Protein AF-0000000067868870 (afdb_homodimer)

Organism: Synechococcus elongatus (strain ATCC 33912 / PCC 7942 / FACHB-805) (NCBI:txid1140)

Radius of gyration: 33.12 Å; Cα contacts (8 Å, |Δi|>4): 2161; chains: 2; bounding box: 93×110×89 Å

Solvent-accessible surface area (backbone atoms only — not comparable to full-atom values): 56179 Å² total; per-residue (Å²): 133,83,80,76,72,74,77,71,80,72,77,75,55,72,83,73,46,56,86,57,35,31,38,26,23,36,38,41,42,14,42,34,39,39,34,42,29,30,37,39,35,59,93,65,56,45,68,43,69,77,43,74,48,76,41,83,36,35,38,56,59,37,35,86,87,74,46,25,61,31,68,69,23,51,50,45,41,49,53,46,50,40,50,51,51,51,45,36,51,56,71,54,34,78,44,71,49,34,36,30,30,56,34,45,69,70,14,82,46,23,66,58,50,50,50,46,36,36,72,75,58,69,42,73,63,44,78,52,52,53,47,55,49,29,50,29,24,50,45,7,34,36,67,41,38,53,52,83,76,36,48,33,34,38,40,37,51,41,25,38,29,26,28,47,33,25,32,42,56,57,75,68,66,32,64,27,58,38,88,49,15,14,50,49,45,28,73,74,49,53,87,49,76,35,52,42,74,66,42,48,53,50,46,52,52,49,48,43,61,63,49,43,61,56,47,50,51,41,59,68,59,46,63,84,96,55,76,71,41,38,36,32,19,50,66,54,50,50,38,53,48,46,46,49,33,35,72,74,64,71,45,75,68,93,53,56,36,50,37,74,47,41,46,68,59,49,51,52,48,47,56,53,50,40,68,36,33,55,76,58,41,39,66,39,88,67,32,52,65,73,48,31,69,24,46,56,46,33,46,48,48,53,51,44,50,30,61,73,67,66,35,64,44,35,28,30,37,84,34,25,51,53,51,5,50,51,48,51,50,34,44,75,63,62,46,45,83,50,66,55,54,52,21,77,35,24,45,63,40,29,50,52,50,45,28,58,72,38,65,37,61,57,69,46,12,49,49,26,22,53,46,22,52,48,50,50,60,71,35,42,81,76,77,43,78,76,52,69,70,56,50,50,39,50,40,52,16,34,47,39,29,59,32,7,52,64,50,33,59,91,55,12,32,61,38,13,24,51,45,48,55,52,42,63,63,30,38,43,31,57,67,53,37,50,51,25,15,49,24,16,33,33,41,52,87,60,70,90,44,77,85,39,61,83,58,51,67,48,90,43,71,64,57,47,52,48,40,45,41,52,9,20,42,41,22,42,20,46,20,44,35,60,56,57,73,55,54,50,62,47,74,47,77,46,73,40,71,93,73,36,33,38,39,37,41,33,28,46,61,45,79,88,54,76,54,57,64,21,52,51,39,27,65,71,47,42,60,44,43,20,66,54,64,69,37,46,71,51,75,47,80,42,77,64,77,77,76,86,123,133,84,79,76,69,73,77,72,79,72,78,75,54,74,84,72,47,55,88,56,36,31,39,27,23,36,39,42,39,14,42,34,38,40,36,41,28,28,38,40,35,57,92,66,56,46,68,44,71,77,42,74,48,78,40,82,37,33,39,54,59,38,36,86,88,75,46,24,60,30,70,69,24,50,50,46,40,50,53,48,48,40,51,50,52,50,44,37,49,57,73,53,34,79,46,72,49,32,36,30,31,56,33,44,70,70,14,80,47,24,66,59,50,50,52,45,36,35,73,76,58,68,42,72,63,44,78,52,52,53,45,56,49,29,51,29,24,50,45,8,34,36,68,40,37,52,52,84,77,36,49,34,34,36,40,35,50,39,25,36,28,26,29,47,32,26,32,43,57,57,75,68,65,33,62,28,56,38,86,49,15,13,51,49,44,28,72,73,48,52,88,49,77,35,52,40,73,66,41,48,53,50,45,51,51,49,48,45,61,63,48,43,60,56,47,51,51,40,59,68,58,45,61,84,96,54,75,71,40,40,35,31,21,51,65,54,50,50,36,52,50,45,46,48,34,34,73,74,65,72,45,75,69,94,53,56,35,52,38,74,48,42,46,69,59,49,51,52,49,46,56,54,50,39,67,36,33,57,78,58,40,39,65,40,87,66,32,51,64,73,48,32,69,25,44,56,45,32,46,50,50,55,52,45,50,32,60,74,66,67,35,64,47,35,28,29,37,83,34,25,51,50,50,4,49,52,48,52,50,35,45,76,66,60,46,44,82,48,66,55,54,53,20,78,35,25,44,62,40,26,50,52,49,44,28,57,72,38,66,36,62,58,70,45,12,49,50,26,23,51,46,23,51,50,50,50,58,70,35,42,81,76,79,43,78,74,54,69,68,57,50,50,39,51,41,53,18,34,46,40,28,60,32,7,50,64,50,31,60,93,55,13,32,60,40,14,24,52,46,49,57,53,42,63,62,31,39,46,31,57,67,55,37,51,49,25,15,50,24,16,32,33,41,53,88,62,70,90,45,76,85,39,62,82,58,52,66,47,90,44,71,65,56,46,50,48,40,45,42,52,9,22,42,41,23,42,20,45,20,44,35,62,56,57,72,55,52,51,62,47,73,48,78,47,75,41,71,94,74,36,31,37,38,36,41,34,28,47,61,44,83,86,54,77,54,59,64,22,52,50,39,27,64,72,46,42,60,44,42,21,66,54,64,70,37,47,72,49,74,47,79,41,79,64,76,74,75,84,122

Nearest PDB structures (foldseek):
  6pc0-assembly1_A  TM=8.817E-01  e=3.545E-29  Helicobacter pylori G27
  3hi0-assembly1_A  TM=8.687E-01  e=1.629E-24  Agrobacterium fabrum str. C58
  3hi0-assembly1_B  TM=8.710E-01  e=5.683E-24  Agrobacterium fabrum str. C58
  7epq-assembly1_A  TM=8.394E-01  e=1.084E-19  Porphyromonas gingivalis ATCC 33277
  7epq-assembly1_B  TM=8.545E-01  e=4.345E-19  Porphyromonas gingivalis ATCC 33277

Foldseek 3Di:
DPPPDDPDPPLPAPVPQPQWHKEKEWEAEQFKIKMWIWTAHLVLRDIHTPDMDMDGLRQVPADPVQLARDPSSLVSVLVRLLVSVVVCVVVPHPYYAAEYEDSLLRHPCSVVSQVCSCVVRVDHYHYDYQQVQQQLQVLFLLLFAFLVQAKEWEWEAAAQKIWIWIDRLADTLDTDIFRAHLNVLLVPQADDFLRDPVSVVVLLVVLLVRCLVVLVSNVVSDDPPGDYAYAYEDDLVVLLLQLLCCVPPVDDALDLQFPKDFLVSLVVVLVVLSPHGLVVLCPRVSAHSSCSSRNNSRSSNVNSSCVSNVHGMYRYDHTGNRSSSVSVSCVVNCSDPDSSVSSNCSQVSLLVVLCVVLVPPQLLLVQLLQALLQVVVQCDPPQHPDDPLLNVLLSSLSRQLQSLVSPPDPQSLLSSLVCLQNVRRGNDDNLSSLLSSLLSNLLDDDQDDCPDPSLVPNDDPVSSLSSLQSSLSSNLSCLLCVVSPQQWVYWDWDADVVQLEIEIETEGPDQPRPSVRSQVSNVVSVVSNCVSRVGHYHYDYDGDPDDDD/DPPPDPPPPPQPAPVPQPQWHKEKEWEAEQFKIKMWIWTAHLVLRDIHTPDMDMDGLRQVPADPVQLARDPSSLVSVLVRLLVSVVVCVVVPHPYYAAEYEDSLLPHPCSVVSQVCSCVVRVDHYHYDYQQVQQQLQVLFLLLFAFLVQAKEWEWEAAAQKIWIWIDRLADTLDTDIFRAHLNVLLVPQADDFLRDPVSLVVLLVVLLVRCLVVLVSNVVSDDPPGDYAYAYEDDLVVLLLQLLCCVVPVDDALDLQFPKDFLVSLVVVLVVLSNHGLVRLCPRVSAHSSCSSRNNSRSSNVNSSCVSNVHGMYRYDHTGNRSSSVSVSCVVNCSDPDSSVSSNCSQVSLLVVLCVVLVPPQLLLVQLLQALLQVVVQCDPPQHPDDPLLNVLLSSLSRQLQSLVSPPDPQSLLSSLVCLQNVRRGNDDNLSSLLSSLLSNLLDDDQDDCPDPSLVPNDDPVSSLSSLQSSLSSNLSCLLCVVSPSQWVYWDWDADVVQLEIEIETEGPDQPRPSVRSQVSNVVSVVSNCVSRVGHYHYDYDGDPPPDD

pLDDT: mean 92.25, std 12.05, range [24.58, 98.88]

InterPro domains:
  IPR003607 HD/PDEase domain [cd00077] (363-477)
  IPR003695 Ppx/GppA phosphatase, N-terminal [PF02541] (36-333)
  IPR030673 Pyrophosphatase, GppA/Ppx-type [PIRSF001267] (20-532)
  IPR043129 ATPase, nucleotide binding domain [SSF53067] (23-146)
  IPR043129 ATPase, nucleotide binding domain [SSF53067] (151-332)
  IPR048950 Ppx/GppA phosphatase, C-terminal [PF21447] (346-524)
  IPR050273 GppA/Ppx guanosine pentaphosphate hydrolase [PTHR30005] (20-521)

Structure (mmCIF, N/CA/C/O backbone):
data_AF-0000000067868870-model_v1
#
loop_
_entity.id
_entity.type
_entity.pdbx_description
1 polymer Exopolyphosphatase
#
loop_
_atom_site.group_PDB
_atom_site.id
_atom_site.type_symbol
_atom_site.label_atom_id
_atom_site.label_alt_id
_atom_site.label_comp_id
_atom_site.label_asym_id
_atom_site.label_entity_id
_atom_site.label_seq_id
_atom_site.pdbx_PDB_ins_code
_atom_site.Cartn_x
_atom_site.Cartn_y
_atom_site.Cartn_z
_atom_site.occupancy
_atom_site.B_iso_or_equiv
_atom_site.auth_seq_id
_atom_site.auth_comp_id
_atom_site.auth_asym_id
_atom_site.auth_atom_id
_atom_site.pdbx_PDB_model_num
ATOM 1 N N . MET A 1 1 ? 2.359 37.719 49.625 1 27.33 1 MET A N 1
ATOM 2 C CA . MET A 1 1 ? 1.795 36.375 49.562 1 27.33 1 MET A CA 1
ATOM 3 C C . MET A 1 1 ? 2.256 35.656 48.312 1 27.33 1 MET A C 1
ATOM 5 O O . MET A 1 1 ? 2.049 36.156 47.188 1 27.33 1 MET A O 1
ATOM 9 N N . SER A 1 2 ? 3.322 34.812 48.375 1 26.86 2 SER A N 1
ATOM 10 C CA . SER A 1 2 ? 4.215 34.219 47.375 1 26.86 2 SER A CA 1
ATOM 11 C C . SER A 1 2 ? 3.467 33.219 46.5 1 26.86 2 SER A C 1
ATOM 13 O O . SER A 1 2 ? 2.846 32.281 46.969 1 26.86 2 SER A O 1
ATOM 15 N N . THR A 1 3 ? 2.873 33.688 45.406 1 27.41 3 THR A N 1
ATOM 16 C CA . THR A 1 3 ? 2.012 33 44.438 1 27.41 3 THR A CA 1
ATOM 17 C C . THR A 1 3 ? 2.662 31.719 43.969 1 27.41 3 THR A C 1
ATOM 19 O O . THR A 1 3 ? 3.723 31.75 43.344 1 27.41 3 THR A O 1
ATOM 22 N N . GLU A 1 4 ? 2.525 30.656 44.719 1 28.34 4 GLU A N 1
ATOM 23 C CA . GLU A 1 4 ? 3.051 29.312 44.5 1 28.34 4 GLU A CA 1
ATOM 24 C C . GLU A 1 4 ? 2.732 28.828 43.094 1 28.34 4 GLU A C 1
ATOM 26 O O . GLU A 1 4 ? 1.565 28.766 42.719 1 28.34 4 GLU A O 1
ATOM 31 N N . ILE A 1 5 ? 3.646 28.953 42.125 1 31.39 5 ILE A N 1
ATOM 32 C CA . ILE A 1 5 ? 3.717 28.484 40.75 1 31.39 5 ILE A CA 1
ATOM 33 C C . ILE A 1 5 ? 3.363 27 40.688 1 31.39 5 ILE A C 1
ATOM 35 O O . ILE A 1 5 ? 3.943 26.188 41.406 1 31.39 5 ILE A O 1
ATOM 39 N N . ALA A 1 6 ? 2.191 26.734 40.344 1 36.28 6 ALA A N 1
ATOM 40 C CA . ALA A 1 6 ? 1.719 25.344 40.219 1 36.28 6 ALA A CA 1
ATOM 41 C C . ALA A 1 6 ? 2.797 24.438 39.625 1 36.28 6 ALA A C 1
ATOM 43 O O . ALA A 1 6 ? 3.469 24.812 38.688 1 36.28 6 ALA A O 1
ATOM 44 N N . PRO A 1 7 ? 3.299 23.438 40.375 1 31.89 7 PRO A N 1
ATOM 45 C CA . PRO A 1 7 ? 4.41 22.578 39.938 1 31.89 7 PRO A CA 1
ATOM 46 C C . PRO A 1 7 ? 4.238 22.062 38.531 1 31.89 7 PRO A C 1
ATOM 48 O O . PRO A 1 7 ? 3.113 21.828 38.062 1 31.89 7 PRO A O 1
ATOM 51 N N . HIS A 1 8 ? 5.039 22.484 37.594 1 32.28 8 HIS A N 1
ATOM 52 C CA . HIS A 1 8 ? 5.215 21.922 36.25 1 32.28 8 HIS A CA 1
ATOM 53 C C . HIS A 1 8 ? 5.117 20.406 36.281 1 32.28 8 HIS A C 1
ATOM 55 O O . HIS A 1 8 ? 5.691 19.75 37.156 1 32.28 8 HIS A O 1
ATOM 61 N N . ALA A 1 9 ? 4.074 19.812 35.938 1 37.31 9 ALA A N 1
ATOM 62 C CA . ALA A 1 9 ? 3.984 18.359 35.906 1 37.31 9 ALA A CA 1
ATOM 63 C C . ALA A 1 9 ? 5.332 17.734 35.594 1 37.31 9 ALA A C 1
ATOM 65 O O . ALA A 1 9 ? 5.988 18.125 34.625 1 37.31 9 ALA A O 1
ATOM 66 N N . ARG A 1 10 ? 5.941 17 36.406 1 42.38 10 ARG A N 1
ATOM 67 C CA . ARG A 1 10 ? 7.23 16.328 36.25 1 42.38 10 ARG A CA 1
ATOM 68 C C . ARG A 1 10 ? 7.277 15.477 35 1 42.38 10 ARG A C 1
ATOM 70 O O . ARG A 1 10 ? 6.344 14.719 34.719 1 42.38 10 ARG A O 1
ATOM 77 N N . PRO A 1 11 ? 8.203 15.844 34 1 43.81 11 PRO A N 1
ATOM 78 C CA . PRO A 1 11 ? 8.359 14.953 32.844 1 43.81 11 PRO A CA 1
ATOM 79 C C . PRO A 1 11 ? 8.375 13.477 33.25 1 43.81 11 PRO A C 1
ATOM 81 O O . PRO A 1 11 ? 8.984 13.109 34.25 1 43.81 11 PRO A O 1
ATOM 84 N N . ALA A 1 12 ? 7.379 12.781 32.875 1 47.84 12 ALA A N 1
ATOM 85 C CA . ALA A 1 12 ? 7.453 11.359 33.219 1 47.84 12 ALA A CA 1
ATOM 86 C C . ALA A 1 12 ? 8.836 10.797 32.938 1 47.84 12 ALA A C 1
ATOM 88 O O . ALA A 1 12 ? 9.453 11.133 31.906 1 47.84 12 ALA A O 1
ATOM 89 N N . LEU A 1 13 ? 9.445 10.055 33.844 1 48.72 13 LEU A N 1
ATOM 90 C CA . LEU A 1 13 ? 10.711 9.352 33.656 1 48.72 13 LEU A CA 1
ATOM 91 C C . LEU A 1 13 ? 10.594 8.297 32.531 1 48.72 13 LEU A C 1
ATOM 93 O O . LEU A 1 13 ? 9.523 7.734 32.344 1 48.72 13 LEU A O 1
ATOM 97 N N . PRO A 1 14 ? 11.633 8.195 31.625 1 52.56 14 PRO A N 1
ATOM 98 C CA . PRO A 1 14 ? 11.688 7.207 30.547 1 52.56 14 PRO A CA 1
ATOM 99 C C . PRO A 1 14 ? 11.117 5.852 30.953 1 52.56 14 PRO A C 1
ATOM 101 O O . PRO A 1 14 ? 10.484 5.176 30.125 1 52.56 14 PRO A O 1
ATOM 104 N N . SER A 1 15 ? 11.297 5.508 32.219 1 53.25 15 SER A N 1
ATOM 105 C CA . SER A 1 15 ? 10.883 4.188 32.656 1 53.25 15 SER A CA 1
ATOM 106 C C . SER A 1 15 ? 9.367 4.055 32.656 1 53.25 15 SER A C 1
ATOM 108 O O . SER A 1 15 ? 8.836 2.951 32.5 1 53.25 15 SER A O 1
ATOM 110 N N . GLU A 1 16 ? 8.68 5.145 32.75 1 59.19 16 GLU A N 1
ATOM 111 C CA . GLU A 1 16 ? 7.23 5.113 32.906 1 59.19 16 GLU A CA 1
ATOM 112 C C . GLU A 1 16 ? 6.527 5.176 31.562 1 59.19 16 GLU A C 1
ATOM 114 O O . GLU A 1 16 ? 5.328 4.91 31.469 1 59.19 16 GLU A O 1
ATOM 119 N N . LEU A 1 17 ? 7.207 5.5 30.516 1 65.31 17 LEU A N 1
ATOM 120 C CA . LEU A 1 17 ? 6.562 5.789 29.25 1 65.31 17 LEU A CA 1
ATOM 121 C C . LEU A 1 17 ? 6.414 4.516 28.422 1 65.31 17 LEU A C 1
ATOM 123 O O . LEU A 1 17 ? 5.578 4.453 27.516 1 65.31 17 LEU A O 1
ATOM 127 N N . GLY A 1 18 ? 6.656 3.404 28.953 1 69.81 18 GLY A N 1
ATOM 128 C CA . GLY A 1 18 ? 6.641 2.195 28.141 1 69.81 18 GLY A CA 1
ATOM 129 C C . GLY A 1 18 ? 7.629 2.238 26.984 1 69.81 18 GLY A C 1
ATOM 130 O O . GLY A 1 18 ? 8.273 3.26 26.75 1 69.81 18 GLY A O 1
ATOM 131 N N . PRO A 1 19 ? 7.719 1.25 26.219 1 77.5 19 PRO A N 1
ATOM 132 C CA . PRO A 1 19 ? 8.742 1.136 25.172 1 77.5 19 PRO A CA 1
ATOM 133 C C . PRO A 1 19 ? 8.477 2.043 23.969 1 77.5 19 PRO A C 1
ATOM 135 O O . PRO A 1 19 ? 9.414 2.559 23.359 1 77.5 19 PRO A O 1
ATOM 138 N N . GLU A 1 20 ? 7.188 2.338 23.672 1 88.75 20 GLU A N 1
ATOM 139 C CA . GLU A 1 20 ? 6.789 3.232 22.594 1 88.75 20 GLU A CA 1
ATOM 140 C C . GLU A 1 20 ? 5.617 4.117 23.016 1 88.75 20 GLU A C 1
ATOM 142 O O . GLU A 1 20 ? 4.473 3.867 22.625 1 88.75 20 GLU A O 1
ATOM 147 N N . PRO A 1 21 ? 5.918 5.137 23.719 1 92.88 21 PRO A N 1
ATOM 148 C CA . PRO A 1 21 ? 4.84 5.949 24.297 1 92.88 21 PRO A CA 1
ATOM 149 C C . PRO A 1 21 ? 4.051 6.707 23.234 1 92.88 21 PRO A C 1
ATOM 151 O O . PRO A 1 21 ? 4.594 7.039 22.172 1 92.88 21 PRO A O 1
ATOM 154 N N . ILE A 1 22 ? 2.809 6.965 23.531 1 96.06 22 ILE A N 1
ATOM 155 C CA . ILE A 1 22 ? 1.931 7.773 22.688 1 96.06 22 ILE A CA 1
ATOM 156 C C . ILE A 1 22 ? 1.797 9.172 23.281 1 96.06 22 ILE A C 1
ATOM 158 O O . ILE A 1 22 ? 1.553 9.328 24.469 1 96.06 22 ILE A O 1
ATOM 162 N N . LEU A 1 23 ? 2.027 10.203 22.438 1 96.88 23 LEU A N 1
ATOM 163 C CA . LEU A 1 23 ? 1.996 11.609 22.828 1 96.88 23 LEU A CA 1
ATOM 164 C C . LEU A 1 23 ? 1.035 12.398 21.938 1 96.88 23 LEU A C 1
ATOM 166 O O . LEU A 1 23 ? 0.916 12.117 20.75 1 96.88 23 LEU A O 1
ATOM 170 N N . ALA A 1 24 ? 0.303 13.336 22.516 1 98.12 24 ALA A N 1
ATOM 171 C CA . ALA A 1 24 ? -0.515 14.258 21.734 1 98.12 24 ALA A CA 1
ATOM 172 C C . ALA A 1 24 ? 0.014 15.688 21.859 1 98.12 24 ALA A C 1
ATOM 174 O O . ALA A 1 24 ? 0.455 16.109 22.922 1 98.12 24 ALA A O 1
ATOM 175 N N . ALA A 1 25 ? 0.064 16.359 20.766 1 98.56 25 ALA A N 1
ATOM 176 C CA . ALA A 1 25 ? 0.407 17.781 20.719 1 98.56 25 ALA A CA 1
ATOM 177 C C . ALA A 1 25 ? -0.751 18.609 20.172 1 98.56 25 ALA A C 1
ATOM 179 O O . ALA A 1 25 ? -1.334 18.266 19.141 1 98.56 25 ALA A O 1
ATOM 180 N N . ILE A 1 26 ? -1.132 19.703 20.891 1 98.56 26 ILE A N 1
ATOM 181 C CA . ILE A 1 26 ? -2.248 20.547 20.5 1 98.56 26 ILE A CA 1
ATOM 182 C C . ILE A 1 26 ? -1.755 21.984 20.281 1 98.56 26 ILE A C 1
ATOM 184 O O . ILE A 1 26 ? -1.102 22.562 21.156 1 98.56 26 ILE A O 1
ATOM 188 N N . ASP A 1 27 ? -2.021 22.5 19.141 1 98 27 ASP A N 1
ATOM 189 C CA . ASP A 1 27 ? -1.764 23.891 18.781 1 98 27 ASP A CA 1
ATOM 190 C C . ASP A 1 27 ? -3.051 24.719 18.797 1 98 27 ASP A C 1
ATOM 192 O O . ASP A 1 27 ? -3.922 24.547 17.953 1 98 27 ASP A O 1
ATOM 196 N N . VAL A 1 28 ? -3.186 25.562 19.812 1 98.12 28 VAL A N 1
ATOM 197 C CA . VAL A 1 28 ? -4.332 26.469 19.922 1 98.12 28 VAL A CA 1
ATOM 198 C C . VAL A 1 28 ? -4.016 27.797 19.25 1 98.12 28 VAL A C 1
ATOM 200 O O . VAL A 1 28 ? -3.512 28.719 19.891 1 98.12 28 VAL A O 1
ATOM 203 N N . GLY A 1 29 ? -4.422 27.891 18.031 1 95.44 29 GLY A N 1
ATOM 204 C CA . GLY A 1 29 ? -4.062 29.047 17.219 1 95.44 29 GLY A CA 1
ATOM 205 C C . GLY A 1 29 ? -5.203 30.031 17.047 1 95.44 29 GLY A C 1
ATOM 206 O O . GLY A 1 29 ? -6.312 29.797 17.547 1 95.44 29 GLY A O 1
ATOM 207 N N . THR A 1 30 ? -4.883 31.125 16.344 1 94.81 30 THR A N 1
ATOM 208 C CA . THR A 1 30 ? -5.805 32.219 16.078 1 94.81 30 THR A CA 1
ATOM 209 C C . THR A 1 30 ? -6.957 31.766 15.188 1 94.81 30 THR A C 1
ATOM 211 O O . THR A 1 30 ? -8.102 32.156 15.391 1 94.81 30 THR A O 1
ATOM 214 N N . ASN A 1 31 ? -6.66 30.938 14.281 1 91.69 31 ASN A N 1
ATOM 215 C CA . ASN A 1 31 ? -7.648 30.5 13.305 1 91.69 31 ASN A CA 1
ATOM 216 C C . ASN A 1 31 ? -8.219 29.125 13.664 1 91.69 31 ASN A C 1
ATOM 218 O O . ASN A 1 31 ? -9.43 28.906 13.539 1 91.69 31 ASN A O 1
ATOM 222 N N . SER A 1 32 ? -7.316 28.219 14.047 1 94.75 32 SER A N 1
ATOM 223 C CA . SER A 1 32 ? -7.719 26.828 14.227 1 94.75 32 SER A CA 1
ATOM 224 C C . SER A 1 32 ? -7 26.188 15.414 1 94.75 32 SER A C 1
ATOM 226 O O . SER A 1 32 ? -5.98 26.719 15.875 1 94.75 32 SER A O 1
ATOM 228 N N . ILE A 1 33 ? -7.648 25.172 15.953 1 96.94 33 ILE A N 1
ATOM 229 C CA . ILE A 1 33 ? -7.023 24.234 16.891 1 96.94 33 ILE A CA 1
ATOM 230 C C . ILE A 1 33 ? -6.684 22.938 16.172 1 96.94 33 ILE A C 1
ATOM 232 O O . ILE A 1 33 ? -7.543 22.344 15.516 1 96.94 33 ILE A O 1
ATOM 236 N N . HIS A 1 34 ? -5.379 22.562 16.25 1 96.88 34 HIS A N 1
ATOM 237 C CA . HIS A 1 34 ? -4.906 21.344 15.578 1 96.88 34 HIS A CA 1
ATOM 238 C C . HIS A 1 34 ? -4.215 20.406 16.562 1 96.88 34 HIS A C 1
ATOM 240 O O . HIS A 1 34 ? -3.402 20.844 17.375 1 96.88 34 HIS A O 1
ATOM 246 N N . MET A 1 35 ? -4.543 19.141 16.484 1 97.62 35 MET A N 1
ATOM 247 C CA . MET A 1 35 ? -3.891 18.141 17.328 1 97.62 35 MET A CA 1
ATOM 248 C C . MET A 1 35 ? -3.268 17.047 16.469 1 97.62 35 MET A C 1
ATOM 250 O O . MET A 1 35 ? -3.848 16.625 15.461 1 97.62 35 MET A O 1
ATOM 254 N N . VAL A 1 36 ? -2.096 16.594 16.844 1 97.19 36 VAL A N 1
ATOM 255 C CA . VAL A 1 36 ? -1.518 15.352 16.328 1 97.19 36 VAL A CA 1
ATOM 256 C C . VAL A 1 36 ? -1.257 14.383 17.469 1 97.19 36 VAL A C 1
ATOM 258 O O . VAL A 1 36 ? -0.869 14.789 18.562 1 97.19 36 VAL A O 1
ATOM 261 N N . VAL A 1 37 ? -1.613 13.18 17.328 1 96.69 37 VAL A N 1
ATOM 262 C CA . VAL A 1 37 ? -1.252 12.078 18.219 1 96.69 37 VAL A CA 1
ATOM 263 C C . VAL A 1 37 ? -0.167 11.227 17.562 1 96.69 37 VAL A C 1
ATOM 265 O O . VAL A 1 37 ? -0.31 10.797 16.422 1 96.69 37 VAL A O 1
ATOM 268 N N . VAL A 1 38 ? 0.932 10.992 18.312 1 96.69 38 VAL A N 1
ATOM 269 C CA . VAL A 1 38 ? 2.057 10.312 17.688 1 96.69 38 VAL A CA 1
ATOM 270 C C . VAL A 1 38 ? 2.502 9.141 18.562 1 96.69 38 VAL A C 1
ATOM 272 O O . VAL A 1 38 ? 2.295 9.148 19.781 1 96.69 38 VAL A O 1
ATOM 275 N N . GLN A 1 39 ? 3.016 8.133 17.938 1 95.12 39 GLN A N 1
ATOM 276 C CA . GLN A 1 39 ? 3.75 7.055 18.578 1 95.12 39 GLN A CA 1
ATOM 277 C C . GLN A 1 39 ? 5.258 7.285 18.5 1 95.12 39 GLN A C 1
ATOM 279 O O . GLN A 1 39 ? 5.816 7.379 17.406 1 95.12 39 GLN A O 1
ATOM 284 N N . ILE A 1 40 ? 5.863 7.398 19.625 1 94.31 40 ILE A N 1
ATOM 285 C CA . ILE A 1 40 ? 7.293 7.672 19.688 1 94.31 40 ILE A CA 1
ATOM 286 C C . ILE A 1 40 ? 8.078 6.387 19.453 1 94.31 40 ILE A C 1
ATOM 288 O O . ILE A 1 40 ? 7.711 5.32 19.953 1 94.31 40 ILE A O 1
ATOM 292 N N . ARG A 1 41 ? 9.117 6.5 18.609 1 91.31 41 ARG A N 1
ATOM 293 C CA . ARG A 1 41 ? 10.07 5.422 18.359 1 91.31 41 ARG A CA 1
ATOM 294 C C . ARG A 1 41 ? 11.438 5.766 18.938 1 91.31 41 ARG A C 1
ATOM 296 O O . ARG A 1 41 ? 12.281 6.332 18.234 1 91.31 41 ARG A O 1
ATOM 303 N N . PRO A 1 42 ? 11.695 5.285 20.078 1 87.06 42 PRO A N 1
ATOM 304 C CA . PRO A 1 42 ? 12.914 5.719 20.75 1 87.06 42 PRO A CA 1
ATOM 305 C C . PRO A 1 42 ? 14.18 5.203 20.078 1 87.06 42 PRO A C 1
ATOM 307 O O . PRO A 1 42 ? 15.203 5.891 20.078 1 87.06 42 PRO A O 1
ATOM 310 N N . ASP A 1 43 ? 14.164 4.02 19.438 1 85.38 43 ASP A N 1
ATOM 311 C CA . ASP A 1 43 ? 15.352 3.396 18.844 1 85.38 43 ASP A CA 1
ATOM 312 C C . ASP A 1 43 ? 15.781 4.125 17.578 1 85.38 43 ASP A C 1
ATOM 314 O O . ASP A 1 43 ? 16.953 4.051 17.188 1 85.38 43 ASP A O 1
ATOM 318 N N . LEU A 1 44 ? 15.117 4.867 16.906 1 83.31 44 LEU A N 1
ATOM 319 C CA . LEU A 1 44 ? 15.383 5.59 15.664 1 83.31 44 LEU A CA 1
ATOM 320 C C . LEU A 1 44 ? 15.203 7.094 15.859 1 83.31 44 LEU A C 1
ATOM 322 O O . LEU A 1 44 ? 15.469 7.879 14.945 1 83.31 44 LEU A O 1
ATOM 326 N N . PRO A 1 45 ? 14.969 7.473 17.203 1 85.88 45 PRO A N 1
ATOM 327 C CA . PRO A 1 45 ? 14.336 8.719 17.656 1 85.88 45 PRO A CA 1
ATOM 328 C C . PRO A 1 45 ? 13.406 9.32 16.609 1 85.88 45 PRO A C 1
ATOM 330 O O . PRO A 1 45 ? 13.742 10.336 15.992 1 85.88 45 PRO A O 1
ATOM 333 N N . ALA A 1 46 ? 12.422 8.789 16.219 1 89.56 46 ALA A N 1
ATOM 334 C CA . ALA A 1 46 ? 11.375 9.18 15.273 1 89.56 46 ALA A CA 1
ATOM 335 C C . ALA A 1 46 ? 9.992 9.031 15.898 1 89.56 46 ALA A C 1
ATOM 337 O O . ALA A 1 46 ? 9.867 8.602 17.047 1 89.56 46 ALA A O 1
ATOM 338 N N . PHE A 1 47 ? 9.086 9.57 15.25 1 92.88 47 PHE A N 1
ATOM 339 C CA . PHE A 1 47 ? 7.711 9.375 15.688 1 92.88 47 PHE A CA 1
ATOM 340 C C . PHE A 1 47 ? 6.785 9.195 14.492 1 92.88 47 PHE A C 1
ATOM 342 O O . PHE A 1 47 ? 7.051 9.727 13.406 1 92.88 47 PHE A O 1
ATOM 349 N N . ASP A 1 48 ? 5.738 8.43 14.688 1 92.81 48 ASP A N 1
ATOM 350 C CA . ASP A 1 48 ? 4.711 8.195 13.672 1 92.81 48 ASP A CA 1
ATOM 351 C C . ASP A 1 48 ? 3.391 8.852 14.07 1 92.81 48 ASP A C 1
ATOM 353 O O . ASP A 1 48 ? 2.957 8.742 15.219 1 92.81 48 ASP A O 1
ATOM 357 N N . ILE A 1 49 ? 2.805 9.57 13.188 1 93.44 49 ILE A N 1
ATOM 358 C CA . ILE A 1 49 ? 1.493 10.156 13.445 1 93.44 49 ILE A CA 1
ATOM 359 C C . ILE A 1 49 ? 0.422 9.07 13.398 1 93.44 49 ILE A C 1
ATOM 361 O O . ILE A 1 49 ? 0.286 8.367 12.391 1 93.44 49 ILE A O 1
ATOM 365 N N . VAL A 1 50 ? -0.362 8.953 14.461 1 92.25 50 VAL A N 1
ATOM 366 C CA . VAL A 1 50 ? -1.362 7.891 14.523 1 92.25 50 VAL A CA 1
ATOM 367 C C . VAL A 1 50 ? -2.758 8.5 14.625 1 92.25 50 VAL A C 1
ATOM 369 O O . VAL A 1 50 ? -3.76 7.781 14.602 1 92.25 50 VAL A O 1
ATOM 372 N N . GLY A 1 51 ? -2.803 9.812 14.695 1 92 51 GLY A N 1
ATOM 373 C CA . GLY A 1 51 ? -4.074 10.516 14.742 1 92 51 GLY A CA 1
ATOM 374 C C . GLY A 1 51 ? -3.939 12.016 14.562 1 92 51 GLY A C 1
ATOM 375 O O . GLY A 1 51 ? -2.906 12.594 14.898 1 92 51 GLY A O 1
ATOM 376 N N . THR A 1 52 ? -4.961 12.617 14.016 1 93.31 52 THR A N 1
ATOM 377 C CA . THR A 1 52 ? -5.012 14.07 13.875 1 93.31 52 THR A CA 1
ATOM 378 C C . THR A 1 52 ? -6.426 14.586 14.133 1 93.31 52 THR A C 1
ATOM 380 O O . THR A 1 52 ? -7.398 13.844 14 1 93.31 52 THR A O 1
ATOM 383 N N . GLU A 1 53 ? -6.516 15.75 14.578 1 93.62 53 GLU A N 1
ATOM 384 C CA . GLU A 1 53 ? -7.77 16.469 14.766 1 93.62 53 GLU A CA 1
ATOM 385 C C . GLU A 1 53 ? -7.605 17.953 14.461 1 93.62 53 GLU A C 1
ATOM 387 O O . GLU A 1 53 ? -6.586 18.562 14.805 1 93.62 53 GLU A O 1
ATOM 392 N N . LYS A 1 54 ? -8.586 18.484 13.758 1 92.5 54 LYS A N 1
ATOM 393 C CA . LYS A 1 54 ? -8.562 19.906 13.422 1 92.5 54 LYS A CA 1
ATOM 394 C C . LYS A 1 54 ? -9.938 20.531 13.609 1 92.5 54 LYS A C 1
ATOM 396 O O . LYS A 1 54 ? -10.953 19.906 13.312 1 92.5 54 LYS A O 1
ATOM 401 N N . ALA A 1 55 ? -9.984 21.703 14.156 1 93.5 55 ALA A N 1
ATOM 402 C CA . ALA A 1 55 ? -11.211 22.5 14.305 1 93.5 55 ALA A CA 1
ATOM 403 C C . ALA A 1 55 ? -10.953 23.969 14.008 1 93.5 55 ALA A C 1
ATOM 405 O O . ALA A 1 55 ? -10.055 24.578 14.602 1 93.5 55 ALA A O 1
ATOM 406 N N . THR A 1 56 ? -11.742 24.5 13.062 1 90.94 56 THR A N 1
ATOM 407 C CA . THR A 1 56 ? -11.672 25.938 12.828 1 90.94 56 THR A CA 1
ATOM 408 C C . THR A 1 56 ? -12.531 26.688 13.828 1 90.94 56 THR A C 1
ATOM 410 O O . THR A 1 56 ? -13.75 26.734 13.695 1 90.94 56 THR A O 1
ATOM 413 N N . VAL A 1 57 ? -11.875 27.359 14.836 1 93.56 57 VAL A N 1
ATOM 414 C CA . VAL A 1 57 ? -12.609 27.953 15.953 1 93.56 57 VAL A CA 1
ATOM 415 C C . VAL A 1 57 ? -12.562 29.484 15.852 1 93.56 57 VAL A C 1
ATOM 417 O O . VAL A 1 57 ? -13.398 30.172 16.438 1 93.56 57 VAL A O 1
ATOM 420 N N . ARG A 1 58 ? -11.547 30.094 15.219 1 92.12 58 ARG A N 1
ATOM 421 C CA . ARG A 1 58 ? -11.383 31.516 14.977 1 92.12 58 ARG A CA 1
ATOM 422 C C . ARG A 1 58 ? -11.328 32.312 16.281 1 92.12 58 ARG A C 1
ATOM 424 O O . ARG A 1 58 ? -12.078 33.25 16.469 1 92.12 58 ARG A O 1
ATOM 431 N N . LEU A 1 59 ? -10.469 31.969 17.078 1 94.5 59 LEU A N 1
ATOM 432 C CA . LEU A 1 59 ? -10.219 32.719 18.328 1 94.5 59 LEU A CA 1
ATOM 433 C C . LEU A 1 59 ? -9.797 34.156 18.031 1 94.5 59 LEU A C 1
ATOM 435 O O . LEU A 1 59 ? -9.906 35 18.891 1 94.5 59 LEU A O 1
ATOM 439 N N . GLY A 1 60 ? -9.406 34.375 16.828 1 91.38 60 GLY A N 1
ATOM 440 C CA . GLY A 1 60 ? -9 35.719 16.406 1 91.38 60 GLY A CA 1
ATOM 441 C C . GLY A 1 60 ? -10.164 36.656 16.234 1 91.38 60 GLY A C 1
ATOM 442 O O . GLY A 1 60 ? -9.969 37.875 16.156 1 91.38 60 GLY A O 1
ATOM 443 N N . ASP A 1 61 ? -11.359 36.062 16.188 1 89.5 61 ASP A N 1
ATOM 444 C CA . ASP A 1 61 ? -12.547 36.906 16.156 1 89.5 61 ASP A CA 1
ATOM 445 C C . ASP A 1 61 ? -12.766 37.594 17.516 1 89.5 61 ASP A C 1
ATOM 447 O O . ASP A 1 61 ? -13.688 37.25 18.25 1 89.5 61 ASP A O 1
ATOM 451 N N . ARG A 1 62 ? -11.984 38.625 17.75 1 91.44 62 ARG A N 1
ATOM 452 C CA . ARG A 1 62 ? -11.992 39.312 19.031 1 91.44 62 ARG A CA 1
ATOM 453 C C . ARG A 1 62 ? -12.969 40.5 19 1 91.44 62 ARG A C 1
ATOM 455 O O . ARG A 1 62 ? -13.352 40.969 17.938 1 91.44 62 ARG A O 1
ATOM 462 N N . ASP A 1 63 ? -13.297 40.875 20.172 1 92.44 63 ASP A N 1
ATOM 463 C CA . ASP A 1 63 ? -14.133 42.062 20.297 1 92.44 63 ASP A CA 1
ATOM 464 C C . ASP A 1 63 ? -13.391 43.312 19.828 1 92.44 63 ASP A C 1
ATOM 466 O O . ASP A 1 63 ? -12.32 43.625 20.344 1 92.44 63 ASP A O 1
ATOM 470 N N . PRO A 1 64 ? -13.977 44 18.906 1 87.25 64 PRO A N 1
ATOM 471 C CA . PRO A 1 64 ? -13.266 45.156 18.344 1 87.25 64 PRO A CA 1
ATOM 472 C C . PRO A 1 64 ? -13.031 46.281 19.359 1 87.25 64 PRO A C 1
ATOM 474 O O . PRO A 1 64 ? -12.062 47.031 19.25 1 87.25 64 PRO A O 1
ATOM 477 N N . ALA A 1 65 ? -13.891 46.344 20.328 1 91.69 65 ALA A N 1
ATOM 478 C CA . ALA A 1 65 ? -13.805 47.438 21.297 1 91.69 65 ALA A CA 1
ATOM 479 C C . ALA A 1 65 ? -12.805 47.125 22.406 1 91.69 65 ALA A C 1
ATOM 481 O O . ALA A 1 65 ? -12 47.969 22.797 1 91.69 65 ALA A O 1
ATOM 482 N N . THR A 1 66 ? -12.781 45.906 22.812 1 93.81 66 THR A N 1
ATOM 483 C CA . THR A 1 66 ? -12.016 45.562 24 1 93.81 66 THR A CA 1
ATOM 484 C C . THR A 1 66 ? -10.773 44.75 23.641 1 93.81 66 THR A C 1
ATOM 486 O O . THR A 1 66 ? -9.844 44.656 24.453 1 93.81 66 THR A O 1
ATOM 489 N N . GLY A 1 67 ? -10.812 44.156 22.453 1 93.25 67 GLY A N 1
ATOM 490 C CA . GLY A 1 67 ? -9.727 43.281 22.078 1 93.25 67 GLY A CA 1
ATOM 491 C C . GLY A 1 67 ? -9.812 41.906 22.734 1 93.25 67 GLY A C 1
ATOM 492 O O . GLY A 1 67 ? -8.938 41.062 22.531 1 93.25 67 GLY A O 1
ATOM 493 N N . GLU A 1 68 ? -10.875 41.656 23.438 1 96.62 68 GLU A N 1
ATOM 494 C CA . GLU A 1 68 ? -11.055 40.406 24.172 1 96.62 68 GLU A CA 1
ATOM 495 C C . GLU A 1 68 ? -11.523 39.281 23.234 1 96.62 68 GLU A C 1
ATOM 497 O O . GLU A 1 68 ? -12.172 39.531 22.219 1 96.62 68 GLU A O 1
ATOM 502 N N . LEU A 1 69 ? -11.148 38.062 23.625 1 97.25 69 LEU A N 1
ATOM 503 C CA . LEU A 1 69 ? -11.781 36.906 22.984 1 97.25 69 LEU A CA 1
ATOM 504 C C . LEU A 1 69 ? -13.289 36.938 23.203 1 97.25 69 LEU A C 1
ATOM 506 O O . LEU A 1 69 ? -13.758 37.219 24.312 1 97.25 69 LEU A O 1
ATOM 510 N N . THR A 1 70 ? -14.055 36.656 22.172 1 96.75 70 THR A N 1
ATOM 511 C CA . THR A 1 70 ? -15.508 36.625 22.312 1 96.75 70 THR A CA 1
ATOM 512 C C . THR A 1 70 ? -15.961 35.344 23 1 96.75 70 THR A C 1
ATOM 514 O O . THR A 1 70 ? -15.289 34.312 22.906 1 96.75 70 THR A O 1
ATOM 517 N N . GLU A 1 71 ? -17.094 35.406 23.609 1 96.69 71 GLU A N 1
ATOM 518 C CA . GLU A 1 71 ? -17.656 34.25 24.266 1 96.69 71 GLU A CA 1
ATOM 519 C C . GLU A 1 71 ? -17.922 33.125 23.266 1 96.69 71 GLU A C 1
ATOM 521 O O . GLU A 1 71 ? -17.688 31.953 23.562 1 96.69 71 GLU A O 1
ATOM 526 N N . ALA A 1 72 ? -18.422 33.5 22.172 1 96.31 72 ALA A N 1
ATOM 527 C CA . ALA A 1 72 ? -18.734 32.531 21.125 1 96.31 72 ALA A CA 1
ATOM 528 C C . ALA A 1 72 ? -17.469 31.812 20.672 1 96.31 72 ALA A C 1
ATOM 530 O O . ALA A 1 72 ? -17.484 30.594 20.484 1 96.31 72 ALA A O 1
ATOM 531 N N . ALA A 1 73 ? -16.406 32.531 20.438 1 95.69 73 ALA A N 1
ATOM 532 C CA . ALA A 1 73 ? -15.141 31.938 20.016 1 95.69 73 ALA A CA 1
ATOM 533 C C . ALA A 1 73 ? -14.562 31.031 21.094 1 95.69 73 ALA A C 1
ATOM 535 O O . ALA A 1 73 ? -14.047 29.953 20.812 1 95.69 73 ALA A O 1
ATOM 536 N N . MET A 1 74 ? -14.633 31.453 22.344 1 97.75 74 MET A N 1
ATOM 537 C CA . MET A 1 74 ? -14.125 30.672 23.469 1 97.75 74 MET A CA 1
ATOM 538 C C . MET A 1 74 ? -14.906 29.359 23.609 1 97.75 74 MET A C 1
ATOM 540 O O . MET A 1 74 ? -14.32 28.312 23.875 1 97.75 74 MET A O 1
ATOM 544 N N . GLU A 1 75 ? -16.172 29.438 23.391 1 97.06 75 GLU A N 1
ATOM 545 C CA . GLU A 1 75 ? -17.016 28.25 23.5 1 97.06 75 GLU A CA 1
ATOM 546 C C . GLU A 1 75 ? -16.656 27.219 22.422 1 97.06 75 GLU A C 1
ATOM 548 O O . GLU A 1 75 ? -16.609 26.016 22.688 1 97.06 75 GLU A O 1
ATOM 553 N N . ARG A 1 76 ? -16.5 27.688 21.219 1 96.12 76 ARG A N 1
ATOM 554 C CA . ARG A 1 76 ? -16.078 26.797 20.125 1 96.12 76 ARG A CA 1
ATOM 555 C C . ARG A 1 76 ? -14.734 26.156 20.453 1 96.12 76 ARG A C 1
ATOM 557 O O . ARG A 1 76 ? -14.539 24.969 20.188 1 96.12 76 ARG A O 1
ATOM 564 N N . ALA A 1 77 ? -13.867 26.906 21 1 97.88 77 ALA A N 1
ATOM 565 C CA . ALA A 1 77 ? -12.531 26.422 21.344 1 97.88 77 ALA A CA 1
ATOM 566 C C . ALA A 1 77 ? -12.602 25.359 22.438 1 97.88 77 ALA A C 1
ATOM 568 O O . ALA A 1 77 ? -11.914 24.344 22.391 1 97.88 77 ALA A O 1
ATOM 569 N N . LEU A 1 78 ? -13.422 25.672 23.453 1 97.88 78 LEU A N 1
ATOM 570 C CA . LEU A 1 78 ? -13.578 24.734 24.562 1 97.88 78 LEU A CA 1
ATOM 571 C C . LEU A 1 78 ? -14.117 23.391 24.062 1 97.88 78 LEU A C 1
ATOM 573 O O . LEU A 1 78 ? -13.625 22.328 24.453 1 97.88 78 LEU A O 1
ATOM 577 N N . GLN A 1 79 ? -15.039 23.422 23.188 1 96 79 GLN A N 1
ATOM 578 C CA . GLN A 1 79 ? -15.602 22.203 22.609 1 96 79 GLN A CA 1
ATOM 579 C C . GLN A 1 79 ? -14.555 21.438 21.812 1 96 79 GLN A C 1
ATOM 581 O O . GLN A 1 79 ? -14.477 20.219 21.891 1 96 79 GLN A O 1
ATOM 586 N N . ALA A 1 80 ? -13.82 22.156 21.031 1 96.62 80 ALA A N 1
ATOM 587 C CA . ALA A 1 80 ? -12.773 21.531 20.234 1 96.62 80 ALA A CA 1
ATOM 588 C C . ALA A 1 80 ? -11.719 20.875 21.109 1 96.62 80 ALA A C 1
ATOM 590 O O . ALA A 1 80 ? -11.25 19.781 20.812 1 96.62 80 ALA A O 1
ATOM 591 N N . LEU A 1 81 ? -11.367 21.547 22.156 1 98.06 81 LEU A N 1
ATOM 592 C CA . LEU A 1 81 ? -10.344 21.031 23.062 1 98.06 81 LEU A CA 1
ATOM 593 C C . LEU A 1 81 ? -10.859 19.812 23.812 1 98.06 81 LEU A C 1
ATOM 595 O O . LEU A 1 81 ? -10.086 18.891 24.109 1 98.06 81 LEU A O 1
ATOM 599 N N . GLN A 1 82 ? -12.102 19.828 24.125 1 96.12 82 GLN A N 1
ATOM 600 C CA . GLN A 1 82 ? -12.703 18.656 24.734 1 96.12 82 GLN A CA 1
ATOM 601 C C . GLN A 1 82 ? -12.633 17.453 23.812 1 96.12 82 GLN A C 1
ATOM 603 O O . GLN A 1 82 ? -12.328 16.344 24.25 1 96.12 82 GLN A O 1
ATOM 608 N N . ARG A 1 83 ? -12.922 17.703 22.578 1 94.56 83 ARG A N 1
ATOM 609 C CA . ARG A 1 83 ? -12.828 16.625 21.578 1 94.56 83 ARG A CA 1
ATOM 610 C C . ARG A 1 83 ? -11.391 16.125 21.453 1 94.56 83 ARG A C 1
ATOM 612 O O . ARG A 1 83 ? -11.156 14.914 21.406 1 94.56 83 ARG A O 1
ATOM 619 N N . CYS A 1 84 ? -10.453 17.016 21.406 1 96.69 84 CYS A N 1
ATOM 620 C CA . CYS A 1 84 ? -9.039 16.656 21.312 1 96.69 84 CYS A CA 1
ATOM 621 C C . CYS A 1 84 ? -8.633 15.773 22.484 1 96.69 84 CYS A C 1
ATOM 623 O O . CYS A 1 84 ? -7.992 14.734 22.297 1 96.69 84 CYS A O 1
ATOM 625 N N . ARG A 1 85 ? -9 16.203 23.672 1 96.06 85 ARG A N 1
ATOM 626 C CA . ARG A 1 85 ? -8.633 15.453 24.859 1 96.06 85 ARG A CA 1
ATOM 627 C C . ARG A 1 85 ? -9.227 14.047 24.844 1 96.06 85 ARG A C 1
ATOM 629 O O . ARG A 1 85 ? -8.555 13.078 25.172 1 96.06 85 ARG A O 1
ATOM 636 N N . ALA A 1 86 ? -10.492 13.938 24.453 1 93.5 86 ALA A N 1
ATOM 637 C CA . ALA A 1 86 ? -11.18 12.648 24.391 1 93.5 86 ALA A CA 1
ATOM 638 C C . ALA A 1 86 ? -10.516 11.727 23.375 1 93.5 86 ALA A C 1
ATOM 640 O O . ALA A 1 86 ? -10.32 10.531 23.641 1 93.5 86 ALA A O 1
ATOM 641 N N . ILE A 1 87 ? -10.148 12.234 22.266 1 94.12 87 ILE A N 1
ATOM 642 C CA . ILE A 1 87 ? -9.516 11.461 21.203 1 94.12 87 ILE A CA 1
ATOM 643 C C . ILE A 1 87 ? -8.125 11.008 21.641 1 94.12 87 ILE A C 1
ATOM 645 O O . ILE A 1 87 ? -7.746 9.852 21.438 1 94.12 87 ILE A O 1
ATOM 649 N N . ALA A 1 88 ? -7.383 11.93 22.25 1 96.12 88 ALA A N 1
ATOM 650 C CA . ALA A 1 88 ? -6.047 11.609 22.75 1 96.12 88 ALA A CA 1
ATOM 651 C C . ALA A 1 88 ? -6.105 10.484 23.781 1 96.12 88 ALA A C 1
ATOM 653 O O . ALA A 1 88 ? -5.305 9.539 23.719 1 96.12 88 ALA A O 1
ATOM 654 N N . ALA A 1 89 ? -7.055 10.586 24.656 1 93.88 89 ALA A N 1
ATOM 655 C CA . ALA A 1 89 ? -7.219 9.578 25.703 1 93.88 89 ALA A CA 1
ATOM 656 C C . ALA A 1 89 ? -7.582 8.219 25.094 1 93.88 89 ALA A C 1
ATOM 658 O O . ALA A 1 89 ? -7.043 7.188 25.5 1 93.88 89 ALA A O 1
ATOM 659 N N . ALA A 1 90 ? -8.461 8.281 24.188 1 90.94 90 ALA A N 1
ATOM 660 C CA . ALA A 1 90 ? -8.922 7.051 23.547 1 90.94 90 ALA A CA 1
ATOM 661 C C . ALA A 1 90 ? -7.785 6.355 22.797 1 90.94 90 ALA A C 1
ATOM 663 O O . ALA A 1 90 ? -7.758 5.129 22.703 1 90.94 90 ALA A O 1
ATOM 664 N N . ARG A 1 91 ? -6.824 7.121 22.328 1 92.31 91 ARG A N 1
ATOM 665 C CA . ARG A 1 91 ? -5.695 6.57 21.578 1 92.31 91 ARG A CA 1
ATOM 666 C C . ARG A 1 91 ? -4.578 6.125 22.516 1 92.31 91 ARG A C 1
ATOM 668 O O . ARG A 1 91 ? -3.547 5.625 22.062 1 92.31 91 ARG A O 1
ATOM 675 N N . GLY A 1 92 ? -4.742 6.398 23.781 1 92.44 92 GLY A N 1
ATOM 676 C CA . GLY A 1 92 ? -3.783 5.938 24.781 1 92.44 92 GLY A CA 1
ATOM 677 C C . GLY A 1 92 ? -2.658 6.926 25.016 1 92.44 92 GLY A C 1
ATOM 678 O O . GLY A 1 92 ? -1.587 6.547 25.5 1 92.44 92 GLY A O 1
ATOM 679 N N . ALA A 1 93 ? -2.896 8.164 24.672 1 94.94 93 ALA A N 1
ATOM 680 C CA . ALA A 1 93 ? -1.863 9.164 24.938 1 94.94 93 ALA A CA 1
ATOM 681 C C . ALA A 1 93 ? -1.592 9.297 26.438 1 94.94 93 ALA A C 1
ATOM 683 O O . ALA A 1 93 ? -2.52 9.492 27.219 1 94.94 93 ALA A O 1
ATOM 684 N N . THR A 1 94 ? -0.353 9.141 26.75 1 91.75 94 THR A N 1
ATOM 685 C CA . THR A 1 94 ? 0.022 9.234 28.156 1 91.75 94 THR A CA 1
ATOM 686 C C . THR A 1 94 ? 0.314 10.68 28.547 1 91.75 94 THR A C 1
ATOM 688 O O . THR A 1 94 ? 0.303 11.031 29.734 1 91.75 94 THR A O 1
ATOM 691 N N . GLN A 1 95 ? 0.584 11.469 27.578 1 94.19 95 GLN A N 1
ATOM 692 C CA . GLN A 1 95 ? 0.857 12.883 27.797 1 94.19 95 GLN A CA 1
ATOM 693 C C . GLN A 1 95 ? 0.281 13.734 26.672 1 94.19 95 GLN A C 1
ATOM 695 O O . GLN A 1 95 ? 0.208 13.289 25.516 1 94.19 95 GLN A O 1
ATOM 700 N N . ILE A 1 96 ? -0.147 14.93 27.078 1 97.12 96 ILE A N 1
ATOM 701 C CA . ILE A 1 96 ? -0.635 15.922 26.125 1 97.12 96 ILE A CA 1
ATOM 702 C C . ILE A 1 96 ? 0.133 17.219 26.297 1 97.12 96 ILE A C 1
ATOM 704 O O . ILE A 1 96 ? 0.179 17.781 27.406 1 97.12 96 ILE A O 1
ATOM 708 N N . VAL A 1 97 ? 0.791 17.625 25.281 1 97.88 97 VAL A N 1
ATOM 709 C CA . VAL A 1 97 ? 1.434 18.938 25.25 1 97.88 97 VAL A CA 1
ATOM 710 C C . VAL A 1 97 ? 0.583 19.922 24.438 1 97.88 97 VAL A C 1
ATOM 712 O O . VAL A 1 97 ? 0.305 19.688 23.266 1 97.88 97 VAL A O 1
ATOM 715 N N . ALA A 1 98 ? 0.139 20.984 25.062 1 98.19 98 ALA A N 1
ATOM 716 C CA . ALA A 1 98 ? -0.714 21.969 24.391 1 98.19 98 ALA A CA 1
ATOM 717 C C . ALA A 1 98 ? -0.146 23.375 24.547 1 98.19 98 ALA A C 1
ATOM 719 O O . ALA A 1 98 ? 0.363 23.734 25.609 1 98.19 98 ALA A O 1
ATOM 720 N N . VAL A 1 99 ? -0.205 24.141 23.453 1 98.19 99 VAL A N 1
ATOM 721 C CA . VAL A 1 99 ? 0.286 25.516 23.5 1 98.19 99 VAL A CA 1
ATOM 722 C C . VAL A 1 99 ? -0.741 26.453 22.875 1 98.19 99 VAL A C 1
ATOM 724 O O . VAL A 1 99 ? -1.513 26.047 22 1 98.19 99 VAL A O 1
ATOM 727 N N . ALA A 1 100 ? -0.805 27.625 23.328 1 98.06 100 ALA A N 1
ATOM 728 C CA . ALA A 1 100 ? -1.595 28.719 22.75 1 98.06 100 ALA A CA 1
ATOM 729 C C . ALA A 1 100 ? -0.695 29.828 22.219 1 98.06 100 ALA A C 1
ATOM 731 O O . ALA A 1 100 ? 0.337 30.141 22.828 1 98.06 100 ALA A O 1
ATOM 732 N N . THR A 1 101 ? -1.142 30.438 21.156 1 96.12 101 THR A N 1
ATOM 733 C CA . THR A 1 101 ? -0.274 31.391 20.469 1 96.12 101 THR A CA 1
ATOM 734 C C . THR A 1 101 ? -0.922 32.781 20.391 1 96.12 101 THR A C 1
ATOM 736 O O . THR A 1 101 ? -1.52 33.219 21.359 1 96.12 101 THR A O 1
ATOM 739 N N . SER A 1 102 ? -0.848 33.5 19.375 1 93.56 102 SER A N 1
ATOM 740 C CA . SER A 1 102 ? -1.024 34.969 19.219 1 93.56 102 SER A CA 1
ATOM 741 C C . SER A 1 102 ? -2.389 35.406 19.734 1 93.56 102 SER A C 1
ATOM 743 O O . SER A 1 102 ? -2.482 36.344 20.531 1 93.56 102 SER A O 1
ATOM 745 N N . ALA A 1 103 ? -3.494 34.75 19.312 1 93.5 103 ALA A N 1
ATOM 746 C CA . ALA A 1 103 ? -4.832 35.219 19.672 1 93.5 103 ALA A CA 1
ATOM 747 C C . ALA A 1 103 ? -5.039 35.219 21.188 1 93.5 103 ALA A C 1
ATOM 749 O O . ALA A 1 103 ? -5.586 36.156 21.734 1 93.5 103 ALA A O 1
ATOM 750 N N . VAL A 1 104 ? -4.598 34.188 21.797 1 96.56 104 VAL A N 1
ATOM 751 C CA . VAL A 1 104 ? -4.75 34.062 23.234 1 96.56 104 VAL A CA 1
ATOM 752 C C . VAL A 1 104 ? -3.746 34.969 23.953 1 96.56 104 VAL A C 1
ATOM 754 O O . VAL A 1 104 ? -4.094 35.656 24.906 1 96.56 104 VAL A O 1
ATOM 757 N N . ARG A 1 105 ? -2.594 35.031 23.438 1 94.44 105 ARG A N 1
ATOM 758 C CA . ARG A 1 105 ? -1.5 35.781 24.031 1 94.44 105 ARG A CA 1
ATOM 759 C C . ARG A 1 105 ? -1.822 37.281 24.047 1 94.44 105 ARG A C 1
ATOM 761 O O . ARG A 1 105 ? -1.473 37.969 25 1 94.44 105 ARG A O 1
ATOM 768 N N . GLU A 1 106 ? -2.498 37.812 23.141 1 94.31 106 GLU A N 1
ATOM 769 C CA . GLU A 1 106 ? -2.693 39.25 22.953 1 94.31 106 GLU A CA 1
ATOM 770 C C . GLU A 1 106 ? -4.02 39.688 23.547 1 94.31 106 GLU A C 1
ATOM 772 O O . GLU A 1 106 ? -4.227 40.875 23.781 1 94.31 106 GLU A O 1
ATOM 777 N N . ALA A 1 107 ? -4.887 38.781 23.828 1 96.5 107 ALA A N 1
ATOM 778 C CA . ALA A 1 107 ? -6.207 39.156 24.344 1 96.5 107 ALA A CA 1
ATOM 779 C C . ALA A 1 107 ? -6.145 39.438 25.828 1 96.5 107 ALA A C 1
ATOM 781 O O . ALA A 1 107 ? -5.566 38.688 26.609 1 96.5 107 ALA A O 1
ATOM 782 N N . PRO A 1 108 ? -6.77 40.469 26.25 1 96.62 108 PRO A N 1
ATOM 783 C CA . PRO A 1 108 ? -6.793 40.812 27.688 1 96.62 108 PRO A CA 1
ATOM 784 C C . PRO A 1 108 ? -7.355 39.688 28.547 1 96.62 108 PRO A C 1
ATOM 786 O O . PRO A 1 108 ? -6.953 39.531 29.703 1 96.62 108 PRO A O 1
ATOM 789 N N . ASN A 1 109 ? -8.281 38.938 27.953 1 97.06 109 ASN A N 1
ATOM 790 C CA . ASN A 1 109 ? -8.891 37.875 28.719 1 97.06 109 ASN A CA 1
ATOM 791 C C . ASN A 1 109 ? -8.328 36.5 28.328 1 97.06 109 ASN A C 1
ATOM 793 O O . ASN A 1 109 ? -8.984 35.469 28.516 1 97.06 109 ASN A O 1
ATOM 797 N N . GLY A 1 110 ? -7.203 36.531 27.719 1 97.12 110 GLY A N 1
ATOM 798 C CA . GLY A 1 110 ? -6.574 35.312 27.281 1 97.12 110 GLY A CA 1
ATOM 799 C C . GLY A 1 110 ? -6.297 34.344 28.422 1 97.12 110 GLY A C 1
ATOM 800 O O . GLY A 1 110 ? -6.539 33.156 28.312 1 97.12 110 GLY A O 1
ATOM 801 N N . ARG A 1 111 ? -5.781 34.812 29.531 1 96.12 111 ARG A N 1
ATOM 802 C CA . ARG A 1 111 ? -5.469 34 30.703 1 96.12 111 ARG A CA 1
ATOM 803 C C . ARG A 1 111 ? -6.738 33.406 31.328 1 96.12 111 ARG A C 1
ATOM 805 O O . ARG A 1 111 ? -6.742 32.281 31.812 1 96.12 111 ARG A O 1
ATOM 812 N N . GLN A 1 112 ? -7.727 34.25 31.297 1 96.69 112 GLN A N 1
ATOM 813 C CA . GLN A 1 112 ? -9.016 33.75 31.781 1 96.69 112 GLN A CA 1
ATOM 814 C C . GLN A 1 112 ? -9.516 32.594 30.938 1 96.69 112 GLN A C 1
ATOM 816 O O . GLN A 1 112 ? -10.055 31.609 31.484 1 96.69 112 GLN A O 1
ATOM 821 N N . PHE A 1 113 ? -9.414 32.781 29.766 1 97.69 113 PHE A N 1
ATOM 822 C CA . PHE A 1 113 ? -9.781 31.688 28.859 1 97.69 113 PHE A CA 1
ATOM 823 C C . PHE A 1 113 ? -8.992 30.422 29.188 1 97.69 113 PHE A C 1
ATOM 825 O O . PHE A 1 113 ? -9.562 29.328 29.25 1 97.69 113 PHE A O 1
ATOM 832 N N . LEU A 1 114 ? -7.668 30.469 29.391 1 98.12 114 LEU A N 1
ATOM 833 C CA . LEU A 1 114 ? -6.836 29.312 29.703 1 98.12 114 LEU A CA 1
ATOM 834 C C . LEU A 1 114 ? -7.246 28.688 31.031 1 98.12 114 LEU A C 1
ATOM 836 O O . LEU A 1 114 ? -7.168 27.469 31.188 1 98.12 114 LEU A O 1
ATOM 840 N N . GLU A 1 115 ? -7.652 29.484 31.969 1 97.62 115 GLU A N 1
ATOM 841 C CA . GLU A 1 115 ? -8.18 28.969 33.219 1 97.62 115 GLU A CA 1
ATOM 842 C C . GLU A 1 115 ? -9.453 28.156 33 1 97.62 115 GLU A C 1
ATOM 844 O O . GLU A 1 115 ? -9.648 27.125 33.625 1 97.62 115 GLU A O 1
ATOM 849 N N . ARG A 1 116 ? -10.258 28.656 32.125 1 97.62 116 ARG A N 1
ATOM 850 C CA . ARG A 1 116 ? -11.461 27.922 31.766 1 97.62 116 ARG A CA 1
ATOM 851 C C . ARG A 1 116 ? -11.117 26.578 31.141 1 97.62 116 ARG A C 1
ATOM 853 O O . ARG A 1 116 ? -11.781 25.562 31.406 1 97.62 116 ARG A O 1
ATOM 860 N N . VAL A 1 117 ? -10.141 26.609 30.312 1 98.19 117 VAL A N 1
ATOM 861 C CA . VAL A 1 117 ? -9.727 25.359 29.672 1 98.19 117 VAL A CA 1
ATOM 862 C C . VAL A 1 117 ? -9.312 24.344 30.734 1 98.19 117 VAL A C 1
ATOM 864 O O . VAL A 1 117 ? -9.664 23.172 30.641 1 98.19 117 VAL A O 1
ATOM 867 N N . ILE A 1 118 ? -8.555 24.734 31.75 1 97.19 118 ILE A N 1
ATOM 868 C CA . ILE A 1 118 ? -8.102 23.859 32.844 1 97.19 118 ILE A CA 1
ATOM 869 C C . ILE A 1 118 ? -9.312 23.312 33.594 1 97.19 118 ILE A C 1
ATOM 871 O O . ILE A 1 118 ? -9.406 22.109 33.844 1 97.19 118 ILE A O 1
ATOM 875 N N . HIS A 1 119 ? -10.242 24.109 33.875 1 97.38 119 HIS A N 1
ATOM 876 C CA . HIS A 1 119 ? -11.352 23.766 34.75 1 97.38 119 HIS A CA 1
ATOM 877 C C . HIS A 1 119 ? -12.414 22.969 34 1 97.38 119 HIS A C 1
ATOM 879 O O . HIS A 1 119 ? -12.977 22.016 34.531 1 97.38 119 HIS A O 1
ATOM 885 N N . GLU A 1 120 ? -12.688 23.391 32.812 1 96.81 120 GLU A N 1
ATOM 886 C CA . GLU A 1 120 ? -13.812 22.797 32.062 1 96.81 120 GLU A CA 1
ATOM 887 C C . GLU A 1 120 ? -13.367 21.609 31.234 1 96.81 120 GLU A C 1
ATOM 889 O O . GLU A 1 120 ? -14.148 20.672 31 1 96.81 120 GLU A O 1
ATOM 894 N N . VAL A 1 121 ? -12.188 21.609 30.766 1 96.62 121 VAL A N 1
ATOM 895 C CA . VAL A 1 121 ? -11.711 20.578 29.859 1 96.62 121 VAL A CA 1
ATOM 896 C C . VAL A 1 121 ? -10.703 19.688 30.578 1 96.62 121 VAL A C 1
ATOM 898 O O . VAL A 1 121 ? -10.539 18.516 30.234 1 96.62 121 VAL A O 1
ATOM 901 N N . GLY A 1 122 ? -10.047 20.172 31.594 1 95.94 122 GLY A N 1
ATOM 902 C CA . GLY A 1 122 ? -8.992 19.438 32.281 1 95.94 122 GLY A CA 1
ATOM 903 C C . GLY A 1 122 ? -7.699 19.375 31.484 1 95.94 122 GLY A C 1
ATOM 904 O O . GLY A 1 122 ? -7 18.359 31.516 1 95.94 122 GLY A O 1
ATOM 905 N N . LEU A 1 123 ? -7.414 20.391 30.734 1 96.81 123 LEU A N 1
ATOM 906 C CA . LEU A 1 123 ? -6.223 20.469 29.891 1 96.81 123 LEU A CA 1
ATOM 907 C C . LEU A 1 123 ? -5.383 21.688 30.25 1 96.81 123 LEU A C 1
ATOM 909 O O . LEU A 1 123 ? -5.91 22.797 30.375 1 96.81 123 LEU A O 1
ATOM 913 N N . GLU A 1 124 ? -4.152 21.469 30.453 1 96.62 124 GLU A N 1
ATOM 914 C CA . GLU A 1 124 ? -3.221 22.578 30.656 1 96.62 124 GLU A CA 1
ATOM 915 C C . GLU A 1 124 ? -2.623 23.047 29.328 1 96.62 124 GLU A C 1
ATOM 917 O O . GLU A 1 124 ? -2.049 22.25 28.594 1 96.62 124 GLU A O 1
ATOM 922 N N . VAL A 1 125 ? -2.727 24.312 29.047 1 97.75 125 VAL A N 1
ATOM 923 C CA . VAL A 1 125 ? -2.215 24.891 27.812 1 97.75 125 VAL A CA 1
ATOM 924 C C . VAL A 1 125 ? -1.153 25.938 28.125 1 97.75 125 VAL A C 1
ATOM 926 O O . VAL A 1 125 ? -1.408 26.875 28.891 1 97.75 125 VAL A O 1
ATOM 929 N N . ASP A 1 126 ? 0.009 25.812 27.562 1 96.69 126 ASP A N 1
ATOM 930 C CA . ASP A 1 126 ? 1.091 26.766 27.766 1 96.69 126 ASP A CA 1
ATOM 931 C C . ASP A 1 126 ? 0.961 27.953 26.828 1 96.69 126 ASP A C 1
ATOM 933 O O . ASP A 1 126 ? 0.86 27.781 25.609 1 96.69 126 ASP A O 1
ATOM 937 N N . LEU A 1 127 ? 0.939 29.062 27.406 1 97.06 127 LEU A N 1
ATOM 938 C CA . LEU A 1 127 ? 0.994 30.281 26.594 1 97.06 127 LEU A CA 1
ATOM 939 C C . LEU A 1 127 ? 2.43 30.594 26.203 1 97.06 127 LEU A C 1
ATOM 941 O O . LEU A 1 127 ? 3.252 30.953 27.047 1 97.06 127 LEU A O 1
ATOM 945 N N . ILE A 1 128 ? 2.734 30.578 24.922 1 96.31 128 ILE A N 1
ATOM 946 C CA . ILE A 1 128 ? 4.133 30.703 24.531 1 96.31 128 ILE A CA 1
ATOM 947 C C . ILE A 1 128 ? 4.348 32.031 23.828 1 96.31 128 ILE A C 1
ATOM 949 O O . ILE A 1 128 ? 3.438 32.562 23.172 1 96.31 128 ILE A O 1
ATOM 953 N N . SER A 1 129 ? 5.586 32.562 23.938 1 96.31 129 SER A N 1
ATOM 954 C CA . SER A 1 129 ? 5.957 33.812 23.312 1 96.31 129 SER A CA 1
ATOM 955 C C . SER A 1 129 ? 6.199 33.625 21.812 1 96.31 129 SER A C 1
ATOM 957 O O . SER A 1 129 ? 6.293 32.5 21.328 1 96.31 129 SER A O 1
ATOM 959 N N . GLY A 1 130 ? 6.223 34.719 21.109 1 95.31 130 GLY A N 1
ATOM 960 C CA . GLY A 1 130 ? 6.508 34.688 19.672 1 95.31 130 GLY A CA 1
ATOM 961 C C . GLY A 1 130 ? 7.801 33.969 19.344 1 95.31 130 GLY A C 1
ATOM 962 O O . GLY A 1 130 ? 7.805 33.031 18.547 1 95.31 130 GLY A O 1
ATOM 963 N N . PRO A 1 131 ? 8.891 34.375 20.016 1 94.88 131 PRO A N 1
ATOM 964 C CA . PRO A 1 131 ? 10.164 33.688 19.766 1 94.88 131 PRO A CA 1
ATOM 965 C C . PRO A 1 131 ? 10.133 32.219 20.125 1 94.88 131 PRO A C 1
ATOM 967 O O . PRO A 1 131 ? 10.734 31.391 19.438 1 94.88 131 PRO A O 1
ATOM 970 N N . GLU A 1 132 ? 9.484 31.859 21.141 1 96.56 132 GLU A N 1
ATOM 971 C CA . GLU A 1 132 ? 9.359 30.453 21.5 1 96.56 132 GLU A CA 1
ATOM 972 C C . GLU A 1 132 ? 8.547 29.688 20.469 1 96.56 132 GLU A C 1
ATOM 974 O O . GLU A 1 132 ? 8.859 28.531 20.156 1 96.56 132 GLU A O 1
ATOM 979 N N . GLU A 1 133 ? 7.484 30.328 19.984 1 97.62 133 GLU A N 1
ATOM 980 C CA . GLU A 1 133 ? 6.734 29.734 18.891 1 97.62 133 GLU A CA 1
ATOM 981 C C . GLU A 1 133 ? 7.629 29.5 17.672 1 97.62 133 GLU A C 1
ATOM 983 O O . GLU A 1 133 ? 7.602 28.438 17.062 1 97.62 133 GLU A O 1
ATOM 988 N N . ALA A 1 134 ? 8.438 30.484 17.359 1 98.12 134 ALA A N 1
ATOM 989 C CA . ALA A 1 134 ? 9.383 30.375 16.25 1 98.12 134 ALA A CA 1
ATOM 990 C C . ALA A 1 134 ? 10.375 29.234 16.484 1 98.12 134 ALA A C 1
ATOM 992 O O . ALA A 1 134 ? 10.695 28.484 15.547 1 98.12 134 ALA A O 1
ATOM 993 N N . ARG A 1 135 ? 10.867 29.109 17.703 1 97.19 135 ARG A N 1
ATOM 994 C CA . ARG A 1 135 ? 11.828 28.062 18.031 1 97.19 135 ARG A CA 1
ATOM 995 C C . ARG A 1 135 ? 11.211 26.688 17.844 1 97.19 135 ARG A C 1
ATOM 997 O O . ARG A 1 135 ? 11.852 25.781 17.281 1 97.19 135 ARG A O 1
ATOM 1004 N N . ARG A 1 136 ? 10.023 26.484 18.281 1 96.88 136 ARG A N 1
ATOM 1005 C CA . ARG A 1 136 ? 9.344 25.203 18.141 1 96.88 136 ARG A CA 1
ATOM 1006 C C . ARG A 1 136 ? 9.055 24.891 16.688 1 96.88 136 ARG A C 1
ATOM 1008 O O . ARG A 1 136 ? 9.148 23.75 16.25 1 96.88 136 ARG A O 1
ATOM 1015 N N . ILE A 1 137 ? 8.648 25.891 15.914 1 98.12 137 ILE A N 1
ATOM 1016 C CA . ILE A 1 137 ? 8.438 25.703 14.484 1 98.12 137 ILE A CA 1
ATOM 1017 C C . ILE A 1 137 ? 9.742 25.234 13.828 1 98.12 137 ILE A C 1
ATOM 1019 O O . ILE A 1 137 ? 9.727 24.328 12.992 1 98.12 137 ILE A O 1
ATOM 1023 N N . TYR A 1 138 ? 10.852 25.844 14.219 1 96.94 138 TYR A N 1
ATOM 1024 C CA . TYR A 1 138 ? 12.156 25.453 13.703 1 96.94 138 TYR A CA 1
ATOM 1025 C C . TYR A 1 138 ? 12.414 23.969 13.945 1 96.94 138 TYR A C 1
ATOM 1027 O O . TYR A 1 138 ? 12.844 23.25 13.039 1 96.94 138 TYR A O 1
ATOM 1035 N N . LEU A 1 139 ? 12.117 23.531 15.133 1 94.62 139 LEU A N 1
ATOM 1036 C CA . LEU A 1 139 ? 12.297 22.125 15.477 1 94.62 139 LEU A CA 1
ATOM 1037 C C . LEU A 1 139 ? 11.414 21.234 14.609 1 94.62 139 LEU A C 1
ATOM 1039 O O . LEU A 1 139 ? 11.852 20.156 14.172 1 94.62 139 LEU A O 1
ATOM 1043 N N . GLY A 1 140 ? 10.18 21.641 14.383 1 96 140 GLY A N 1
ATOM 1044 C CA . GLY A 1 140 ? 9.289 20.906 13.508 1 96 140 GLY A CA 1
ATOM 1045 C C . GLY A 1 140 ? 9.828 20.766 12.094 1 96 140 GLY A C 1
ATOM 1046 O O . GLY A 1 140 ? 9.805 19.672 11.523 1 96 140 GLY A O 1
ATOM 1047 N N . VAL A 1 141 ? 10.328 21.828 11.539 1 96 141 VAL A N 1
ATOM 1048 C CA . VAL A 1 141 ? 10.859 21.844 10.18 1 96 141 VAL A CA 1
ATOM 1049 C C . VAL A 1 141 ? 12.102 20.953 10.109 1 96 141 VAL A C 1
ATOM 1051 O O . VAL A 1 141 ? 12.273 20.188 9.148 1 96 141 VAL A O 1
ATOM 1054 N N . LEU A 1 142 ? 12.938 20.984 11.148 1 92.56 142 LEU A N 1
ATOM 1055 C CA . LEU A 1 142 ? 14.148 20.172 11.188 1 92.56 142 LEU A CA 1
ATOM 1056 C C . LEU A 1 142 ? 13.805 18.688 11.203 1 92.56 142 LEU A C 1
ATOM 1058 O O . LEU A 1 142 ? 14.594 17.859 10.75 1 92.56 142 LEU A O 1
ATOM 1062 N N . SER A 1 143 ? 12.672 18.375 11.664 1 92.25 143 SER A N 1
ATOM 1063 C CA . SER A 1 143 ? 12.266 16.984 11.75 1 92.25 143 SER A CA 1
ATOM 1064 C C . SER A 1 143 ? 11.742 16.469 10.414 1 92.25 143 SER A C 1
ATOM 1066 O O . SER A 1 143 ? 11.594 15.266 10.211 1 92.25 143 SER A O 1
ATOM 1068 N N . GLY A 1 144 ? 11.508 17.328 9.516 1 92.12 144 GLY A N 1
ATOM 1069 C CA . GLY A 1 144 ? 10.883 16.922 8.266 1 92.12 144 GLY A CA 1
ATOM 1070 C C . GLY A 1 144 ? 11.734 17.219 7.047 1 92.12 144 GLY A C 1
ATOM 1071 O O . GLY A 1 144 ? 11.5 16.672 5.969 1 92.12 144 GLY A O 1
ATOM 1072 N N . MET A 1 145 ? 12.719 18.062 7.207 1 92.38 145 MET A N 1
ATOM 1073 C CA . MET A 1 145 ? 13.508 18.516 6.062 1 92.38 145 MET A CA 1
ATOM 1074 C C . MET A 1 145 ? 15 18.359 6.34 1 92.38 145 MET A C 1
ATOM 1076 O O . MET A 1 145 ? 15.453 18.578 7.469 1 92.38 145 MET A O 1
ATOM 1080 N N . ASP A 1 146 ? 15.711 18.016 5.312 1 89.88 146 ASP A N 1
ATOM 1081 C CA . ASP A 1 146 ? 17.172 18 5.352 1 89.88 146 ASP A CA 1
ATOM 1082 C C . ASP A 1 146 ? 17.75 19.312 4.809 1 89.88 146 ASP A C 1
ATOM 1084 O O . ASP A 1 146 ? 17.609 19.609 3.623 1 89.88 146 ASP A O 1
ATOM 1088 N N . PHE A 1 147 ? 18.484 20.047 5.656 1 90.19 147 PHE A N 1
ATOM 1089 C CA . PHE A 1 147 ? 19.031 21.344 5.266 1 90.19 147 PHE A CA 1
ATOM 1090 C C . PHE A 1 147 ? 20.328 21.172 4.484 1 90.19 147 PHE A C 1
ATOM 1092 O O . PHE A 1 147 ? 20.797 22.109 3.842 1 90.19 147 PHE A O 1
ATOM 1099 N N . GLN A 1 148 ? 20.859 19.984 4.547 1 83.88 148 GLN A N 1
ATOM 1100 C CA . GLN A 1 148 ? 22.109 19.672 3.861 1 83.88 148 GLN A CA 1
ATOM 1101 C C . GLN A 1 148 ? 23.188 20.703 4.195 1 83.88 148 GLN A C 1
ATOM 1103 O O . GLN A 1 148 ? 23.891 21.188 3.305 1 83.88 148 GLN A O 1
ATOM 1108 N N . GLN A 1 149 ? 23.219 21.266 5.398 1 81.69 149 GLN A N 1
ATOM 1109 C CA . GLN A 1 149 ? 24.172 22.203 5.953 1 81.69 149 GLN A CA 1
ATOM 1110 C C . GLN A 1 149 ? 24.109 23.562 5.242 1 81.69 149 GLN A C 1
ATOM 1112 O O . GLN A 1 149 ? 25.109 24.281 5.16 1 81.69 149 GLN A O 1
ATOM 1117 N N . ARG A 1 150 ? 23.047 23.875 4.676 1 91.5 150 ARG A N 1
ATOM 1118 C CA . ARG A 1 150 ? 22.828 25.172 4.035 1 91.5 150 ARG A CA 1
ATOM 1119 C C . ARG A 1 150 ? 21.938 26.062 4.895 1 91.5 150 ARG A C 1
ATOM 1121 O O . ARG A 1 150 ? 21.188 25.578 5.742 1 91.5 150 ARG A O 1
ATOM 1128 N N . HIS A 1 151 ? 22.078 27.297 4.672 1 94.94 151 HIS A N 1
ATOM 1129 C CA . HIS A 1 151 ? 21.281 28.266 5.426 1 94.94 151 HIS A CA 1
ATOM 1130 C C . HIS A 1 151 ? 19.891 28.422 4.828 1 94.94 151 HIS A C 1
ATOM 1132 O O . HIS A 1 151 ? 19.75 28.641 3.625 1 94.94 151 HIS A O 1
ATOM 1138 N N . HIS A 1 152 ? 18.906 28.219 5.676 1 96.44 152 HIS A N 1
ATOM 1139 C CA . HIS A 1 152 ? 17.5 28.359 5.281 1 96.44 152 HIS A CA 1
ATOM 1140 C C . HIS A 1 152 ? 16.781 29.359 6.172 1 96.44 152 HIS A C 1
ATOM 1142 O O . HIS A 1 152 ? 16.953 29.359 7.391 1 96.44 152 HIS A O 1
ATOM 1148 N N . ALA A 1 153 ? 16.094 30.25 5.547 1 98.38 153 ALA A N 1
ATOM 1149 C CA . ALA A 1 153 ? 15.039 30.969 6.262 1 98.38 153 ALA A CA 1
ATOM 1150 C C . ALA A 1 153 ? 13.734 30.172 6.254 1 98.38 153 ALA A C 1
ATOM 1152 O O . ALA A 1 153 ? 13.438 29.484 5.281 1 98.38 153 ALA A O 1
ATOM 1153 N N . ILE A 1 154 ? 12.992 30.203 7.352 1 98.62 154 ILE A N 1
ATOM 1154 C CA . ILE A 1 154 ? 11.688 29.562 7.469 1 98.62 154 ILE A CA 1
ATOM 1155 C C . ILE A 1 154 ? 10.609 30.609 7.711 1 98.62 154 ILE A C 1
ATOM 1157 O O . ILE A 1 154 ? 10.766 31.484 8.578 1 98.62 154 ILE A O 1
ATOM 1161 N N . ILE A 1 155 ? 9.586 30.578 6.957 1 98.88 155 ILE A N 1
ATOM 1162 C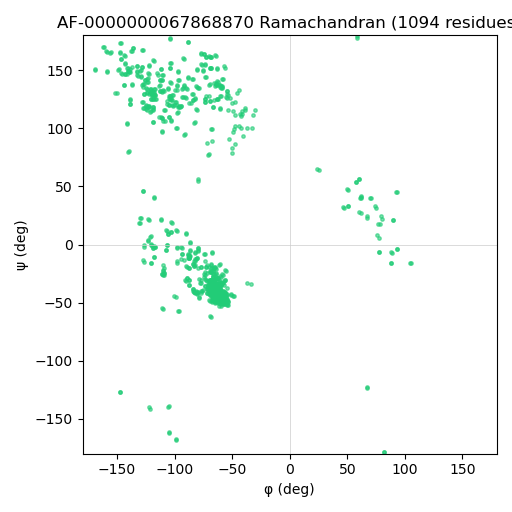 CA . ILE A 1 155 ? 8.453 31.469 7.172 1 98.88 155 ILE A CA 1
ATOM 1163 C C . ILE A 1 155 ? 7.207 30.656 7.512 1 98.88 155 ILE A C 1
ATOM 1165 O O . ILE A 1 155 ? 6.859 29.719 6.797 1 98.88 155 ILE A O 1
ATOM 1169 N N . ASP A 1 156 ? 6.566 30.906 8.562 1 98.62 156 ASP A N 1
ATOM 1170 C CA . ASP A 1 156 ? 5.297 30.328 9 1 98.62 156 ASP A CA 1
ATOM 1171 C C . ASP A 1 156 ? 4.227 31.422 9.141 1 98.62 156 ASP A C 1
ATOM 1173 O O . ASP A 1 156 ? 4.348 32.312 9.977 1 98.62 156 ASP A O 1
ATOM 1177 N N . ILE A 1 157 ? 3.209 31.328 8.359 1 98.25 157 ILE A N 1
ATOM 1178 C CA . ILE A 1 157 ? 2.168 32.344 8.359 1 98.25 157 ILE A CA 1
ATOM 1179 C C . ILE A 1 157 ? 0.925 31.828 9.07 1 98.25 157 ILE A C 1
ATOM 1181 O O . ILE A 1 157 ? 0.194 31 8.523 1 98.25 157 ILE A O 1
ATOM 1185 N N . GLY A 1 158 ? 0.682 32.375 10.219 1 96.12 158 GLY A N 1
ATOM 1186 C CA . GLY A 1 158 ? -0.514 32 10.969 1 96.12 158 GLY A CA 1
ATOM 1187 C C . GLY A 1 158 ? -1.643 33 10.789 1 96.12 158 GLY A C 1
ATOM 1188 O O . GLY A 1 158 ? -1.629 33.812 9.852 1 96.12 158 GLY A O 1
ATOM 1189 N N . GLY A 1 159 ? -2.658 32.906 11.609 1 94.69 159 GLY A N 1
ATOM 1190 C CA . GLY A 1 159 ? -3.77 33.844 11.562 1 94.69 159 GLY A CA 1
ATOM 1191 C C . GLY A 1 159 ? -3.457 35.188 12.227 1 94.69 159 GLY A C 1
ATOM 1192 O O . GLY A 1 159 ? -3.949 36.219 11.797 1 94.69 159 GLY A O 1
ATOM 1193 N N . GLY A 1 160 ? -2.648 35.094 13.242 1 95.31 160 GLY A N 1
ATOM 1194 C CA . GLY A 1 160 ? -2.395 36.312 14.016 1 95.31 160 GLY A CA 1
ATOM 1195 C C . GLY A 1 160 ? -0.98 36.844 13.859 1 95.31 160 GLY A C 1
ATOM 1196 O O . GLY A 1 160 ? -0.724 38.031 14.078 1 95.31 160 GLY A O 1
ATOM 1197 N N . SER A 1 161 ? -0.103 35.969 13.531 1 96.88 161 SER A N 1
ATOM 1198 C CA . SER A 1 161 ? 1.303 36.344 13.453 1 96.88 161 SER A CA 1
ATOM 1199 C C . SER A 1 161 ? 2.031 35.562 12.367 1 96.88 161 SER A C 1
ATOM 1201 O O . SER A 1 161 ? 1.495 34.594 11.828 1 96.88 161 SER A O 1
ATOM 1203 N N . THR A 1 162 ? 3.205 36 12.008 1 98.25 162 THR A N 1
ATOM 1204 C CA . THR A 1 162 ? 4.129 35.344 11.086 1 98.25 162 THR A CA 1
ATOM 1205 C C . THR A 1 162 ? 5.516 35.219 11.719 1 98.25 162 THR A C 1
ATOM 1207 O O . THR A 1 162 ? 6.066 36.219 12.219 1 98.25 162 THR A O 1
ATOM 1210 N N . GLU A 1 163 ? 5.992 34.031 11.805 1 98.5 163 GLU A N 1
ATOM 1211 C CA . GLU A 1 163 ? 7.348 33.781 12.289 1 98.5 163 GLU A CA 1
ATOM 1212 C C . GLU A 1 163 ? 8.336 33.719 11.125 1 98.5 163 GLU A C 1
ATOM 1214 O O . GLU A 1 163 ? 8.023 33.125 10.078 1 98.5 163 GLU A O 1
ATOM 1219 N N . LEU A 1 164 ? 9.43 34.344 11.234 1 98.62 164 LEU A N 1
ATOM 1220 C CA . LEU A 1 164 ? 10.562 34.25 10.32 1 98.62 164 LEU A CA 1
ATOM 1221 C C . LEU A 1 164 ? 11.82 33.812 11.055 1 98.62 164 LEU A C 1
ATOM 1223 O O . LEU A 1 164 ? 12.266 34.469 12.008 1 98.62 164 LEU A O 1
ATOM 1227 N N . ILE A 1 165 ? 12.344 32.656 10.609 1 98.44 165 ILE A N 1
ATOM 1228 C CA . ILE A 1 165 ? 13.422 31.969 11.32 1 98.44 165 ILE A CA 1
ATOM 1229 C C . ILE A 1 165 ? 14.609 31.766 10.383 1 98.44 165 ILE A C 1
ATOM 1231 O O . ILE A 1 165 ? 14.43 31.562 9.18 1 98.44 165 ILE A O 1
ATOM 1235 N N . LEU A 1 166 ? 15.82 31.906 10.914 1 97.94 166 LEU A N 1
ATOM 1236 C CA . LEU A 1 166 ? 17.016 31.562 10.156 1 97.94 166 LEU A CA 1
ATOM 1237 C C . LEU A 1 166 ? 17.797 30.453 10.852 1 97.94 166 LEU A C 1
ATOM 1239 O O . LEU A 1 166 ? 17.984 30.484 12.07 1 97.94 166 LEU A O 1
ATOM 1243 N N . GLY A 1 167 ? 18.172 29.438 10.102 1 94.44 167 GLY A N 1
ATOM 1244 C CA . GLY A 1 167 ? 19.016 28.391 10.648 1 94.44 167 GLY A CA 1
ATOM 1245 C C . GLY A 1 167 ? 19.703 27.578 9.578 1 94.44 167 GLY A C 1
ATOM 1246 O O . GLY A 1 167 ? 19.422 27.719 8.383 1 94.44 167 GLY A O 1
ATOM 1247 N N . ALA A 1 168 ? 20.656 26.75 10.031 1 91.75 168 ALA A N 1
ATOM 1248 C CA . ALA A 1 168 ? 21.422 25.875 9.125 1 91.75 168 ALA A CA 1
ATOM 1249 C C . ALA A 1 168 ? 21.422 24.438 9.633 1 91.75 168 ALA A C 1
ATOM 1251 O O . ALA A 1 168 ? 22.359 23.688 9.359 1 91.75 168 ALA A O 1
ATOM 1252 N N . GLY A 1 169 ? 20.438 24.125 10.43 1 87 169 GLY A N 1
ATOM 1253 C CA . GLY A 1 169 ? 20.328 22.75 10.891 1 87 169 GLY A CA 1
ATOM 1254 C C . GLY A 1 169 ? 20.75 22.578 12.344 1 87 169 GLY A C 1
ATOM 1255 O O . GLY A 1 169 ? 20.438 21.562 12.969 1 87 169 GLY A O 1
ATOM 1256 N N . GLN A 1 170 ? 21.422 23.516 12.883 1 86.88 170 GLN A N 1
ATOM 1257 C CA . GLN A 1 170 ? 21.828 23.531 14.281 1 86.88 170 GLN A CA 1
ATOM 1258 C C . GLN A 1 170 ? 21 24.516 15.094 1 86.88 170 GLN A C 1
ATOM 1260 O O . GLN A 1 170 ? 19.781 24.578 14.93 1 86.88 170 GLN A O 1
ATOM 1265 N N . GLU A 1 171 ? 21.609 25.219 15.977 1 89.19 171 GLU A N 1
ATOM 1266 C CA . GLU A 1 171 ? 20.891 26.25 16.703 1 89.19 171 GLU A CA 1
ATOM 1267 C C . GLU A 1 171 ? 20.406 27.344 15.766 1 89.19 171 GLU A C 1
ATOM 1269 O O . GLU A 1 171 ? 21.109 27.734 14.828 1 89.19 171 GLU A O 1
ATOM 1274 N N . PRO A 1 172 ? 19.188 27.766 15.977 1 94 172 PRO A N 1
ATOM 1275 C CA . PRO A 1 172 ? 18.719 28.875 15.125 1 94 172 PRO A CA 1
ATOM 1276 C C . PRO A 1 172 ? 19.578 30.125 15.25 1 94 172 PRO A C 1
ATOM 1278 O O . PRO A 1 172 ? 20.047 30.453 16.344 1 94 172 PRO A O 1
ATOM 1281 N N . LEU A 1 173 ? 19.766 30.766 14.188 1 95.69 173 LEU A N 1
ATOM 1282 C CA . LEU A 1 173 ? 20.562 31.984 14.141 1 95.69 173 LEU A CA 1
ATOM 1283 C C . LEU A 1 173 ? 19.688 33.219 14.414 1 95.69 173 LEU A C 1
ATOM 1285 O O . LEU A 1 173 ? 20.203 34.25 14.852 1 95.69 173 LEU A O 1
ATOM 1289 N N . CYS A 1 174 ? 18.453 33.094 14.055 1 97.19 174 CYS A N 1
ATOM 1290 C CA . CYS A 1 174 ? 17.5 34.188 14.227 1 97.19 174 CYS A CA 1
ATOM 1291 C C . CYS A 1 174 ? 16.094 33.656 14.445 1 97.19 174 CYS A C 1
ATOM 1293 O O . CYS A 1 174 ? 15.656 32.75 13.758 1 97.19 174 CYS A O 1
ATOM 1295 N N . LEU A 1 175 ? 15.43 34.156 15.469 1 97.81 175 LEU A N 1
ATOM 1296 C CA . LEU A 1 175 ? 14.039 33.844 15.773 1 97.81 175 LEU A CA 1
ATOM 1297 C C . LEU A 1 175 ? 13.219 35.156 15.859 1 97.81 175 LEU A C 1
ATOM 1299 O O . LEU A 1 175 ? 13.461 35.969 16.734 1 97.81 175 LEU A O 1
ATOM 1303 N N . THR A 1 176 ? 12.25 35.281 14.922 1 97.69 176 THR A N 1
ATOM 1304 C CA . THR A 1 176 ? 11.414 36.469 14.961 1 97.69 176 THR A CA 1
ATOM 1305 C C . THR A 1 176 ? 9.938 36.125 14.836 1 97.69 176 THR A C 1
ATOM 1307 O O . THR A 1 176 ? 9.594 35.031 14.32 1 97.69 176 THR A O 1
ATOM 1310 N N . SER A 1 177 ? 9.062 36.938 15.359 1 97.62 177 SER A N 1
ATOM 1311 C CA . SER A 1 177 ? 7.605 36.875 15.242 1 97.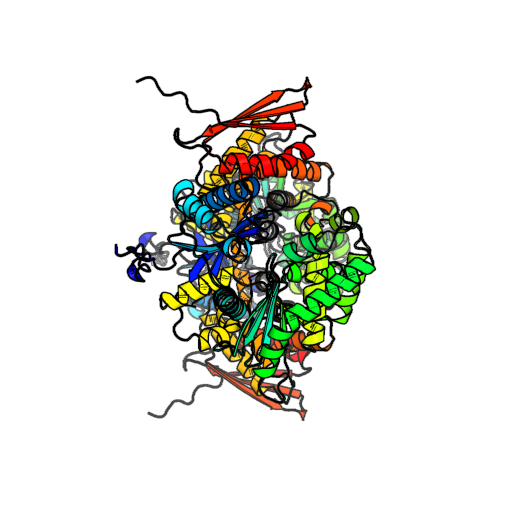62 177 SER A CA 1
ATOM 1312 C C . SER A 1 177 ? 7.004 38.25 15.047 1 97.62 177 SER A C 1
ATOM 1314 O O . SER A 1 177 ? 7.25 39.156 15.844 1 97.62 177 SER A O 1
ATOM 1316 N N . THR A 1 178 ? 6.332 38.406 13.977 1 97.69 178 THR A N 1
ATOM 1317 C CA . THR A 1 178 ? 5.711 39.656 13.648 1 97.69 178 THR A CA 1
ATOM 1318 C C . THR A 1 178 ? 4.188 39.562 13.719 1 97.69 178 THR A C 1
ATOM 1320 O O . THR A 1 178 ? 3.607 38.562 13.273 1 97.69 178 THR A O 1
ATOM 1323 N N . LYS A 1 179 ? 3.555 40.625 14.211 1 95.38 179 LYS A N 1
ATOM 1324 C CA . LYS A 1 179 ? 2.105 40.625 14.383 1 95.38 179 LYS A CA 1
ATOM 1325 C C . LYS A 1 179 ? 1.399 40.906 13.055 1 95.38 179 LYS A C 1
ATOM 1327 O O . LYS A 1 179 ? 0.598 41.812 12.945 1 95.38 179 LYS A O 1
ATOM 1332 N N . VAL A 1 180 ? 1.684 40.125 12.133 1 96.31 180 VAL A N 1
ATOM 1333 C CA . VAL A 1 180 ? 1.011 40.062 10.836 1 96.31 180 VAL A CA 1
ATOM 1334 C C . VAL A 1 180 ? 0.565 38.656 10.547 1 96.31 180 VAL A C 1
ATOM 1336 O O . VAL A 1 180 ? 1.384 37.719 10.547 1 96.31 180 VAL A O 1
ATOM 1339 N N . GLY A 1 181 ? -0.697 38.469 10.43 1 96.19 181 GLY A N 1
ATOM 1340 C CA . GLY A 1 181 ? -1.285 37.156 10.133 1 96.19 181 GLY A CA 1
ATOM 1341 C C . GLY A 1 181 ? -2.5 37.25 9.227 1 96.19 181 GLY A C 1
ATOM 1342 O O . GLY A 1 181 ? -3.104 38.312 9.094 1 96.19 181 GLY A O 1
ATOM 1343 N N . ALA A 1 182 ? -2.85 36.156 8.664 1 96.56 182 ALA A N 1
ATOM 1344 C CA . ALA A 1 182 ? -3.869 36.125 7.621 1 96.56 182 ALA A CA 1
ATOM 1345 C C . ALA A 1 182 ? -5.219 36.594 8.156 1 96.56 182 ALA A C 1
ATOM 1347 O O . ALA A 1 182 ? -5.922 37.375 7.5 1 96.56 182 ALA A O 1
ATOM 1348 N N . VAL A 1 183 ? -5.633 36.125 9.336 1 94.19 183 VAL A N 1
ATOM 1349 C CA . VAL A 1 183 ? -6.914 36.469 9.93 1 94.19 183 VAL A CA 1
ATOM 1350 C C . VAL A 1 183 ? -6.887 37.938 10.352 1 94.19 183 VAL A C 1
ATOM 1352 O O . VAL A 1 183 ? -7.793 38.719 10.023 1 94.19 183 VAL A O 1
ATOM 1355 N N . ARG A 1 184 ? -5.863 38.375 11.055 1 93.19 184 ARG A N 1
ATOM 1356 C CA . ARG A 1 184 ? -5.68 39.719 11.555 1 93.19 184 ARG A CA 1
ATOM 1357 C C . ARG A 1 184 ? -5.742 40.75 10.414 1 93.19 184 ARG A C 1
ATOM 1359 O O . ARG A 1 184 ? -6.496 41.719 10.484 1 93.19 184 ARG A O 1
ATOM 1366 N N . LEU A 1 185 ? -4.988 40.531 9.383 1 96.5 185 LEU A N 1
ATOM 1367 C CA . LEU A 1 185 ? -4.879 41.438 8.266 1 96.5 185 LEU A CA 1
ATOM 1368 C C . LEU A 1 185 ? -6.195 41.531 7.504 1 96.5 185 LEU A C 1
ATOM 1370 O O . LEU A 1 185 ? -6.574 42.625 7.039 1 96.5 185 LEU A O 1
ATOM 1374 N N . THR A 1 186 ? -6.832 40.375 7.301 1 95.94 186 THR A N 1
ATOM 1375 C CA . THR A 1 186 ? -8.125 40.375 6.621 1 95.94 186 THR A CA 1
ATOM 1376 C C . THR A 1 186 ? -9.125 41.25 7.371 1 95.94 186 THR A C 1
ATOM 1378 O O . THR A 1 186 ? -9.805 42.094 6.77 1 95.94 186 THR A O 1
ATOM 1381 N N . GLN A 1 187 ? -9.227 41.156 8.672 1 92.19 187 GLN A N 1
ATOM 1382 C CA . GLN A 1 187 ? -10.172 41.906 9.5 1 92.19 187 GLN A CA 1
ATOM 1383 C C . GLN A 1 187 ? -9.844 43.406 9.5 1 92.19 187 GLN A C 1
ATOM 1385 O O . GLN A 1 187 ? -10.75 44.219 9.477 1 92.19 187 GLN A O 1
ATOM 1390 N N . GLU A 1 188 ? -8.602 43.688 9.445 1 93.25 188 GLU A N 1
ATOM 1391 C CA . GLU A 1 188 ? -8.18 45.062 9.625 1 93.25 188 GLU A CA 1
ATOM 1392 C C . GLU A 1 188 ? -8.188 45.844 8.305 1 93.25 188 GLU A C 1
ATOM 1394 O O . GLU A 1 188 ? -8.438 47.031 8.273 1 93.25 188 GLU A O 1
ATOM 1399 N N . PHE A 1 189 ? -7.938 45.125 7.18 1 95.94 189 PHE A N 1
ATOM 1400 C CA . PHE A 1 189 ? -7.602 45.906 5.988 1 95.94 189 PHE A CA 1
ATOM 1401 C C . PHE A 1 189 ? -8.516 45.531 4.824 1 95.94 189 PHE A C 1
ATOM 1403 O O . PHE A 1 189 ? -8.562 46.219 3.814 1 95.94 189 PHE A O 1
ATOM 1410 N N . ILE A 1 190 ? -9.234 44.438 4.891 1 96.81 190 ILE A N 1
ATOM 1411 C CA . ILE A 1 190 ? -10.047 44 3.758 1 96.81 190 ILE A CA 1
ATOM 1412 C C . ILE A 1 190 ? -11.531 44.125 4.109 1 96.81 190 ILE A C 1
ATOM 1414 O O . ILE A 1 190 ? -12.078 43.281 4.816 1 96.81 190 ILE A O 1
ATOM 1418 N N . HIS A 1 191 ? -12.188 45.125 3.436 1 95.81 191 HIS A N 1
ATOM 1419 C CA . HIS A 1 191 ? -13.578 45.438 3.764 1 95.81 191 HIS A CA 1
ATOM 1420 C C . HIS A 1 191 ? -14.453 45.406 2.516 1 95.81 191 HIS A C 1
ATOM 1422 O O . HIS A 1 191 ? -15.664 45.594 2.6 1 95.81 191 HIS A O 1
ATOM 1428 N N . THR A 1 192 ? -13.812 45.156 1.428 1 97.25 192 THR A N 1
ATOM 1429 C CA . THR A 1 192 ? -14.523 45 0.164 1 97.25 192 THR A CA 1
ATOM 1430 C C . THR A 1 192 ? -14.305 43.594 -0.41 1 97.25 192 THR A C 1
ATOM 1432 O O . THR A 1 192 ? -13.312 42.938 -0.088 1 97.25 192 THR A O 1
ATOM 1435 N N . ASP A 1 193 ? -15.219 43.188 -1.278 1 96.94 193 ASP A N 1
ATOM 1436 C CA . ASP A 1 193 ? -15.141 41.844 -1.879 1 96.94 193 ASP A CA 1
ATOM 1437 C C . ASP A 1 193 ? -15.547 41.875 -3.352 1 96.94 193 ASP A C 1
ATOM 1439 O O . ASP A 1 193 ? -16.734 41.969 -3.676 1 96.94 193 ASP A O 1
ATOM 1443 N N . PRO A 1 194 ? -14.672 41.812 -4.246 1 97.31 194 PRO A N 1
ATOM 1444 C CA . PRO A 1 194 ? -13.258 41.531 -3.998 1 97.31 194 PRO A CA 1
ATOM 1445 C C . PRO A 1 194 ? -12.516 42.719 -3.391 1 97.31 194 PRO A C 1
ATOM 1447 O O . PRO A 1 194 ? -13.023 43.844 -3.4 1 97.31 194 PRO A O 1
ATOM 1450 N N . ILE A 1 195 ? -11.336 42.438 -2.83 1 97.75 195 ILE A N 1
ATOM 1451 C CA . ILE A 1 195 ? -10.531 43.5 -2.238 1 97.75 195 ILE A CA 1
ATOM 1452 C C . ILE A 1 195 ? -10.305 44.594 -3.266 1 97.75 195 ILE A C 1
ATOM 1454 O O . ILE A 1 195 ? -9.93 44.344 -4.41 1 97.75 195 ILE A O 1
ATOM 1458 N N . SER A 1 196 ? -10.5 45.812 -2.924 1 97.38 196 SER A N 1
ATOM 1459 C CA . SER A 1 196 ? -10.328 46.938 -3.83 1 97.38 196 SER A CA 1
ATOM 1460 C C . SER A 1 196 ? -8.852 47.219 -4.086 1 97.38 196 SER A C 1
ATOM 1462 O O . SER A 1 196 ? -7.996 46.875 -3.266 1 97.38 196 SER A O 1
ATOM 1464 N N . PRO A 1 197 ? -8.578 47.844 -5.242 1 96.44 197 PRO A N 1
ATOM 1465 C CA . PRO A 1 197 ? -7.184 48.188 -5.52 1 96.44 197 PRO A CA 1
ATOM 1466 C C . PRO A 1 197 ? -6.57 49.062 -4.418 1 96.44 197 PRO A C 1
ATOM 1468 O O . PRO A 1 197 ? -5.395 48.906 -4.086 1 96.44 197 PRO A O 1
ATOM 1471 N N . SER A 1 198 ? -7.324 49.906 -3.855 1 96.62 198 SER A N 1
ATOM 1472 C CA . SER A 1 198 ? -6.832 50.781 -2.787 1 96.62 198 SER A CA 1
ATOM 1473 C C . SER A 1 198 ? -6.504 49.969 -1.534 1 96.62 198 SER A C 1
ATOM 1475 O O . SER A 1 198 ? -5.434 50.156 -0.943 1 96.62 198 SER A O 1
ATOM 1477 N N . GLU A 1 199 ? -7.438 49.125 -1.136 1 97.62 199 GLU A N 1
ATOM 1478 C CA . GLU A 1 199 ? -7.203 48.281 0.027 1 97.62 199 GLU A CA 1
ATOM 1479 C C . GLU A 1 199 ? -5.988 47.375 -0.185 1 97.62 199 GLU A C 1
ATOM 1481 O O . GLU A 1 199 ? -5.199 47.188 0.736 1 97.62 199 GLU A O 1
ATOM 1486 N N . TYR A 1 200 ? -5.926 46.875 -1.42 1 97.75 200 TYR A N 1
ATOM 1487 C CA . TYR A 1 200 ? -4.809 46.031 -1.773 1 97.75 200 TYR A CA 1
ATOM 1488 C C . TYR A 1 200 ? -3.48 46.75 -1.618 1 97.75 200 TYR A C 1
ATOM 1490 O O . TYR A 1 200 ? -2.541 46.219 -1.021 1 97.75 200 TYR A O 1
ATOM 1498 N N . THR A 1 201 ? -3.387 47.906 -2.092 1 97.25 201 THR A N 1
ATOM 1499 C CA . THR A 1 201 ? -2.166 48.688 -2.049 1 97.25 201 THR A CA 1
ATOM 1500 C C . THR A 1 201 ? -1.794 49.031 -0.608 1 97.25 201 THR A C 1
ATOM 1502 O O . THR A 1 201 ? -0.622 48.969 -0.231 1 97.25 201 THR A O 1
ATOM 1505 N N . VAL A 1 202 ? -2.766 49.375 0.169 1 97.62 202 VAL A N 1
ATOM 1506 C CA . VAL A 1 202 ? -2.539 49.719 1.569 1 97.62 202 VAL A CA 1
ATOM 1507 C C . VAL A 1 202 ? -2.057 48.5 2.332 1 97.62 202 VAL A C 1
ATOM 1509 O O . VAL A 1 202 ? -1.127 48.594 3.137 1 97.62 202 VAL A O 1
ATOM 1512 N N . LEU A 1 203 ? -2.742 47.438 2.084 1 98.19 203 LEU A N 1
ATOM 1513 C CA . LEU A 1 203 ? -2.369 46.188 2.738 1 98.19 203 LEU A CA 1
ATOM 1514 C C . LEU A 1 203 ? -0.94 45.781 2.379 1 98.19 203 LEU A C 1
ATOM 1516 O O . LEU A 1 203 ? -0.163 45.375 3.252 1 98.19 203 LEU A O 1
ATOM 1520 N N . GLN A 1 204 ? -0.58 45.812 1.117 1 97.5 204 GLN A N 1
ATOM 1521 C CA . GLN A 1 204 ? 0.766 45.5 0.656 1 97.5 204 GLN A CA 1
ATOM 1522 C C . GLN A 1 204 ? 1.811 46.344 1.357 1 97.5 204 GLN A C 1
ATOM 1524 O O . GLN A 1 204 ? 2.828 45.844 1.833 1 97.5 204 GLN A O 1
ATOM 1529 N N . ALA A 1 205 ? 1.533 47.625 1.419 1 97.38 205 ALA A N 1
ATOM 1530 C CA . ALA A 1 205 ? 2.465 48.562 2.039 1 97.38 205 ALA A CA 1
ATOM 1531 C C . ALA A 1 205 ? 2.609 48.281 3.533 1 97.38 205 ALA A C 1
ATOM 1533 O O . ALA A 1 205 ? 3.713 48.344 4.078 1 97.38 205 ALA A O 1
ATOM 1534 N N . TYR A 1 206 ? 1.518 48.094 4.129 1 97.81 206 TYR A N 1
ATOM 1535 C CA . TYR A 1 206 ? 1.532 47.812 5.559 1 97.81 206 TYR A CA 1
ATOM 1536 C C . TYR A 1 206 ? 2.359 46.562 5.855 1 97.81 206 TYR A C 1
ATOM 1538 O O . TYR A 1 206 ? 3.217 46.562 6.742 1 97.81 206 TYR A O 1
ATOM 1546 N N . VAL A 1 207 ? 2.082 45.438 5.129 1 98.38 207 VAL A N 1
ATOM 1547 C CA . VAL A 1 207 ? 2.781 44.156 5.324 1 98.38 207 VAL A CA 1
ATOM 1548 C C . VAL A 1 207 ? 4.281 44.375 5.109 1 98.38 207 VAL A C 1
ATOM 1550 O O . VAL A 1 207 ? 5.098 43.906 5.902 1 98.38 207 VAL A O 1
ATOM 1553 N N . ARG A 1 208 ? 4.66 45.062 4.043 1 97.25 208 ARG A N 1
ATOM 1554 C CA . ARG A 1 208 ? 6.062 45.312 3.744 1 97.25 208 ARG A CA 1
ATOM 1555 C C . ARG A 1 208 ? 6.742 46.031 4.906 1 97.25 208 ARG A C 1
ATOM 1557 O O . ARG A 1 208 ? 7.844 45.656 5.316 1 97.25 208 ARG A O 1
ATOM 1564 N N . GLY A 1 209 ? 6.043 47.031 5.41 1 97.25 209 GLY A N 1
ATOM 1565 C CA . GLY A 1 209 ? 6.582 47.75 6.539 1 97.25 209 GLY A CA 1
ATOM 1566 C C . GLY A 1 209 ? 6.734 46.906 7.789 1 97.25 209 GLY A C 1
ATOM 1567 O O . GLY A 1 209 ? 7.738 47.031 8.5 1 97.25 209 GLY A O 1
ATOM 1568 N N . MET A 1 210 ? 5.793 46.156 8.031 1 97.75 210 MET A N 1
ATOM 1569 C CA . MET A 1 210 ? 5.762 45.375 9.273 1 97.75 210 MET A CA 1
ATOM 1570 C C . MET A 1 210 ? 6.809 44.281 9.25 1 97.75 210 MET A C 1
ATOM 1572 O O . MET A 1 210 ? 7.418 43.969 10.281 1 97.75 210 MET A O 1
ATOM 1576 N N . VAL A 1 211 ? 7.039 43.594 8.094 1 97.94 211 VAL A N 1
ATOM 1577 C CA . VAL A 1 211 ? 7.91 42.406 8.055 1 97.94 211 VAL A CA 1
ATOM 1578 C C . VAL A 1 211 ? 9.352 42.844 7.82 1 97.94 211 VAL A C 1
ATOM 1580 O O . VAL A 1 211 ? 10.281 42.062 7.957 1 97.94 211 VAL A O 1
ATOM 1583 N N . GLU A 1 212 ? 9.602 44.125 7.492 1 97.19 212 GLU A N 1
ATOM 1584 C CA . GLU A 1 212 ? 10.922 44.625 7.137 1 97.19 212 GLU A CA 1
ATOM 1585 C C . GLU A 1 212 ? 11.938 44.375 8.242 1 97.19 212 GLU A C 1
ATOM 1587 O O . GLU A 1 212 ? 13.062 43.969 7.973 1 97.19 212 GLU A O 1
ATOM 1592 N N . ARG A 1 213 ? 11.562 44.656 9.453 1 96.25 213 ARG A N 1
ATOM 1593 C CA . ARG A 1 213 ? 12.477 44.469 10.578 1 96.25 213 ARG A CA 1
ATOM 1594 C C . ARG A 1 213 ? 12.914 43 10.695 1 96.25 213 ARG A C 1
ATOM 1596 O O . ARG A 1 213 ? 14.102 42.719 10.867 1 96.25 213 ARG A O 1
ATOM 1603 N N . ALA A 1 214 ? 11.961 42.156 10.742 1 97.62 214 ALA A N 1
ATOM 1604 C CA . ALA A 1 214 ? 12.273 40.719 10.828 1 97.62 214 ALA A CA 1
ATOM 1605 C C . ALA A 1 214 ? 13.188 40.312 9.688 1 97.62 214 ALA A C 1
ATOM 1607 O O . ALA A 1 214 ? 14.117 39.5 9.891 1 97.62 214 ALA A O 1
ATOM 1608 N N . VAL A 1 215 ? 12.93 40.781 8.453 1 98.12 215 VAL A N 1
ATOM 1609 C CA . VAL A 1 215 ? 13.734 40.469 7.273 1 98.12 215 VAL A CA 1
ATOM 1610 C C . VAL A 1 215 ? 15.156 40.969 7.469 1 98.12 215 VAL A C 1
ATOM 1612 O O . VAL A 1 215 ? 16.125 40.281 7.168 1 98.12 215 VAL A O 1
ATOM 1615 N N . ASP A 1 216 ? 15.266 42.188 7.973 1 97.44 216 ASP A N 1
ATOM 1616 C CA . ASP A 1 216 ? 16.578 42.781 8.219 1 97.44 216 ASP A CA 1
ATOM 1617 C C . ASP A 1 216 ? 17.375 41.969 9.242 1 97.44 216 ASP A C 1
ATOM 1619 O O . ASP A 1 216 ? 18.578 41.781 9.102 1 97.44 216 ASP A O 1
ATOM 1623 N N . GLU A 1 217 ? 16.672 41.5 10.25 1 97.56 217 GLU A N 1
ATOM 1624 C CA . GLU A 1 217 ? 17.328 40.688 11.273 1 97.56 217 GLU A CA 1
ATOM 1625 C C . GLU A 1 217 ? 17.844 39.375 10.688 1 97.56 217 GLU A C 1
ATOM 1627 O O . GLU A 1 217 ? 18.953 38.969 11.008 1 97.56 217 GLU A O 1
ATOM 1632 N N . VAL A 1 218 ? 17.062 38.75 9.875 1 97.62 218 VAL A N 1
ATOM 1633 C CA . V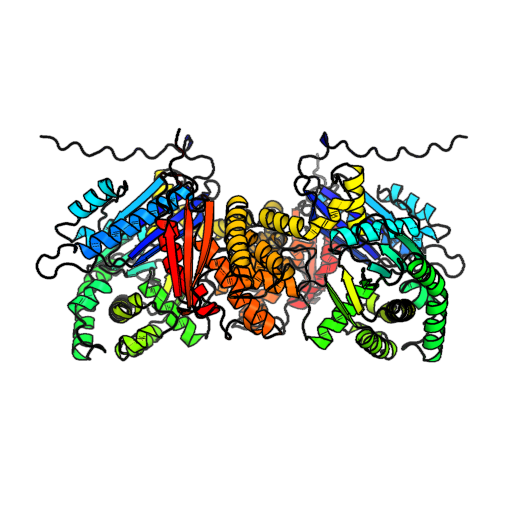AL A 1 218 ? 17.453 37.5 9.227 1 97.62 218 VAL A CA 1
ATOM 1634 C C . VAL A 1 218 ? 18.672 37.75 8.328 1 97.62 218 VAL A C 1
ATOM 1636 O O . VAL A 1 218 ? 19.641 37 8.375 1 97.62 218 VAL A O 1
ATOM 1639 N N . LYS A 1 219 ? 18.672 38.812 7.52 1 96.88 219 LYS A N 1
ATOM 1640 C CA . LYS A 1 219 ? 19.766 39.125 6.609 1 96.88 219 LYS A CA 1
ATOM 1641 C C . LYS A 1 219 ? 21.031 39.469 7.379 1 96.88 219 LYS A C 1
ATOM 1643 O O . LYS A 1 219 ? 22.125 39.094 6.961 1 96.88 219 LYS A O 1
ATOM 1648 N N . ALA A 1 220 ? 20.859 40.125 8.508 1 96.69 220 ALA A N 1
ATOM 1649 C CA . ALA A 1 220 ? 22.016 40.5 9.328 1 96.69 220 ALA A CA 1
ATOM 1650 C C . ALA A 1 220 ? 22.656 39.281 9.953 1 96.69 220 ALA A C 1
ATOM 1652 O O . ALA A 1 220 ? 23.875 39.219 10.141 1 96.69 220 ALA A O 1
ATOM 1653 N N . ALA A 1 221 ? 21.844 38.312 10.242 1 96.88 221 ALA A N 1
ATOM 1654 C CA . ALA A 1 221 ? 22.328 37.094 10.898 1 96.88 221 ALA A CA 1
ATOM 1655 C C . ALA A 1 221 ? 22.922 36.125 9.875 1 96.88 221 ALA A C 1
ATOM 1657 O O . ALA A 1 221 ? 23.656 35.219 10.242 1 96.88 221 ALA A O 1
ATOM 1658 N N . LEU A 1 222 ? 22.625 36.312 8.633 1 96.19 222 LEU A N 1
ATOM 1659 C CA . LEU A 1 222 ? 23.125 35.438 7.562 1 96.19 222 LEU A CA 1
ATOM 1660 C C . LEU A 1 222 ? 24.609 35.688 7.32 1 96.19 222 LEU A C 1
ATOM 1662 O O . LEU A 1 222 ? 25.031 36.844 7.156 1 96.19 222 LEU A O 1
ATOM 1666 N N . PRO A 1 223 ? 25.406 34.625 7.332 1 93.5 223 PRO A N 1
ATOM 1667 C CA . PRO A 1 223 ? 26.812 34.844 7.008 1 93.5 223 PRO A CA 1
ATOM 1668 C C . PRO A 1 223 ? 27.016 35.5 5.641 1 93.5 223 PRO A C 1
ATOM 1670 O O . PRO A 1 223 ? 26.25 35.219 4.711 1 93.5 223 PRO A O 1
ATOM 1673 N N . PRO A 1 224 ? 28.125 36.219 5.473 1 92.06 224 PRO A N 1
ATOM 1674 C CA . PRO A 1 224 ? 28.375 36.938 4.219 1 92.06 224 PRO A CA 1
ATOM 1675 C C . PRO A 1 224 ? 28.5 36 3.02 1 92.06 224 PRO A C 1
ATOM 1677 O O . PRO A 1 224 ? 29.094 34.906 3.127 1 92.06 224 PRO A O 1
ATOM 1680 N N . ASN A 1 225 ? 27.953 36.406 1.89 1 90.56 225 ASN A N 1
ATOM 1681 C CA . ASN A 1 225 ? 28.047 35.719 0.597 1 90.56 225 ASN A CA 1
ATOM 1682 C C . ASN A 1 225 ? 27.453 34.312 0.645 1 90.56 225 ASN A C 1
ATOM 1684 O O . ASN A 1 225 ? 27.969 33.406 0.003 1 90.56 225 ASN A O 1
ATOM 1688 N N . THR A 1 226 ? 26.516 34.188 1.525 1 92.5 226 THR A N 1
ATOM 1689 C CA . THR A 1 226 ? 25.844 32.906 1.608 1 92.5 226 THR A CA 1
ATOM 1690 C C . THR A 1 226 ? 24.453 32.969 0.982 1 92.5 226 THR A C 1
ATOM 1692 O O . THR A 1 226 ? 23.672 33.875 1.306 1 92.5 226 THR A O 1
ATOM 1695 N N . PRO A 1 227 ? 24.188 32.094 0.069 1 94 227 PRO A N 1
ATOM 1696 C CA . PRO A 1 227 ? 22.844 32.062 -0.507 1 94 227 PRO A CA 1
ATOM 1697 C C . PRO A 1 227 ? 21.766 31.703 0.513 1 94 227 PRO A C 1
ATOM 1699 O O . PRO A 1 227 ? 22 30.828 1.361 1 94 227 PRO A O 1
ATOM 1702 N N . LEU A 1 228 ? 20.703 32.375 0.465 1 95.25 228 LEU A N 1
ATOM 1703 C CA . LEU A 1 228 ? 19.594 32.125 1.377 1 95.25 228 LEU A CA 1
ATOM 1704 C C . LEU A 1 228 ? 18.469 31.359 0.681 1 95.25 228 LEU A C 1
ATOM 1706 O O . LEU A 1 228 ? 18.016 31.75 -0.397 1 95.25 228 LEU A O 1
ATOM 1710 N N . ARG A 1 229 ? 18.078 30.25 1.259 1 96.44 229 ARG A N 1
ATOM 1711 C CA . ARG A 1 229 ? 16.922 29.484 0.802 1 96.44 229 ARG A CA 1
ATOM 1712 C C . ARG A 1 229 ? 15.734 29.688 1.728 1 96.44 229 ARG A C 1
ATOM 1714 O O . ARG A 1 229 ? 15.906 29.984 2.91 1 96.44 229 ARG A O 1
ATOM 1721 N N . LEU A 1 230 ? 14.57 29.547 1.16 1 98.44 230 LEU A N 1
ATOM 1722 C CA . LEU A 1 230 ? 13.375 29.812 1.957 1 98.44 230 LEU A CA 1
ATOM 1723 C C . LEU A 1 230 ? 12.5 28.578 2.059 1 98.44 230 LEU A C 1
ATOM 1725 O O . LEU A 1 230 ? 12.219 27.922 1.049 1 98.44 230 LEU A O 1
ATOM 1729 N N . ILE A 1 231 ? 12.133 28.234 3.232 1 98.06 231 ILE A N 1
ATOM 1730 C CA . ILE A 1 231 ? 11.164 27.172 3.516 1 98.06 231 ILE A CA 1
ATOM 1731 C C . ILE A 1 231 ? 9.875 27.797 4.051 1 98.06 231 ILE A C 1
ATOM 1733 O O . ILE A 1 231 ? 9.906 28.734 4.852 1 98.06 231 ILE A O 1
ATOM 1737 N N . GLY A 1 232 ? 8.75 27.375 3.516 1 98.62 232 GLY A N 1
ATOM 1738 C CA . GLY A 1 232 ? 7.445 27.812 3.992 1 98.62 232 GLY A CA 1
ATOM 1739 C C . GLY A 1 232 ? 6.641 26.703 4.641 1 98.62 232 GLY A C 1
ATOM 1740 O O . GLY A 1 232 ? 6.676 25.562 4.18 1 98.62 232 GLY A O 1
ATOM 1741 N N . THR A 1 233 ? 5.91 27 5.73 1 97.62 233 THR A N 1
ATOM 1742 C CA . THR A 1 233 ? 5.117 25.984 6.422 1 97.62 233 THR A CA 1
ATOM 1743 C C . THR A 1 233 ? 3.738 26.531 6.781 1 97.62 233 THR A C 1
ATOM 1745 O O . THR A 1 233 ? 3.471 27.719 6.598 1 97.62 233 THR A O 1
ATOM 1748 N N . SER A 1 234 ? 2.861 25.594 7.219 1 95.25 234 SER A N 1
ATOM 1749 C CA . SER A 1 234 ? 1.55 25.859 7.801 1 95.25 234 SER A CA 1
ATOM 1750 C C . SER A 1 234 ? 0.5 26.094 6.719 1 95.25 234 SER A C 1
ATOM 1752 O O . SER A 1 234 ? 0.791 25.953 5.527 1 95.25 234 SER A O 1
ATOM 1754 N N . GLY A 1 235 ? -0.675 26.359 7.074 1 93.94 235 GLY A N 1
ATOM 1755 C CA . GLY A 1 235 ? -1.883 26.203 6.277 1 93.94 235 GLY A CA 1
ATOM 1756 C C . GLY A 1 235 ? -1.928 27.141 5.082 1 93.94 235 GLY A C 1
ATOM 1757 O O . GLY A 1 235 ? -2.305 26.734 3.982 1 93.94 235 GLY A O 1
ATOM 1758 N N . THR A 1 236 ? -1.542 28.422 5.266 1 96 236 THR A N 1
ATOM 1759 C CA . THR A 1 236 ? -1.609 29.406 4.188 1 96 236 THR A CA 1
ATOM 1760 C C . THR A 1 236 ? -0.702 29 3.031 1 96 236 THR A C 1
ATOM 1762 O O . THR A 1 236 ? -1.143 28.938 1.882 1 96 236 THR A O 1
ATOM 1765 N N . ILE A 1 237 ? 0.493 28.672 3.365 1 97.81 237 ILE A N 1
ATOM 1766 C CA . ILE A 1 237 ? 1.483 28.375 2.338 1 97.81 237 ILE A CA 1
ATOM 1767 C C . ILE A 1 237 ? 1.154 27.031 1.685 1 97.81 237 ILE A C 1
ATOM 1769 O O . ILE A 1 237 ? 1.291 26.875 0.468 1 97.81 237 ILE A O 1
ATOM 1773 N N . GLN A 1 238 ? 0.72 26.109 2.467 1 95.56 238 GLN A N 1
ATOM 1774 C CA . GLN A 1 238 ? 0.326 24.828 1.915 1 95.56 238 GLN A CA 1
ATOM 1775 C C . GLN A 1 238 ? -0.866 24.969 0.974 1 95.56 238 GLN A C 1
ATOM 1777 O O . GLN A 1 238 ? -0.938 24.297 -0.055 1 95.56 238 GLN A O 1
ATOM 1782 N N . ALA A 1 239 ? -1.831 25.828 1.334 1 95.75 239 ALA A N 1
ATOM 1783 C CA . ALA A 1 239 ? -2.99 26.062 0.478 1 95.75 239 ALA A CA 1
ATOM 1784 C C . ALA A 1 239 ? -2.568 26.688 -0.854 1 95.75 239 ALA A C 1
ATOM 1786 O O . ALA A 1 239 ? -3.086 26.297 -1.909 1 95.75 239 ALA A O 1
ATOM 1787 N N . LEU A 1 240 ? -1.661 27.609 -0.835 1 97.44 240 LEU A N 1
ATOM 1788 C CA . LEU A 1 240 ? -1.155 28.234 -2.047 1 97.44 240 LEU A CA 1
ATOM 1789 C C . LEU A 1 240 ? -0.413 27.234 -2.92 1 97.44 240 LEU A C 1
ATOM 1791 O O . LEU A 1 240 ? -0.559 27.25 -4.145 1 97.44 240 LEU A O 1
ATOM 1795 N N . ALA A 1 241 ? 0.37 26.375 -2.238 1 96.19 241 ALA A N 1
ATOM 1796 C CA . ALA A 1 241 ? 1.079 25.328 -2.959 1 96.19 241 ALA A CA 1
ATOM 1797 C C . ALA A 1 241 ? 0.1 24.359 -3.633 1 96.19 241 ALA A C 1
ATOM 1799 O O . ALA A 1 241 ? 0.311 23.953 -4.773 1 96.19 241 ALA A O 1
ATOM 1800 N N . ALA A 1 242 ? -0.922 24.047 -2.916 1 95 242 ALA A N 1
ATOM 1801 C CA . ALA A 1 242 ? -1.931 23.125 -3.449 1 95 242 ALA A CA 1
ATOM 1802 C C . ALA A 1 242 ? -2.631 23.734 -4.664 1 95 242 ALA A C 1
ATOM 1804 O O . ALA A 1 242 ? -2.865 23.047 -5.66 1 95 242 ALA A O 1
ATOM 1805 N N . LEU A 1 243 ? -2.979 25 -4.578 1 95.25 243 LEU A N 1
ATOM 1806 C CA . LEU A 1 243 ? -3.596 25.703 -5.695 1 95.25 243 LEU A CA 1
ATOM 1807 C C . LEU A 1 243 ? -2.67 25.719 -6.91 1 95.25 243 LEU A C 1
ATOM 1809 O O . LEU A 1 243 ? -3.107 25.453 -8.031 1 95.25 243 LEU A O 1
ATOM 1813 N N . HIS A 1 244 ? -1.459 26 -6.641 1 96.06 244 HIS A N 1
ATOM 1814 C CA . HIS A 1 244 ? -0.473 26.047 -7.715 1 96.06 244 HIS A CA 1
ATOM 1815 C C . HIS A 1 244 ? -0.31 24.672 -8.367 1 96.06 244 HIS A C 1
ATOM 1817 O O . HIS A 1 244 ? -0.279 24.578 -9.602 1 96.06 244 HIS A O 1
ATOM 1823 N N . ALA A 1 245 ? -0.172 23.656 -7.523 1 92.69 245 ALA A N 1
ATOM 1824 C CA . ALA A 1 245 ? 0.001 22.297 -8.031 1 92.69 245 ALA A CA 1
ATOM 1825 C C . ALA A 1 245 ? -1.191 21.875 -8.883 1 92.69 245 ALA A C 1
ATOM 1827 O O . ALA A 1 245 ? -1.019 21.281 -9.953 1 92.69 245 ALA A O 1
ATOM 1828 N N . HIS A 1 246 ? -2.342 22.141 -8.422 1 91 246 HIS A N 1
ATOM 1829 C CA . HIS A 1 246 ? -3.557 21.797 -9.156 1 91 246 HIS A CA 1
ATOM 1830 C C . HIS A 1 246 ? -3.615 22.516 -10.5 1 91 246 HIS A C 1
ATOM 1832 O O . HIS A 1 246 ? -3.945 21.906 -11.516 1 91 246 HIS A O 1
ATOM 1838 N N . GLN A 1 247 ? -3.291 23.734 -10.523 1 90.81 247 GLN A N 1
ATOM 1839 C CA . GLN A 1 247 ? -3.391 24.547 -11.734 1 90.81 247 GLN A CA 1
ATOM 1840 C C . GLN A 1 247 ? -2.289 24.188 -12.727 1 90.81 247 GLN A C 1
ATOM 1842 O O . GLN A 1 247 ? -2.508 24.219 -13.938 1 90.81 247 GLN A O 1
ATOM 1847 N N . SER A 1 248 ? -1.188 23.891 -12.211 1 89.56 248 SER A N 1
ATOM 1848 C CA . SER A 1 248 ? -0.039 23.656 -13.078 1 89.56 248 SER A CA 1
ATOM 1849 C C . SER A 1 248 ? 0.02 22.203 -13.539 1 89.56 248 SER A C 1
ATOM 1851 O O . SER A 1 248 ? 0.423 21.922 -14.672 1 89.56 248 SER A O 1
ATOM 1853 N N . GLN A 1 249 ? -0.383 21.312 -12.68 1 82.88 249 GLN A N 1
ATOM 1854 C CA . GLN A 1 249 ? -0.169 19.906 -12.969 1 82.88 249 GLN A CA 1
ATOM 1855 C C . GLN A 1 249 ? -1.495 19.156 -13.078 1 82.88 249 GLN A C 1
ATOM 1857 O O . GLN A 1 249 ? -1.535 18.016 -13.555 1 82.88 249 GLN A O 1
ATOM 1862 N N . GLY A 1 250 ? -2.529 19.719 -12.727 1 80.31 250 GLY A N 1
ATOM 1863 C CA . GLY A 1 250 ? -3.838 19.094 -12.797 1 80.31 250 GLY A CA 1
ATOM 1864 C C . GLY A 1 250 ? -4.09 18.094 -11.68 1 80.31 250 GLY A C 1
ATOM 1865 O O . GLY A 1 250 ? -5.156 17.484 -11.625 1 80.31 250 GLY A O 1
ATOM 1866 N N . SER A 1 251 ? -3.037 17.844 -10.891 1 80.31 251 SER A N 1
ATOM 1867 C CA . SER A 1 251 ? -3.168 16.922 -9.773 1 80.31 251 SER A CA 1
ATOM 1868 C C . SER A 1 251 ? -2.291 17.344 -8.594 1 80.31 251 SER A C 1
ATOM 1870 O O . SER A 1 251 ? -1.382 18.156 -8.758 1 80.31 251 SER A O 1
ATOM 1872 N N . LEU A 1 252 ? -2.656 16.828 -7.453 1 85.88 252 LEU A N 1
ATOM 1873 C CA . LEU A 1 252 ? -1.86 17.109 -6.262 1 85.88 252 LEU A CA 1
ATOM 1874 C C . LEU A 1 252 ? -0.741 16.094 -6.102 1 85.88 252 LEU A C 1
ATOM 1876 O O . LEU A 1 252 ? -0.922 14.914 -6.418 1 85.88 252 LEU A O 1
ATOM 1880 N N . PRO A 1 253 ? 0.367 16.594 -5.633 1 84.5 253 PRO A N 1
ATOM 1881 C CA . PRO A 1 253 ? 1.43 15.633 -5.32 1 84.5 253 PRO A CA 1
ATOM 1882 C C . PRO A 1 253 ? 1.102 14.766 -4.109 1 84.5 253 PRO A C 1
ATOM 1884 O O . PRO A 1 253 ? 0.206 15.102 -3.328 1 84.5 253 PRO A O 1
ATOM 1887 N N . THR A 1 254 ? 1.833 13.656 -4.004 1 81 254 THR A N 1
ATOM 1888 C CA . THR A 1 254 ? 1.635 12.758 -2.871 1 81 254 THR A CA 1
ATOM 1889 C C . THR A 1 254 ? 2.016 13.438 -1.562 1 81 254 THR A C 1
ATOM 1891 O O . THR A 1 254 ? 1.454 13.133 -0.509 1 81 254 THR A O 1
ATOM 1894 N N . THR A 1 255 ? 2.975 14.359 -1.67 1 86.31 255 THR A N 1
ATOM 1895 C CA . THR A 1 255 ? 3.404 15.172 -0.535 1 86.31 255 THR A CA 1
ATOM 1896 C C . THR A 1 255 ? 3.803 16.578 -0.989 1 86.31 255 THR A C 1
ATOM 1898 O O . THR A 1 255 ? 4.301 16.75 -2.102 1 86.31 255 THR A O 1
ATOM 1901 N N . PHE A 1 256 ? 3.557 17.438 -0.163 1 89.31 256 PHE A N 1
ATOM 1902 C CA . PHE A 1 256 ? 3.982 18.812 -0.469 1 89.31 256 PHE A CA 1
ATOM 1903 C C . PHE A 1 256 ? 5.359 19.094 0.117 1 89.31 256 PHE A C 1
ATOM 1905 O O . PHE A 1 256 ? 5.965 20.125 -0.172 1 89.31 256 PHE A O 1
ATOM 1912 N N . ASN A 1 257 ? 5.789 18.094 0.927 1 89.31 257 ASN A N 1
ATOM 1913 C CA . ASN A 1 257 ? 7.133 18.281 1.462 1 89.31 257 ASN A CA 1
ATOM 1914 C C . ASN A 1 257 ? 8.172 18.359 0.348 1 89.31 257 ASN A C 1
ATOM 1916 O O . ASN A 1 257 ? 8.32 17.406 -0.429 1 89.31 257 ASN A O 1
ATOM 1920 N N . GLY A 1 258 ? 8.82 19.5 0.256 1 90.25 258 GLY A N 1
ATOM 1921 C CA . GLY A 1 258 ? 9.828 19.688 -0.77 1 90.25 258 GLY A CA 1
ATOM 1922 C C . GLY A 1 258 ? 9.289 20.328 -2.033 1 90.25 258 GLY A C 1
ATOM 1923 O O . GLY A 1 258 ? 10.047 20.656 -2.947 1 90.25 258 GLY A O 1
ATOM 1924 N N . TYR A 1 259 ? 8 20.547 -2.07 1 92 259 TYR A N 1
ATOM 1925 C CA . TYR A 1 259 ? 7.391 21.234 -3.207 1 92 259 TYR A CA 1
ATOM 1926 C C . TYR A 1 259 ? 7.887 22.672 -3.311 1 92 259 TYR A C 1
ATOM 1928 O O . TYR A 1 259 ? 8.039 23.344 -2.297 1 92 259 TYR A O 1
ATOM 1936 N N . SER A 1 260 ? 8.164 23.094 -4.527 1 94.75 260 SER A N 1
ATOM 1937 C CA . SER A 1 260 ? 8.719 24.422 -4.727 1 94.75 260 SER A CA 1
ATOM 1938 C C . SER A 1 260 ? 7.727 25.344 -5.445 1 94.75 260 SER A C 1
ATOM 1940 O O . SER A 1 260 ? 7.133 24.938 -6.453 1 94.75 260 SER A O 1
ATOM 1942 N N . LEU A 1 261 ? 7.555 26.484 -4.949 1 97 261 LEU A N 1
ATOM 1943 C CA . LEU A 1 261 ? 6.711 27.531 -5.531 1 97 261 LEU A CA 1
ATOM 1944 C C . LEU A 1 261 ? 7.535 28.766 -5.875 1 97 261 LEU A C 1
ATOM 1946 O O . LEU A 1 261 ? 8.141 29.375 -4.992 1 97 261 LEU A O 1
ATOM 1950 N N . ALA A 1 262 ? 7.598 29.141 -7.117 1 98.06 262 ALA A N 1
ATOM 1951 C CA . ALA A 1 262 ? 8.352 30.312 -7.566 1 98.06 262 ALA A CA 1
ATOM 1952 C C . ALA A 1 262 ? 7.621 31.609 -7.223 1 98.06 262 ALA A C 1
ATOM 1954 O O . ALA A 1 262 ? 6.391 31.641 -7.223 1 98.06 262 ALA A O 1
ATOM 1955 N N . LEU A 1 263 ? 8.422 32.656 -6.988 1 98.5 263 LEU A N 1
ATOM 1956 C CA . LEU A 1 263 ? 7.855 33.969 -6.676 1 98.5 263 LEU A CA 1
ATOM 1957 C C . LEU A 1 263 ? 6.941 34.438 -7.801 1 98.5 263 LEU A C 1
ATOM 1959 O O . LEU A 1 263 ? 5.883 35.031 -7.547 1 98.5 263 LEU A O 1
ATOM 1963 N N . GLY A 1 264 ? 7.363 34.188 -9.023 1 98.31 264 GLY A N 1
ATOM 1964 C CA . GLY A 1 264 ? 6.531 34.562 -10.148 1 98.31 264 GLY A CA 1
ATOM 1965 C C . GLY A 1 264 ? 5.172 33.875 -10.148 1 98.31 264 GLY A C 1
ATOM 1966 O O . GLY A 1 264 ? 4.156 34.531 -10.414 1 98.31 264 GLY A O 1
ATOM 1967 N N . ASP A 1 265 ? 5.168 32.594 -9.883 1 98.12 265 ASP A N 1
ATOM 1968 C CA . ASP A 1 265 ? 3.918 31.844 -9.82 1 98.12 265 ASP A CA 1
ATOM 1969 C C . ASP A 1 265 ? 3.045 32.344 -8.664 1 98.12 265 ASP A C 1
ATOM 1971 O O . ASP A 1 265 ? 1.82 32.406 -8.789 1 98.12 265 ASP A O 1
ATOM 1975 N N . LEU A 1 266 ? 3.672 32.656 -7.586 1 98.56 266 LEU A N 1
ATOM 1976 C CA . LEU A 1 266 ? 2.947 33.188 -6.434 1 98.56 266 LEU A CA 1
ATOM 1977 C C . LEU A 1 266 ? 2.287 34.5 -6.777 1 98.56 266 LEU A C 1
ATOM 1979 O O . LEU A 1 266 ? 1.137 34.75 -6.402 1 98.56 266 LEU A O 1
ATOM 1983 N N . GLN A 1 267 ? 3.033 35.344 -7.461 1 98.38 267 GLN A N 1
ATOM 1984 C CA . GLN A 1 267 ? 2.504 36.625 -7.848 1 98.38 267 GLN A CA 1
ATOM 1985 C C . GLN A 1 267 ? 1.287 36.5 -8.758 1 98.38 267 GLN A C 1
ATOM 1987 O O . GLN A 1 267 ? 0.317 37.25 -8.633 1 98.38 267 GLN A O 1
ATOM 1992 N N . GLN A 1 268 ? 1.344 35.531 -9.602 1 98.06 268 GLN A N 1
ATOM 1993 C CA . GLN A 1 268 ? 0.195 35.25 -10.453 1 98.06 268 GLN A CA 1
ATOM 1994 C C . GLN A 1 268 ? -0.999 34.781 -9.625 1 98.06 268 GLN A C 1
ATOM 1996 O O . GLN A 1 268 ? -2.137 35.156 -9.891 1 98.06 268 GLN A O 1
ATOM 2001 N N . LEU A 1 269 ? -0.734 33.938 -8.68 1 97.69 269 LEU A N 1
ATOM 2002 C CA . LEU A 1 269 ? -1.791 33.469 -7.801 1 97.69 269 LEU A CA 1
ATOM 2003 C C . LEU A 1 269 ? -2.424 34.594 -7.02 1 97.69 269 LEU A C 1
ATOM 2005 O O . LEU A 1 269 ? -3.645 34.625 -6.844 1 97.69 269 LEU A O 1
ATOM 2009 N N . VAL A 1 270 ? -1.578 35.5 -6.535 1 98.25 270 VAL A N 1
ATOM 2010 C CA . VAL A 1 270 ? -2.062 36.656 -5.766 1 98.25 270 VAL A CA 1
ATOM 2011 C C . VAL A 1 270 ? -2.98 37.5 -6.637 1 98.25 270 VAL A C 1
ATOM 2013 O O . VAL A 1 270 ? -4.051 37.938 -6.195 1 98.25 270 VAL A O 1
ATOM 2016 N N . GLN A 1 271 ? -2.578 37.719 -7.855 1 97.94 271 GLN A N 1
ATOM 2017 C CA . GLN A 1 271 ? -3.379 38.5 -8.781 1 97.94 271 GLN A CA 1
ATOM 2018 C C . GLN A 1 271 ? -4.715 37.844 -9.078 1 97.94 271 GLN A C 1
ATOM 2020 O O . GLN A 1 271 ? -5.75 38.5 -9.156 1 97.94 271 GLN A O 1
ATOM 2025 N N . GLN A 1 272 ? -4.66 36.594 -9.219 1 97.44 272 GLN A N 1
ATOM 2026 C CA . GLN A 1 272 ? -5.875 35.812 -9.477 1 97.44 272 GLN A CA 1
ATOM 2027 C C . GLN A 1 272 ? -6.824 35.875 -8.281 1 97.44 272 GLN A C 1
ATOM 2029 O O . GLN A 1 272 ? -8.008 36.156 -8.438 1 97.44 272 GLN A O 1
ATOM 2034 N N . LEU A 1 273 ? -6.32 35.625 -7.105 1 97.88 273 LEU A N 1
ATOM 2035 C CA . LEU A 1 273 ? -7.129 35.531 -5.895 1 97.88 273 LEU A CA 1
ATOM 2036 C C . LEU A 1 273 ? -7.711 36.875 -5.5 1 97.88 273 LEU A C 1
ATOM 2038 O O . LEU A 1 273 ? -8.852 36.938 -5.031 1 97.88 273 LEU A O 1
ATOM 2042 N N . ARG A 1 274 ? -6.926 37.938 -5.648 1 97.38 274 ARG A N 1
ATOM 2043 C CA . ARG A 1 274 ? -7.391 39.25 -5.195 1 97.38 274 ARG A CA 1
ATOM 2044 C C . ARG A 1 274 ? -8.547 39.75 -6.059 1 97.38 274 ARG A C 1
ATOM 2046 O O . ARG A 1 274 ? -9.352 40.562 -5.609 1 97.38 274 ARG A O 1
ATOM 2053 N N . ARG A 1 275 ? -8.633 39.25 -7.285 1 97.38 275 ARG A N 1
ATOM 2054 C CA . ARG A 1 275 ? -9.672 39.688 -8.211 1 97.38 275 ARG A CA 1
ATOM 2055 C C . ARG A 1 275 ? -10.945 38.875 -8.039 1 97.38 275 ARG A C 1
ATOM 2057 O O . ARG A 1 275 ? -12 39.25 -8.562 1 97.38 275 ARG A O 1
ATOM 2064 N N . MET A 1 276 ? -10.875 37.812 -7.309 1 97.25 276 MET A N 1
ATOM 2065 C CA . MET A 1 276 ? -12.023 36.938 -7.086 1 97.25 276 MET A CA 1
ATOM 2066 C C . MET A 1 276 ? -12.805 37.375 -5.852 1 97.25 276 MET A C 1
ATOM 2068 O O . MET A 1 276 ? -12.219 37.688 -4.82 1 97.25 276 MET A O 1
ATOM 2072 N N . PRO A 1 277 ? -14.141 37.406 -6.027 1 97.12 277 PRO A N 1
ATOM 2073 C CA . PRO A 1 277 ? -14.93 37.531 -4.793 1 97.12 277 PRO A CA 1
ATOM 2074 C C . PRO A 1 277 ? -14.844 36.25 -3.926 1 97.12 277 PRO A C 1
ATOM 2076 O O . PRO A 1 277 ? -14.469 35.188 -4.414 1 97.12 277 PRO A O 1
ATOM 2079 N N . PHE A 1 278 ? -15.211 36.5 -2.688 1 95.31 278 PHE A N 1
ATOM 2080 C CA . PHE A 1 278 ? -15.195 35.406 -1.728 1 95.31 278 PHE A CA 1
ATOM 2081 C C . PHE A 1 278 ? -15.953 34.188 -2.266 1 95.31 278 PHE A C 1
ATOM 2083 O O . PHE A 1 278 ? -15.492 33.062 -2.158 1 95.31 278 PHE A O 1
ATOM 2090 N N . ALA A 1 279 ? -17.062 34.344 -2.867 1 95.69 279 ALA A N 1
ATOM 2091 C CA . ALA A 1 279 ? -17.922 33.281 -3.375 1 95.69 279 ALA A CA 1
ATOM 2092 C C . ALA A 1 279 ? -17.203 32.469 -4.434 1 95.69 279 ALA A C 1
ATOM 2094 O O . ALA A 1 279 ? -17.406 31.25 -4.539 1 95.69 279 ALA A O 1
ATOM 2095 N N . GLU A 1 280 ? -16.422 33.062 -5.219 1 96.12 280 GLU A N 1
ATOM 2096 C CA . GLU A 1 280 ? -15.648 32.344 -6.25 1 96.12 280 GLU A CA 1
ATOM 2097 C C . GLU A 1 280 ? -14.453 31.625 -5.645 1 96.12 280 GLU A C 1
ATOM 2099 O O . GLU A 1 280 ? -14.133 30.5 -6.047 1 96.12 280 GLU A O 1
ATOM 2104 N N . ARG A 1 281 ? -13.75 32.25 -4.672 1 96 281 ARG A N 1
ATOM 2105 C CA . ARG A 1 281 ? -12.609 31.625 -4.023 1 96 281 ARG A CA 1
ATOM 2106 C C . ARG A 1 281 ? -13.023 30.328 -3.33 1 96 281 ARG A C 1
ATOM 2108 O O . ARG A 1 281 ? -12.25 29.375 -3.266 1 96 281 ARG A O 1
ATOM 2115 N N . GLN A 1 282 ? -14.188 30.297 -2.814 1 92.62 282 GLN A N 1
ATOM 2116 C CA . GLN A 1 282 ? -14.695 29.141 -2.084 1 92.62 282 GLN A CA 1
ATOM 2117 C C . GLN A 1 282 ? -14.875 27.938 -3.01 1 92.62 282 GLN A C 1
ATOM 2119 O O . GLN A 1 282 ? -14.938 26.797 -2.553 1 92.62 282 GLN A O 1
ATOM 2124 N N . THR A 1 283 ? -14.969 28.172 -4.27 1 90.69 283 THR A N 1
ATOM 2125 C CA . THR A 1 283 ? -15.219 27.094 -5.227 1 90.69 283 THR A CA 1
ATOM 2126 C C . THR A 1 283 ? -13.906 26.469 -5.672 1 90.69 283 THR A C 1
ATOM 2128 O O . THR A 1 283 ? -13.906 25.391 -6.297 1 90.69 283 THR A O 1
ATOM 2131 N N . LEU A 1 284 ? -12.906 27.078 -5.312 1 90.75 284 LEU A N 1
ATOM 2132 C CA . LEU A 1 284 ? -11.617 26.469 -5.648 1 90.75 284 LEU A CA 1
ATOM 2133 C C . LEU A 1 284 ? -11.383 25.203 -4.84 1 90.75 284 LEU A C 1
ATOM 2135 O O . LEU A 1 284 ? -11.562 25.203 -3.621 1 90.75 284 LEU A O 1
ATOM 2139 N N . PRO A 1 285 ? -11.141 24.062 -5.43 1 78.56 285 PRO A N 1
ATOM 2140 C CA . PRO A 1 285 ? -11.117 22.75 -4.773 1 78.56 285 PRO A CA 1
ATOM 2141 C C . PRO A 1 285 ? -10.141 22.688 -3.605 1 78.56 285 PRO A C 1
ATOM 2143 O O . PRO A 1 285 ? -10.367 21.969 -2.639 1 78.56 285 PRO A O 1
ATOM 2146 N N . GLU A 1 286 ? -9.086 23.359 -3.549 1 78.69 286 GLU A N 1
ATOM 2147 C CA . GLU A 1 286 ? -8.055 23.172 -2.537 1 78.69 286 GLU A CA 1
ATOM 2148 C C . GLU A 1 286 ? -8.195 24.188 -1.408 1 78.69 286 GLU A C 1
ATOM 2150 O O . GLU A 1 286 ? -7.355 24.234 -0.504 1 78.69 286 GLU A O 1
ATOM 2155 N N . LEU A 1 287 ? -9.367 24.906 -1.409 1 88.06 287 LEU A N 1
ATOM 2156 C CA . LEU A 1 287 ? -9.57 25.906 -0.372 1 88.06 287 LEU A CA 1
ATOM 2157 C C . LEU A 1 287 ? -10.844 25.625 0.42 1 88.06 287 LEU A C 1
ATOM 2159 O O . LEU A 1 287 ? -11.93 25.547 -0.15 1 88.06 287 LEU A O 1
ATOM 2163 N N . SER A 1 288 ? -10.664 25.406 1.687 1 85.56 288 SER A N 1
ATOM 2164 C CA . SER A 1 288 ? -11.852 25.375 2.543 1 85.56 288 SER A CA 1
ATOM 2165 C C . SER A 1 288 ? -12.531 26.734 2.578 1 85.56 288 SER A C 1
ATOM 2167 O O . SER A 1 288 ? -11.938 27.75 2.191 1 85.56 288 SER A O 1
ATOM 2169 N N . GLU A 1 289 ? -13.75 26.75 3.006 1 86.75 289 GLU A N 1
ATOM 2170 C CA . GLU A 1 289 ? -14.5 28 3.111 1 86.75 289 GLU A CA 1
ATOM 2171 C C . GLU A 1 289 ? -13.766 29.016 3.986 1 86.75 289 GLU A C 1
ATOM 2173 O O . GLU A 1 289 ? -13.602 30.172 3.6 1 86.75 289 GLU A O 1
ATOM 2178 N N . ARG A 1 290 ? -13.297 28.578 5.055 1 86.81 290 ARG A N 1
ATOM 2179 C CA . ARG A 1 290 ? -12.641 29.469 5.996 1 86.81 290 ARG A CA 1
ATOM 2180 C C . ARG A 1 290 ? -11.289 29.938 5.457 1 86.81 290 ARG A C 1
ATOM 2182 O O . ARG A 1 290 ? -10.891 31.078 5.676 1 86.81 290 ARG A O 1
ATOM 2189 N N . ARG A 1 291 ? -10.625 29.094 4.75 1 91.31 291 ARG A N 1
ATOM 2190 C CA . ARG A 1 291 ? -9.352 29.453 4.141 1 91.31 291 ARG A CA 1
ATOM 2191 C C . ARG A 1 291 ? -9.555 30.469 3.012 1 91.31 291 ARG A C 1
ATOM 2193 O O . ARG A 1 291 ? -8.75 31.391 2.844 1 91.31 291 ARG A O 1
ATOM 2200 N N . ALA A 1 292 ? -10.625 30.297 2.305 1 94.94 292 ALA A N 1
ATOM 2201 C CA . ALA A 1 292 ? -10.938 31.188 1.188 1 94.94 292 ALA A CA 1
ATOM 2202 C C . ALA A 1 292 ? -11.133 32.625 1.67 1 94.94 292 ALA A C 1
ATOM 2204 O O . ALA A 1 292 ? -10.844 33.562 0.944 1 94.94 292 ALA A O 1
ATOM 2205 N N . GLU A 1 293 ? -11.562 32.75 2.84 1 94.19 293 GLU A N 1
ATOM 2206 C CA . GLU A 1 293 ? -11.852 34.062 3.418 1 94.19 293 GLU A CA 1
ATOM 2207 C C . GLU A 1 293 ? -10.57 34.844 3.658 1 94.19 293 GLU A C 1
ATOM 2209 O O . GLU A 1 293 ? -10.562 36.062 3.561 1 94.19 293 GLU A O 1
ATOM 2214 N N . ILE A 1 294 ? -9.5 34.156 3.949 1 95.62 294 ILE A N 1
ATOM 2215 C CA . ILE A 1 294 ? -8.352 34.875 4.477 1 95.62 294 ILE A CA 1
ATOM 2216 C C . ILE A 1 294 ? -7.145 34.688 3.561 1 95.62 294 ILE A C 1
ATOM 2218 O O . ILE A 1 294 ? -6.066 35.219 3.811 1 95.62 294 ILE A O 1
ATOM 2222 N N . ILE A 1 295 ? -7.215 33.969 2.477 1 97.75 295 ILE A N 1
ATOM 2223 C CA . ILE A 1 295 ? -6.094 33.469 1.673 1 97.75 295 ILE A CA 1
ATOM 2224 C C . ILE A 1 295 ? -5.398 34.656 1 1 97.75 295 ILE A C 1
ATOM 2226 O O . ILE A 1 295 ? -4.184 34.656 0.788 1 97.75 295 ILE A O 1
ATOM 2230 N N . VAL A 1 296 ? -6.141 35.75 0.671 1 98.19 296 VAL A N 1
ATOM 2231 C CA . VAL A 1 296 ? -5.57 36.875 -0.03 1 98.19 296 VAL A CA 1
ATOM 2232 C C . VAL A 1 296 ? -4.547 37.594 0.863 1 98.19 296 VAL A C 1
ATOM 2234 O O . VAL A 1 296 ? -3.416 37.844 0.442 1 98.19 296 VAL A O 1
ATOM 2237 N N . ALA A 1 297 ? -4.93 37.875 2.082 1 98.19 297 ALA A N 1
ATOM 2238 C CA . ALA A 1 297 ? -4.02 38.5 3.021 1 98.19 297 ALA A CA 1
ATOM 2239 C C . ALA A 1 297 ? -2.781 37.656 3.266 1 98.19 297 ALA A C 1
ATOM 2241 O O . ALA A 1 297 ? -1.658 38.156 3.27 1 98.19 297 ALA A O 1
ATOM 2242 N N . GLY A 1 298 ? -3.043 36.375 3.498 1 98.19 298 GLY A N 1
ATOM 2243 C CA . GLY A 1 298 ? -1.932 35.469 3.709 1 98.19 298 GLY A CA 1
ATOM 2244 C C . GLY A 1 298 ? -0.973 35.406 2.535 1 98.19 298 GLY A C 1
ATOM 2245 O O . GLY A 1 298 ? 0.245 35.375 2.723 1 98.19 298 GLY A O 1
ATOM 2246 N N . ALA A 1 299 ? -1.476 35.375 1.331 1 98.62 299 ALA A N 1
ATOM 2247 C CA . ALA A 1 299 ? -0.665 35.344 0.117 1 98.62 299 ALA A CA 1
ATOM 2248 C C . ALA A 1 299 ? 0.196 36.594 -0.025 1 98.62 299 ALA A C 1
ATOM 2250 O O . ALA A 1 299 ? 1.342 36.5 -0.474 1 98.62 299 ALA A O 1
ATOM 2251 N N . ILE A 1 300 ? -0.356 37.656 0.329 1 98.5 300 ILE A N 1
ATOM 2252 C CA . ILE A 1 300 ? 0.357 38.938 0.234 1 98.5 300 ILE A CA 1
ATOM 2253 C C . ILE A 1 300 ? 1.527 38.938 1.215 1 98.5 300 ILE A C 1
ATOM 2255 O O . ILE A 1 300 ? 2.611 39.438 0.893 1 98.5 300 ILE A O 1
ATOM 2259 N N . VAL A 1 301 ? 1.325 38.406 2.438 1 98.75 301 VAL A N 1
ATOM 2260 C CA . VAL A 1 301 ? 2.408 38.312 3.41 1 98.75 301 VAL A CA 1
ATOM 2261 C C . VAL A 1 301 ? 3.572 37.531 2.816 1 98.75 301 VAL A C 1
ATOM 2263 O O . VAL A 1 301 ? 4.727 37.938 2.91 1 98.75 301 VAL A O 1
ATOM 2266 N N . LEU A 1 302 ? 3.273 36.344 2.221 1 98.88 302 LEU A N 1
ATOM 2267 C CA . LEU A 1 302 ? 4.309 35.5 1.634 1 98.88 302 LEU A CA 1
ATOM 2268 C C . LEU A 1 302 ? 5.031 36.219 0.506 1 98.88 302 LEU A C 1
ATOM 2270 O O . LEU A 1 302 ? 6.262 36.219 0.446 1 98.88 302 LEU A O 1
ATOM 2274 N N . GLN A 1 303 ? 4.266 36.875 -0.377 1 98.62 303 GLN A N 1
ATOM 2275 C CA . GLN A 1 303 ? 4.809 37.562 -1.534 1 98.62 303 GLN A CA 1
ATOM 2276 C C . GLN A 1 303 ? 5.77 38.688 -1.104 1 98.62 303 GLN A C 1
ATOM 2278 O O . GLN A 1 303 ? 6.898 38.75 -1.594 1 98.62 303 GLN A O 1
ATOM 2283 N N . GLU A 1 304 ? 5.324 39.531 -0.195 1 98.44 304 GLU A N 1
ATOM 2284 C CA . GLU A 1 304 ? 6.129 40.656 0.235 1 98.44 304 GLU A CA 1
ATOM 2285 C C . GLU A 1 304 ? 7.387 40.219 0.968 1 98.44 304 GLU A C 1
ATOM 2287 O O . GLU A 1 304 ? 8.461 40.781 0.798 1 98.44 304 GLU A O 1
ATOM 2292 N N . THR A 1 305 ? 7.23 39.219 1.795 1 98.69 305 THR A N 1
ATOM 2293 C CA . THR A 1 305 ? 8.383 38.719 2.535 1 98.69 305 THR A CA 1
ATOM 2294 C C . THR A 1 305 ? 9.422 38.125 1.586 1 98.69 305 THR A C 1
ATOM 2296 O O . THR A 1 305 ? 10.617 38.344 1.746 1 98.69 305 THR A O 1
ATOM 2299 N N . MET A 1 306 ? 9.008 37.281 0.61 1 98.69 306 MET A N 1
ATOM 2300 C CA . MET A 1 306 ? 9.914 36.688 -0.376 1 98.69 306 MET A CA 1
ATOM 2301 C C . MET A 1 306 ? 10.664 37.781 -1.132 1 98.69 306 MET A C 1
ATOM 2303 O O . MET A 1 306 ? 11.867 37.688 -1.346 1 98.69 306 MET A O 1
ATOM 2307 N N . GLN A 1 307 ? 9.953 38.844 -1.536 1 98.25 307 GLN A N 1
ATOM 2308 C CA . GLN A 1 307 ? 10.555 39.969 -2.262 1 98.25 307 GLN A CA 1
ATOM 2309 C C . GLN A 1 307 ? 11.625 40.656 -1.417 1 98.25 307 GLN A C 1
ATOM 2311 O O . GLN A 1 307 ? 12.727 40.938 -1.896 1 98.25 307 GLN A O 1
ATOM 2316 N N . LEU A 1 308 ? 11.289 40.938 -0.194 1 98.12 308 LEU A N 1
ATOM 2317 C CA . LEU A 1 308 ? 12.219 41.625 0.684 1 98.12 308 LEU A CA 1
ATOM 2318 C C . LEU A 1 308 ? 13.438 40.781 0.998 1 98.12 308 LEU A C 1
ATOM 2320 O O . LEU A 1 308 ? 14.547 41.281 1.145 1 98.12 308 LEU A O 1
ATOM 2324 N N . LEU A 1 309 ? 13.219 39.469 1.151 1 97.94 309 LEU A N 1
ATOM 2325 C CA . LEU A 1 309 ? 14.312 38.562 1.432 1 97.94 309 LEU A CA 1
ATOM 2326 C C . LEU A 1 309 ? 15.18 38.344 0.195 1 97.94 309 LEU A C 1
ATOM 2328 O O . LEU A 1 309 ? 16.344 37.938 0.305 1 97.94 309 LEU A O 1
ATOM 2332 N N . GLY A 1 310 ? 14.617 38.562 -0.979 1 97 310 GLY A N 1
ATOM 2333 C CA . GLY A 1 310 ? 15.305 38.281 -2.232 1 97 310 GLY A CA 1
ATOM 2334 C C . GLY A 1 310 ? 15.289 36.844 -2.621 1 97 310 GLY A C 1
ATOM 2335 O O . GLY A 1 310 ? 16.203 36.344 -3.281 1 97 310 GLY A O 1
ATOM 2336 N N . CYS A 1 311 ? 14.336 36.125 -2.098 1 97.5 311 CYS A N 1
ATOM 2337 C CA . CYS A 1 311 ? 14.188 34.719 -2.443 1 97.5 311 CYS A CA 1
ATOM 2338 C C . CYS A 1 311 ? 13.219 34.531 -3.605 1 97.5 311 CYS A C 1
ATOM 2340 O O . CYS A 1 311 ? 12.055 34.938 -3.521 1 97.5 311 CYS A O 1
ATOM 2342 N N . ASP A 1 312 ? 13.594 33.844 -4.648 1 97.5 312 ASP A N 1
ATOM 2343 C CA . ASP A 1 312 ? 12.773 33.688 -5.848 1 97.5 312 ASP A CA 1
ATOM 2344 C C . ASP A 1 312 ? 11.961 32.406 -5.793 1 97.5 312 ASP A C 1
ATOM 2346 O O . ASP A 1 312 ? 11.195 32.094 -6.715 1 97.5 312 ASP A O 1
ATOM 2350 N N . ARG A 1 313 ? 12.156 31.609 -4.703 1 97.75 313 ARG A N 1
ATOM 2351 C CA . ARG A 1 313 ? 11.414 30.359 -4.523 1 97.75 313 ARG A CA 1
ATOM 2352 C C . ARG A 1 313 ? 11.188 30.078 -3.043 1 97.75 313 ARG A C 1
ATOM 2354 O O . ARG A 1 313 ? 11.992 30.469 -2.197 1 97.75 313 ARG A O 1
ATOM 2361 N N . VAL A 1 314 ? 10.102 29.391 -2.768 1 98.31 314 VAL A N 1
ATOM 2362 C CA . VAL A 1 314 ? 9.836 28.875 -1.428 1 98.31 314 VAL A CA 1
ATOM 2363 C C . VAL A 1 314 ? 9.562 27.375 -1.493 1 98.31 314 VAL A C 1
ATOM 2365 O O . VAL A 1 314 ? 8.867 26.906 -2.391 1 98.31 314 VAL A O 1
ATOM 2368 N N . THR A 1 315 ? 10.242 26.609 -0.667 1 97.25 315 THR A N 1
ATOM 2369 C CA . THR A 1 315 ? 10.023 25.172 -0.556 1 97.25 315 THR A CA 1
ATOM 2370 C C . THR A 1 315 ? 9.109 24.844 0.62 1 97.25 315 THR A C 1
ATOM 2372 O O . THR A 1 315 ? 9.281 25.391 1.713 1 97.25 315 THR A O 1
ATOM 2375 N N . ILE A 1 316 ? 8.203 23.969 0.398 1 97.19 316 ILE A N 1
ATOM 2376 C CA . ILE A 1 316 ? 7.164 23.719 1.39 1 97.19 316 ILE A CA 1
ATOM 2377 C C . ILE A 1 316 ? 7.598 22.594 2.332 1 97.19 316 ILE A C 1
ATOM 2379 O O . ILE A 1 316 ? 8.156 21.594 1.891 1 97.19 316 ILE A O 1
ATOM 2383 N N . CYS A 1 317 ? 7.367 22.797 3.602 1 96.44 317 CYS A N 1
ATOM 2384 C CA . CYS A 1 317 ? 7.492 21.781 4.637 1 96.44 317 CYS A CA 1
ATOM 2385 C C . CYS A 1 317 ? 6.148 21.516 5.305 1 96.44 317 CYS A C 1
ATOM 2387 O O . CYS A 1 317 ? 5.445 22.453 5.688 1 96.44 317 CYS A O 1
ATOM 2389 N N . GLU A 1 318 ? 5.816 20.266 5.477 1 94.31 318 GLU A N 1
ATOM 2390 C CA . GLU A 1 318 ? 4.508 19.922 6.027 1 94.31 318 GLU A CA 1
ATOM 2391 C C . GLU A 1 318 ? 4.547 19.859 7.551 1 94.31 318 GLU A C 1
ATOM 2393 O O . GLU A 1 318 ? 3.504 19.781 8.203 1 94.31 318 GLU A O 1
ATOM 2398 N N . ARG A 1 319 ? 5.719 19.953 8.156 1 94.94 319 ARG A N 1
ATOM 2399 C CA . ARG A 1 319 ? 5.867 19.953 9.609 1 94.94 319 ARG A CA 1
ATOM 2400 C C . ARG A 1 319 ? 6.148 21.359 10.117 1 94.94 319 ARG A C 1
ATOM 2402 O O . ARG A 1 319 ? 6.871 22.141 9.477 1 94.94 319 ARG A O 1
ATOM 2409 N N . ALA A 1 320 ? 5.535 21.656 11.203 1 97.19 320 ALA A N 1
ATOM 2410 C CA . ALA A 1 320 ? 5.637 23 11.781 1 97.19 320 ALA A CA 1
ATOM 2411 C C . ALA A 1 320 ? 5.562 22.938 13.305 1 97.19 320 ALA A C 1
ATOM 2413 O O . ALA A 1 320 ? 6.324 22.219 13.945 1 97.19 320 ALA A O 1
ATOM 2414 N N . LEU A 1 321 ? 4.676 23.703 13.867 1 97.94 321 LEU A N 1
ATOM 2415 C CA . LEU A 1 321 ? 4.625 23.891 15.305 1 97.94 321 LEU A CA 1
ATOM 2416 C C . LEU A 1 321 ? 4.266 22.594 16.031 1 97.94 321 LEU A C 1
ATOM 2418 O O . LEU A 1 321 ? 4.91 22.219 17 1 97.94 321 LEU A O 1
ATOM 2422 N N . ARG A 1 322 ? 3.254 21.828 15.539 1 97.12 322 ARG A N 1
ATOM 2423 C CA . ARG A 1 322 ? 2.785 20.625 16.219 1 97.12 322 ARG A CA 1
ATOM 2424 C C . ARG A 1 322 ? 3.893 19.578 16.328 1 97.12 322 ARG A C 1
ATOM 2426 O O . ARG A 1 322 ? 4.148 19.047 17.391 1 97.12 322 ARG A O 1
ATOM 2433 N N . GLU A 1 323 ? 4.5 19.344 15.25 1 96.12 323 GLU A N 1
ATOM 2434 C CA . GLU A 1 323 ? 5.617 18.406 15.242 1 96.12 323 GLU A CA 1
ATOM 2435 C C . GLU A 1 323 ? 6.785 18.938 16.078 1 96.12 323 GLU A C 1
ATOM 2437 O O . GLU A 1 323 ? 7.492 18.172 16.719 1 96.12 323 GLU A O 1
ATOM 2442 N N . GLY A 1 324 ? 6.961 20.281 16.047 1 96.81 324 GLY A N 1
ATOM 2443 C CA . GLY A 1 324 ? 7.992 20.891 16.859 1 96.81 324 GLY A CA 1
ATOM 2444 C C . GLY A 1 324 ? 7.785 20.656 18.359 1 96.81 324 GLY A C 1
ATOM 2445 O O . GLY A 1 324 ? 8.75 20.5 19.094 1 96.81 324 GLY A O 1
ATOM 2446 N N . LEU A 1 325 ? 6.523 20.656 18.75 1 97.62 325 LEU A N 1
ATOM 2447 C CA . LEU A 1 325 ? 6.203 20.359 20.156 1 97.62 325 LEU A CA 1
ATOM 2448 C C . LEU A 1 325 ? 6.625 18.953 20.516 1 97.62 325 LEU A C 1
ATOM 2450 O O . LEU A 1 325 ? 7.145 18.719 21.609 1 97.62 325 LEU A O 1
ATOM 2454 N N . ILE A 1 326 ? 6.395 18 19.594 1 96.69 326 ILE A N 1
ATOM 2455 C CA . ILE A 1 326 ? 6.766 16.609 19.812 1 96.69 326 ILE A CA 1
ATOM 2456 C C . ILE A 1 326 ? 8.281 16.484 19.922 1 96.69 326 ILE A C 1
ATOM 2458 O O . ILE A 1 326 ? 8.797 15.828 20.828 1 96.69 326 ILE A O 1
ATOM 2462 N N . VAL A 1 327 ? 9.008 17.141 19.031 1 94.44 327 VAL A N 1
ATOM 2463 C CA . VAL A 1 327 ? 10.461 17.078 19.016 1 94.44 327 VAL A CA 1
ATOM 2464 C C . VAL A 1 327 ? 11.023 17.703 20.281 1 94.44 327 VAL A C 1
ATOM 2466 O O . VAL A 1 327 ? 11.953 17.156 20.891 1 94.44 327 VAL A O 1
ATOM 2469 N N . ASP A 1 328 ? 10.461 18.844 20.672 1 94.75 328 ASP A N 1
ATOM 2470 C CA . ASP A 1 328 ? 10.891 19.5 21.906 1 94.75 328 ASP A CA 1
ATOM 2471 C C . ASP A 1 328 ? 10.711 18.578 23.109 1 94.75 328 ASP A C 1
ATOM 2473 O O . ASP A 1 328 ? 11.57 18.516 23.984 1 94.75 328 ASP A O 1
ATOM 2477 N N . TRP A 1 329 ? 9.586 17.922 23.125 1 94.19 329 TRP A N 1
ATOM 2478 C CA . TRP A 1 329 ? 9.312 16.953 24.172 1 94.19 329 TRP A CA 1
ATOM 2479 C C . TRP A 1 329 ? 10.336 15.82 24.156 1 94.19 329 TRP A C 1
ATOM 2481 O O . TRP A 1 329 ? 10.852 15.414 25.203 1 94.19 329 TRP A O 1
ATOM 2491 N N . MET A 1 330 ? 10.641 15.281 23.016 1 93.12 330 MET A N 1
ATOM 2492 C CA . MET A 1 330 ? 11.609 14.195 22.875 1 93.12 330 MET A CA 1
ATOM 2493 C C . MET A 1 330 ? 12.984 14.633 23.359 1 93.12 330 MET A C 1
ATOM 2495 O O . MET A 1 330 ? 13.711 13.859 23.984 1 93.12 330 MET A O 1
ATOM 2499 N N . LEU A 1 331 ? 13.359 15.883 23.062 1 90.12 331 LEU A N 1
ATOM 2500 C CA . LEU A 1 331 ? 14.625 16.453 23.516 1 90.12 331 LEU A CA 1
ATOM 2501 C C . LEU A 1 331 ? 14.672 16.531 25.047 1 90.12 331 LEU A C 1
ATOM 2503 O O . LEU A 1 331 ? 15.664 16.125 25.656 1 90.12 331 LEU A O 1
ATOM 2507 N N . SER A 1 332 ? 13.617 16.984 25.609 1 90.31 332 SER A N 1
ATOM 2508 C CA . SER A 1 332 ? 13.555 17.188 27.047 1 90.31 332 SER A CA 1
ATOM 2509 C C . SER A 1 332 ? 13.539 15.859 27.797 1 90.31 332 SER A C 1
ATOM 2511 O O . SER A 1 332 ? 13.891 15.797 28.969 1 90.31 332 SER A O 1
ATOM 2513 N N . HIS A 1 333 ? 13.195 14.836 27.109 1 90 333 HIS A N 1
ATOM 2514 C CA . HIS A 1 333 ? 13.109 13.523 27.734 1 90 333 HIS A CA 1
ATOM 2515 C C . HIS A 1 333 ? 14.281 12.641 27.328 1 90 333 HIS A C 1
ATOM 2517 O O . HIS A 1 333 ? 14.25 11.43 27.531 1 90 333 HIS A O 1
ATOM 2523 N N . GLY A 1 334 ? 15.25 13.164 26.672 1 87.31 334 GLY A N 1
ATOM 2524 C CA . GLY A 1 334 ? 16.5 12.492 26.375 1 87.31 334 GLY A CA 1
ATOM 2525 C C . GLY A 1 334 ? 16.391 11.477 25.25 1 87.31 334 GLY A C 1
ATOM 2526 O O . GLY A 1 334 ? 17.219 10.57 25.156 1 87.31 334 GLY A O 1
ATOM 2527 N N . LEU A 1 335 ? 15.359 11.578 24.484 1 88.62 335 LEU A N 1
ATOM 2528 C CA . LEU A 1 335 ? 15.156 10.617 23.406 1 88.62 335 LEU A CA 1
ATOM 2529 C C . LEU A 1 335 ? 15.938 11.016 22.156 1 88.62 335 LEU A C 1
ATOM 2531 O O . LEU A 1 335 ? 16.125 10.203 21.25 1 88.62 335 LEU A O 1
ATOM 2535 N N . ILE A 1 336 ? 16.328 12.258 22.156 1 85.44 336 ILE A N 1
ATOM 2536 C CA . ILE A 1 336 ? 17.203 12.773 21.109 1 85.44 336 ILE A CA 1
ATOM 2537 C C . ILE A 1 336 ? 18.516 13.266 21.734 1 85.44 336 ILE A C 1
ATOM 2539 O O . ILE A 1 336 ? 18.516 14.172 22.562 1 85.44 336 ILE A O 1
ATOM 2543 N N . GLU A 1 337 ? 19.594 12.484 21.547 1 72.69 337 GLU A N 1
ATOM 2544 C CA . GLU A 1 337 ? 20.859 12.797 22.203 1 72.69 337 GLU A CA 1
ATOM 2545 C C . GLU A 1 337 ? 21.484 14.07 21.641 1 72.69 337 GLU A C 1
ATOM 2547 O O . GLU A 1 337 ? 21.875 14.961 22.391 1 72.69 337 GLU A O 1
ATOM 2552 N N . ASP A 1 338 ? 21.781 13.961 20.344 1 66.12 338 ASP A N 1
ATOM 2553 C CA . ASP A 1 338 ? 22.453 15.086 19.703 1 66.12 338 ASP A CA 1
ATOM 2554 C C . ASP A 1 338 ? 21.5 15.805 18.75 1 66.12 338 ASP A C 1
ATOM 2556 O O . ASP A 1 338 ? 21.141 15.258 17.703 1 66.12 338 ASP A O 1
ATOM 2560 N N . LYS A 1 339 ? 21.094 16.969 19.219 1 61.66 339 LYS A N 1
ATOM 2561 C CA . LYS A 1 339 ? 20.203 17.812 18.406 1 61.66 339 LYS A CA 1
ATOM 2562 C C . LYS A 1 339 ? 20.734 17.953 16.984 1 61.66 339 LYS A C 1
ATOM 2564 O O . LYS A 1 339 ? 19.969 17.891 16.016 1 61.66 339 LYS A O 1
ATOM 2569 N N . LEU A 1 340 ? 22 18.172 17.047 1 56.5 340 LEU A N 1
ATOM 2570 C CA . LEU A 1 340 ? 22.641 18.422 15.758 1 56.5 340 LEU A CA 1
ATOM 2571 C C . LEU A 1 340 ? 22.547 17.203 14.852 1 56.5 340 LEU A C 1
ATOM 2573 O O . LEU A 1 340 ? 22.312 17.328 13.648 1 56.5 340 LEU A O 1
ATOM 2577 N N . ARG A 1 341 ? 22.578 16.188 15.438 1 61.69 341 ARG A N 1
ATOM 2578 C CA . ARG A 1 341 ? 22.594 14.953 14.648 1 61.69 341 ARG A CA 1
ATOM 2579 C C . ARG A 1 341 ? 21.172 14.562 14.227 1 61.69 341 ARG A C 1
ATOM 2581 O O . ARG A 1 341 ? 20.984 13.867 13.227 1 61.69 341 ARG A O 1
ATOM 2588 N N . TYR A 1 342 ? 20.312 15.148 14.938 1 71.12 342 TYR A N 1
ATOM 2589 C CA . TYR A 1 342 ? 18.922 14.805 14.672 1 71.12 342 TYR A CA 1
ATOM 2590 C C . TYR A 1 342 ? 18.484 15.266 13.289 1 71.12 342 TYR A C 1
ATOM 2592 O O . TYR A 1 342 ? 17.828 14.523 12.547 1 71.12 342 TYR A O 1
ATOM 2600 N N . GLN A 1 343 ? 18.969 16.391 12.883 1 70.5 343 GLN A N 1
ATOM 2601 C CA . GLN A 1 343 ? 18.594 16.953 11.586 1 70.5 343 GLN A CA 1
ATOM 2602 C C . GLN A 1 343 ? 19.375 16.297 10.453 1 70.5 343 GLN A C 1
ATOM 2604 O O . GLN A 1 343 ? 18.828 16.016 9.391 1 70.5 343 GLN A O 1
ATOM 2609 N N . GLY A 1 344 ? 20.672 16.094 10.734 1 73.75 344 GLY A N 1
ATOM 2610 C CA . GLY A 1 344 ? 21.531 15.57 9.68 1 73.75 344 GLY A CA 1
ATOM 2611 C C . GLY A 1 344 ? 21.203 14.141 9.289 1 73.75 344 GLY A C 1
ATOM 2612 O O . GLY A 1 344 ? 21.578 13.68 8.219 1 73.75 344 GLY A O 1
ATOM 2613 N N . SER A 1 345 ? 20.344 13.578 10.016 1 84.69 345 SER A N 1
ATOM 2614 C CA . SER A 1 345 ? 20.094 12.164 9.766 1 84.69 345 SER A CA 1
ATOM 2615 C C . SER A 1 345 ? 18.625 11.906 9.445 1 84.69 345 SER A C 1
ATOM 2617 O O . SER A 1 345 ? 18.141 10.773 9.547 1 84.69 345 SER A O 1
ATOM 2619 N N . VAL A 1 346 ? 17.922 12.93 9.023 1 89.06 346 VAL A N 1
ATOM 2620 C CA . VAL A 1 346 ? 16.484 12.805 8.82 1 89.06 346 VAL A CA 1
ATOM 2621 C C . VAL A 1 346 ? 16.203 11.805 7.703 1 89.06 346 VAL A C 1
ATOM 2623 O O . VAL A 1 346 ? 15.297 10.977 7.812 1 89.06 346 VAL A O 1
ATOM 2626 N N . ARG A 1 347 ? 16.984 11.883 6.629 1 92.44 347 ARG A N 1
ATOM 2627 C CA . ARG A 1 347 ? 16.781 11 5.484 1 92.44 347 ARG A CA 1
ATOM 2628 C C . ARG A 1 347 ? 17.016 9.547 5.875 1 92.44 347 ARG A C 1
ATOM 2630 O O . ARG A 1 347 ? 16.141 8.695 5.641 1 92.44 347 ARG A O 1
ATOM 2637 N N . GLN A 1 348 ? 18.125 9.281 6.523 1 93.56 348 GLN A N 1
ATOM 2638 C CA . GLN A 1 348 ? 18.453 7.926 6.949 1 93.56 348 GLN A CA 1
ATOM 2639 C C . GLN A 1 348 ? 17.422 7.398 7.949 1 93.56 348 GLN A C 1
ATOM 2641 O O . GLN A 1 348 ? 16.953 6.266 7.824 1 93.56 348 GLN A O 1
ATOM 2646 N N . ARG A 1 349 ? 17.078 8.219 8.875 1 92.25 349 ARG A N 1
ATOM 2647 C CA . ARG A 1 349 ? 16.109 7.828 9.898 1 92.25 349 ARG A CA 1
ATOM 2648 C C . ARG A 1 349 ? 14.758 7.512 9.273 1 92.25 349 ARG A C 1
ATOM 2650 O O . ARG A 1 349 ? 14.094 6.555 9.672 1 92.25 349 ARG A O 1
ATOM 2657 N N . SER A 1 350 ? 14.391 8.32 8.359 1 93.88 350 SER A N 1
ATOM 2658 C CA . SER A 1 350 ? 13.094 8.117 7.707 1 93.88 350 SER A CA 1
ATOM 2659 C C . SER A 1 350 ? 13.07 6.812 6.918 1 93.88 350 SER A C 1
ATOM 2661 O O . SER A 1 350 ? 12.055 6.125 6.883 1 93.88 350 SER A O 1
ATOM 2663 N N . VAL A 1 351 ? 14.164 6.473 6.254 1 97.06 351 VAL A N 1
ATOM 2664 C CA . VAL A 1 351 ? 14.266 5.234 5.492 1 97.06 351 VAL A CA 1
ATOM 2665 C C . VAL A 1 351 ? 14.156 4.039 6.434 1 97.06 351 VAL A C 1
ATOM 2667 O O . VAL A 1 351 ? 13.383 3.111 6.188 1 97.06 351 VAL A O 1
ATOM 2670 N N . TYR A 1 352 ? 14.859 4.098 7.527 1 96.25 352 TYR A N 1
ATOM 2671 C CA . TYR A 1 352 ? 14.828 2.994 8.484 1 96.25 352 TYR A CA 1
ATOM 2672 C C . TYR A 1 352 ? 13.469 2.898 9.156 1 96.25 352 TYR A C 1
ATOM 2674 O O . TYR A 1 352 ? 13 1.804 9.477 1 96.25 352 TYR A O 1
ATOM 2682 N N . ASN A 1 353 ? 12.867 4.035 9.422 1 94.19 353 ASN A N 1
ATOM 2683 C CA . ASN A 1 353 ? 11.523 4.023 9.992 1 94.19 353 ASN A CA 1
ATOM 2684 C C . ASN A 1 353 ? 10.523 3.348 9.062 1 94.19 353 ASN A C 1
ATOM 2686 O O . ASN A 1 353 ? 9.68 2.576 9.508 1 94.19 353 ASN A O 1
ATOM 2690 N N . GLN A 1 354 ? 10.609 3.652 7.793 1 95.38 354 GLN A N 1
ATOM 2691 C CA . GLN A 1 354 ? 9.727 3.006 6.828 1 95.38 354 GLN A CA 1
ATOM 2692 C C . GLN A 1 354 ? 10.023 1.512 6.73 1 95.38 354 GLN A C 1
ATOM 2694 O O . GLN A 1 354 ? 9.102 0.702 6.59 1 95.38 354 GLN A O 1
ATOM 2699 N N . ALA A 1 355 ? 11.344 1.17 6.723 1 96.62 355 ALA A N 1
ATOM 2700 C CA . ALA A 1 355 ? 11.719 -0.241 6.707 1 96.62 355 ALA A CA 1
ATOM 2701 C C . ALA A 1 355 ? 11.094 -0.993 7.875 1 96.62 355 ALA A C 1
ATOM 2703 O O . ALA A 1 355 ? 10.578 -2.102 7.707 1 96.62 355 ALA A O 1
ATOM 2704 N N . ARG A 1 356 ? 11.102 -0.399 9.016 1 93.25 356 ARG A N 1
ATOM 2705 C CA . ARG A 1 356 ? 10.492 -0.991 10.203 1 93.25 356 ARG A CA 1
ATOM 2706 C C . ARG A 1 356 ? 8.977 -1.094 10.055 1 93.25 356 ARG A C 1
ATOM 2708 O O . ARG A 1 356 ? 8.391 -2.141 10.336 1 93.25 356 ARG A O 1
ATOM 2715 N N . LYS A 1 357 ? 8.422 -0.068 9.617 1 92.38 357 LYS A N 1
ATOM 2716 C CA . LYS A 1 357 ? 6.973 0.016 9.445 1 92.38 357 LYS A CA 1
ATOM 2717 C C . LYS A 1 357 ? 6.461 -1.097 8.539 1 92.38 357 LYS A C 1
ATOM 2719 O O . LYS A 1 357 ? 5.422 -1.704 8.812 1 92.38 357 LYS A O 1
ATOM 2724 N N . PHE A 1 358 ? 7.203 -1.392 7.473 1 95 358 PHE A N 1
ATOM 2725 C CA . PHE A 1 358 ? 6.754 -2.365 6.484 1 95 358 PHE A CA 1
ATOM 2726 C C . PHE A 1 358 ? 7.477 -3.693 6.664 1 95 358 PHE A C 1
ATOM 2728 O O . PHE A 1 358 ? 7.496 -4.523 5.754 1 95 358 PHE A O 1
ATOM 2735 N N . ARG A 1 359 ? 8.203 -3.889 7.758 1 92.12 359 ARG A N 1
ATOM 2736 C CA . ARG A 1 359 ? 8.812 -5.137 8.195 1 92.12 359 ARG A CA 1
ATOM 2737 C C . ARG A 1 359 ? 9.844 -5.633 7.184 1 92.12 359 ARG A C 1
ATOM 2739 O O . ARG A 1 359 ? 9.844 -6.812 6.824 1 92.12 359 ARG A O 1
ATOM 2746 N N . VAL A 1 360 ? 10.57 -4.715 6.703 1 94.19 360 VAL A N 1
ATOM 2747 C CA . VAL A 1 360 ? 11.688 -5.051 5.832 1 94.19 360 VAL A CA 1
ATOM 2748 C C . VAL A 1 360 ? 12.789 -5.738 6.637 1 94.19 360 VAL A C 1
ATOM 2750 O O . VAL A 1 360 ? 13.023 -5.391 7.797 1 94.19 360 VAL A O 1
ATOM 2753 N N . ASP A 1 361 ? 13.398 -6.781 6.113 1 94.25 361 ASP A N 1
ATOM 2754 C CA . ASP A 1 361 ? 14.633 -7.316 6.68 1 94.25 361 ASP A CA 1
ATOM 2755 C C . ASP A 1 361 ? 15.789 -6.344 6.477 1 94.25 361 ASP A C 1
ATOM 2757 O O . ASP A 1 361 ? 16.453 -6.367 5.438 1 94.25 361 ASP A O 1
ATOM 2761 N N . VAL A 1 362 ? 16.109 -5.59 7.473 1 95.38 362 VAL A N 1
ATOM 2762 C CA . VAL A 1 362 ? 17.062 -4.496 7.371 1 95.38 362 VAL A CA 1
ATOM 2763 C C . VAL A 1 362 ? 18.453 -5.055 7.094 1 95.38 362 VAL A C 1
ATOM 2765 O O . VAL A 1 362 ? 19.25 -4.441 6.375 1 95.38 362 VAL A O 1
ATOM 2768 N N . SER A 1 363 ? 18.766 -6.227 7.645 1 96.12 363 SER A N 1
ATOM 2769 C CA . SER A 1 363 ? 20.078 -6.832 7.398 1 96.12 363 SER A CA 1
ATOM 2770 C C . SER A 1 363 ? 20.266 -7.133 5.914 1 96.12 363 SER A C 1
ATOM 2772 O O . SER A 1 363 ? 21.328 -6.852 5.355 1 96.12 363 SER A O 1
ATOM 2774 N N . HIS A 1 364 ? 19.25 -7.703 5.328 1 96.31 364 HIS A N 1
ATOM 2775 C CA . HIS A 1 364 ? 19.297 -7.953 3.893 1 96.31 364 HIS A CA 1
ATOM 2776 C C . HIS A 1 364 ? 19.375 -6.648 3.109 1 96.31 364 HIS A C 1
ATOM 2778 O O . HIS A 1 364 ? 20.188 -6.523 2.182 1 96.31 364 HIS A O 1
ATOM 2784 N N . GLY A 1 365 ? 18.578 -5.664 3.518 1 97.69 365 GLY A N 1
ATOM 2785 C CA . GLY A 1 365 ? 18.609 -4.363 2.867 1 97.69 365 GLY A CA 1
ATOM 2786 C C . GLY A 1 365 ? 19.984 -3.717 2.916 1 97.69 365 GLY A C 1
ATOM 2787 O O . GLY A 1 365 ? 20.453 -3.172 1.915 1 97.69 365 GLY A O 1
ATOM 2788 N N . GLU A 1 366 ? 20.609 -3.807 4.035 1 98.12 366 GLU A N 1
ATOM 2789 C CA . GLU A 1 366 ? 21.922 -3.213 4.219 1 98.12 366 GLU A CA 1
ATOM 2790 C C . GLU A 1 366 ? 22.984 -3.947 3.393 1 98.12 366 GLU A C 1
ATOM 2792 O O . GLU A 1 366 ? 23.891 -3.326 2.848 1 98.12 366 GLU A O 1
ATOM 2797 N N . GLN A 1 367 ? 22.875 -5.277 3.322 1 97.88 367 GLN A N 1
ATOM 2798 C CA . GLN A 1 367 ? 23.781 -6.062 2.484 1 97.88 367 GLN A CA 1
ATOM 2799 C C . GLN A 1 367 ? 23.641 -5.668 1.016 1 97.88 367 GLN A C 1
ATOM 2801 O O . GLN A 1 367 ? 24.656 -5.473 0.326 1 97.88 367 GLN A O 1
ATOM 2806 N N . VAL A 1 368 ? 22.453 -5.566 0.57 1 98.62 368 VAL A N 1
ATOM 2807 C CA . VAL A 1 368 ? 22.188 -5.168 -0.809 1 98.62 368 VAL A CA 1
ATOM 2808 C C . VAL A 1 368 ? 22.734 -3.758 -1.048 1 98.62 368 VAL A C 1
ATOM 2810 O O . VAL A 1 368 ? 23.328 -3.484 -2.09 1 98.62 368 VAL A O 1
ATOM 2813 N N . ALA A 1 369 ? 22.5 -2.859 -0.071 1 98.75 369 ALA A N 1
ATOM 2814 C CA . ALA A 1 369 ? 23 -1.492 -0.182 1 98.75 369 ALA A CA 1
ATOM 2815 C C . ALA A 1 369 ? 24.516 -1.471 -0.29 1 98.75 369 ALA A C 1
ATOM 2817 O O . ALA A 1 369 ? 25.078 -0.736 -1.107 1 98.75 369 ALA A O 1
ATOM 2818 N N . GLN A 1 370 ? 25.156 -2.25 0.495 1 98.56 370 GLN A N 1
ATOM 2819 C CA . GLN A 1 370 ? 26.609 -2.307 0.472 1 98.56 370 GLN A CA 1
ATOM 2820 C C . GLN A 1 370 ? 27.125 -2.748 -0.896 1 98.56 370 GLN A C 1
ATOM 2822 O O . GLN A 1 370 ? 28.031 -2.135 -1.449 1 98.56 370 GLN A O 1
ATOM 2827 N N . LEU A 1 371 ? 26.547 -3.787 -1.413 1 98.69 371 LEU A N 1
ATOM 2828 C CA . LEU A 1 371 ? 26.953 -4.305 -2.715 1 98.69 371 LEU A CA 1
ATOM 2829 C C . LEU A 1 371 ? 26.625 -3.312 -3.824 1 98.69 371 LEU A C 1
ATOM 2831 O O . LEU A 1 371 ? 27.453 -3.08 -4.715 1 98.69 371 LEU A O 1
ATOM 2835 N N . ALA A 1 372 ? 25.438 -2.725 -3.807 1 98.81 372 ALA A N 1
ATOM 2836 C CA . ALA A 1 372 ? 25.016 -1.768 -4.82 1 98.81 372 ALA A CA 1
ATOM 2837 C C . ALA A 1 372 ? 25.906 -0.532 -4.828 1 98.81 372 ALA A C 1
ATOM 2839 O O . ALA A 1 372 ? 26.297 -0.05 -5.891 1 98.81 372 ALA A O 1
ATOM 2840 N N . LEU A 1 373 ? 26.188 0.006 -3.631 1 98.81 373 LEU A N 1
ATOM 2841 C CA . LEU A 1 373 ? 27.016 1.205 -3.533 1 98.81 373 LEU A CA 1
ATOM 2842 C C . LEU A 1 373 ? 28.453 0.909 -3.934 1 98.81 373 LEU A C 1
ATOM 2844 O O . LEU A 1 373 ? 29.125 1.766 -4.504 1 98.81 373 LEU A O 1
ATOM 2848 N N . SER A 1 374 ? 28.938 -0.312 -3.617 1 98.69 374 SER A N 1
ATOM 2849 C CA . SER A 1 374 ? 30.25 -0.712 -4.09 1 98.69 374 SER A CA 1
ATOM 2850 C C . SER A 1 374 ? 30.312 -0.727 -5.617 1 98.69 374 SER A C 1
ATOM 2852 O O . SER A 1 374 ? 31.266 -0.21 -6.211 1 98.69 374 SER A O 1
ATOM 2854 N N . LEU A 1 375 ? 29.312 -1.302 -6.246 1 98.62 375 LEU A N 1
ATOM 2855 C CA . LEU A 1 375 ? 29.219 -1.295 -7.703 1 98.62 375 LEU A CA 1
ATOM 2856 C C . LEU A 1 375 ? 29.172 0.132 -8.234 1 98.62 375 LEU A C 1
ATOM 2858 O O . LEU A 1 375 ? 29.891 0.475 -9.18 1 98.62 375 LEU A O 1
ATOM 2862 N N . PHE A 1 376 ? 28.328 0.99 -7.652 1 98.75 376 PHE A N 1
ATOM 2863 C CA . PHE A 1 376 ? 28.156 2.387 -8.031 1 98.75 376 PHE A CA 1
ATOM 2864 C C . PHE A 1 376 ? 29.5 3.105 -8.039 1 98.75 376 PHE A C 1
ATOM 2866 O O . PHE A 1 376 ? 29.875 3.75 -9.023 1 98.75 376 PHE A O 1
ATOM 2873 N N . ASP A 1 377 ? 30.219 2.914 -6.934 1 98.75 377 ASP A N 1
ATOM 2874 C CA . ASP A 1 377 ? 31.484 3.625 -6.742 1 98.75 377 ASP A CA 1
ATOM 2875 C C . ASP A 1 377 ? 32.531 3.152 -7.742 1 98.75 377 ASP A C 1
ATOM 2877 O O . ASP A 1 377 ? 33.281 3.963 -8.297 1 98.75 377 ASP A O 1
ATOM 2881 N N . GLN A 1 378 ? 32.625 1.913 -7.965 1 98.19 378 GLN A N 1
ATOM 2882 C CA . GLN A 1 378 ? 33.656 1.346 -8.82 1 98.19 378 GLN A CA 1
ATOM 2883 C C . GLN A 1 378 ? 33.375 1.625 -10.297 1 98.19 378 GLN A C 1
ATOM 2885 O O . GLN A 1 378 ? 34.281 1.662 -11.117 1 98.19 378 GLN A O 1
ATOM 2890 N N . LEU A 1 379 ? 32.125 1.807 -10.633 1 98.06 379 LEU A N 1
ATOM 2891 C CA . LEU A 1 379 ? 31.75 2.049 -12.023 1 98.06 379 LEU A CA 1
ATOM 2892 C C . LEU A 1 379 ? 31.75 3.541 -12.344 1 98.06 379 LEU A C 1
ATOM 2894 O O . LEU A 1 379 ? 31.75 3.934 -13.508 1 98.06 379 LEU A O 1
ATOM 2898 N N . ARG A 1 380 ? 31.703 4.352 -11.289 1 97.94 380 ARG A N 1
ATOM 2899 C CA . ARG A 1 380 ? 31.703 5.801 -11.453 1 97.94 380 ARG A CA 1
ATOM 2900 C C . ARG A 1 380 ? 32.969 6.27 -12.188 1 97.94 380 ARG A C 1
ATOM 2902 O O . ARG A 1 380 ? 34.062 5.855 -11.844 1 97.94 380 ARG A O 1
ATOM 2909 N N . GLY A 1 381 ? 32.781 7.156 -13.164 1 96.62 381 GLY A N 1
ATOM 2910 C CA . GLY A 1 381 ? 33.906 7.66 -13.953 1 96.62 381 GLY A CA 1
ATOM 2911 C C . GLY A 1 381 ? 34.219 6.785 -15.156 1 96.62 381 GLY A C 1
ATOM 2912 O O . GLY A 1 381 ? 34.938 7.223 -16.078 1 96.62 381 GLY A O 1
ATOM 2913 N N . GLN A 1 382 ? 33.719 5.574 -15.203 1 96.12 382 GLN A N 1
ATOM 2914 C CA . GLN A 1 382 ? 33.938 4.645 -16.297 1 96.12 382 GLN A CA 1
ATOM 2915 C C . GLN A 1 382 ? 32.688 4.402 -17.094 1 96.12 382 GLN A C 1
ATOM 2917 O O . GLN A 1 382 ? 32.625 4.676 -18.297 1 96.12 382 GLN A O 1
ATOM 2922 N N . LEU A 1 383 ? 31.656 3.998 -16.344 1 97.25 383 LEU A N 1
ATOM 2923 C CA . LEU A 1 383 ? 30.422 3.627 -17.031 1 97.25 383 LEU A CA 1
ATOM 2924 C C . LEU A 1 383 ? 29.328 4.645 -16.766 1 97.25 383 LEU A C 1
ATOM 2926 O O . LEU A 1 383 ? 28.344 4.715 -17.5 1 97.25 383 LEU A O 1
ATOM 2930 N N . HIS A 1 384 ? 29.469 5.406 -15.625 1 97.62 384 HIS A N 1
ATOM 2931 C CA . HIS A 1 384 ? 28.531 6.488 -15.352 1 97.62 384 HIS A CA 1
ATOM 2932 C C . HIS A 1 384 ? 29.219 7.645 -14.625 1 97.62 384 HIS A C 1
ATOM 2934 O O . HIS A 1 384 ? 30.375 7.527 -14.219 1 97.62 384 HIS A O 1
ATOM 2940 N N . GLN A 1 385 ? 28.469 8.828 -14.414 1 98 385 GLN A N 1
ATOM 2941 C CA . GLN A 1 385 ? 29.031 10.016 -13.781 1 98 385 GLN A CA 1
ATOM 2942 C C . GLN A 1 385 ? 28.125 10.523 -12.664 1 98 385 GLN A C 1
ATOM 2944 O O . GLN A 1 385 ? 28.188 11.703 -12.297 1 98 385 GLN A O 1
ATOM 2949 N N . TRP A 1 386 ? 27.25 9.703 -12.195 1 98.12 386 TRP A N 1
ATOM 2950 C CA . TRP A 1 386 ? 26.328 10.133 -11.156 1 98.12 386 TRP A CA 1
ATOM 2951 C C . TRP A 1 386 ? 27.078 10.5 -9.883 1 98.12 386 TRP A C 1
ATOM 2953 O O . TRP A 1 386 ? 28.109 9.914 -9.57 1 98.12 386 TRP A O 1
ATOM 2963 N N . GLY A 1 387 ? 26.516 11.422 -9.109 1 97.44 387 GLY A N 1
ATOM 2964 C CA . GLY A 1 387 ? 27.203 11.961 -7.938 1 97.44 387 GLY A CA 1
ATOM 2965 C C . GLY A 1 387 ? 26.656 11.414 -6.633 1 97.44 387 GLY A C 1
ATOM 2966 O O . GLY A 1 387 ? 26.031 10.352 -6.609 1 97.44 387 GLY A O 1
ATOM 2967 N N . GLU A 1 388 ? 26.953 12.117 -5.547 1 96.25 388 GLU A N 1
ATOM 2968 C CA . GLU A 1 388 ? 26.625 11.68 -4.195 1 96.25 388 GLU A CA 1
ATOM 2969 C C . GLU A 1 388 ? 25.109 11.688 -3.961 1 96.25 388 GLU A C 1
ATOM 2971 O O . GLU A 1 388 ? 24.594 10.859 -3.219 1 96.25 388 GLU A O 1
ATOM 2976 N N . SER A 1 389 ? 24.438 12.602 -4.57 1 95 389 SER A N 1
ATOM 2977 C CA . SER A 1 389 ? 22.984 12.672 -4.414 1 95 389 SER A CA 1
ATOM 2978 C C . SER A 1 389 ? 22.312 11.414 -4.953 1 95 389 SER A C 1
ATOM 2980 O O . SER A 1 389 ? 21.422 10.844 -4.305 1 95 389 SER A O 1
ATOM 2982 N N . GLU A 1 390 ? 22.75 11.055 -6.148 1 97.94 390 GLU A N 1
ATOM 2983 C CA . GLU A 1 390 ? 22.203 9.852 -6.766 1 97.94 390 GLU A CA 1
ATOM 2984 C C . GLU A 1 390 ? 22.594 8.602 -5.988 1 97.94 390 GLU A C 1
ATOM 2986 O O . GLU A 1 390 ? 21.812 7.656 -5.879 1 97.94 390 GLU A O 1
ATOM 2991 N N . ARG A 1 391 ? 23.797 8.648 -5.41 1 98.5 391 ARG A N 1
ATOM 2992 C CA . ARG A 1 391 ? 24.281 7.551 -4.582 1 98.5 391 ARG A CA 1
ATOM 2993 C C . ARG A 1 391 ? 23.391 7.348 -3.365 1 98.5 391 ARG A C 1
ATOM 2995 O O . ARG A 1 391 ? 23.109 6.211 -2.979 1 98.5 391 ARG A O 1
ATOM 3002 N N . GLU A 1 392 ? 22.984 8.406 -2.82 1 97.25 392 GLU A N 1
ATOM 3003 C CA . GLU A 1 392 ? 22.109 8.359 -1.652 1 97.25 392 GLU A CA 1
ATOM 3004 C C . GLU A 1 392 ? 20.734 7.793 -2.014 1 97.25 392 GLU A C 1
ATOM 3006 O O . GLU A 1 392 ? 20.141 7.055 -1.229 1 97.25 392 GLU A O 1
ATOM 3011 N N . LEU A 1 393 ? 20.234 8.188 -3.18 1 98.44 393 LEU A N 1
ATOM 3012 C CA . LEU A 1 393 ? 18.953 7.652 -3.629 1 98.44 393 LEU A CA 1
ATOM 3013 C C . LEU A 1 393 ? 19.031 6.141 -3.828 1 98.44 393 LEU A C 1
ATOM 3015 O O . LEU A 1 393 ? 18.094 5.414 -3.482 1 98.44 393 LEU A O 1
ATOM 3019 N N . LEU A 1 394 ? 20.141 5.699 -4.355 1 98.88 394 LEU A N 1
ATOM 3020 C CA . LEU A 1 394 ? 20.359 4.273 -4.555 1 98.88 394 LEU A CA 1
ATOM 3021 C C . LEU A 1 394 ? 20.391 3.537 -3.217 1 98.88 394 LEU A C 1
ATOM 3023 O O . LEU A 1 394 ? 19.828 2.441 -3.096 1 98.88 394 LEU A O 1
ATOM 3027 N N . TRP A 1 395 ? 21.016 4.156 -2.27 1 98.81 395 TRP A N 1
ATOM 3028 C CA . TRP A 1 395 ? 21.062 3.578 -0.929 1 98.81 395 TRP A CA 1
ATOM 3029 C C . TRP A 1 395 ? 19.656 3.385 -0.372 1 98.81 395 TRP A C 1
ATOM 3031 O O . TRP A 1 395 ? 19.328 2.307 0.125 1 98.81 395 TRP A O 1
ATOM 3041 N N . ALA A 1 396 ? 18.844 4.406 -0.429 1 98.69 396 ALA A N 1
ATOM 3042 C CA . ALA A 1 396 ? 17.484 4.34 0.089 1 98.69 396 ALA A CA 1
ATOM 3043 C C . ALA A 1 396 ? 16.672 3.262 -0.624 1 98.69 396 ALA A C 1
ATOM 3045 O O . ALA A 1 396 ? 15.961 2.486 0.016 1 98.69 396 ALA A O 1
ATOM 3046 N N . ALA A 1 397 ? 16.828 3.188 -1.945 1 98.88 397 ALA A N 1
ATOM 3047 C CA . ALA A 1 397 ? 16.125 2.18 -2.734 1 98.88 397 ALA A CA 1
ATOM 3048 C C . ALA A 1 397 ? 16.562 0.771 -2.344 1 98.88 397 ALA A C 1
ATOM 3050 O O . ALA A 1 397 ? 15.75 -0.15 -2.295 1 98.88 397 ALA A O 1
ATOM 3051 N N . ALA A 1 398 ? 17.844 0.602 -2.096 1 98.88 398 ALA A N 1
ATOM 3052 C CA . ALA A 1 398 ? 18.375 -0.708 -1.734 1 98.88 398 ALA A CA 1
ATOM 3053 C C . ALA A 1 398 ? 17.812 -1.186 -0.402 1 98.88 398 ALA A C 1
ATOM 3055 O O . ALA A 1 398 ? 17.438 -2.354 -0.261 1 98.88 398 ALA A O 1
ATOM 3056 N N . ILE A 1 399 ? 17.703 -0.254 0.529 1 98.69 399 ILE A N 1
ATOM 3057 C CA . ILE A 1 399 ? 17.172 -0.603 1.843 1 98.69 399 ILE A CA 1
ATOM 3058 C C . ILE A 1 399 ? 15.703 -0.98 1.721 1 98.69 399 ILE A C 1
ATOM 3060 O O . ILE A 1 399 ? 15.242 -1.934 2.355 1 98.69 399 ILE A O 1
ATOM 3064 N N . LEU A 1 400 ? 14.93 -0.338 0.831 1 98.56 400 LEU A N 1
ATOM 3065 C CA . LEU A 1 400 ? 13.469 -0.417 0.854 1 98.56 400 LEU A CA 1
ATOM 3066 C C . LEU A 1 400 ? 12.953 -1.288 -0.287 1 98.56 400 LEU A C 1
ATOM 3068 O O . LEU A 1 400 ? 11.75 -1.506 -0.411 1 98.56 400 LEU A O 1
ATOM 3072 N N . HIS A 1 401 ? 13.797 -1.857 -1.153 1 98.44 401 HIS A N 1
ATOM 3073 C CA . HIS A 1 401 ? 13.375 -2.471 -2.406 1 98.44 401 HIS A CA 1
ATOM 3074 C C . HIS A 1 401 ? 12.367 -3.588 -2.162 1 98.44 401 HIS A C 1
ATOM 3076 O O . HIS A 1 401 ? 11.508 -3.848 -3.004 1 98.44 401 HIS A O 1
ATOM 3082 N N . ASN A 1 402 ? 12.375 -4.223 -1.009 1 96.56 402 ASN A N 1
ATOM 3083 C CA . ASN A 1 402 ? 11.531 -5.383 -0.752 1 96.56 402 ASN A CA 1
ATOM 3084 C C . ASN A 1 402 ? 10.375 -5.039 0.186 1 96.56 402 ASN A C 1
ATOM 3086 O O . ASN A 1 402 ? 9.695 -5.934 0.697 1 96.56 402 ASN A O 1
ATOM 3090 N N . CYS A 1 403 ? 10.133 -3.766 0.44 1 97.44 403 CYS A N 1
ATOM 3091 C CA . CYS A 1 403 ? 9.094 -3.408 1.404 1 97.44 403 CYS A CA 1
ATOM 3092 C C . CYS A 1 403 ? 7.719 -3.834 0.909 1 97.44 403 CYS A C 1
ATOM 3094 O O . CYS A 1 403 ? 6.809 -4.051 1.709 1 97.44 403 CYS A O 1
ATOM 3096 N N . GLY A 1 404 ? 7.578 -4.066 -0.349 1 97.06 404 GLY A N 1
ATOM 3097 C CA . GLY A 1 404 ? 6.312 -4.492 -0.93 1 97.06 404 GLY A CA 1
ATOM 3098 C C . GLY A 1 404 ? 5.906 -5.891 -0.515 1 97.06 404 GLY A C 1
ATOM 3099 O O . GLY A 1 404 ? 4.75 -6.285 -0.688 1 97.06 404 GLY A O 1
ATOM 3100 N N . HIS A 1 405 ? 6.867 -6.727 0.019 1 94.56 405 HIS A N 1
ATOM 3101 C CA . HIS A 1 405 ? 6.531 -8.047 0.542 1 94.56 405 HIS A CA 1
ATOM 3102 C C . HIS A 1 405 ? 5.449 -7.953 1.612 1 94.56 405 HIS A C 1
ATOM 3104 O O . HIS A 1 405 ? 4.715 -8.914 1.839 1 94.56 405 HIS A O 1
ATOM 3110 N N . HIS A 1 406 ? 5.379 -6.801 2.16 1 93.75 406 HIS A N 1
ATOM 3111 C CA . HIS A 1 406 ? 4.383 -6.59 3.207 1 93.75 406 HIS A CA 1
ATOM 3112 C C . HIS A 1 406 ? 2.969 -6.688 2.65 1 93.75 406 HIS A C 1
ATOM 3114 O O . HIS A 1 406 ? 2.02 -6.945 3.396 1 93.75 406 HIS A O 1
ATOM 3120 N N . ILE A 1 407 ? 2.762 -6.426 1.375 1 94.25 407 ILE A N 1
ATOM 3121 C CA . ILE A 1 407 ? 1.448 -6.445 0.74 1 94.25 407 ILE A CA 1
ATOM 3122 C C . ILE A 1 407 ? 1.226 -7.797 0.061 1 94.25 407 ILE A C 1
ATOM 3124 O O . ILE A 1 407 ? 0.278 -8.516 0.389 1 94.25 407 ILE A O 1
ATOM 3128 N N . ASP A 1 408 ? 2.141 -8.078 -0.812 1 90.31 408 ASP A N 1
ATOM 3129 C CA . ASP A 1 408 ? 2.049 -9.32 -1.572 1 90.31 408 ASP A CA 1
ATOM 3130 C C . ASP A 1 408 ? 3.412 -9.727 -2.129 1 90.31 408 ASP A C 1
ATOM 3132 O O . ASP A 1 408 ? 4.188 -8.875 -2.564 1 90.31 408 ASP A O 1
ATOM 3136 N N . HIS A 1 409 ? 3.629 -10.984 -2.264 1 86.88 409 HIS A N 1
ATOM 3137 C CA . HIS A 1 409 ? 4.938 -11.492 -2.654 1 86.88 409 HIS A CA 1
ATOM 3138 C C . HIS A 1 409 ? 5.121 -11.438 -4.168 1 86.88 409 HIS A C 1
ATOM 3140 O O . HIS A 1 409 ? 6.207 -11.117 -4.656 1 86.88 409 HIS A O 1
ATOM 3146 N N . SER A 1 410 ? 4.137 -11.766 -4.918 1 84.38 410 SER A N 1
ATOM 3147 C CA . SER A 1 410 ? 4.281 -11.953 -6.355 1 84.38 410 SER A CA 1
ATOM 3148 C C . SER A 1 410 ? 4.637 -10.641 -7.051 1 84.38 410 SER A C 1
ATOM 3150 O O . SER A 1 410 ? 5.5 -10.617 -7.934 1 84.38 410 SER A O 1
ATOM 3152 N N . SER A 1 411 ? 3.996 -9.562 -6.609 1 90.62 411 SER A N 1
ATOM 3153 C CA . SER A 1 411 ? 4.227 -8.266 -7.242 1 90.62 411 SER A CA 1
ATOM 3154 C C . SER A 1 411 ? 4.816 -7.266 -6.254 1 90.62 411 SER A C 1
ATOM 3156 O O . SER A 1 411 ? 4.48 -6.078 -6.293 1 90.62 411 SER A O 1
ATOM 3158 N N . HIS A 1 412 ? 5.734 -7.809 -5.457 1 94.88 412 HIS A N 1
ATOM 3159 C CA . HIS A 1 412 ? 6.215 -6.961 -4.371 1 94.88 412 HIS A CA 1
ATOM 3160 C C . HIS A 1 412 ? 6.996 -5.766 -4.91 1 94.88 412 HIS A C 1
ATOM 3162 O O . HIS A 1 412 ? 7.031 -4.707 -4.281 1 94.88 412 HIS A O 1
ATOM 3168 N N . HIS A 1 413 ? 7.664 -5.828 -6.16 1 96.75 413 HIS A N 1
ATOM 3169 C CA . HIS A 1 413 ? 8.391 -4.699 -6.727 1 96.75 413 HIS A CA 1
ATOM 3170 C C . HIS A 1 413 ? 7.445 -3.547 -7.055 1 96.75 413 HIS A C 1
ATOM 3172 O O . HIS A 1 413 ? 7.801 -2.379 -6.891 1 96.75 413 HIS A O 1
ATOM 3178 N N . LYS A 1 414 ? 6.219 -3.875 -7.488 1 96.25 414 LYS A N 1
ATOM 3179 C CA . LYS A 1 414 ? 5.215 -2.846 -7.734 1 96.25 414 LYS A CA 1
ATOM 3180 C C . LYS A 1 414 ? 4.707 -2.246 -6.426 1 96.25 414 LYS A C 1
ATOM 3182 O O . LYS A 1 414 ? 4.508 -1.032 -6.328 1 96.25 414 LYS A O 1
ATOM 3187 N N . HIS A 1 415 ? 4.488 -3.098 -5.461 1 97.12 415 HIS A N 1
ATOM 3188 C CA . HIS A 1 415 ? 4.02 -2.633 -4.16 1 97.12 415 HIS A CA 1
ATOM 3189 C C . HIS A 1 415 ? 5.086 -1.802 -3.457 1 97.12 415 HIS A C 1
ATOM 3191 O O . HIS A 1 415 ? 4.766 -0.866 -2.723 1 97.12 415 HIS A O 1
ATOM 3197 N N . SER A 1 416 ? 6.391 -2.201 -3.65 1 98.38 416 SER A N 1
ATOM 3198 C CA . SER A 1 416 ? 7.469 -1.388 -3.096 1 98.38 416 SER A CA 1
ATOM 3199 C C . SER A 1 416 ? 7.43 0.033 -3.648 1 98.38 416 SER A C 1
ATOM 3201 O O . SER A 1 416 ? 7.629 0.999 -2.91 1 98.38 416 SER A O 1
ATOM 3203 N N . TYR A 1 417 ? 7.168 0.161 -4.957 1 98.06 417 TYR A N 1
ATOM 3204 C CA . TYR A 1 417 ? 7 1.479 -5.559 1 98.06 417 TYR A CA 1
ATOM 3205 C C . TYR A 1 417 ? 5.926 2.279 -4.832 1 98.06 417 TYR A C 1
ATOM 3207 O O . TYR A 1 417 ? 6.152 3.432 -4.453 1 98.06 417 TYR A O 1
ATOM 3215 N N . TYR A 1 418 ? 4.812 1.685 -4.598 1 96.94 418 TYR A N 1
ATOM 3216 C CA . TYR A 1 418 ? 3.68 2.355 -3.973 1 96.94 418 TYR A CA 1
ATOM 3217 C C . TYR A 1 418 ? 4 2.744 -2.535 1 96.94 418 TYR A C 1
ATOM 3219 O O . TYR A 1 418 ? 3.754 3.879 -2.121 1 96.94 418 TYR A O 1
ATOM 3227 N N . LEU A 1 419 ? 4.539 1.796 -1.779 1 97.5 419 LEU A N 1
ATOM 3228 C CA . LEU A 1 419 ? 4.793 2.025 -0.362 1 97.5 419 LEU A CA 1
ATOM 3229 C C . LEU A 1 419 ? 5.867 3.09 -0.167 1 97.5 419 LEU A C 1
ATOM 3231 O O . LEU A 1 419 ? 5.789 3.896 0.762 1 97.5 419 LEU A O 1
ATOM 3235 N N . ILE A 1 420 ? 6.855 3.105 -1.039 1 97.62 420 ILE A N 1
ATOM 3236 C CA . ILE A 1 420 ? 7.906 4.109 -0.948 1 97.62 420 ILE A CA 1
ATOM 3237 C C . ILE A 1 420 ? 7.324 5.492 -1.236 1 97.62 420 ILE A C 1
ATOM 3239 O O . ILE A 1 420 ? 7.609 6.453 -0.517 1 97.62 420 ILE A O 1
ATOM 3243 N N . ARG A 1 421 ? 6.477 5.551 -2.16 1 94.81 421 ARG A N 1
ATOM 3244 C CA . ARG A 1 421 ? 5.902 6.832 -2.559 1 94.81 421 ARG A CA 1
ATOM 3245 C C . ARG A 1 421 ? 5.012 7.398 -1.459 1 94.81 421 ARG A C 1
ATOM 3247 O O . ARG A 1 421 ? 4.938 8.617 -1.278 1 94.81 421 ARG A O 1
ATOM 3254 N N . HIS A 1 422 ? 4.391 6.5 -0.7 1 93.44 422 HIS A N 1
ATOM 3255 C CA . HIS A 1 422 ? 3.328 6.984 0.173 1 93.44 422 HIS A CA 1
ATOM 3256 C C . HIS A 1 422 ? 3.674 6.758 1.641 1 93.44 422 HIS A C 1
ATOM 3258 O O . HIS A 1 422 ? 2.936 7.184 2.531 1 93.44 422 HIS A O 1
ATOM 3264 N N . GLY A 1 423 ? 4.797 6.148 1.882 1 92.38 423 GLY A N 1
ATOM 3265 C CA . GLY A 1 423 ? 5.133 5.727 3.232 1 92.38 423 GLY A CA 1
ATOM 3266 C C . GLY A 1 423 ? 5.656 6.859 4.094 1 92.38 423 GLY A C 1
ATOM 3267 O O . GLY A 1 423 ? 5.906 6.672 5.289 1 92.38 423 GLY A O 1
ATOM 3268 N N . GLY A 1 424 ? 5.855 7.992 3.594 1 89.56 424 GLY A N 1
ATOM 3269 C CA . GLY A 1 424 ? 6.219 9.141 4.406 1 89.56 424 GLY A CA 1
ATOM 3270 C C . GLY A 1 424 ? 7.719 9.344 4.52 1 89.56 424 GLY A C 1
ATOM 3271 O O . GLY A 1 424 ? 8.242 9.523 5.621 1 89.56 424 GLY A O 1
ATOM 3272 N N . LEU A 1 425 ? 8.414 9.242 3.434 1 92.06 425 LEU A N 1
ATOM 3273 C CA . LEU A 1 425 ? 9.844 9.539 3.441 1 92.06 425 LEU A CA 1
ATOM 3274 C C . LEU A 1 425 ? 10.086 11.023 3.705 1 92.06 425 LEU A C 1
ATOM 3276 O O . LEU A 1 425 ? 9.656 11.875 2.924 1 92.06 425 LEU A O 1
ATOM 3280 N N . LEU A 1 426 ? 10.766 11.32 4.805 1 91.31 426 LEU A N 1
ATOM 3281 C CA . LEU A 1 426 ? 11.078 12.688 5.199 1 91.31 426 LEU A CA 1
ATOM 3282 C C . LEU A 1 426 ? 12.484 13.078 4.758 1 91.31 426 LEU A C 1
ATOM 3284 O O . LEU A 1 426 ? 13.367 12.227 4.66 1 91.31 426 LEU A O 1
ATOM 3288 N N . GLY A 1 427 ? 12.656 14.336 4.453 1 90.44 427 GLY A N 1
ATOM 3289 C CA . GLY A 1 427 ? 13.961 14.836 4.039 1 90.44 427 GLY A CA 1
ATOM 3290 C C . GLY A 1 427 ? 14.188 14.742 2.541 1 90.44 427 GLY A C 1
ATOM 3291 O O . GLY A 1 427 ? 15.211 15.195 2.029 1 90.44 427 GLY A O 1
ATOM 3292 N N . TYR A 1 428 ? 13.242 14.094 1.843 1 90.5 428 TYR A N 1
ATOM 3293 C CA . TYR A 1 428 ? 13.281 13.969 0.39 1 90.5 428 TYR A CA 1
ATOM 3294 C C . TYR A 1 428 ? 12.188 14.797 -0.261 1 90.5 428 TYR A C 1
ATOM 3296 O O . TYR A 1 428 ? 11.125 15.016 0.333 1 90.5 428 TYR A O 1
ATOM 3304 N N . ASN A 1 429 ? 12.477 15.312 -1.384 1 85.62 429 ASN A N 1
ATOM 3305 C CA . ASN A 1 429 ? 11.406 15.961 -2.133 1 85.62 429 ASN A CA 1
ATOM 3306 C C . ASN A 1 429 ? 10.664 14.977 -3.033 1 85.62 429 ASN A C 1
ATOM 3308 O O . ASN A 1 429 ? 11.047 13.812 -3.125 1 85.62 429 ASN A O 1
ATOM 3312 N N . GLU A 1 430 ? 9.641 15.391 -3.656 1 86.56 430 GLU A N 1
ATOM 3313 C CA . GLU A 1 430 ? 8.766 14.531 -4.441 1 86.56 430 GLU A CA 1
ATOM 3314 C C . GLU A 1 430 ? 9.531 13.828 -5.559 1 86.56 430 GLU A C 1
ATOM 3316 O O . GLU A 1 430 ? 9.312 12.648 -5.824 1 86.56 430 GLU A O 1
ATOM 3321 N N . THR A 1 431 ? 10.359 14.586 -6.188 1 89 431 THR A N 1
ATOM 3322 C CA . THR A 1 431 ? 11.133 14.023 -7.289 1 89 431 THR A CA 1
ATOM 3323 C C . THR A 1 431 ? 12.062 12.922 -6.789 1 89 431 THR A C 1
ATOM 3325 O O . THR A 1 431 ? 12.18 11.867 -7.414 1 89 431 THR A O 1
ATOM 3328 N N . GLU A 1 432 ? 12.727 13.219 -5.695 1 93.75 432 GLU A N 1
ATOM 3329 C CA . GLU A 1 432 ? 13.633 12.227 -5.117 1 93.75 432 GLU A CA 1
ATOM 3330 C C . GLU A 1 432 ? 12.875 10.969 -4.707 1 93.75 432 GLU A C 1
ATOM 3332 O O . GLU A 1 432 ? 13.344 9.852 -4.945 1 93.75 432 GLU A O 1
ATOM 3337 N N . ILE A 1 433 ? 11.75 11.156 -4.129 1 95.38 433 ILE A N 1
ATOM 3338 C CA . ILE A 1 433 ? 10.938 10.031 -3.703 1 95.38 433 ILE A CA 1
ATOM 3339 C C . ILE A 1 433 ? 10.516 9.203 -4.922 1 95.38 433 ILE A C 1
ATOM 3341 O O . ILE A 1 433 ? 10.57 7.973 -4.895 1 95.38 433 ILE A O 1
ATOM 3345 N N . GLU A 1 434 ? 10.141 9.883 -5.992 1 94.5 434 GLU A N 1
ATOM 3346 C CA . GLU A 1 434 ? 9.766 9.219 -7.238 1 94.5 434 GLU A CA 1
ATOM 3347 C C . GLU A 1 434 ? 10.93 8.406 -7.797 1 94.5 434 GLU A C 1
ATOM 3349 O O . GLU A 1 434 ? 10.734 7.289 -8.281 1 94.5 434 GLU A O 1
ATOM 3354 N N . LEU A 1 435 ? 12.078 8.961 -7.727 1 97.44 435 LEU A N 1
ATOM 3355 C CA . LEU A 1 435 ? 13.266 8.266 -8.227 1 97.44 435 LEU A CA 1
ATOM 3356 C C . LEU A 1 435 ? 13.57 7.035 -7.383 1 97.44 435 LEU A C 1
ATOM 3358 O O . LEU A 1 435 ? 13.828 5.953 -7.922 1 97.44 435 LEU A O 1
ATOM 3362 N N . ILE A 1 436 ? 13.531 7.207 -6.031 1 98.5 436 ILE A N 1
ATOM 3363 C CA . ILE A 1 436 ? 13.766 6.082 -5.141 1 98.5 436 ILE A CA 1
ATOM 3364 C C . ILE A 1 436 ? 12.758 4.973 -5.426 1 98.5 436 ILE A C 1
ATOM 3366 O O . ILE A 1 436 ? 13.125 3.799 -5.523 1 98.5 436 ILE A O 1
ATOM 3370 N N . ALA A 1 437 ? 11.516 5.332 -5.578 1 98.5 437 ALA A N 1
ATOM 3371 C CA . ALA A 1 437 ? 10.445 4.375 -5.844 1 98.5 437 ALA A CA 1
ATOM 3372 C C . ALA A 1 437 ? 10.672 3.643 -7.16 1 98.5 437 ALA A C 1
ATOM 3374 O O . ALA A 1 437 ? 10.5 2.424 -7.238 1 98.5 437 ALA A O 1
ATOM 3375 N N . ASN A 1 438 ? 11.086 4.348 -8.172 1 98.56 438 ASN A N 1
ATOM 3376 C CA . ASN A 1 438 ? 11.336 3.74 -9.469 1 98.56 438 ASN A CA 1
ATOM 3377 C C . ASN A 1 438 ? 12.539 2.809 -9.438 1 98.56 438 ASN A C 1
ATOM 3379 O O . ASN A 1 438 ? 12.547 1.764 -10.086 1 98.56 438 ASN A O 1
ATOM 3383 N N . LEU A 1 439 ? 13.555 3.219 -8.727 1 98.81 439 LEU A N 1
ATOM 3384 C CA . LEU A 1 439 ? 14.703 2.334 -8.57 1 98.81 439 LEU A CA 1
ATOM 3385 C C . LEU A 1 439 ? 14.289 1.005 -7.953 1 98.81 439 LEU A C 1
ATOM 3387 O O . LEU A 1 439 ? 14.68 -0.061 -8.438 1 98.81 439 LEU A O 1
ATOM 3391 N N . ALA A 1 440 ? 13.477 1.087 -6.906 1 98.69 440 ALA A N 1
ATOM 3392 C CA . ALA A 1 440 ? 12.992 -0.118 -6.23 1 98.69 440 ALA A CA 1
ATOM 3393 C C . ALA A 1 440 ? 12.078 -0.931 -7.145 1 98.69 440 ALA A C 1
ATOM 3395 O O . ALA A 1 440 ? 12.133 -2.162 -7.145 1 98.69 440 ALA A O 1
ATOM 3396 N N . ARG A 1 441 ? 11.289 -0.284 -7.965 1 98.44 441 ARG A N 1
ATOM 3397 C CA . ARG A 1 441 ? 10.328 -0.913 -8.867 1 98.44 441 ARG A CA 1
ATOM 3398 C C . ARG A 1 441 ? 11.023 -1.862 -9.836 1 98.44 441 ARG A C 1
ATOM 3400 O O . ARG A 1 441 ? 10.461 -2.895 -10.211 1 98.44 441 ARG A O 1
ATOM 3407 N N . TYR A 1 442 ? 12.219 -1.541 -10.219 1 98.19 442 TYR A N 1
ATOM 3408 C CA . TYR A 1 442 ? 12.836 -2.246 -11.336 1 98.19 442 TYR A CA 1
ATOM 3409 C C . TYR A 1 442 ? 14 -3.105 -10.867 1 98.19 442 TYR A C 1
ATOM 3411 O O . TYR A 1 442 ? 14.875 -3.467 -11.656 1 98.19 442 TYR A O 1
ATOM 3419 N N . HIS A 1 443 ? 13.984 -3.426 -9.57 1 97.56 443 HIS A N 1
ATOM 3420 C CA . HIS A 1 443 ? 15.039 -4.301 -9.07 1 97.56 443 HIS A CA 1
ATOM 3421 C C . HIS A 1 443 ? 14.82 -5.742 -9.523 1 97.56 443 HIS A C 1
ATOM 3423 O O . HIS A 1 443 ? 15.688 -6.598 -9.328 1 97.56 443 HIS A O 1
ATOM 3429 N N . ARG A 1 444 ? 13.656 -6.016 -10.133 1 95.75 444 ARG A N 1
ATOM 3430 C CA . ARG A 1 444 ? 13.352 -7.348 -10.641 1 95.75 444 ARG A CA 1
ATOM 3431 C C . ARG A 1 444 ? 12.328 -7.285 -11.766 1 95.75 444 ARG A C 1
ATOM 3433 O O . ARG A 1 444 ? 11.68 -6.258 -11.969 1 95.75 444 ARG A O 1
ATOM 3440 N N . LYS A 1 445 ? 12.211 -8.375 -12.484 1 91.94 445 LYS A N 1
ATOM 3441 C CA . LYS A 1 445 ? 11.25 -8.594 -13.562 1 91.94 445 LYS A CA 1
ATOM 3442 C C . LYS A 1 445 ? 11.547 -7.684 -14.75 1 91.94 445 LYS A C 1
ATOM 3444 O O . LYS A 1 445 ? 12.656 -7.676 -15.273 1 91.94 445 LYS A O 1
ATOM 3449 N N . SER A 1 446 ? 10.625 -6.879 -15.18 1 91.12 446 SER A N 1
ATOM 3450 C CA . SER A 1 446 ? 10.781 -6.082 -16.391 1 91.12 446 SER A CA 1
ATOM 3451 C C . SER A 1 446 ? 11.766 -4.938 -16.172 1 91.12 446 SER A C 1
ATOM 3453 O O . SER A 1 446 ? 11.836 -4.371 -15.086 1 91.12 446 SER A O 1
ATOM 3455 N N . LEU A 1 447 ? 12.5 -4.668 -17.203 1 95.69 447 LEU A N 1
ATOM 3456 C CA . LEU A 1 447 ? 13.289 -3.438 -17.234 1 95.69 447 LEU A CA 1
ATOM 3457 C C . LEU A 1 447 ? 12.391 -2.223 -17.438 1 95.69 447 LEU A C 1
ATOM 3459 O O . LEU A 1 447 ? 11.219 -2.365 -17.797 1 95.69 447 LEU A O 1
ATOM 3463 N N . PRO A 1 448 ? 12.883 -1.028 -17.109 1 96.5 448 PRO A N 1
ATOM 3464 C CA . PRO A 1 448 ? 12.086 0.164 -17.391 1 96.5 448 PRO A CA 1
ATOM 3465 C C . PRO A 1 448 ? 11.641 0.243 -18.859 1 96.5 448 PRO A C 1
ATOM 3467 O O . PRO A 1 448 ? 12.453 0.023 -19.75 1 96.5 448 PRO A O 1
ATOM 3470 N N . LYS A 1 449 ? 10.352 0.45 -19.031 1 94.38 449 LYS A N 1
ATOM 3471 C CA . LYS A 1 449 ? 9.773 0.583 -20.375 1 94.38 449 LYS A CA 1
ATOM 3472 C C . LYS A 1 449 ? 8.922 1.843 -20.484 1 94.38 449 LYS A C 1
ATOM 3474 O O . LYS A 1 449 ? 8.266 2.24 -19.516 1 94.38 449 LYS A O 1
ATOM 3479 N N . LYS A 1 450 ? 8.812 2.357 -21.656 1 91.06 450 LYS A N 1
ATOM 3480 C CA . LYS A 1 450 ? 8.062 3.586 -21.891 1 91.06 450 LYS A CA 1
ATOM 3481 C C . LYS A 1 450 ? 6.574 3.375 -21.641 1 91.06 450 LYS A C 1
ATOM 3483 O O . LYS A 1 450 ? 5.859 4.312 -21.266 1 91.06 450 LYS A O 1
ATOM 3488 N N . LYS A 1 451 ? 6.148 2.17 -21.719 1 89 451 LYS A N 1
ATOM 3489 C CA . LYS A 1 451 ? 4.73 1.878 -21.516 1 89 451 LYS A CA 1
ATOM 3490 C C . LYS A 1 451 ? 4.363 1.9 -20.047 1 89 451 LYS A C 1
ATOM 3492 O O . LYS A 1 451 ? 3.184 1.956 -19.688 1 89 451 LYS A O 1
ATOM 3497 N N . HIS A 1 452 ? 5.379 1.77 -19.203 1 92.75 452 HIS A N 1
ATOM 3498 C CA . HIS A 1 452 ? 5.117 1.873 -17.766 1 92.75 452 HIS A CA 1
ATOM 3499 C C . HIS A 1 452 ? 4.84 3.316 -17.359 1 92.75 452 HIS A C 1
ATOM 3501 O O . HIS A 1 452 ? 5.711 4.18 -17.484 1 92.75 452 HIS A O 1
ATOM 3507 N N . GLU A 1 453 ? 3.732 3.598 -16.781 1 89.94 453 GLU A N 1
ATOM 3508 C CA . GLU A 1 453 ? 3.311 4.949 -16.422 1 89.94 453 GLU A CA 1
ATOM 3509 C C . GLU A 1 453 ? 4.289 5.594 -15.445 1 89.94 453 GLU A C 1
ATOM 3511 O O . GLU A 1 453 ? 4.66 6.758 -15.609 1 89.94 453 GLU A O 1
ATOM 3516 N N . ASN A 1 454 ? 4.695 4.867 -14.398 1 91.94 454 ASN A N 1
ATOM 3517 C CA . ASN A 1 454 ? 5.594 5.406 -13.383 1 91.94 454 ASN A CA 1
ATOM 3518 C C . ASN A 1 454 ? 6.934 5.816 -13.984 1 91.94 454 ASN A C 1
ATOM 3520 O O . ASN A 1 454 ? 7.57 6.758 -13.508 1 91.94 454 ASN A O 1
ATOM 3524 N N . PHE A 1 455 ? 7.402 5.156 -15.031 1 94.31 455 PHE A N 1
ATOM 3525 C CA . PHE A 1 455 ? 8.656 5.48 -15.703 1 94.31 455 PHE A CA 1
ATOM 3526 C C . PHE A 1 455 ? 8.453 6.625 -16.688 1 94.31 455 PHE A C 1
ATOM 3528 O O . PHE A 1 455 ? 9.273 7.551 -16.75 1 94.31 455 PHE A O 1
ATOM 3535 N N . ARG A 1 456 ? 7.332 6.582 -17.391 1 91.12 456 ARG A N 1
ATOM 3536 C CA . ARG A 1 456 ? 7.031 7.559 -18.422 1 91.12 456 ARG A CA 1
ATOM 3537 C C . ARG A 1 456 ? 6.824 8.945 -17.844 1 91.12 456 ARG A C 1
ATOM 3539 O O . ARG A 1 456 ? 7.164 9.953 -18.469 1 91.12 456 ARG A O 1
ATOM 3546 N N . THR A 1 457 ? 6.348 9.023 -16.656 1 87.5 457 THR A N 1
ATOM 3547 C CA . THR A 1 457 ? 5.973 10.297 -16.047 1 87.5 457 THR A CA 1
ATOM 3548 C C . THR A 1 457 ? 7.195 11 -15.469 1 87.5 457 THR A C 1
ATOM 3550 O O . THR A 1 457 ? 7.102 12.148 -15.031 1 87.5 457 THR A O 1
ATOM 3553 N N . LEU A 1 458 ? 8.406 10.336 -15.453 1 92.06 458 LEU A N 1
ATOM 3554 C CA . LEU A 1 458 ? 9.625 11.039 -15.07 1 92.06 458 LEU A CA 1
ATOM 3555 C C . LEU A 1 458 ? 9.891 12.211 -16.016 1 92.06 458 LEU A C 1
ATOM 3557 O O . LEU A 1 458 ? 9.977 12.031 -17.219 1 92.06 458 LEU A O 1
ATOM 3561 N N . PRO A 1 459 ? 10.094 13.367 -15.547 1 83.88 459 PRO A N 1
ATOM 3562 C CA . PRO A 1 459 ? 10.031 14.586 -16.359 1 83.88 459 PRO A CA 1
ATOM 3563 C C . PRO A 1 459 ? 11.227 14.734 -17.297 1 83.88 459 PRO A C 1
ATOM 3565 O O . PRO A 1 459 ? 11.109 15.367 -18.344 1 83.88 459 PRO A O 1
ATOM 3568 N N . THR A 1 460 ? 12.469 14.219 -16.953 1 93 460 THR A N 1
ATOM 3569 C CA . THR A 1 460 ? 13.641 14.516 -17.766 1 93 460 THR A CA 1
ATOM 3570 C C . THR A 1 460 ? 14.281 13.219 -18.281 1 93 460 THR A C 1
ATOM 3572 O O . THR A 1 460 ? 14.133 12.164 -17.672 1 93 460 THR A O 1
ATOM 3575 N N . LYS A 1 461 ? 14.93 13.375 -19.375 1 94.88 461 LYS A N 1
ATOM 3576 C CA . LYS A 1 461 ? 15.68 12.258 -19.938 1 94.88 461 LYS A CA 1
ATOM 3577 C C . LYS A 1 461 ? 16.781 11.805 -18.984 1 94.88 461 LYS A C 1
ATOM 3579 O O . LYS A 1 461 ? 17.094 10.617 -18.891 1 94.88 461 LYS A O 1
ATOM 3584 N N . GLU A 1 462 ? 17.297 12.727 -18.297 1 96.19 462 GLU A N 1
ATOM 3585 C CA . GLU A 1 462 ? 18.359 12.43 -17.344 1 96.19 462 GLU A CA 1
ATOM 3586 C C . GLU A 1 462 ? 17.859 11.555 -16.203 1 96.19 462 GLU A C 1
ATOM 3588 O O . GLU A 1 462 ? 18.531 10.609 -15.789 1 96.19 462 GLU A O 1
ATOM 3593 N N . GLN A 1 463 ? 16.703 11.836 -15.734 1 96.38 463 GLN A N 1
ATOM 3594 C CA . GLN A 1 463 ? 16.109 11.047 -14.664 1 96.38 463 GLN A CA 1
ATOM 3595 C C . GLN A 1 463 ? 15.781 9.633 -15.133 1 96.38 463 GLN A C 1
ATOM 3597 O O . GLN A 1 463 ? 15.961 8.664 -14.391 1 96.38 463 GLN A O 1
ATOM 3602 N N . ARG A 1 464 ? 15.336 9.516 -16.312 1 97.62 464 ARG A N 1
ATOM 3603 C CA . ARG A 1 464 ? 15.047 8.195 -16.875 1 97.62 464 ARG A CA 1
ATOM 3604 C C . ARG A 1 464 ? 16.328 7.383 -17.031 1 97.62 464 ARG A C 1
ATOM 3606 O O . ARG A 1 464 ? 16.359 6.188 -16.734 1 97.62 464 ARG A O 1
ATOM 3613 N N . ARG A 1 465 ? 17.359 8.047 -17.484 1 97.75 465 ARG A N 1
ATOM 3614 C CA . ARG A 1 465 ? 18.656 7.387 -17.609 1 97.75 465 ARG A CA 1
ATOM 3615 C C . ARG A 1 465 ? 19.172 6.945 -16.234 1 97.75 465 ARG A C 1
ATOM 3617 O O . ARG A 1 465 ? 19.734 5.859 -16.109 1 97.75 465 ARG A O 1
ATOM 3624 N N . LEU A 1 466 ? 18.984 7.828 -15.266 1 98.44 466 LEU A N 1
ATOM 3625 C CA . LEU A 1 466 ? 19.375 7.504 -13.891 1 98.44 466 LEU A CA 1
ATOM 3626 C C . LEU A 1 466 ? 18.672 6.23 -13.422 1 98.44 466 LEU A C 1
ATOM 3628 O O . LEU A 1 466 ? 19.328 5.328 -12.891 1 98.44 466 LEU A O 1
ATOM 3632 N N . VAL A 1 467 ? 17.375 6.129 -13.648 1 98.69 467 VAL A N 1
ATOM 3633 C CA . VAL A 1 467 ? 16.609 4.977 -13.211 1 98.69 467 VAL A CA 1
ATOM 3634 C C . VAL A 1 467 ? 17.062 3.729 -13.961 1 98.69 467 VAL A C 1
ATOM 3636 O O . VAL A 1 467 ? 17.219 2.658 -13.359 1 98.69 467 VAL A O 1
ATOM 3639 N N . GLU A 1 468 ? 17.297 3.836 -15.227 1 98.44 468 GLU A N 1
ATOM 3640 C CA . GLU A 1 468 ? 17.75 2.707 -16.031 1 98.44 468 GLU A CA 1
ATOM 3641 C C . GLU A 1 468 ? 19.078 2.16 -15.5 1 98.44 468 GLU A C 1
ATOM 3643 O O . GLU A 1 468 ? 19.219 0.951 -15.32 1 98.44 468 GLU A O 1
ATOM 3648 N N . GLN A 1 469 ? 19.969 2.998 -15.242 1 98.75 469 GLN A N 1
ATOM 3649 C CA . GLN A 1 469 ? 21.312 2.59 -14.883 1 98.75 469 GLN A CA 1
ATOM 3650 C C . GLN A 1 469 ? 21.391 2.148 -13.422 1 98.75 469 GLN A C 1
ATOM 3652 O O . GLN A 1 469 ? 21.938 1.091 -13.117 1 98.75 469 GLN A O 1
ATOM 3657 N N . LEU A 1 470 ? 20.797 2.934 -12.539 1 98.88 470 LEU A N 1
ATOM 3658 C CA . LEU A 1 470 ? 20.938 2.637 -11.117 1 98.88 470 LEU A CA 1
ATOM 3659 C C . LEU A 1 470 ? 20.047 1.478 -10.703 1 98.88 470 LEU A C 1
ATOM 3661 O O . LEU A 1 470 ? 20.375 0.724 -9.789 1 98.88 470 LEU A O 1
ATOM 3665 N N . SER A 1 471 ? 18.906 1.3 -11.367 1 98.81 471 SER A N 1
ATOM 3666 C CA . SER A 1 471 ? 18.094 0.124 -11.062 1 98.81 471 SER A CA 1
ATOM 3667 C C . SER A 1 471 ? 18.797 -1.158 -11.5 1 98.81 471 SER A C 1
ATOM 3669 O O . SER A 1 471 ? 18.641 -2.203 -10.867 1 98.81 471 SER A O 1
ATOM 3671 N N . ALA A 1 472 ? 19.562 -1.092 -12.594 1 98.75 472 ALA A N 1
ATOM 3672 C CA . ALA A 1 472 ? 20.344 -2.244 -13.031 1 98.75 472 ALA A CA 1
ATOM 3673 C C . ALA A 1 472 ? 21.406 -2.609 -12.008 1 98.75 472 ALA A C 1
ATOM 3675 O O . ALA A 1 472 ? 21.656 -3.789 -11.742 1 98.75 472 ALA A O 1
ATOM 3676 N N . ILE A 1 473 ? 22.016 -1.61 -11.469 1 98.81 473 ILE A N 1
ATOM 3677 C CA . ILE A 1 473 ? 23.016 -1.816 -10.414 1 98.81 473 ILE A CA 1
ATOM 3678 C C . ILE A 1 473 ? 22.344 -2.457 -9.195 1 98.81 473 ILE A C 1
ATOM 3680 O O . ILE A 1 473 ? 22.859 -3.416 -8.625 1 98.81 473 ILE A O 1
ATOM 3684 N N . LEU A 1 474 ? 21.188 -1.902 -8.789 1 98.88 474 LEU A N 1
ATOM 3685 C CA . LEU A 1 474 ? 20.438 -2.447 -7.664 1 98.88 474 LEU A CA 1
ATOM 3686 C C . LEU A 1 474 ? 20.047 -3.898 -7.918 1 98.88 474 LEU A C 1
ATOM 3688 O O . LEU A 1 474 ? 20.172 -4.746 -7.031 1 98.88 474 LEU A O 1
ATOM 3692 N N . ARG A 1 475 ? 19.562 -4.199 -9.102 1 98.62 475 ARG A N 1
ATOM 3693 C CA . ARG A 1 475 ? 19.156 -5.547 -9.477 1 98.62 475 ARG A CA 1
ATOM 3694 C C . ARG A 1 475 ? 20.328 -6.52 -9.359 1 98.62 475 ARG A C 1
ATOM 3696 O O . ARG A 1 475 ? 20.156 -7.645 -8.883 1 98.62 475 ARG A O 1
ATOM 3703 N N . ALA A 1 476 ? 21.5 -6.121 -9.812 1 98.44 476 ALA A N 1
ATOM 3704 C CA . ALA A 1 476 ? 22.688 -6.949 -9.695 1 98.44 476 ALA A CA 1
ATOM 3705 C C . ALA A 1 476 ? 23.031 -7.223 -8.234 1 98.44 476 ALA A C 1
ATOM 3707 O O . ALA A 1 476 ? 23.359 -8.352 -7.863 1 98.44 476 ALA A O 1
ATOM 3708 N N . ALA A 1 477 ? 22.938 -6.188 -7.434 1 98.69 477 ALA A N 1
ATOM 3709 C CA . ALA A 1 477 ? 23.234 -6.32 -6.008 1 98.69 477 ALA A CA 1
ATOM 3710 C C . ALA A 1 477 ? 22.25 -7.262 -5.328 1 98.69 477 ALA A C 1
ATOM 3712 O O . ALA A 1 477 ? 22.625 -8.078 -4.492 1 98.69 477 ALA A O 1
ATOM 3713 N N . VAL A 1 478 ? 20.969 -7.117 -5.633 1 98.38 478 VAL A N 1
ATOM 3714 C CA . VAL A 1 478 ? 19.938 -7.988 -5.09 1 98.38 478 VAL A CA 1
ATOM 3715 C C . VAL A 1 478 ? 20.219 -9.438 -5.477 1 98.38 478 VAL A C 1
ATOM 3717 O O . VAL A 1 478 ? 20.094 -10.344 -4.645 1 98.38 478 VAL A O 1
ATOM 3720 N N . ALA A 1 479 ? 20.609 -9.656 -6.73 1 97.62 479 ALA A N 1
ATOM 3721 C CA . ALA A 1 479 ? 20.906 -11 -7.227 1 97.62 479 ALA A CA 1
ATOM 3722 C C . ALA A 1 479 ? 22.062 -11.617 -6.457 1 97.62 479 ALA A C 1
ATOM 3724 O O . ALA A 1 479 ? 22.062 -12.828 -6.199 1 97.62 479 ALA A O 1
ATOM 3725 N N . LEU A 1 480 ? 22.984 -10.82 -6.062 1 97.81 480 LEU A N 1
ATOM 3726 C CA . LEU A 1 480 ? 24.203 -11.289 -5.406 1 97.81 480 LEU A CA 1
ATOM 3727 C C . LEU A 1 480 ? 23.938 -11.602 -3.938 1 97.81 480 LEU A C 1
ATOM 3729 O O . LEU A 1 480 ? 24.828 -12.094 -3.236 1 97.81 480 LEU A O 1
ATOM 3733 N N . ASP A 1 481 ? 22.734 -11.359 -3.449 1 97 481 ASP A N 1
ATOM 3734 C CA . ASP A 1 481 ? 22.312 -11.766 -2.117 1 97 481 ASP A CA 1
ATOM 3735 C C . ASP A 1 481 ? 21 -12.555 -2.182 1 97 481 ASP A C 1
ATOM 3737 O O . ASP A 1 481 ? 20.094 -12.336 -1.374 1 97 481 ASP A O 1
ATOM 3741 N N . ARG A 1 482 ? 20.938 -13.445 -3.049 1 93.81 482 ARG A N 1
ATOM 3742 C CA . ARG A 1 482 ? 19.734 -14.203 -3.375 1 93.81 482 ARG A CA 1
ATOM 3743 C C . ARG A 1 482 ? 19.203 -14.945 -2.15 1 93.81 482 ARG A C 1
ATOM 3745 O O . ARG A 1 482 ? 18 -15 -1.925 1 93.81 482 ARG A O 1
ATOM 3752 N N . ARG A 1 483 ? 20.109 -15.586 -1.35 1 91.5 483 ARG A N 1
ATOM 3753 C CA . ARG A 1 483 ? 19.688 -16.344 -0.179 1 91.5 483 ARG A CA 1
ATOM 3754 C C . ARG A 1 483 ? 19.422 -15.43 1.008 1 91.5 483 ARG A C 1
ATOM 3756 O O . ARG A 1 483 ? 18.859 -15.852 2.02 1 91.5 483 ARG A O 1
ATOM 3763 N N . GLN A 1 484 ? 19.828 -14.133 0.911 1 93.88 484 GLN A N 1
ATOM 3764 C CA . GLN A 1 484 ? 19.641 -13.109 1.941 1 93.88 484 GLN A CA 1
ATOM 3765 C C . GLN A 1 484 ? 20.375 -13.492 3.225 1 93.88 484 GLN A C 1
ATOM 3767 O O . GLN A 1 484 ? 19.828 -13.344 4.324 1 93.88 484 GLN A O 1
ATOM 3772 N N . VAL A 1 485 ? 21.625 -14.07 3.064 1 92.81 485 VAL A N 1
ATOM 3773 C CA . VAL A 1 485 ? 22.391 -14.5 4.223 1 92.81 485 VAL A CA 1
ATOM 3774 C C . VAL A 1 485 ? 23.75 -13.812 4.215 1 92.81 485 VAL A C 1
ATOM 3776 O O . VAL A 1 485 ? 24.625 -14.117 5.043 1 92.81 485 VAL A O 1
ATOM 3779 N N . GLY A 1 486 ? 23.969 -12.914 3.234 1 94.69 486 GLY A N 1
ATOM 3780 C CA . GLY A 1 486 ? 25.234 -12.211 3.166 1 94.69 486 GLY A CA 1
ATOM 3781 C C . GLY A 1 486 ? 26.406 -13.102 2.766 1 94.69 486 GLY A C 1
ATOM 3782 O O . GLY A 1 486 ? 27.5 -12.977 3.303 1 94.69 486 GLY A O 1
ATOM 3783 N N . ALA A 1 487 ? 26.141 -13.992 1.814 1 93.75 487 ALA A N 1
ATOM 3784 C CA . ALA A 1 487 ? 27.141 -14.961 1.396 1 93.75 487 ALA A CA 1
ATOM 3785 C C . ALA A 1 487 ? 28.297 -14.281 0.678 1 93.75 487 ALA A C 1
ATOM 3787 O O . ALA A 1 487 ? 29.438 -14.742 0.739 1 93.75 487 ALA A O 1
ATOM 3788 N N . ILE A 1 488 ? 28.016 -13.258 -0.03 1 96.31 488 ILE A N 1
ATOM 3789 C CA . ILE A 1 488 ? 29.047 -12.461 -0.693 1 96.31 488 ILE A CA 1
ATOM 3790 C C . ILE A 1 488 ? 29.438 -11.281 0.192 1 96.31 488 ILE A C 1
ATOM 3792 O O . ILE A 1 488 ? 28.609 -10.406 0.475 1 96.31 488 ILE A O 1
ATOM 3796 N N . ALA A 1 489 ? 30.656 -11.203 0.588 1 95.25 489 ALA A N 1
ATOM 3797 C CA . ALA A 1 489 ? 31.125 -10.172 1.508 1 95.25 489 ALA A CA 1
ATOM 3798 C C . ALA A 1 489 ? 31.469 -8.883 0.761 1 95.25 489 ALA A C 1
ATOM 3800 O O . ALA A 1 489 ? 31.219 -7.785 1.266 1 95.25 489 ALA A O 1
ATOM 3801 N N . SER A 1 490 ? 32.062 -9.039 -0.352 1 95.75 490 SER A N 1
ATOM 3802 C CA . SER A 1 490 ? 32.469 -7.891 -1.146 1 95.75 490 SER A CA 1
ATOM 3803 C C . SER A 1 490 ? 32.688 -8.273 -2.607 1 95.75 490 SER A C 1
ATOM 3805 O O . SER A 1 490 ? 32.656 -9.453 -2.955 1 95.75 490 SER A O 1
ATOM 3807 N N . LEU A 1 491 ? 32.781 -7.219 -3.447 1 97.06 491 LEU A N 1
ATOM 3808 C CA . LEU A 1 491 ? 33.062 -7.461 -4.859 1 97.06 491 LEU A CA 1
ATOM 3809 C C . LEU A 1 491 ? 34.031 -6.434 -5.41 1 97.06 491 LEU A C 1
ATOM 3811 O O . LEU A 1 491 ? 34.156 -5.336 -4.867 1 97.06 491 LEU A O 1
ATOM 3815 N N . HIS A 1 492 ? 34.844 -6.793 -6.379 1 97.31 492 HIS A N 1
ATOM 3816 C CA . HIS A 1 492 ? 35.75 -5.934 -7.129 1 97.31 492 HIS A CA 1
ATOM 3817 C C . HIS A 1 492 ? 35.438 -5.969 -8.617 1 97.31 492 HIS A C 1
ATOM 3819 O O . HIS A 1 492 ? 35.219 -7.047 -9.188 1 97.31 492 HIS A O 1
ATOM 3825 N N . CYS A 1 493 ? 35.344 -4.781 -9.219 1 97.19 493 CYS A N 1
ATOM 3826 C CA . CYS A 1 493 ? 35 -4.676 -10.633 1 97.19 493 CYS A CA 1
ATOM 3827 C C . CYS A 1 493 ? 36.219 -4.324 -11.469 1 97.19 493 CYS A C 1
ATOM 3829 O O . CYS A 1 493 ? 37.031 -3.5 -11.055 1 97.19 493 CYS A O 1
ATOM 3831 N N . ARG A 1 494 ? 36.375 -5.012 -12.531 1 95.94 494 ARG A N 1
ATOM 3832 C CA . ARG A 1 494 ? 37.344 -4.668 -13.555 1 95.94 494 ARG A CA 1
ATOM 3833 C C . ARG A 1 494 ? 36.688 -4.414 -14.898 1 95.94 494 ARG A C 1
ATOM 3835 O O . ARG A 1 494 ? 36.062 -5.32 -15.484 1 95.94 494 ARG A O 1
ATOM 3842 N N . TYR A 1 495 ? 36.781 -3.211 -15.344 1 96.25 495 TYR A N 1
ATOM 3843 C CA . TYR A 1 495 ? 36.188 -2.854 -16.625 1 96.25 495 TYR A CA 1
ATOM 3844 C C . TYR A 1 495 ? 37.25 -2.818 -17.719 1 96.25 495 TYR A C 1
ATOM 3846 O O . TYR A 1 495 ? 38.219 -2.088 -17.609 1 96.25 495 TYR A O 1
ATOM 3854 N N . LEU A 1 496 ? 37.031 -3.641 -18.688 1 95.56 496 LEU A N 1
ATOM 3855 C CA . LEU A 1 496 ? 37.906 -3.672 -19.859 1 95.56 496 LEU A CA 1
ATOM 3856 C C . LEU A 1 496 ? 37.281 -2.883 -21 1 95.56 496 LEU A C 1
ATOM 3858 O O . LEU A 1 496 ? 36.562 -3.443 -21.828 1 95.56 496 LEU A O 1
ATOM 3862 N N . ALA A 1 497 ? 37.688 -1.684 -21.234 1 93.06 497 ALA A N 1
ATOM 3863 C CA . ALA A 1 497 ? 37.062 -0.713 -22.125 1 93.06 497 ALA A CA 1
ATOM 3864 C C . ALA A 1 497 ? 37.094 -1.178 -23.578 1 93.06 497 ALA A C 1
ATOM 3866 O O . ALA A 1 497 ? 36.125 -1.098 -24.297 1 93.06 497 ALA A O 1
ATOM 3867 N N . PRO A 1 498 ? 38.25 -1.696 -24.016 1 93.38 498 PRO A N 1
ATOM 3868 C CA . PRO A 1 498 ? 38.312 -2.086 -25.422 1 93.38 498 PRO A CA 1
ATOM 3869 C C . PRO A 1 498 ? 37.281 -3.154 -25.781 1 93.38 498 PRO A C 1
ATOM 3871 O O . PRO A 1 498 ? 36.719 -3.131 -26.891 1 93.38 498 PRO A O 1
ATOM 3874 N N . GLN A 1 499 ? 37.031 -4.008 -24.891 1 94.75 499 GLN A N 1
ATOM 3875 C CA . GLN A 1 499 ? 36.094 -5.102 -25.156 1 94.75 499 GLN A CA 1
ATOM 3876 C C . GLN A 1 499 ? 34.719 -4.773 -24.609 1 94.75 499 GLN A C 1
ATOM 3878 O O . GLN A 1 499 ? 33.781 -5.555 -24.781 1 94.75 499 GLN A O 1
ATOM 3883 N N . ARG A 1 500 ? 34.594 -3.643 -23.953 1 95.81 500 ARG A N 1
ATOM 3884 C CA . ARG A 1 500 ? 33.344 -3.268 -23.281 1 95.81 500 ARG A CA 1
ATOM 3885 C C . ARG A 1 500 ? 32.844 -4.395 -22.375 1 95.81 500 ARG A C 1
ATOM 3887 O O . ARG A 1 500 ? 31.703 -4.812 -22.484 1 95.81 500 ARG A O 1
ATOM 3894 N N . GLN A 1 501 ? 33.75 -4.926 -21.609 1 97.38 501 GLN A N 1
ATOM 3895 C CA . GLN A 1 501 ? 33.469 -6.059 -20.734 1 97.38 501 GLN A CA 1
ATOM 3896 C C . GLN A 1 501 ? 33.688 -5.691 -19.266 1 97.38 501 GLN A C 1
ATOM 3898 O O . GLN A 1 501 ? 34.688 -5.09 -18.922 1 97.38 501 GLN A O 1
ATOM 3903 N N . LEU A 1 502 ? 32.719 -5.961 -18.469 1 97.81 502 LEU A N 1
ATOM 3904 C CA . LEU A 1 502 ? 32.812 -5.785 -17.031 1 97.81 502 LEU A CA 1
ATOM 3905 C C . LEU A 1 502 ? 32.969 -7.133 -16.328 1 97.81 502 LEU A C 1
ATOM 3907 O O . LEU A 1 502 ? 32.125 -8.023 -16.5 1 97.81 502 LEU A O 1
ATOM 3911 N N . LEU A 1 503 ? 34.062 -7.316 -15.609 1 97.38 503 LEU A N 1
ATOM 3912 C CA . LEU A 1 503 ? 34.281 -8.531 -14.828 1 97.38 503 LEU A CA 1
ATOM 3913 C C . LEU A 1 503 ? 34.125 -8.266 -13.336 1 97.38 503 LEU A C 1
ATOM 3915 O O . LEU A 1 503 ? 34.781 -7.371 -12.789 1 97.38 503 LEU A O 1
ATOM 3919 N N . LEU A 1 504 ? 33.25 -8.984 -12.703 1 97.75 504 LEU A N 1
ATOM 3920 C CA . LEU A 1 504 ? 33.062 -8.883 -11.258 1 97.75 504 LEU A CA 1
ATOM 3921 C C . LEU A 1 504 ? 33.781 -10.023 -10.531 1 97.75 504 LEU A C 1
ATOM 3923 O O . LEU A 1 504 ? 33.562 -11.195 -10.844 1 97.75 504 LEU A O 1
ATOM 3927 N N . GLN A 1 505 ? 34.656 -9.68 -9.641 1 97.06 505 GLN A N 1
ATOM 3928 C CA . GLN A 1 505 ? 35.281 -10.633 -8.727 1 97.06 505 GLN A CA 1
ATOM 3929 C C . GLN A 1 505 ? 34.562 -10.625 -7.371 1 97.06 505 GLN A C 1
ATOM 3931 O O . GLN A 1 505 ? 34.625 -9.641 -6.637 1 97.06 505 GLN A O 1
ATOM 3936 N N . LEU A 1 506 ? 33.938 -11.734 -7.059 1 96.75 506 LEU A N 1
ATOM 3937 C CA . LEU A 1 506 ? 33.125 -11.844 -5.848 1 96.75 506 LEU A CA 1
ATOM 3938 C C . LEU A 1 506 ? 33.906 -12.539 -4.734 1 96.75 506 LEU A C 1
ATOM 3940 O O . LEU A 1 506 ? 34.531 -13.578 -4.965 1 96.75 506 LEU A O 1
ATOM 3944 N N . HIS A 1 507 ? 33.875 -11.969 -3.543 1 95.75 507 HIS A N 1
ATOM 3945 C CA . HIS A 1 507 ? 34.531 -12.539 -2.371 1 95.75 507 HIS A CA 1
ATOM 3946 C C . HIS A 1 507 ? 33.5 -13.086 -1.376 1 95.75 507 HIS A C 1
ATOM 3948 O O . HIS A 1 507 ? 32.719 -12.32 -0.798 1 95.75 507 HIS A O 1
ATOM 3954 N N . PRO A 1 508 ? 33.531 -14.398 -1.175 1 94.94 508 PRO A N 1
ATOM 3955 C CA . PRO A 1 508 ? 32.562 -14.969 -0.221 1 94.94 508 PRO A CA 1
ATOM 3956 C C . PRO A 1 508 ? 32.875 -14.562 1.222 1 94.94 508 PRO A C 1
ATOM 3958 O O . PRO A 1 508 ? 34 -14.266 1.563 1 94.94 508 PRO A O 1
ATOM 3961 N N . ALA A 1 509 ? 31.844 -14.5 2.043 1 92.69 509 ALA A N 1
ATOM 3962 C CA . ALA A 1 509 ? 31.984 -14.164 3.457 1 92.69 509 ALA A CA 1
ATOM 3963 C C . ALA A 1 509 ? 32.719 -15.266 4.215 1 92.69 509 ALA A C 1
ATOM 3965 O O . ALA A 1 509 ? 33.438 -15 5.184 1 92.69 509 ALA A O 1
ATOM 3966 N N . ARG A 1 510 ? 32.438 -16.562 3.783 1 89.56 510 ARG A N 1
ATOM 3967 C CA . ARG A 1 510 ? 33.094 -17.719 4.367 1 89.56 510 ARG A CA 1
ATOM 3968 C C . ARG A 1 510 ? 33.812 -18.547 3.295 1 89.56 510 ARG A C 1
ATOM 3970 O O . ARG A 1 510 ? 33.312 -18.672 2.172 1 89.56 510 ARG A O 1
ATOM 3977 N N . THR A 1 511 ? 34.844 -19.125 3.623 1 82.31 511 THR A N 1
ATOM 3978 C CA . THR A 1 511 ? 35.656 -19.859 2.684 1 82.31 511 THR A CA 1
ATOM 3979 C C . THR A 1 511 ? 34.938 -21.078 2.143 1 82.31 511 THR A C 1
ATOM 3981 O O . THR A 1 511 ? 35.125 -21.469 0.988 1 82.31 511 THR A O 1
ATOM 3984 N N . SER A 1 512 ? 34.094 -21.641 2.947 1 81.94 512 SER A N 1
ATOM 3985 C CA . SER A 1 512 ? 33.438 -22.891 2.566 1 81.94 512 SER A CA 1
ATOM 3986 C C . SER A 1 512 ? 32.188 -22.609 1.761 1 81.94 512 SER A C 1
ATOM 3988 O O . SER A 1 512 ? 31.562 -23.516 1.214 1 81.94 512 SER A O 1
ATOM 3990 N N . GLU A 1 513 ? 31.984 -21.328 1.559 1 83.44 513 GLU A N 1
ATOM 3991 C CA . GLU A 1 513 ? 30.75 -20.953 0.872 1 83.44 513 GLU A CA 1
ATOM 3992 C C . GLU A 1 513 ? 30.922 -21 -0.643 1 83.44 513 GLU A C 1
ATOM 3994 O O . GLU A 1 513 ? 31.859 -20.391 -1.18 1 83.44 513 GLU A O 1
ATOM 3999 N N . ASP A 1 514 ? 30.172 -21.75 -1.397 1 84 514 ASP A N 1
ATOM 4000 C CA . ASP A 1 514 ? 30.312 -21.812 -2.85 1 84 514 ASP A CA 1
ATOM 4001 C C . ASP A 1 514 ? 29.469 -20.75 -3.535 1 84 514 ASP A C 1
ATOM 4003 O O . ASP A 1 514 ? 29.672 -20.453 -4.711 1 84 514 ASP A O 1
ATOM 4007 N N . CYS A 1 515 ? 28.625 -20.109 -2.891 1 91.06 515 CYS A N 1
ATOM 4008 C CA . CYS A 1 515 ? 27.797 -19 -3.365 1 91.06 515 CYS A CA 1
ATOM 4009 C C . CYS A 1 515 ? 27.172 -19.328 -4.719 1 91.06 515 CYS A C 1
ATOM 4011 O O . CYS A 1 515 ? 27.062 -18.453 -5.582 1 91.06 515 CYS A O 1
ATOM 4013 N N . ALA A 1 516 ? 26.875 -20.578 -4.977 1 88.75 516 ALA A N 1
ATOM 4014 C CA . ALA A 1 516 ? 26.375 -21.047 -6.27 1 88.75 516 ALA A CA 1
ATOM 4015 C C . ALA A 1 516 ? 25.047 -20.375 -6.617 1 88.75 516 ALA A C 1
ATOM 4017 O O . ALA A 1 516 ? 24.828 -20 -7.77 1 88.75 516 ALA A O 1
ATOM 4018 N N . LEU A 1 517 ? 24.219 -20.188 -5.652 1 90.62 517 LEU A N 1
ATOM 4019 C CA . LEU A 1 517 ? 22.922 -19.594 -5.902 1 90.62 517 LEU A CA 1
ATOM 4020 C C . LEU A 1 517 ? 23.047 -18.109 -6.266 1 90.62 517 LEU A C 1
ATOM 4022 O O . LEU A 1 517 ? 22.328 -17.609 -7.129 1 90.62 517 LEU A O 1
ATOM 4026 N N . GLU A 1 518 ? 23.906 -17.406 -5.578 1 94.5 518 GLU A N 1
ATOM 4027 C CA . GLU A 1 518 ? 24.156 -15.992 -5.875 1 94.5 518 GLU A CA 1
ATOM 4028 C C . GLU A 1 518 ? 24.719 -15.82 -7.281 1 94.5 518 GLU A C 1
ATOM 4030 O O . GLU A 1 518 ? 24.297 -14.922 -8.016 1 94.5 518 GLU A O 1
ATOM 4035 N N . LEU A 1 519 ? 25.641 -16.734 -7.66 1 93.69 519 LEU A N 1
ATOM 4036 C CA . LEU A 1 519 ? 26.234 -16.672 -8.992 1 93.69 519 LEU A CA 1
ATOM 4037 C C . LEU A 1 519 ? 25.203 -16.953 -10.07 1 93.69 519 LEU A C 1
ATOM 4039 O O . LEU A 1 519 ? 25.172 -16.297 -11.102 1 93.69 519 LEU A O 1
ATOM 4043 N N . TRP A 1 520 ? 24.453 -17.922 -9.805 1 90.56 520 TRP A N 1
ATOM 4044 C CA . TRP A 1 520 ? 23.375 -18.25 -10.727 1 90.56 520 TRP A CA 1
ATOM 4045 C C . TRP A 1 520 ? 22.406 -17.078 -10.883 1 90.56 520 TRP A C 1
ATOM 4047 O O . TRP A 1 520 ? 22.016 -16.734 -12 1 90.56 520 TRP A O 1
ATOM 4057 N N . SER A 1 521 ? 21.984 -16.562 -9.742 1 94.62 521 SER A N 1
ATOM 4058 C CA . SER A 1 521 ? 21.047 -15.43 -9.75 1 94.62 521 SER A CA 1
ATOM 4059 C C . SER A 1 521 ? 21.641 -14.234 -10.492 1 94.62 521 SER A C 1
ATOM 4061 O O . SER A 1 521 ? 20.922 -13.562 -11.242 1 94.62 521 SER A O 1
ATOM 4063 N N . PHE A 1 522 ? 22.906 -13.969 -10.289 1 96.38 522 PHE A N 1
ATOM 4064 C CA . PHE A 1 522 ? 23.562 -12.875 -10.977 1 96.38 522 PHE A CA 1
ATOM 4065 C C . PHE A 1 522 ? 23.562 -13.102 -12.484 1 96.38 522 PHE A C 1
ATOM 4067 O O . PHE A 1 522 ? 23.281 -12.18 -13.25 1 96.38 522 PHE A O 1
ATOM 4074 N N . ASP A 1 523 ? 23.891 -14.305 -12.883 1 93.62 523 ASP A N 1
ATOM 4075 C CA . ASP A 1 523 ? 23.938 -14.633 -14.305 1 93.62 523 ASP A CA 1
ATOM 4076 C C . ASP A 1 523 ? 22.562 -14.461 -14.945 1 93.62 523 ASP A C 1
ATOM 4078 O O . ASP A 1 523 ? 22.453 -14.023 -16.094 1 93.62 523 ASP A O 1
ATOM 4082 N N . TYR A 1 524 ? 21.609 -14.797 -14.164 1 91.25 524 TYR A N 1
ATOM 4083 C CA . TYR A 1 524 ? 20.234 -14.688 -14.641 1 91.25 524 TYR A CA 1
ATOM 4084 C C . TYR A 1 524 ? 19.844 -13.227 -14.812 1 91.25 524 TYR A C 1
ATOM 4086 O O . TYR A 1 524 ? 19.047 -12.891 -15.695 1 91.25 524 TYR A O 1
ATOM 4094 N N . ASN A 1 525 ? 20.375 -12.305 -14.039 1 95.5 525 ASN A N 1
ATOM 4095 C CA . ASN A 1 525 ? 19.922 -10.914 -14 1 95.5 525 ASN A CA 1
ATOM 4096 C C . ASN A 1 525 ? 20.922 -9.984 -14.664 1 95.5 525 ASN A C 1
ATOM 4098 O O . ASN A 1 525 ? 20.656 -8.789 -14.828 1 95.5 525 ASN A O 1
ATOM 4102 N N . ARG A 1 526 ? 22.094 -10.484 -15.109 1 95.38 526 ARG A N 1
ATOM 4103 C CA . ARG A 1 526 ? 23.188 -9.641 -15.578 1 95.38 526 ARG A CA 1
ATOM 4104 C C . ARG A 1 526 ? 22.781 -8.867 -16.828 1 95.38 526 ARG A C 1
ATOM 4106 O O . ARG A 1 526 ? 23.375 -7.836 -17.156 1 95.38 526 ARG A O 1
ATOM 4113 N N . HIS A 1 527 ? 21.734 -9.352 -17.562 1 95.19 527 HIS A N 1
ATOM 4114 C CA . HIS A 1 527 ? 21.281 -8.695 -18.797 1 95.19 527 HIS A CA 1
ATOM 4115 C C . HIS A 1 527 ? 20.844 -7.262 -18.516 1 95.19 527 HIS A C 1
ATOM 4117 O O . HIS A 1 527 ? 20.922 -6.406 -19.406 1 95.19 527 HIS A O 1
ATOM 4123 N N . ALA A 1 528 ? 20.375 -6.973 -17.297 1 96.75 528 ALA A N 1
ATOM 4124 C CA . ALA A 1 528 ? 19.969 -5.617 -16.953 1 96.75 528 ALA A CA 1
ATOM 4125 C C . ALA A 1 528 ? 21.156 -4.652 -17 1 96.75 528 ALA A C 1
ATOM 4127 O O . ALA A 1 528 ? 21.031 -3.545 -17.547 1 96.75 528 ALA A O 1
ATOM 4128 N N . LEU A 1 529 ? 22.281 -5.055 -16.453 1 97.19 529 LEU A N 1
ATOM 4129 C CA . LEU A 1 529 ? 23.5 -4.246 -16.516 1 97.19 529 LEU A CA 1
ATOM 4130 C C . LEU A 1 529 ? 23.969 -4.082 -17.969 1 97.19 529 LEU A C 1
ATOM 4132 O O . LEU A 1 529 ? 24.359 -2.988 -18.375 1 97.19 529 LEU A O 1
ATOM 4136 N N . GLU A 1 530 ? 23.906 -5.207 -18.641 1 98.06 530 GLU A N 1
ATOM 4137 C CA . GLU A 1 530 ? 24.359 -5.203 -20.016 1 98.06 530 GLU A CA 1
ATOM 4138 C C . GLU A 1 530 ? 23.531 -4.238 -20.875 1 98.06 530 GLU A C 1
ATOM 4140 O O . GLU A 1 530 ? 24.078 -3.473 -21.656 1 98.06 530 GLU A O 1
ATOM 4145 N N . ALA A 1 531 ? 22.281 -4.27 -20.688 1 96.81 531 ALA A N 1
ATOM 4146 C CA . ALA A 1 531 ? 21.375 -3.389 -21.438 1 96.81 531 ALA A CA 1
ATOM 4147 C C . ALA A 1 531 ? 21.578 -1.932 -21.016 1 96.81 531 ALA A C 1
ATOM 4149 O O . ALA A 1 531 ? 21.594 -1.039 -21.875 1 96.81 531 ALA A O 1
ATOM 4150 N N . ALA A 1 532 ? 21.719 -1.644 -19.734 1 97.5 532 ALA A N 1
ATOM 4151 C CA . ALA A 1 532 ? 21.766 -0.282 -19.203 1 97.5 532 ALA A CA 1
ATOM 4152 C C . ALA A 1 532 ? 23.062 0.415 -19.609 1 97.5 532 ALA A C 1
ATOM 4154 O O . ALA A 1 532 ? 23.078 1.627 -19.844 1 97.5 532 ALA A O 1
ATOM 4155 N N . PHE A 1 533 ? 24.141 -0.389 -19.766 1 97.38 533 PHE A N 1
ATOM 4156 C CA . PHE A 1 533 ? 25.438 0.233 -19.984 1 97.38 533 PHE A CA 1
ATOM 4157 C C . PHE A 1 533 ? 26.016 -0.19 -21.328 1 97.38 533 PHE A C 1
ATOM 4159 O O . PHE A 1 533 ? 27.094 0.261 -21.719 1 97.38 533 PHE A O 1
ATOM 4166 N N . ALA A 1 534 ? 25.297 -1.052 -22.062 1 96.56 534 ALA A N 1
ATOM 4167 C CA . ALA A 1 534 ? 25.75 -1.553 -23.359 1 96.56 534 ALA A CA 1
ATOM 4168 C C . ALA A 1 534 ? 27.109 -2.238 -23.234 1 96.56 534 ALA A C 1
ATOM 4170 O O . ALA A 1 534 ? 28.047 -1.898 -23.969 1 96.56 534 ALA A O 1
ATOM 4171 N N . ILE A 1 535 ? 27.156 -3.168 -22.344 1 97.56 535 ILE A N 1
ATOM 4172 C CA . ILE A 1 535 ? 28.391 -3.9 -22.078 1 97.56 535 ILE A CA 1
ATOM 4173 C C . ILE A 1 535 ? 28.078 -5.387 -21.906 1 97.56 535 ILE A C 1
ATOM 4175 O O . ILE A 1 535 ? 26.922 -5.781 -21.797 1 97.56 535 ILE A O 1
ATOM 4179 N N . ASN A 1 536 ? 29.156 -6.215 -21.938 1 97.31 536 ASN A N 1
ATOM 4180 C CA . ASN A 1 536 ? 29.094 -7.609 -21.516 1 97.31 536 ASN A CA 1
ATOM 4181 C C . ASN A 1 536 ? 29.547 -7.777 -20.062 1 97.31 536 ASN A C 1
ATOM 4183 O O . ASN A 1 536 ? 30.469 -7.102 -19.609 1 97.31 536 ASN A O 1
ATOM 4187 N N . VAL A 1 537 ? 28.891 -8.641 -19.328 1 97.69 537 VAL A N 1
ATOM 4188 C CA . VAL A 1 537 ? 29.172 -8.758 -17.906 1 97.69 537 VAL A CA 1
ATOM 4189 C C . VAL A 1 537 ? 29.453 -10.219 -17.547 1 97.69 537 VAL A C 1
ATOM 4191 O O . VAL A 1 537 ? 28.781 -11.117 -18.047 1 97.69 537 VAL A O 1
ATOM 4194 N N . ALA A 1 538 ? 30.453 -10.469 -16.766 1 95.62 538 ALA A N 1
ATOM 4195 C CA . ALA A 1 538 ? 30.75 -11.789 -16.203 1 95.62 538 ALA A CA 1
ATOM 4196 C C . ALA A 1 538 ? 31.141 -11.688 -14.734 1 95.62 538 ALA A C 1
ATOM 4198 O O . ALA A 1 538 ? 31.594 -10.633 -14.273 1 95.62 538 ALA A O 1
ATOM 4199 N N . ALA A 1 539 ? 30.891 -12.75 -13.977 1 96.12 539 ALA A N 1
ATOM 4200 C CA . ALA A 1 539 ? 31.25 -12.789 -12.562 1 96.12 539 ALA A CA 1
ATOM 4201 C C . ALA A 1 539 ? 31.953 -14.094 -12.211 1 96.12 539 ALA A C 1
ATOM 4203 O O . ALA A 1 539 ? 31.641 -15.148 -12.789 1 96.12 539 ALA A O 1
ATOM 4204 N N . GLU A 1 540 ? 32.875 -14.055 -11.312 1 94.31 540 GLU A N 1
ATOM 4205 C CA . GLU A 1 540 ? 33.562 -15.234 -10.797 1 94.31 540 GLU A CA 1
ATOM 4206 C C . GLU A 1 540 ? 33.812 -15.125 -9.297 1 94.31 540 GLU A C 1
ATOM 4208 O O . GLU A 1 540 ? 33.906 -14.023 -8.75 1 94.31 540 GLU A O 1
ATOM 4213 N N . LEU A 1 541 ? 33.781 -16.219 -8.633 1 93.69 541 LEU A N 1
ATOM 4214 C CA . LEU A 1 541 ? 34.062 -16.281 -7.199 1 93.69 541 LEU A CA 1
ATOM 4215 C C . LEU A 1 541 ? 35.562 -16.375 -6.953 1 93.69 541 LEU A C 1
ATOM 4217 O O . LEU A 1 541 ? 36.25 -17.172 -7.59 1 93.69 541 LEU A O 1
ATOM 4221 N N . VAL A 1 542 ? 36.031 -15.484 -6.07 1 91.12 542 VAL A N 1
ATOM 4222 C CA . VAL A 1 542 ? 37.438 -15.508 -5.695 1 91.12 542 VAL A CA 1
ATOM 4223 C C . VAL A 1 542 ? 37.594 -15.961 -4.246 1 91.12 542 VAL A C 1
ATOM 4225 O O . VAL A 1 542 ? 37.156 -15.266 -3.324 1 91.12 542 VAL A O 1
ATOM 4228 N N . PRO A 1 543 ? 38.125 -17.203 -4.059 1 78.31 543 PRO A N 1
ATOM 4229 C CA . PRO A 1 543 ? 38.281 -17.688 -2.684 1 78.31 543 PRO A CA 1
ATOM 4230 C C . PRO A 1 543 ? 39.188 -16.812 -1.844 1 78.31 543 PRO A C 1
ATOM 4232 O O . PRO A 1 543 ? 40.062 -16.125 -2.389 1 78.31 543 PRO A O 1
ATOM 4235 N N . GLN A 1 544 ? 38.781 -16.531 -0.551 1 69 544 GLN A N 1
ATOM 4236 C CA . GLN A 1 544 ? 39.688 -15.836 0.346 1 69 544 GLN A CA 1
ATOM 4237 C C . GLN A 1 544 ? 41.031 -16.578 0.45 1 69 544 GLN A C 1
ATOM 4239 O O . GLN A 1 544 ? 41.062 -17.812 0.49 1 69 544 GLN A O 1
ATOM 4244 N N . PRO A 1 545 ? 42.125 -15.82 0.203 1 57.53 545 PRO A N 1
ATOM 4245 C CA . PRO A 1 545 ? 43.406 -16.531 0.462 1 57.53 545 PRO A CA 1
ATOM 4246 C C . PRO A 1 545 ? 43.438 -17.156 1.851 1 57.53 545 PRO A C 1
ATOM 4248 O O . PRO A 1 545 ? 42.844 -16.641 2.789 1 57.53 545 PRO A O 1
ATOM 4251 N N . LEU A 1 546 ? 43.719 -18.5 1.921 1 50.41 546 LEU A N 1
ATOM 4252 C CA . LEU A 1 546 ? 44 -19.125 3.205 1 50.41 546 LEU A CA 1
ATOM 4253 C C . LEU A 1 546 ? 44.938 -18.266 4.043 1 50.41 546 LEU A C 1
ATOM 4255 O O . LEU A 1 546 ? 45.969 -17.797 3.555 1 50.41 546 LEU A O 1
ATOM 4259 N N . SER A 1 547 ? 44.531 -17.594 4.926 1 39.44 547 SER A N 1
ATOM 4260 C CA . SER A 1 547 ? 45.531 -17 5.832 1 39.44 547 SER A CA 1
ATOM 4261 C C . SER A 1 547 ? 46.562 -18.016 6.289 1 39.44 547 SER A C 1
ATOM 4263 O O . SER A 1 547 ? 46.188 -19.141 6.664 1 39.44 547 SER A O 1
ATOM 4265 N N . ALA A 1 548 ? 48.094 -17.859 6.07 1 34.81 548 ALA A N 1
ATOM 4266 C CA . ALA A 1 548 ? 49.219 -18.438 6.75 1 34.81 548 ALA A CA 1
ATOM 4267 C C . ALA A 1 548 ? 49.094 -18.344 8.266 1 34.81 548 ALA A C 1
ATOM 4269 O O . ALA A 1 548 ? 49.031 -17.25 8.82 1 34.81 548 ALA A O 1
ATOM 4270 N N . VAL A 1 549 ? 48.438 -19.312 8.805 1 25.22 549 VAL A N 1
ATOM 4271 C CA . VAL A 1 549 ? 49.125 -19.594 10.07 1 25.22 549 VAL A CA 1
ATOM 4272 C C . VAL A 1 549 ? 50.5 -20.156 9.805 1 25.22 549 VAL A C 1
ATOM 4274 O O . VAL A 1 549 ? 50.656 -21.094 9.016 1 25.22 549 VAL A O 1
ATOM 4277 N N . MET B 1 1 ? 13.688 -60.844 4.348 1 27.94 1 MET B N 1
ATOM 4278 C CA . MET B 1 1 ? 14.453 -59.688 4.793 1 27.94 1 MET B CA 1
ATOM 4279 C C . MET B 1 1 ? 13.586 -58.438 4.777 1 27.94 1 MET B C 1
ATOM 4281 O O . MET B 1 1 ? 13.008 -58.094 3.75 1 27.94 1 MET B O 1
ATOM 4285 N N . SER B 1 2 ? 13.094 -57.969 5.941 1 27.09 2 SER B N 1
ATOM 4286 C CA . SER B 1 2 ? 12.023 -57.062 6.301 1 27.09 2 SER B CA 1
ATOM 4287 C C . SER B 1 2 ? 12.398 -55.625 5.949 1 27.09 2 SER B C 1
ATOM 4289 O O . SER B 1 2 ? 13.43 -55.094 6.395 1 27.09 2 SER B O 1
ATOM 4291 N N . THR B 1 3 ? 12.109 -55.219 4.727 1 29 3 THR B N 1
ATOM 4292 C CA . THR B 1 3 ? 12.398 -53.969 4.062 1 29 3 THR B CA 1
ATOM 4293 C C . THR B 1 3 ? 11.977 -52.781 4.938 1 29 3 THR B C 1
ATOM 4295 O O . THR B 1 3 ? 10.789 -52.594 5.188 1 29 3 THR B O 1
ATOM 4298 N N . GLU B 1 4 ? 12.844 -52.5 5.926 1 27.69 4 GLU B N 1
ATOM 4299 C CA . GLU B 1 4 ? 12.656 -51.438 6.918 1 27.69 4 GLU B CA 1
ATOM 4300 C C . GLU B 1 4 ? 12.367 -50.094 6.25 1 27.69 4 GLU B C 1
ATOM 4302 O O . GLU B 1 4 ? 13.18 -49.594 5.473 1 27.69 4 GLU B O 1
ATOM 4307 N N . ILE B 1 5 ? 11.164 -49.719 6.008 1 26.41 5 ILE B N 1
ATOM 4308 C CA . ILE B 1 5 ? 10.57 -48.469 5.578 1 26.41 5 ILE B CA 1
ATOM 4309 C C . ILE B 1 5 ? 11.133 -47.312 6.414 1 26.41 5 ILE B C 1
ATOM 4311 O O . ILE B 1 5 ? 11.141 -47.375 7.645 1 26.41 5 ILE B O 1
ATOM 4315 N N . ALA B 1 6 ? 12.008 -46.625 5.836 1 34.91 6 ALA B N 1
ATOM 4316 C CA . ALA B 1 6 ? 12.602 -45.469 6.516 1 34.91 6 ALA B CA 1
ATOM 4317 C C . ALA B 1 6 ? 11.555 -44.688 7.32 1 34.91 6 ALA B C 1
ATOM 4319 O O . ALA B 1 6 ? 10.438 -44.469 6.848 1 34.91 6 ALA B O 1
ATOM 4320 N N . PRO B 1 7 ? 11.734 -44.625 8.648 1 30.53 7 PRO B N 1
ATOM 4321 C CA . PRO B 1 7 ? 10.758 -43.969 9.508 1 30.53 7 PRO B CA 1
ATOM 4322 C C . PRO B 1 7 ? 10.258 -42.656 8.922 1 30.53 7 PRO B C 1
ATOM 4324 O O . PRO B 1 7 ? 11.008 -41.969 8.227 1 30.53 7 PRO B O 1
ATOM 4327 N N . HIS B 1 8 ? 9 -42.5 8.461 1 33.78 8 HIS B N 1
ATOM 4328 C CA . HIS B 1 8 ? 8.297 -41.281 8.172 1 33.78 8 HIS B CA 1
ATOM 4329 C C . HIS B 1 8 ? 8.727 -40.156 9.133 1 33.78 8 HIS B C 1
ATOM 4331 O O . HIS B 1 8 ? 8.859 -40.406 10.336 1 33.78 8 HIS B O 1
ATOM 4337 N N . ALA B 1 9 ? 9.562 -39.281 8.773 1 38.03 9 ALA B N 1
ATOM 4338 C CA . ALA B 1 9 ? 9.906 -38.188 9.68 1 38.03 9 ALA B CA 1
ATOM 4339 C C . ALA B 1 9 ? 8.727 -37.812 10.562 1 38.03 9 ALA B C 1
ATOM 4341 O O . ALA B 1 9 ? 7.613 -37.594 10.07 1 38.03 9 ALA B O 1
ATOM 4342 N N . ARG B 1 10 ? 8.719 -38.031 11.797 1 40.59 10 ARG B N 1
ATOM 4343 C CA . ARG B 1 10 ? 7.707 -37.719 12.797 1 40.59 10 ARG B CA 1
ATOM 4344 C C . ARG B 1 10 ? 7.262 -36.281 12.695 1 40.59 10 ARG B C 1
ATOM 4346 O O . ARG B 1 10 ? 8.094 -35.375 12.602 1 40.59 10 ARG B O 1
ATOM 4353 N N . PRO B 1 11 ? 5.934 -35.969 12.336 1 43.28 11 PRO B N 1
ATOM 4354 C CA . PRO B 1 11 ? 5.465 -34.562 12.406 1 43.28 11 PRO B CA 1
ATOM 4355 C C . PRO B 1 11 ? 5.965 -33.844 13.648 1 43.28 11 PRO B C 1
ATOM 4357 O O . PRO B 1 11 ? 5.977 -34.406 14.742 1 43.28 11 PRO B O 1
ATOM 4360 N N . ALA B 1 12 ? 6.734 -32.906 13.461 1 48.97 12 ALA B N 1
ATOM 4361 C CA . ALA B 1 12 ? 7.121 -32.156 14.648 1 48.97 12 ALA B CA 1
ATOM 4362 C C . ALA B 1 12 ? 5.91 -31.844 15.523 1 48.97 12 ALA B C 1
ATOM 4364 O O . ALA B 1 12 ? 4.844 -31.5 15.016 1 48.97 12 ALA B O 1
ATOM 4365 N N . LEU B 1 13 ? 5.973 -32.125 16.859 1 47.28 13 LEU B N 1
ATOM 4366 C CA . LEU B 1 13 ? 4.945 -31.75 17.828 1 47.28 13 LEU B CA 1
ATOM 4367 C C . LEU B 1 13 ? 4.73 -30.234 17.844 1 47.28 13 LEU B C 1
ATOM 4369 O O . LEU B 1 13 ? 5.66 -29.469 17.578 1 47.28 13 LEU B O 1
ATOM 4373 N N . PRO B 1 14 ? 3.426 -29.766 17.859 1 52.75 14 PRO B N 1
ATOM 4374 C CA . PRO B 1 14 ? 3.072 -28.344 17.938 1 52.75 14 PRO B CA 1
ATOM 4375 C C . PRO B 1 14 ? 4.047 -27.531 18.781 1 52.75 14 PRO B C 1
ATOM 4377 O O . PRO B 1 14 ? 4.344 -26.375 18.469 1 52.75 14 PRO B O 1
ATOM 4380 N N . SER B 1 15 ? 4.594 -28.156 19.828 1 53.12 15 SER B N 1
ATOM 4381 C CA . SER B 1 15 ? 5.449 -27.438 20.766 1 53.12 15 SER B CA 1
ATOM 4382 C C . SER B 1 15 ? 6.777 -27.047 20.125 1 53.12 15 SER B C 1
ATOM 4384 O O . SER B 1 15 ? 7.395 -26.062 20.5 1 53.12 15 SER B O 1
ATOM 4386 N N . GLU B 1 16 ? 7.141 -27.75 19.094 1 59.56 16 GLU B N 1
ATOM 4387 C CA . GLU B 1 16 ? 8.461 -27.562 18.516 1 59.56 16 GLU B CA 1
ATOM 4388 C C . GLU B 1 16 ? 8.414 -26.562 17.359 1 59.56 16 GLU B C 1
ATOM 4390 O O . GLU B 1 16 ? 9.453 -26.062 16.906 1 59.56 16 GLU B O 1
ATOM 4395 N N . LEU B 1 17 ? 7.258 -26.219 16.891 1 65.19 17 LEU B N 1
ATOM 4396 C CA . LEU B 1 17 ? 7.137 -25.438 15.672 1 65.19 17 LEU B CA 1
ATOM 4397 C C . LEU B 1 17 ? 7.145 -23.938 15.977 1 65.19 17 LEU B C 1
ATOM 4399 O O . LEU B 1 17 ? 7.441 -23.125 15.102 1 65.19 17 LEU B O 1
ATOM 4403 N N . GLY B 1 18 ? 7.422 -23.562 17.141 1 70.19 18 GLY B N 1
ATOM 4404 C CA . GLY B 1 18 ? 7.297 -22.156 17.469 1 70.19 18 GLY B CA 1
ATOM 4405 C C . GLY B 1 18 ? 5.898 -21.609 17.25 1 70.19 18 GLY B C 1
ATOM 4406 O O . GLY B 1 18 ? 5.027 -22.312 16.734 1 70.19 18 GLY B O 1
ATOM 4407 N N . PRO B 1 19 ? 5.652 -20.422 17.531 1 78 19 PRO B N 1
ATOM 4408 C CA . PRO B 1 19 ? 4.301 -19.859 17.5 1 78 19 PRO B CA 1
ATOM 4409 C C . PRO B 1 19 ? 3.795 -19.625 16.078 1 78 19 PRO B C 1
ATOM 4411 O O . PRO B 1 19 ? 2.598 -19.766 15.805 1 78 19 PRO B O 1
ATOM 4414 N N . GLU B 1 20 ? 4.695 -19.375 15.094 1 88.88 20 GLU B N 1
ATOM 4415 C CA . GLU B 1 20 ? 4.359 -19.203 13.688 1 88.88 20 GLU B CA 1
ATOM 4416 C C . GLU B 1 20 ? 5.391 -19.875 12.781 1 88.88 20 GLU B C 1
ATOM 4418 O O . GLU B 1 20 ? 6.242 -19.203 12.195 1 88.88 20 GLU B O 1
ATOM 4423 N N . PRO B 1 21 ? 5.266 -21.156 12.641 1 92.94 21 PRO B N 1
ATOM 4424 C CA . PRO B 1 21 ? 6.297 -21.891 11.922 1 92.94 21 PRO B CA 1
ATOM 4425 C C . PRO B 1 21 ? 6.332 -21.562 10.43 1 92.94 21 PRO B C 1
ATOM 4427 O O . PRO B 1 21 ? 5.305 -21.188 9.852 1 92.94 21 PRO B O 1
ATOM 4430 N N . ILE B 1 22 ? 7.484 -21.688 9.844 1 96.06 22 ILE B N 1
ATOM 4431 C CA . ILE B 1 22 ? 7.688 -21.531 8.406 1 96.06 22 ILE B CA 1
ATOM 4432 C C . ILE B 1 22 ? 7.793 -22.891 7.738 1 96.06 22 ILE B C 1
ATOM 4434 O O . ILE B 1 22 ? 8.523 -23.766 8.211 1 96.06 22 ILE B O 1
ATOM 4438 N N . LEU B 1 23 ? 7.004 -23.109 6.668 1 97 23 LEU B N 1
ATOM 4439 C CA . LEU B 1 23 ? 6.93 -24.359 5.93 1 97 23 LEU B CA 1
ATOM 4440 C C . LEU B 1 23 ? 7.184 -24.125 4.441 1 97 23 LEU B C 1
ATOM 4442 O O . LEU B 1 23 ? 6.781 -23.109 3.889 1 97 23 LEU B O 1
ATOM 4446 N N . ALA B 1 24 ? 7.902 -25.047 3.803 1 98.12 24 ALA B N 1
ATOM 4447 C CA . ALA B 1 24 ? 8.055 -25.016 2.352 1 98.12 24 ALA B CA 1
ATOM 4448 C C . ALA B 1 24 ? 7.363 -26.203 1.7 1 98.12 24 ALA B C 1
ATOM 4450 O O . ALA B 1 24 ? 7.398 -27.312 2.234 1 98.12 24 ALA B O 1
ATOM 4451 N N . ALA B 1 25 ? 6.688 -25.969 0.645 1 98.62 25 ALA B N 1
ATOM 4452 C CA . ALA B 1 25 ? 6.082 -27 -0.178 1 98.62 25 ALA B CA 1
ATOM 4453 C C . ALA B 1 25 ? 6.652 -26.984 -1.593 1 98.62 25 ALA B C 1
ATOM 4455 O O . ALA B 1 25 ? 6.746 -25.938 -2.219 1 98.62 25 ALA B O 1
ATOM 4456 N N . ILE B 1 26 ? 7.09 -28.172 -2.1 1 98.56 26 ILE B N 1
ATOM 4457 C CA . ILE B 1 26 ? 7.699 -28.297 -3.42 1 98.56 26 ILE B CA 1
ATOM 4458 C C . ILE B 1 26 ? 6.883 -29.266 -4.277 1 98.56 26 ILE B C 1
ATOM 4460 O O . ILE B 1 26 ? 6.613 -30.391 -3.861 1 98.56 26 ILE B O 1
ATOM 4464 N N . ASP B 1 27 ? 6.48 -28.828 -5.398 1 98 27 ASP B N 1
ATOM 4465 C CA . ASP B 1 27 ? 5.809 -29.609 -6.426 1 98 27 ASP B CA 1
ATOM 4466 C C . ASP B 1 27 ? 6.762 -29.953 -7.566 1 98 27 ASP B C 1
ATOM 4468 O O . ASP B 1 27 ? 7.148 -29.078 -8.344 1 98 27 ASP B O 1
ATOM 4472 N N . VAL B 1 28 ? 7.176 -31.219 -7.633 1 98.06 28 VAL B N 1
ATOM 4473 C CA . VAL B 1 28 ? 8.039 -31.703 -8.711 1 98.06 28 VAL B CA 1
ATOM 4474 C C . VAL B 1 28 ? 7.184 -32.25 -9.852 1 98.06 28 VAL B C 1
ATOM 4476 O O . VAL B 1 28 ? 6.859 -33.438 -9.867 1 98.06 28 VAL B O 1
ATOM 4479 N N . GLY B 1 29 ? 6.941 -31.406 -10.789 1 95.44 29 GLY B N 1
ATOM 4480 C CA . GLY B 1 29 ? 6.023 -31.75 -11.867 1 95.44 29 GLY B CA 1
ATOM 4481 C C . GLY B 1 29 ? 6.73 -32.094 -13.156 1 95.44 29 GLY B C 1
ATOM 4482 O O . GLY B 1 29 ? 7.957 -32.062 -13.234 1 95.44 29 GLY B O 1
ATOM 4483 N N . THR B 1 30 ? 5.898 -32.469 -14.141 1 94.75 30 THR B N 1
ATOM 4484 C CA . THR B 1 30 ? 6.348 -32.875 -15.469 1 94.75 30 THR B CA 1
ATOM 4485 C C . THR B 1 30 ? 7.02 -31.719 -16.203 1 94.75 30 THR B C 1
ATOM 4487 O O . THR B 1 30 ? 8.016 -31.922 -16.891 1 94.75 30 THR B O 1
ATOM 4490 N N . ASN B 1 31 ? 6.504 -30.578 -16.031 1 91.62 31 ASN B N 1
ATOM 4491 C CA . ASN B 1 31 ? 6.988 -29.406 -16.75 1 91.62 31 ASN B CA 1
ATOM 4492 C C . ASN B 1 31 ? 7.934 -28.578 -15.891 1 91.62 31 ASN B C 1
ATOM 4494 O O . ASN B 1 31 ? 8.961 -28.094 -16.375 1 91.62 31 ASN B O 1
ATOM 4498 N N . SER B 1 32 ? 7.516 -28.375 -14.641 1 94.69 32 SER B N 1
ATOM 4499 C CA . SER B 1 32 ? 8.234 -27.422 -13.789 1 94.69 32 SER B CA 1
ATOM 4500 C C . SER B 1 32 ? 8.289 -27.922 -12.344 1 94.69 32 SER B C 1
ATOM 4502 O O . SER B 1 32 ? 7.523 -28.797 -11.953 1 94.69 32 SER B O 1
ATOM 4504 N N . ILE B 1 33 ? 9.297 -27.422 -11.656 1 96.94 33 ILE B N 1
ATOM 4505 C CA . ILE B 1 33 ? 9.383 -27.516 -10.203 1 96.94 33 ILE B CA 1
ATOM 4506 C C . ILE B 1 33 ? 9.016 -26.172 -9.57 1 96.94 33 ILE B C 1
ATOM 4508 O O . ILE B 1 33 ? 9.57 -25.141 -9.938 1 96.94 33 ILE B O 1
ATOM 4512 N N . HIS B 1 34 ? 8 -26.219 -8.664 1 96.88 34 HIS B N 1
ATOM 4513 C CA . HIS B 1 34 ? 7.527 -25.016 -8.008 1 96.88 34 HIS B CA 1
ATOM 4514 C C . HIS B 1 34 ? 7.586 -25.156 -6.488 1 96.88 34 HIS B C 1
ATOM 4516 O O . HIS B 1 34 ? 7.184 -26.172 -5.938 1 96.88 34 HIS B O 1
ATOM 4522 N N . MET B 1 35 ? 8.102 -24.125 -5.836 1 97.62 35 MET B N 1
ATOM 4523 C CA . MET B 1 35 ? 8.133 -24.109 -4.375 1 97.62 35 MET B CA 1
ATOM 4524 C C . MET B 1 35 ? 7.414 -22.875 -3.832 1 97.62 35 MET B C 1
ATOM 4526 O O . MET B 1 35 ? 7.527 -21.781 -4.395 1 97.62 35 MET B O 1
ATOM 4530 N N . VAL B 1 36 ? 6.668 -23.062 -2.76 1 97.19 36 VAL B N 1
ATOM 4531 C CA . VAL B 1 36 ? 6.176 -21.938 -1.955 1 97.19 36 VAL B CA 1
ATOM 4532 C C . VAL B 1 36 ? 6.68 -22.078 -0.521 1 97.19 36 VAL B C 1
ATOM 4534 O O . VAL B 1 36 ? 6.773 -23.188 0.01 1 97.19 36 VAL B O 1
ATOM 4537 N N . VAL B 1 37 ? 7.164 -21.047 0.034 1 96.81 37 VAL B N 1
ATOM 4538 C CA . VAL B 1 37 ? 7.484 -20.938 1.453 1 96.81 37 VAL B CA 1
ATOM 4539 C C . VAL B 1 37 ? 6.418 -20.109 2.164 1 96.81 37 VAL B C 1
ATOM 4541 O O . VAL B 1 37 ? 6.094 -19 1.729 1 96.81 37 VAL B O 1
ATOM 4544 N N . VAL B 1 38 ? 5.859 -20.672 3.27 1 96.69 38 VAL B N 1
ATOM 4545 C CA . VAL B 1 38 ? 4.734 -19.984 3.898 1 96.69 38 VAL B CA 1
ATOM 4546 C C . VAL B 1 38 ? 5 -19.844 5.395 1 96.69 38 VAL B C 1
ATOM 4548 O O . VAL B 1 38 ? 5.738 -20.625 5.988 1 96.69 38 VAL B O 1
ATOM 4551 N N . GLN B 1 39 ? 4.477 -18.781 5.957 1 95.12 39 GLN B N 1
ATOM 4552 C CA . GLN B 1 39 ? 4.363 -18.609 7.398 1 95.12 39 GLN B CA 1
ATOM 4553 C C . GLN B 1 39 ? 2.98 -19.016 7.898 1 95.12 39 GLN B C 1
ATOM 4555 O O . GLN B 1 39 ? 1.971 -18.453 7.469 1 95.12 39 GLN B O 1
ATOM 4560 N N . ILE B 1 40 ? 2.955 -19.984 8.742 1 94.38 40 ILE B N 1
ATOM 4561 C CA . ILE B 1 40 ? 1.697 -20.516 9.266 1 94.38 40 ILE B CA 1
ATOM 4562 C C . ILE B 1 40 ? 1.167 -19.594 10.359 1 94.38 40 ILE B C 1
ATOM 4564 O O . ILE B 1 40 ? 1.933 -19.109 11.195 1 94.38 40 ILE B O 1
ATOM 4568 N N . ARG B 1 41 ? -0.141 -19.312 10.281 1 91.25 41 ARG B N 1
ATOM 4569 C CA . ARG B 1 41 ? -0.859 -18.578 11.32 1 91.25 41 ARG B CA 1
ATOM 4570 C C . ARG B 1 41 ? -1.843 -19.484 12.055 1 91.25 41 ARG B C 1
ATOM 4572 O O . ARG B 1 41 ? -3.006 -19.594 11.656 1 91.25 41 ARG B O 1
ATOM 4579 N N . PRO B 1 42 ? -1.438 -19.953 13.148 1 87.25 42 PRO B N 1
ATOM 4580 C CA . PRO B 1 42 ? -2.258 -20.984 13.812 1 87.25 42 PRO B CA 1
ATOM 4581 C C . PRO B 1 42 ? -3.564 -20.406 14.367 1 87.25 42 PRO B C 1
ATOM 4583 O O . PRO B 1 42 ? -4.586 -21.109 14.367 1 87.25 42 PRO B O 1
ATOM 4586 N N . ASP B 1 43 ? -3.613 -19.125 14.797 1 85.19 43 ASP B N 1
ATOM 4587 C CA . ASP B 1 43 ? -4.781 -18.531 15.438 1 85.19 43 ASP B CA 1
ATOM 4588 C C . ASP B 1 43 ? -5.891 -18.281 14.422 1 85.19 43 ASP B C 1
ATOM 4590 O O . ASP B 1 43 ? -7.066 -18.203 14.781 1 85.19 43 ASP B O 1
ATOM 4594 N N . LEU B 1 44 ? -5.785 -18.203 13.211 1 83.25 44 LEU B N 1
ATOM 4595 C CA . LEU B 1 44 ? -6.734 -17.938 12.133 1 83.25 44 LEU B CA 1
ATOM 4596 C C . LEU B 1 44 ? -6.773 -19.094 11.148 1 83.25 44 LEU B C 1
ATOM 4598 O O . LEU B 1 44 ? -7.59 -19.109 10.227 1 83.25 44 LEU B O 1
ATOM 4602 N N . PRO B 1 45 ? -6.043 -20.219 11.555 1 86 45 PRO B N 1
ATOM 4603 C CA . PRO B 1 45 ? -5.52 -21.281 10.688 1 86 45 PRO B CA 1
ATOM 4604 C C . PRO B 1 45 ? -5.328 -20.812 9.242 1 86 45 PRO B C 1
ATOM 4606 O O . PRO B 1 45 ? -6.117 -21.172 8.367 1 86 45 PRO B O 1
ATOM 4609 N N . ALA B 1 46 ? -4.559 -19.984 8.906 1 89.62 46 ALA B N 1
ATOM 4610 C CA . ALA B 1 46 ? -4.172 -19.422 7.617 1 89.62 46 ALA B CA 1
ATOM 4611 C C . ALA B 1 46 ? -2.658 -19.453 7.434 1 89.62 46 ALA B C 1
ATOM 4613 O O . ALA B 1 46 ? -1.93 -19.922 8.312 1 89.62 46 ALA B O 1
ATOM 4614 N N . PHE B 1 47 ? -2.301 -19.219 6.27 1 92.88 47 PHE B N 1
ATOM 4615 C CA . PHE B 1 47 ? -0.871 -19.094 6.012 1 92.88 47 PHE B CA 1
ATOM 4616 C C . PHE B 1 47 ? -0.596 -17.984 5.016 1 92.88 47 PHE B C 1
ATOM 4618 O O . PHE B 1 47 ? -1.436 -17.672 4.164 1 92.88 47 PHE B O 1
ATOM 4625 N N . ASP B 1 48 ? 0.549 -17.359 5.16 1 92.81 48 ASP B N 1
ATOM 4626 C CA . ASP B 1 48 ? 1.007 -16.312 4.258 1 92.81 48 ASP B CA 1
ATOM 4627 C C . ASP B 1 48 ? 2.197 -16.781 3.426 1 92.81 48 ASP B C 1
ATOM 4629 O O . ASP B 1 48 ? 3.131 -17.391 3.955 1 92.81 48 ASP B O 1
ATOM 4633 N N . ILE B 1 49 ? 2.15 -16.562 2.168 1 93.44 49 ILE B N 1
ATOM 4634 C CA . ILE B 1 49 ? 3.281 -16.891 1.305 1 93.44 49 ILE B CA 1
ATOM 4635 C C . ILE B 1 49 ? 4.402 -15.875 1.515 1 93.44 49 ILE B C 1
ATOM 4637 O O . ILE B 1 49 ? 4.191 -14.672 1.356 1 93.44 49 ILE B O 1
ATOM 4641 N N . VAL B 1 50 ? 5.598 -16.359 1.838 1 92.25 50 VAL B N 1
ATOM 4642 C CA . VAL B 1 50 ? 6.703 -15.445 2.125 1 92.25 50 VAL B CA 1
ATOM 4643 C C . VAL B 1 50 ? 7.832 -15.664 1.119 1 92.25 50 VAL B C 1
ATOM 4645 O O . VAL B 1 50 ? 8.828 -14.945 1.13 1 92.25 50 VAL B O 1
ATOM 4648 N N . GLY B 1 51 ? 7.629 -16.641 0.248 1 91.94 51 GLY B N 1
ATOM 4649 C CA . GLY B 1 51 ? 8.609 -16.922 -0.789 1 91.94 51 GLY B CA 1
ATOM 4650 C C . GLY B 1 51 ? 8.109 -17.891 -1.843 1 91.94 51 GLY B C 1
ATOM 4651 O O . GLY B 1 51 ? 7.262 -18.734 -1.56 1 91.94 51 GLY B O 1
ATOM 4652 N N . THR B 1 52 ? 8.609 -17.734 -3.037 1 93.25 52 THR B N 1
ATOM 4653 C CA . THR B 1 52 ? 8.297 -18.656 -4.121 1 93.25 52 THR B CA 1
ATOM 4654 C C . THR B 1 52 ? 9.531 -18.922 -4.977 1 93.25 52 THR B C 1
ATOM 4656 O O . THR B 1 52 ? 10.461 -18.109 -5.012 1 93.25 52 THR B O 1
ATOM 4659 N N . GLU B 1 53 ? 9.586 -20.031 -5.551 1 93.56 53 GLU B N 1
ATOM 4660 C CA . GLU B 1 53 ? 10.609 -20.422 -6.52 1 93.56 53 GLU B CA 1
ATOM 4661 C C . GLU B 1 53 ? 10.016 -21.297 -7.621 1 93.56 53 GLU B C 1
ATOM 4663 O O . GLU B 1 53 ? 9.18 -22.172 -7.355 1 93.56 53 GLU B O 1
ATOM 4668 N N . LYS B 1 54 ? 10.43 -21 -8.828 1 92.44 54 LYS B N 1
ATOM 4669 C CA . LYS B 1 54 ? 9.961 -21.781 -9.977 1 92.44 54 LYS B CA 1
ATOM 4670 C C . LYS B 1 54 ? 11.109 -22.094 -10.938 1 92.44 54 LYS B C 1
ATOM 4672 O O . LYS B 1 54 ? 11.977 -21.234 -11.164 1 92.44 54 LYS B O 1
ATOM 4677 N N . ALA B 1 55 ? 11.172 -23.281 -11.43 1 93.44 55 ALA B N 1
ATOM 4678 C CA . ALA B 1 55 ? 12.133 -23.703 -12.453 1 93.44 55 ALA B CA 1
ATOM 4679 C C . ALA B 1 55 ? 11.477 -24.594 -13.492 1 93.44 55 ALA B C 1
ATOM 4681 O O . ALA B 1 55 ? 10.859 -25.609 -13.148 1 93.44 55 ALA B O 1
ATOM 4682 N N . THR B 1 56 ? 11.609 -24.188 -14.75 1 90.88 56 THR B N 1
ATOM 4683 C CA . THR B 1 56 ? 11.141 -25.047 -15.82 1 90.88 56 THR B CA 1
ATOM 4684 C C . THR B 1 56 ? 12.195 -26.094 -16.172 1 90.88 56 THR B C 1
ATOM 4686 O O . THR B 1 56 ? 13.164 -25.797 -16.859 1 90.88 56 THR B O 1
ATOM 4689 N N . VAL B 1 57 ? 11.977 -27.391 -15.734 1 93.56 57 VAL B N 1
ATOM 4690 C CA . VAL B 1 57 ? 13.008 -28.422 -15.844 1 93.56 57 VAL B CA 1
ATOM 4691 C C . VAL B 1 57 ? 12.602 -29.438 -16.906 1 93.56 57 VAL B C 1
ATOM 4693 O O . VAL B 1 57 ? 13.453 -30.156 -17.438 1 93.56 57 VAL B O 1
ATOM 4696 N N . ARG B 1 58 ? 11.312 -29.641 -17.203 1 92.12 58 ARG B N 1
ATOM 4697 C CA . ARG B 1 58 ? 10.758 -30.516 -18.234 1 92.12 58 ARG B CA 1
ATOM 4698 C C . ARG B 1 58 ? 11.172 -31.969 -17.984 1 92.12 58 ARG B C 1
ATOM 4700 O O . ARG B 1 58 ? 11.703 -32.625 -18.891 1 92.12 58 ARG B O 1
ATOM 4707 N N . LEU B 1 59 ? 10.875 -32.438 -16.906 1 94.5 59 LEU B N 1
ATOM 4708 C CA . LEU B 1 59 ? 11.094 -33.844 -16.578 1 94.5 59 LEU B CA 1
ATOM 4709 C C . LEU B 1 59 ? 10.305 -34.75 -17.516 1 94.5 59 LEU B C 1
ATOM 4711 O O . LEU B 1 59 ? 10.625 -35.938 -17.672 1 94.5 59 LEU B O 1
ATOM 4715 N N . GLY B 1 60 ? 9.352 -34.219 -18.172 1 91.31 60 GLY B N 1
ATOM 4716 C CA . GLY B 1 60 ? 8.531 -34.938 -19.125 1 91.31 60 GLY B CA 1
ATOM 4717 C C . GLY B 1 60 ? 9.273 -35.281 -20.406 1 91.31 60 GLY B C 1
ATOM 4718 O O . GLY B 1 60 ? 8.82 -36.125 -21.188 1 91.31 60 GLY B O 1
ATOM 4719 N N . ASP B 1 61 ? 10.406 -34.562 -20.594 1 89.5 61 ASP B N 1
ATOM 4720 C CA . ASP B 1 61 ? 11.242 -34.938 -21.734 1 89.5 61 ASP B CA 1
ATOM 4721 C C . ASP B 1 61 ? 11.922 -36.281 -21.531 1 89.5 61 ASP B C 1
ATOM 4723 O O . ASP B 1 61 ? 13.133 -36.344 -21.297 1 89.5 61 ASP B O 1
ATOM 4727 N N . ARG B 1 62 ? 11.164 -37.344 -21.719 1 91.38 62 ARG B N 1
ATOM 4728 C CA . ARG B 1 62 ? 11.625 -38.688 -21.469 1 91.38 62 ARG B CA 1
ATOM 4729 C C . ARG B 1 62 ? 12.219 -39.312 -22.734 1 91.38 62 ARG B C 1
ATOM 4731 O O . ARG B 1 62 ? 11.953 -38.844 -23.844 1 91.38 62 ARG B O 1
ATOM 4738 N N . ASP B 1 63 ? 12.977 -40.281 -22.469 1 92.31 63 ASP B N 1
ATOM 4739 C CA . ASP B 1 63 ? 13.516 -41.062 -23.594 1 92.31 63 ASP B CA 1
ATOM 4740 C C . ASP B 1 63 ? 12.406 -41.75 -24.359 1 92.31 63 ASP B C 1
ATOM 4742 O O . ASP B 1 63 ? 11.664 -42.562 -23.781 1 92.31 63 ASP B O 1
ATOM 4746 N N . PRO B 1 64 ? 12.336 -41.531 -25.625 1 87.19 64 PRO B N 1
ATOM 4747 C CA . PRO B 1 64 ? 11.227 -42.094 -26.391 1 87.19 64 PRO B CA 1
ATOM 4748 C C . PRO B 1 64 ? 11.273 -43.625 -26.453 1 87.19 64 PRO B C 1
ATOM 4750 O O . PRO B 1 64 ? 10.234 -44.281 -26.562 1 87.19 64 PRO B O 1
ATOM 4753 N N . ALA B 1 65 ? 12.453 -44.156 -26.359 1 91.75 65 ALA B N 1
ATOM 4754 C CA . ALA B 1 65 ? 12.609 -45.625 -26.5 1 91.75 65 ALA B CA 1
ATOM 4755 C C . ALA B 1 65 ? 12.336 -46.312 -25.172 1 91.75 65 ALA B C 1
ATOM 4757 O O . ALA B 1 65 ? 11.656 -47.344 -25.156 1 91.75 65 ALA B O 1
ATOM 4758 N N . THR B 1 66 ? 12.75 -45.75 -24.109 1 93.88 66 THR B N 1
ATOM 4759 C CA . THR B 1 66 ? 12.719 -46.5 -22.859 1 93.88 66 THR B CA 1
ATOM 4760 C C . THR B 1 66 ? 11.641 -45.906 -21.922 1 93.88 66 THR B C 1
ATOM 4762 O O . THR B 1 66 ? 11.234 -46.562 -20.969 1 93.88 66 THR B O 1
ATOM 4765 N N . GLY B 1 67 ? 11.234 -44.688 -22.234 1 93.19 67 GLY B N 1
ATOM 4766 C CA . GLY B 1 67 ? 10.305 -44 -21.344 1 93.19 67 GLY B CA 1
ATOM 4767 C C . GLY B 1 67 ? 10.961 -43.469 -20.078 1 93.19 67 GLY B C 1
ATOM 4768 O O . GLY B 1 67 ? 10.289 -42.906 -19.219 1 93.19 67 GLY B O 1
ATOM 4769 N N . GLU B 1 68 ? 12.258 -43.531 -19.984 1 96.62 68 GLU B N 1
ATOM 4770 C CA . GLU B 1 68 ? 13.016 -43.094 -18.812 1 96.62 68 GLU B CA 1
ATOM 4771 C C . GLU B 1 68 ? 13.203 -41.594 -18.797 1 96.62 68 GLU B C 1
ATOM 4773 O O . GLU B 1 68 ? 13.242 -40.969 -19.859 1 96.62 68 GLU B O 1
ATOM 4778 N N . LEU B 1 69 ? 13.297 -41.062 -17.609 1 97.19 69 LEU B N 1
ATOM 4779 C CA . LEU B 1 69 ? 13.773 -39.688 -17.484 1 97.19 69 LEU B CA 1
ATOM 4780 C C . LEU B 1 69 ? 15.172 -39.562 -18.078 1 97.19 69 LEU B C 1
ATOM 4782 O O . LEU B 1 69 ? 16.031 -40.406 -17.859 1 97.19 69 LEU B O 1
ATOM 4786 N N . THR B 1 70 ? 15.398 -38.5 -18.844 1 96.75 70 THR B N 1
ATOM 4787 C CA . THR B 1 70 ? 16.719 -38.281 -19.422 1 96.75 70 THR B CA 1
ATOM 4788 C C . THR B 1 70 ? 17.688 -37.75 -18.375 1 96.75 70 THR B C 1
ATOM 4790 O O . THR B 1 70 ? 17.281 -37.094 -17.422 1 96.75 70 THR B O 1
ATOM 4793 N N . GLU B 1 71 ? 18.938 -38 -18.609 1 96.69 71 GLU B N 1
ATOM 4794 C CA . GLU B 1 71 ? 19.953 -37.5 -17.703 1 96.69 71 GLU B CA 1
ATOM 4795 C C . GLU B 1 71 ? 19.953 -35.969 -17.641 1 96.69 71 GLU B C 1
ATOM 4797 O O . GLU B 1 71 ? 20.125 -35.375 -16.578 1 96.69 71 GLU B O 1
ATOM 4802 N N . ALA B 1 72 ? 19.797 -35.375 -18.766 1 96.25 72 ALA B N 1
ATOM 4803 C CA . ALA B 1 72 ? 19.766 -33.938 -18.828 1 96.25 72 ALA B CA 1
ATOM 4804 C C . ALA B 1 72 ? 18.625 -33.375 -18.016 1 96.25 72 ALA B C 1
ATOM 4806 O O . ALA B 1 72 ? 18.781 -32.375 -17.297 1 96.25 72 ALA B O 1
ATOM 4807 N N . ALA B 1 73 ? 17.453 -33.906 -18.141 1 95.69 73 ALA B N 1
ATOM 4808 C CA . ALA B 1 73 ? 16.281 -33.469 -17.391 1 95.69 73 ALA B CA 1
ATOM 4809 C C . ALA B 1 73 ? 16.469 -33.688 -15.891 1 95.69 73 ALA B C 1
ATOM 4811 O O . ALA B 1 73 ? 16.109 -32.812 -15.086 1 95.69 73 ALA B O 1
ATOM 4812 N N . MET B 1 74 ? 17.031 -34.812 -15.5 1 97.75 74 MET B N 1
ATOM 4813 C CA . MET B 1 74 ? 17.266 -35.094 -14.094 1 97.75 74 MET B CA 1
ATOM 4814 C C . MET B 1 74 ? 18.281 -34.125 -13.492 1 97.75 74 MET B C 1
ATOM 4816 O O . MET B 1 74 ? 18.109 -33.688 -12.359 1 97.75 74 MET B O 1
ATOM 4820 N N . GLU B 1 75 ? 19.25 -33.781 -14.266 1 97.06 75 GLU B N 1
ATOM 4821 C CA . GLU B 1 75 ? 20.266 -32.844 -13.789 1 97.06 75 GLU B CA 1
ATOM 4822 C C . GLU B 1 75 ? 19.656 -31.453 -13.555 1 97.06 75 GLU B C 1
ATOM 4824 O O . GLU B 1 75 ? 19.984 -30.797 -12.562 1 97.06 75 GLU B O 1
ATOM 4829 N N . ARG B 1 76 ? 18.875 -30.984 -14.469 1 96.12 76 ARG B N 1
ATOM 4830 C CA . ARG B 1 76 ? 18.172 -29.719 -14.297 1 96.12 76 ARG B CA 1
ATOM 4831 C C . ARG B 1 76 ? 17.312 -29.734 -13.039 1 96.12 76 ARG B C 1
ATOM 4833 O O . ARG B 1 76 ? 17.25 -28.75 -12.305 1 96.12 76 ARG B O 1
ATOM 4840 N N . ALA B 1 77 ? 16.656 -30.828 -12.844 1 97.88 77 ALA B N 1
ATOM 4841 C CA . ALA B 1 77 ? 15.773 -30.969 -11.695 1 97.88 77 ALA B CA 1
ATOM 4842 C C . ALA B 1 77 ? 16.562 -30.953 -10.391 1 97.88 77 ALA B C 1
ATOM 4844 O O . ALA B 1 77 ? 16.141 -30.328 -9.406 1 97.88 77 ALA B O 1
ATOM 4845 N N . LEU B 1 78 ? 17.672 -31.688 -10.398 1 97.88 78 LEU B N 1
ATOM 4846 C CA . LEU B 1 78 ? 18.516 -31.734 -9.211 1 97.88 78 LEU B CA 1
ATOM 4847 C C . LEU B 1 78 ? 19.016 -30.344 -8.844 1 97.88 78 LEU B C 1
ATOM 4849 O O . LEU B 1 78 ? 18.984 -29.969 -7.672 1 97.88 78 LEU B O 1
ATOM 4853 N N . GLN B 1 79 ? 19.391 -29.594 -9.805 1 96 79 GLN B N 1
ATOM 4854 C CA . GLN B 1 79 ? 19.859 -28.234 -9.57 1 96 79 GLN B CA 1
ATOM 4855 C C . GLN B 1 79 ? 18.734 -27.359 -9.023 1 96 79 GLN B C 1
ATOM 4857 O O . GLN B 1 79 ? 18.953 -26.562 -8.102 1 96 79 GLN B O 1
ATOM 4862 N N . ALA B 1 80 ? 17.594 -27.484 -9.602 1 96.62 80 ALA B N 1
ATOM 4863 C CA . ALA B 1 80 ? 16.438 -26.703 -9.148 1 96.62 80 ALA B CA 1
ATOM 4864 C C . ALA B 1 80 ? 16.078 -27.047 -7.711 1 96.62 80 ALA B C 1
ATOM 4866 O O . ALA B 1 80 ? 15.758 -26.156 -6.918 1 96.62 80 ALA B O 1
ATOM 4867 N N . LEU B 1 81 ? 16.141 -28.297 -7.406 1 98.06 81 LEU B N 1
ATOM 4868 C CA . LEU B 1 81 ? 15.781 -28.75 -6.066 1 98.06 81 LEU B CA 1
ATOM 4869 C C . LEU B 1 81 ? 16.828 -28.297 -5.047 1 98.06 81 LEU B C 1
ATOM 4871 O O . LEU B 1 81 ? 16.484 -28 -3.898 1 98.06 81 LEU B O 1
ATOM 4875 N N . GLN B 1 82 ? 18.031 -28.25 -5.473 1 96.19 82 GLN B N 1
ATOM 4876 C CA . GLN B 1 82 ? 19.078 -27.719 -4.609 1 96.19 82 GLN B CA 1
ATOM 4877 C C . GLN B 1 82 ? 18.828 -26.25 -4.285 1 96.19 82 GLN B C 1
ATOM 4879 O O . GLN B 1 82 ? 19 -25.828 -3.143 1 96.19 82 GLN B O 1
ATOM 4884 N N . ARG B 1 83 ? 18.438 -25.547 -5.297 1 94.5 83 ARG B N 1
ATOM 4885 C CA . ARG B 1 83 ? 18.109 -24.141 -5.098 1 94.5 83 ARG B CA 1
ATOM 4886 C C . ARG B 1 83 ? 16.906 -23.984 -4.156 1 94.5 83 ARG B C 1
ATOM 4888 O O . ARG B 1 83 ? 16.938 -23.141 -3.256 1 94.5 83 ARG B O 1
ATOM 4895 N N . CYS B 1 84 ? 15.898 -24.766 -4.352 1 96.69 84 CYS B N 1
ATOM 4896 C CA . CYS B 1 84 ? 14.719 -24.719 -3.498 1 96.69 84 CYS B CA 1
ATOM 4897 C C . CYS B 1 84 ? 15.094 -24.969 -2.041 1 96.69 84 CYS B C 1
ATOM 4899 O O . CYS B 1 84 ? 14.664 -24.234 -1.151 1 96.69 84 CYS B O 1
ATOM 4901 N N . ARG B 1 85 ? 15.867 -26 -1.829 1 96.12 85 ARG B N 1
ATOM 4902 C CA . ARG B 1 85 ? 16.266 -26.359 -0.47 1 96.12 85 ARG B CA 1
ATOM 4903 C C . ARG B 1 85 ? 17.047 -25.219 0.185 1 96.12 85 ARG B C 1
ATOM 4905 O O . ARG B 1 85 ? 16.812 -24.891 1.348 1 96.12 85 ARG B O 1
ATOM 4912 N N . ALA B 1 86 ? 17.984 -24.625 -0.552 1 93.56 86 ALA B N 1
ATOM 4913 C CA . ALA B 1 86 ? 18.797 -23.531 -0.038 1 93.56 86 ALA B CA 1
ATOM 4914 C C . ALA B 1 86 ? 17.938 -22.328 0.323 1 93.56 86 ALA B C 1
ATOM 4916 O O . ALA B 1 86 ? 18.141 -21.703 1.368 1 93.56 86 ALA B O 1
ATOM 4917 N N . ILE B 1 87 ? 17 -22.016 -0.493 1 94.19 87 ILE B N 1
ATOM 4918 C CA . ILE B 1 87 ? 16.125 -20.859 -0.28 1 94.19 87 ILE B CA 1
ATOM 4919 C C . ILE B 1 87 ? 15.219 -21.125 0.923 1 94.19 87 ILE B C 1
ATOM 4921 O O . ILE B 1 87 ? 15.031 -20.25 1.767 1 94.19 87 ILE B O 1
ATOM 4925 N N . ALA B 1 88 ? 14.68 -22.328 0.992 1 96.19 88 ALA B N 1
ATOM 4926 C CA . ALA B 1 88 ? 13.82 -22.703 2.119 1 96.19 88 ALA B CA 1
ATOM 4927 C C . ALA B 1 88 ? 14.578 -22.578 3.439 1 96.19 88 ALA B C 1
ATOM 4929 O O . ALA B 1 88 ? 14.055 -22.047 4.414 1 96.19 88 ALA B O 1
ATOM 4930 N N . ALA B 1 89 ? 15.781 -23.062 3.434 1 93.94 89 ALA B N 1
ATOM 4931 C CA . ALA B 1 89 ? 16.609 -23.016 4.633 1 93.94 89 ALA B CA 1
ATOM 4932 C C . ALA B 1 89 ? 16.922 -21.578 5.031 1 93.94 89 ALA B C 1
ATOM 4934 O O . ALA B 1 89 ? 16.844 -21.219 6.211 1 93.94 89 ALA B O 1
ATOM 4935 N N . ALA B 1 90 ? 17.234 -20.828 4.055 1 91 90 ALA B N 1
ATOM 4936 C CA . ALA B 1 90 ? 17.578 -19.422 4.301 1 91 90 ALA B CA 1
ATOM 4937 C C . ALA B 1 90 ? 16.391 -18.656 4.875 1 91 90 ALA B C 1
ATOM 4939 O O . ALA B 1 90 ? 16.578 -17.719 5.652 1 91 90 ALA B O 1
ATOM 4940 N N . ARG B 1 91 ? 15.18 -19.078 4.535 1 92.44 91 ARG B N 1
ATOM 4941 C CA . ARG B 1 91 ? 13.977 -18.406 5.008 1 92.44 91 ARG B CA 1
ATOM 4942 C C . ARG B 1 91 ? 13.547 -18.953 6.367 1 92.44 91 ARG B C 1
ATOM 4944 O O . ARG B 1 91 ? 12.547 -18.5 6.934 1 92.44 91 ARG B O 1
ATOM 4951 N N . GLY B 1 92 ? 14.219 -19.953 6.836 1 92.5 92 GLY B N 1
ATOM 4952 C CA . GLY B 1 92 ? 13.953 -20.484 8.164 1 92.5 92 GLY B CA 1
ATOM 4953 C C . GLY B 1 92 ? 12.906 -21.578 8.164 1 92.5 92 GLY B C 1
ATOM 4954 O O . GLY B 1 92 ? 12.281 -21.844 9.195 1 92.5 92 GLY B O 1
ATOM 4955 N N . ALA B 1 93 ? 12.695 -22.188 7.016 1 95.06 93 ALA B N 1
ATOM 4956 C CA . ALA B 1 93 ? 11.727 -23.281 6.973 1 95.06 93 ALA B CA 1
ATOM 4957 C C . ALA B 1 93 ? 12.172 -24.438 7.863 1 95.06 93 ALA B C 1
ATOM 4959 O O . ALA B 1 93 ? 13.297 -24.922 7.746 1 95.06 93 ALA B O 1
ATOM 4960 N N . THR B 1 94 ? 11.281 -24.797 8.742 1 91.81 94 THR B N 1
ATOM 4961 C CA . THR B 1 94 ? 11.602 -25.891 9.656 1 91.81 94 THR B CA 1
ATOM 4962 C C . THR B 1 94 ? 11.242 -27.234 9.039 1 91.81 94 THR B C 1
ATOM 4964 O O . THR B 1 94 ? 11.734 -28.281 9.469 1 91.81 94 THR B O 1
ATOM 4967 N N . GLN B 1 95 ? 10.391 -27.188 8.086 1 94.31 95 GLN B N 1
ATOM 4968 C CA . GLN B 1 95 ? 9.977 -28.406 7.375 1 94.31 95 GLN B CA 1
ATOM 4969 C C . GLN B 1 95 ? 9.773 -28.125 5.891 1 94.31 95 GLN B C 1
ATOM 4971 O O . GLN B 1 95 ? 9.391 -27.016 5.504 1 94.31 95 GLN B O 1
ATOM 4976 N N . ILE B 1 96 ? 10.094 -29.156 5.117 1 97.19 96 ILE B N 1
ATOM 4977 C CA . ILE B 1 96 ? 9.867 -29.125 3.678 1 97.19 96 ILE B CA 1
ATOM 4978 C C . ILE B 1 96 ? 9.023 -30.328 3.256 1 97.19 96 ILE B C 1
ATOM 4980 O O . ILE B 1 96 ? 9.383 -31.469 3.531 1 97.19 96 ILE B O 1
ATOM 4984 N N . VAL B 1 97 ? 7.906 -30.047 2.701 1 97.94 97 VAL B N 1
ATOM 4985 C CA . VAL B 1 97 ? 7.078 -31.094 2.105 1 97.94 97 VAL B CA 1
ATOM 4986 C C . VAL B 1 97 ? 7.234 -31.078 0.586 1 97.94 97 VAL B C 1
ATOM 4988 O O . VAL B 1 97 ? 6.969 -30.047 -0.058 1 97.94 97 VAL B O 1
ATOM 4991 N N . ALA B 1 98 ? 7.68 -32.156 0.018 1 98.25 98 ALA B N 1
ATOM 4992 C CA . ALA B 1 98 ? 7.91 -32.25 -1.423 1 98.25 98 ALA B CA 1
ATOM 4993 C C . ALA B 1 98 ? 7.207 -33.438 -2.023 1 98.25 98 ALA B C 1
ATOM 4995 O O . ALA B 1 98 ? 7.191 -34.531 -1.422 1 98.25 98 ALA B O 1
ATOM 4996 N N . VAL B 1 99 ? 6.605 -33.25 -3.197 1 98.25 99 VAL B N 1
ATOM 4997 C CA . VAL B 1 99 ? 5.934 -34.344 -3.865 1 98.25 99 VAL B CA 1
ATOM 4998 C C . VAL B 1 99 ? 6.336 -34.406 -5.336 1 98.25 99 VAL B C 1
ATOM 5000 O O . VAL B 1 99 ? 6.68 -33.375 -5.922 1 98.25 99 VAL B O 1
ATOM 5003 N N . ALA B 1 100 ? 6.363 -35.531 -5.895 1 98.12 100 ALA B N 1
ATOM 5004 C CA . ALA B 1 100 ? 6.551 -35.719 -7.328 1 98.12 100 ALA B CA 1
ATOM 5005 C C . ALA B 1 100 ? 5.309 -36.344 -7.961 1 98.12 100 ALA B C 1
ATOM 5007 O O . ALA B 1 100 ? 4.641 -37.188 -7.344 1 98.12 100 ALA B O 1
ATOM 5008 N N . THR B 1 101 ? 5.074 -35.969 -9.195 1 96.12 101 THR B N 1
ATOM 5009 C CA . THR B 1 101 ? 3.812 -36.344 -9.82 1 96.12 101 THR B CA 1
ATOM 5010 C C . THR B 1 101 ? 4.059 -37.156 -11.094 1 96.12 101 THR B C 1
ATOM 5012 O O . THR B 1 101 ? 4.934 -38.031 -11.133 1 96.12 101 THR B O 1
ATOM 5015 N N . SER B 1 102 ? 3.369 -37.031 -12.141 1 93.5 102 SER B N 1
ATOM 5016 C CA . SER B 1 102 ? 3.16 -37.906 -13.289 1 93.5 102 SER B CA 1
ATOM 5017 C C . SER B 1 102 ? 4.484 -38.312 -13.93 1 93.5 102 SER B C 1
ATOM 5019 O O . SER B 1 102 ? 4.754 -39.469 -14.141 1 93.5 102 SER B O 1
ATOM 5021 N N . ALA B 1 103 ? 5.375 -37.312 -14.242 1 93.56 103 ALA B N 1
ATOM 5022 C CA . ALA B 1 103 ? 6.598 -37.625 -14.977 1 93.56 103 ALA B CA 1
ATOM 5023 C C . ALA B 1 103 ? 7.48 -38.594 -14.211 1 93.56 103 ALA B C 1
ATOM 5025 O O . ALA B 1 103 ? 8.023 -39.562 -14.789 1 93.56 103 ALA B O 1
ATOM 5026 N N . VAL B 1 104 ? 7.594 -38.375 -12.969 1 96.56 104 VAL B N 1
ATOM 5027 C CA . VAL B 1 104 ? 8.43 -39.25 -12.133 1 96.56 104 VAL B CA 1
ATOM 5028 C C . VAL B 1 104 ? 7.711 -40.562 -11.867 1 96.56 104 VAL B C 1
ATOM 5030 O O . VAL B 1 104 ? 8.32 -41.625 -11.938 1 96.56 104 VAL B O 1
ATOM 5033 N N . ARG B 1 105 ? 6.477 -40.5 -11.648 1 94.44 105 ARG B N 1
ATOM 5034 C CA . ARG B 1 105 ? 5.656 -41.656 -11.32 1 94.44 105 ARG B CA 1
ATOM 5035 C C . ARG B 1 105 ? 5.641 -42.656 -12.461 1 94.44 105 ARG B C 1
ATOM 5037 O O . ARG B 1 105 ? 5.641 -43.875 -12.234 1 94.44 105 ARG B O 1
ATOM 5044 N N . GLU B 1 106 ? 5.684 -42.281 -13.656 1 94.31 106 GLU B N 1
ATOM 5045 C CA . GLU B 1 106 ? 5.473 -43.156 -14.82 1 94.31 106 GLU B CA 1
ATOM 5046 C C . GLU B 1 106 ? 6.805 -43.594 -15.406 1 94.31 106 GLU B C 1
ATOM 5048 O O . GLU B 1 106 ? 6.844 -44.562 -16.188 1 94.31 106 GLU B O 1
ATOM 5053 N N . ALA B 1 107 ? 7.859 -42.969 -15.047 1 96.44 107 ALA B N 1
ATOM 5054 C CA . ALA B 1 107 ? 9.156 -43.312 -15.609 1 96.44 107 ALA B CA 1
ATOM 5055 C C . ALA B 1 107 ? 9.75 -44.531 -14.938 1 96.44 107 ALA B C 1
ATOM 5057 O O . ALA B 1 107 ? 9.766 -44.625 -13.703 1 96.44 107 ALA B O 1
ATOM 5058 N N . PRO B 1 108 ? 10.273 -45.406 -15.664 1 96.62 108 PRO B N 1
ATOM 5059 C CA . PRO B 1 108 ? 10.891 -46.625 -15.094 1 96.62 108 PRO B CA 1
ATOM 5060 C C . PRO B 1 108 ? 12.008 -46.281 -14.102 1 96.62 108 PRO B C 1
ATOM 5062 O O . PRO B 1 108 ? 12.234 -47.031 -13.148 1 96.62 108 PRO B O 1
ATOM 5065 N N . ASN B 1 109 ? 12.68 -45.188 -14.383 1 97.06 109 ASN B N 1
ATOM 5066 C CA . ASN B 1 109 ? 13.781 -44.812 -13.5 1 97.06 109 ASN B CA 1
ATOM 5067 C C . ASN B 1 109 ? 13.383 -43.688 -12.539 1 97.06 109 ASN B C 1
ATOM 5069 O O . ASN B 1 109 ? 14.242 -42.969 -12.047 1 97.06 109 ASN B O 1
ATOM 5073 N N . GLY B 1 110 ? 12.117 -43.531 -12.391 1 97.12 110 GLY B N 1
ATOM 5074 C CA . GLY B 1 110 ? 11.625 -42.5 -11.508 1 97.12 110 GLY B CA 1
ATOM 5075 C C . GLY B 1 110 ? 12.109 -42.656 -10.078 1 97.12 110 GLY B C 1
ATOM 5076 O O . GLY B 1 110 ? 12.508 -41.656 -9.445 1 97.12 110 GLY B O 1
ATOM 5077 N N . ARG B 1 111 ? 12.094 -43.812 -9.523 1 96.19 111 ARG B N 1
ATOM 5078 C CA . ARG B 1 111 ? 12.531 -44.094 -8.156 1 96.19 111 ARG B CA 1
ATOM 5079 C C . ARG B 1 111 ? 14.031 -43.844 -8.008 1 96.19 111 ARG B C 1
ATOM 5081 O O . ARG B 1 111 ? 14.492 -43.375 -6.969 1 96.19 111 ARG B O 1
ATOM 5088 N N . GLN B 1 112 ? 14.703 -44.219 -9.039 1 96.75 112 GLN B N 1
ATOM 5089 C CA . GLN B 1 112 ? 16.141 -43.938 -9.047 1 96.75 112 GLN B CA 1
ATOM 5090 C C . GLN B 1 112 ? 16.406 -42.438 -8.961 1 96.75 112 GLN B C 1
ATOM 5092 O O . GLN B 1 112 ? 17.312 -42 -8.258 1 96.75 112 GLN B O 1
ATOM 5097 N N . PHE B 1 113 ? 15.734 -41.781 -9.711 1 97.75 113 PHE B N 1
ATOM 5098 C CA . PHE B 1 113 ? 15.852 -40.344 -9.664 1 97.75 113 PHE B CA 1
ATOM 5099 C C . PHE B 1 113 ? 15.578 -39.812 -8.258 1 97.75 113 PHE B C 1
ATOM 5101 O O . PHE B 1 113 ? 16.328 -38.969 -7.75 1 97.75 113 PHE B O 1
ATOM 5108 N N . LEU B 1 114 ? 14.531 -40.281 -7.559 1 98.12 114 LEU B N 1
ATOM 5109 C CA . LEU B 1 114 ? 14.188 -39.812 -6.211 1 98.12 114 LEU B CA 1
ATOM 5110 C C . LEU B 1 114 ? 15.289 -40.188 -5.223 1 98.12 114 LEU B C 1
ATOM 5112 O O . LEU B 1 114 ? 15.547 -39.438 -4.27 1 98.12 114 LEU B O 1
ATOM 5116 N N . GLU B 1 115 ? 15.922 -41.312 -5.418 1 97.69 115 GLU B N 1
ATOM 5117 C CA . GLU B 1 115 ? 17.062 -41.688 -4.598 1 97.69 115 GLU B CA 1
ATOM 5118 C C . GLU B 1 115 ? 18.219 -40.719 -4.777 1 97.69 115 GLU B C 1
ATOM 5120 O O . GLU B 1 115 ? 18.891 -40.344 -3.807 1 97.69 115 GLU B O 1
ATOM 5125 N N . ARG B 1 116 ? 18.391 -40.312 -6.004 1 97.69 116 ARG B N 1
ATOM 5126 C CA . ARG B 1 116 ? 19.406 -39.312 -6.266 1 97.69 116 ARG B CA 1
ATOM 5127 C C . ARG B 1 116 ? 19.094 -38 -5.547 1 97.69 116 ARG B C 1
ATOM 5129 O O . ARG B 1 116 ? 19.984 -37.344 -5.027 1 97.69 116 ARG B O 1
ATOM 5136 N N . VAL B 1 117 ? 17.859 -37.656 -5.586 1 98.19 117 VAL B N 1
ATOM 5137 C CA . VAL B 1 117 ? 17.453 -36.406 -4.918 1 98.19 117 VAL B CA 1
ATOM 5138 C C . VAL B 1 117 ? 17.797 -36.5 -3.432 1 98.19 117 VAL B C 1
ATOM 5140 O O . VAL B 1 117 ? 18.297 -35.531 -2.854 1 98.19 117 VAL B O 1
ATOM 5143 N N . ILE B 1 118 ? 17.547 -37.625 -2.762 1 97.25 118 ILE B N 1
ATOM 5144 C CA . ILE B 1 118 ? 17.844 -37.812 -1.346 1 97.25 118 ILE B CA 1
ATOM 5145 C C . ILE B 1 118 ? 19.344 -37.688 -1.107 1 97.25 118 ILE B C 1
ATOM 5147 O O . ILE B 1 118 ? 19.781 -37 -0.201 1 97.25 118 ILE B O 1
ATOM 5151 N N . HIS B 1 119 ? 20.109 -38.281 -1.91 1 97.44 119 HIS B N 1
ATOM 5152 C CA . HIS B 1 119 ? 21.547 -38.406 -1.689 1 97.44 119 HIS B CA 1
ATOM 5153 C C . HIS B 1 119 ? 22.266 -37.125 -2.08 1 97.44 119 HIS B C 1
ATOM 5155 O O . HIS B 1 119 ? 23.203 -36.688 -1.392 1 97.44 119 HIS B O 1
ATOM 5161 N N . GLU B 1 120 ? 21.859 -36.531 -3.186 1 96.88 120 GLU B N 1
ATOM 5162 C CA . GLU B 1 120 ? 22.609 -35.406 -3.734 1 96.88 120 GLU B CA 1
ATOM 5163 C C . GLU B 1 120 ? 22.078 -34.062 -3.189 1 96.88 120 GLU B C 1
ATOM 5165 O O . GLU B 1 120 ? 22.828 -33.125 -3.055 1 96.88 120 GLU B O 1
ATOM 5170 N N . VAL B 1 121 ? 20.844 -34 -2.906 1 96.62 121 VAL B N 1
ATOM 5171 C CA . VAL B 1 121 ? 20.219 -32.75 -2.502 1 96.62 121 VAL B CA 1
ATOM 5172 C C . VAL B 1 121 ? 19.859 -32.812 -1.019 1 96.62 121 VAL B C 1
ATOM 5174 O O . VAL B 1 121 ? 19.797 -31.781 -0.352 1 96.62 121 VAL B O 1
ATOM 5177 N N . GLY B 1 122 ? 19.672 -33.969 -0.468 1 96.06 122 GLY B N 1
ATOM 5178 C CA . GLY B 1 122 ? 19.234 -34.125 0.911 1 96.06 122 GLY B CA 1
ATOM 5179 C C . GLY B 1 122 ? 17.766 -33.812 1.109 1 96.06 122 GLY B C 1
ATOM 5180 O O . GLY B 1 122 ? 17.375 -33.25 2.135 1 96.06 122 GLY B O 1
ATOM 5181 N N . LEU B 1 123 ? 16.969 -34.062 0.125 1 96.94 123 LEU B N 1
ATOM 5182 C CA . LEU B 1 123 ? 15.539 -33.781 0.155 1 96.94 123 LEU B CA 1
ATOM 5183 C C . LEU B 1 123 ? 14.727 -35.062 -0.079 1 96.94 123 LEU B C 1
ATOM 5185 O O . LEU B 1 123 ? 15.023 -35.844 -0.997 1 96.94 123 LEU B O 1
ATOM 5189 N N . GLU B 1 124 ? 13.805 -35.281 0.761 1 96.75 124 GLU B N 1
ATOM 5190 C CA . GLU B 1 124 ? 12.875 -36.406 0.563 1 96.75 124 GLU B CA 1
ATOM 5191 C C . GLU B 1 124 ? 11.648 -35.938 -0.228 1 96.75 124 GLU B C 1
ATOM 5193 O O . GLU B 1 124 ? 10.977 -35 0.153 1 96.75 124 GLU B O 1
ATOM 5198 N N . VAL B 1 125 ? 11.352 -36.625 -1.29 1 97.81 125 VAL B N 1
ATOM 5199 C CA . VAL B 1 125 ? 10.219 -36.312 -2.148 1 97.81 125 VAL B CA 1
ATOM 5200 C C . VAL B 1 125 ? 9.242 -37.5 -2.178 1 97.81 125 VAL B C 1
ATOM 5202 O O . VAL B 1 125 ? 9.625 -38.625 -2.494 1 97.81 125 VAL B O 1
ATOM 5205 N N . ASP B 1 126 ? 8.008 -37.25 -1.868 1 96.75 126 ASP B N 1
ATOM 5206 C CA . ASP B 1 126 ? 6.98 -38.281 -1.888 1 96.75 126 ASP B CA 1
ATOM 5207 C C . ASP B 1 126 ? 6.406 -38.469 -3.293 1 96.75 126 ASP B C 1
ATOM 5209 O O . ASP B 1 126 ? 5.961 -37.5 -3.914 1 96.75 126 ASP B O 1
ATOM 5213 N N . LEU B 1 127 ? 6.48 -39.625 -3.721 1 97.19 127 LEU B N 1
ATOM 5214 C CA . LEU B 1 127 ? 5.809 -39.969 -4.977 1 97.19 127 LEU B CA 1
ATOM 5215 C C . LEU B 1 127 ? 4.324 -40.219 -4.746 1 97.19 127 LEU B C 1
ATOM 5217 O O . LEU B 1 127 ? 3.943 -41.188 -4.109 1 97.19 127 LEU B O 1
ATOM 5221 N N . ILE B 1 128 ? 3.465 -39.406 -5.324 1 96.38 128 ILE B N 1
ATOM 5222 C CA . ILE B 1 128 ? 2.051 -39.5 -4.984 1 96.38 128 ILE B CA 1
ATOM 5223 C C . ILE B 1 128 ? 1.271 -40.031 -6.191 1 96.38 128 ILE B C 1
ATOM 5225 O O . ILE B 1 128 ? 1.643 -39.781 -7.336 1 96.38 128 ILE B O 1
ATOM 5229 N N . SER B 1 129 ? 0.169 -40.719 -5.867 1 96.44 129 SER B N 1
ATOM 5230 C CA . SER B 1 129 ? -0.701 -41.25 -6.902 1 96.44 129 SER B CA 1
ATOM 5231 C C . SER B 1 129 ? -1.573 -40.156 -7.52 1 96.44 129 SER B C 1
ATOM 5233 O O . SER B 1 129 ? -1.654 -39.062 -6.992 1 96.44 129 SER B O 1
ATOM 5235 N N . GLY B 1 130 ? -2.146 -40.5 -8.672 1 95.44 130 GLY B N 1
ATOM 5236 C CA . GLY B 1 130 ? -3.055 -39.562 -9.328 1 95.44 130 GLY B CA 1
ATOM 5237 C C . GLY B 1 130 ? -4.172 -39.094 -8.422 1 95.44 130 GLY B C 1
ATOM 5238 O O . GLY B 1 130 ? -4.363 -37.875 -8.25 1 95.44 130 GLY B O 1
ATOM 5239 N N . PRO B 1 131 ? -4.887 -40.031 -7.805 1 95.12 131 PRO B N 1
ATOM 5240 C CA . PRO B 1 131 ? -5.965 -39.625 -6.895 1 95.12 131 PRO B CA 1
ATOM 5241 C C . PRO B 1 131 ? -5.465 -38.812 -5.707 1 95.12 131 PRO B C 1
ATOM 5243 O O . PRO B 1 131 ? -6.145 -37.875 -5.262 1 95.12 131 PRO B O 1
ATOM 5246 N N . GLU B 1 132 ? -4.359 -39.125 -5.191 1 96.62 132 GLU B N 1
ATOM 5247 C CA . GLU B 1 132 ? -3.805 -38.344 -4.09 1 96.62 132 GLU B CA 1
ATOM 5248 C C . GLU B 1 132 ? -3.439 -36.938 -4.547 1 96.62 132 GLU B C 1
ATOM 5250 O O . GLU B 1 132 ? -3.623 -35.969 -3.801 1 96.62 132 GLU B O 1
ATOM 5255 N N . GLU B 1 133 ? -2.865 -36.844 -5.746 1 97.62 133 GLU B N 1
ATOM 5256 C CA . GLU B 1 133 ? -2.619 -35.531 -6.34 1 97.62 133 GLU B CA 1
ATOM 5257 C C . GLU B 1 133 ? -3.912 -34.75 -6.457 1 97.62 133 GLU B C 1
ATOM 5259 O O . GLU B 1 133 ? -3.953 -33.562 -6.09 1 97.62 133 GLU B O 1
ATOM 5264 N N . ALA B 1 134 ? -4.953 -35.375 -6.91 1 98.12 134 ALA B N 1
ATOM 5265 C CA . ALA B 1 134 ? -6.266 -34.75 -7.035 1 98.12 134 ALA B CA 1
ATOM 5266 C C . ALA B 1 134 ? -6.781 -34.281 -5.676 1 98.12 134 ALA B C 1
ATOM 5268 O O . ALA B 1 134 ? -7.34 -33.188 -5.551 1 98.12 134 ALA B O 1
ATOM 5269 N N . ARG B 1 135 ? -6.617 -35.125 -4.66 1 97.31 135 ARG B N 1
ATOM 5270 C CA . ARG B 1 135 ? -7.07 -34.781 -3.312 1 97.31 135 ARG B CA 1
ATOM 5271 C C . ARG B 1 135 ? -6.359 -33.562 -2.783 1 97.31 135 ARG B C 1
ATOM 5273 O O . ARG B 1 135 ? -6.988 -32.688 -2.201 1 97.31 135 ARG B O 1
ATOM 5280 N N . ARG B 1 136 ? -5.086 -33.5 -2.955 1 96.94 136 ARG B N 1
ATOM 5281 C CA . ARG B 1 136 ? -4.309 -32.344 -2.486 1 96.94 136 ARG B CA 1
ATOM 5282 C C . ARG B 1 136 ? -4.68 -31.078 -3.252 1 96.94 136 ARG B C 1
ATOM 5284 O O . ARG B 1 136 ? -4.734 -29.984 -2.676 1 96.94 136 ARG B O 1
ATOM 5291 N N . ILE B 1 137 ? -4.887 -31.188 -4.547 1 98.12 137 ILE B N 1
ATOM 5292 C CA . ILE B 1 137 ? -5.344 -30.062 -5.344 1 98.12 137 ILE B CA 1
ATOM 5293 C C . ILE B 1 137 ? -6.676 -29.547 -4.793 1 98.12 137 ILE B C 1
ATOM 5295 O O . ILE B 1 137 ? -6.875 -28.328 -4.668 1 98.12 137 ILE B O 1
ATOM 5299 N N . TYR B 1 138 ? -7.57 -30.453 -4.461 1 96.94 138 TYR B N 1
ATOM 5300 C CA . TYR B 1 138 ? -8.859 -30.094 -3.881 1 96.94 138 TYR B CA 1
ATOM 5301 C C . TYR B 1 138 ? -8.672 -29.25 -2.621 1 96.94 138 TYR B C 1
ATOM 5303 O O . TYR B 1 138 ? -9.312 -28.219 -2.455 1 96.94 138 TYR B O 1
ATOM 5311 N N . LEU B 1 139 ? -7.77 -29.672 -1.78 1 94.69 139 LEU B N 1
ATOM 5312 C CA . LEU B 1 139 ? -7.477 -28.938 -0.551 1 94.69 139 LEU B CA 1
ATOM 5313 C C . LEU B 1 139 ? -6.949 -27.547 -0.86 1 94.69 139 LEU B C 1
ATOM 5315 O O . LEU B 1 139 ? -7.309 -26.578 -0.185 1 94.69 139 LEU B O 1
ATOM 5319 N N . GLY B 1 140 ? -6.082 -27.453 -1.847 1 96 140 GLY B N 1
ATOM 5320 C CA . GLY B 1 140 ? -5.574 -26.156 -2.27 1 96 140 GLY B CA 1
ATOM 5321 C C . GLY B 1 140 ? -6.668 -25.203 -2.727 1 96 140 GLY B C 1
ATOM 5322 O O . GLY B 1 140 ? -6.695 -24.031 -2.322 1 96 140 GLY B O 1
ATOM 5323 N N . VAL B 1 141 ? -7.57 -25.688 -3.539 1 96.06 141 VAL B N 1
ATOM 5324 C CA . VAL B 1 141 ? -8.672 -24.891 -4.066 1 96.06 141 VAL B CA 1
ATOM 5325 C C . VAL B 1 141 ? -9.586 -24.453 -2.928 1 96.06 141 VAL B C 1
ATOM 5327 O O . VAL B 1 141 ? -10.031 -23.312 -2.885 1 96.06 141 VAL B O 1
ATOM 5330 N N . LEU B 1 142 ? -9.828 -25.344 -1.963 1 92.62 142 LEU B N 1
ATOM 5331 C CA . LEU B 1 142 ? -10.688 -25.047 -0.826 1 92.62 142 LEU B CA 1
ATOM 5332 C C . LEU B 1 142 ? -10.086 -23.938 0.03 1 92.62 142 LEU B C 1
ATOM 5334 O O . LEU B 1 142 ? -10.812 -23.203 0.704 1 92.62 142 LEU B O 1
ATOM 5338 N N . SER B 1 143 ? -8.836 -23.797 -0.033 1 92.38 143 SER B N 1
ATOM 5339 C CA . SER B 1 143 ? -8.156 -22.781 0.77 1 92.38 143 SER B CA 1
ATOM 5340 C C . SER B 1 143 ? -8.234 -21.406 0.103 1 92.38 143 SER B C 1
ATOM 5342 O O . SER B 1 143 ? -7.957 -20.391 0.738 1 92.38 143 SER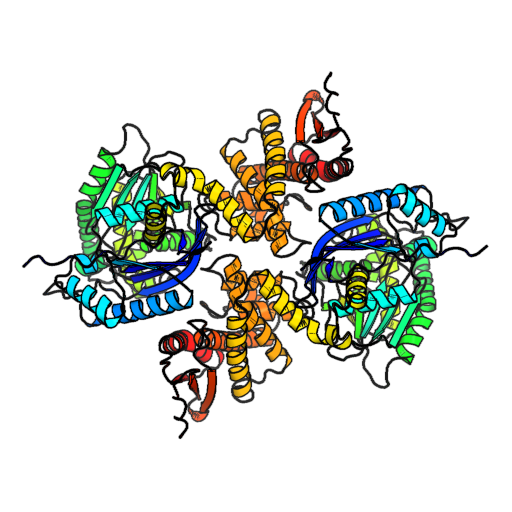 B O 1
ATOM 5344 N N . GLY B 1 144 ? -8.625 -21.359 -1.094 1 92.25 144 GLY B N 1
ATOM 5345 C CA . GLY B 1 144 ? -8.594 -20.109 -1.821 1 92.25 144 GLY B CA 1
ATOM 5346 C C . GLY B 1 144 ? -9.953 -19.672 -2.328 1 92.25 144 GLY B C 1
ATOM 5347 O O . GLY B 1 144 ? -10.141 -18.5 -2.68 1 92.25 144 GLY B O 1
ATOM 5348 N N . MET B 1 145 ? -10.891 -20.578 -2.352 1 92.5 145 MET B N 1
ATOM 5349 C CA . MET B 1 145 ? -12.195 -20.281 -2.934 1 92.5 145 MET B CA 1
ATOM 5350 C C . MET B 1 145 ? -13.32 -20.656 -1.978 1 92.5 145 MET B C 1
ATOM 5352 O O . MET B 1 145 ? -13.219 -21.656 -1.262 1 92.5 145 MET B O 1
ATOM 5356 N N . ASP B 1 146 ? -14.344 -19.875 -2.014 1 90 146 ASP B N 1
ATOM 5357 C CA . ASP B 1 146 ? -15.578 -20.172 -1.297 1 90 146 ASP B CA 1
ATOM 5358 C C . ASP B 1 146 ? -16.594 -20.859 -2.215 1 90 146 ASP B C 1
ATOM 5360 O O . ASP B 1 146 ? -17.078 -20.25 -3.166 1 90 146 ASP B O 1
ATOM 5364 N N . PHE B 1 147 ? -16.984 -22.094 -1.872 1 90.31 147 PHE B N 1
ATOM 5365 C CA . PHE B 1 147 ? -17.891 -22.875 -2.705 1 90.31 147 PHE B CA 1
ATOM 5366 C C . PHE B 1 147 ? -19.344 -22.484 -2.424 1 90.31 147 PHE B C 1
ATOM 5368 O O . PHE B 1 147 ? -20.234 -22.828 -3.199 1 90.31 147 PHE B O 1
ATOM 5375 N N . GLN B 1 148 ? -19.531 -21.781 -1.345 1 84.06 148 GLN B N 1
ATOM 5376 C CA . GLN B 1 148 ? -20.875 -21.359 -0.947 1 84.06 148 GLN B CA 1
ATOM 5377 C C . GLN B 1 148 ? -21.844 -22.547 -0.948 1 84.06 148 GLN B C 1
ATOM 5379 O O . GLN B 1 148 ? -22.969 -22.422 -1.452 1 84.06 148 GLN B O 1
ATOM 5384 N N . GLN B 1 149 ? -21.406 -23.734 -0.625 1 81.81 149 GLN B N 1
ATOM 5385 C CA . GLN B 1 149 ? -22.172 -24.984 -0.492 1 81.81 149 GLN B CA 1
ATOM 5386 C C . GLN B 1 149 ? -22.703 -25.453 -1.843 1 81.81 149 GLN B C 1
ATOM 5388 O O . GLN B 1 149 ? -23.734 -26.125 -1.906 1 81.81 149 GLN B O 1
ATOM 5393 N N . ARG B 1 150 ? -22.125 -25.062 -2.881 1 91.69 150 ARG B N 1
ATOM 5394 C CA . ARG B 1 150 ? -22.484 -25.516 -4.223 1 91.69 150 ARG B CA 1
ATOM 5395 C C . ARG B 1 150 ? -21.5 -26.547 -4.75 1 91.69 150 ARG B C 1
ATOM 5397 O O . ARG B 1 150 ? -20.359 -26.609 -4.281 1 91.69 150 ARG B O 1
ATOM 5404 N N . HIS B 1 151 ? -21.969 -27.312 -5.645 1 95 151 HIS B N 1
ATOM 5405 C CA . HIS B 1 151 ? -21.125 -28.344 -6.23 1 95 151 HIS B CA 1
ATOM 5406 C C . HIS B 1 151 ? -20.25 -27.766 -7.332 1 95 151 HIS B C 1
ATOM 5408 O O . HIS B 1 151 ? -20.734 -27.094 -8.234 1 95 151 HIS B O 1
ATOM 5414 N N . HIS B 1 152 ? -18.953 -28 -7.176 1 96.56 152 HIS B N 1
ATOM 5415 C CA . HIS B 1 152 ? -17.969 -27.562 -8.148 1 96.56 152 HIS B CA 1
ATOM 5416 C C . HIS B 1 152 ? -17.125 -28.719 -8.656 1 96.56 152 HIS B C 1
ATOM 5418 O O . HIS B 1 152 ? -16.703 -29.578 -7.875 1 96.56 152 HIS B O 1
ATOM 5424 N N . ALA B 1 153 ? -17.016 -28.797 -9.938 1 98.44 153 ALA B N 1
ATOM 5425 C CA . ALA B 1 153 ? -15.914 -29.578 -10.508 1 98.44 153 ALA B CA 1
ATOM 5426 C C . ALA B 1 153 ? -14.641 -28.75 -10.586 1 98.44 153 ALA B C 1
ATOM 5428 O O . ALA B 1 153 ? -14.695 -27.531 -10.812 1 98.44 153 ALA B O 1
ATOM 5429 N N . ILE B 1 154 ? -13.492 -29.359 -10.328 1 98.62 154 ILE B N 1
ATOM 5430 C CA . ILE B 1 154 ? -12.188 -28.719 -10.43 1 98.62 154 ILE B CA 1
ATOM 5431 C C . ILE B 1 154 ? -11.359 -29.406 -11.508 1 98.62 154 ILE B C 1
ATOM 5433 O O . ILE B 1 154 ? -11.25 -30.641 -11.523 1 98.62 154 ILE B O 1
ATOM 5437 N N . ILE B 1 155 ? -10.82 -28.672 -12.398 1 98.88 155 ILE B N 1
ATOM 5438 C CA . ILE B 1 155 ? -9.922 -29.219 -13.406 1 98.88 155 ILE B CA 1
ATOM 5439 C C . ILE B 1 155 ? -8.531 -28.625 -13.242 1 98.88 155 ILE B C 1
ATOM 5441 O O . ILE B 1 155 ? -8.375 -27.406 -13.188 1 98.88 155 ILE B O 1
ATOM 5445 N N . ASP B 1 156 ? -7.539 -29.375 -13.109 1 98.62 156 ASP B N 1
ATOM 5446 C CA . ASP B 1 156 ? -6.125 -29.016 -13.062 1 98.62 156 ASP B CA 1
ATOM 5447 C C . ASP B 1 156 ? -5.355 -29.656 -14.211 1 98.62 156 ASP B C 1
ATOM 5449 O O . ASP B 1 156 ? -5.234 -30.891 -14.273 1 98.62 156 ASP B O 1
ATOM 5453 N N . ILE B 1 157 ? -4.832 -28.875 -15.078 1 98.31 157 ILE B N 1
ATOM 5454 C CA . ILE B 1 157 ? -4.141 -29.391 -16.25 1 98.31 157 ILE B CA 1
ATOM 5455 C C . ILE B 1 157 ? -2.631 -29.234 -16.062 1 98.31 157 ILE B C 1
ATOM 5457 O O . ILE B 1 157 ? -2.092 -28.141 -16.156 1 98.31 157 ILE B O 1
ATOM 5461 N N . GLY B 1 158 ? -1.99 -30.344 -15.891 1 96.25 158 GLY B N 1
ATOM 5462 C CA . GLY B 1 158 ? -0.54 -30.359 -15.781 1 96.25 158 GLY B CA 1
ATOM 5463 C C . GLY B 1 158 ? 0.152 -30.719 -17.078 1 96.25 158 GLY B C 1
ATOM 5464 O O . GLY B 1 158 ? -0.456 -30.656 -18.156 1 96.25 158 GLY B O 1
ATOM 5465 N N . GLY B 1 159 ? 1.42 -30.984 -17.016 1 94.81 159 GLY B N 1
ATOM 5466 C CA . GLY B 1 159 ? 2.172 -31.406 -18.188 1 94.81 159 GLY B CA 1
ATOM 5467 C C . GLY B 1 159 ? 1.951 -32.844 -18.562 1 94.81 159 GLY B C 1
ATOM 5468 O O . GLY B 1 159 ? 1.972 -33.219 -19.75 1 94.81 159 GLY B O 1
ATOM 5469 N N . GLY B 1 160 ? 1.746 -33.656 -17.562 1 95.44 160 GLY B N 1
ATOM 5470 C CA . GLY B 1 160 ? 1.65 -35.094 -17.812 1 95.44 160 GLY B CA 1
ATOM 5471 C C . GLY B 1 160 ? 0.253 -35.625 -17.594 1 95.44 160 GLY B C 1
ATOM 5472 O O . GLY B 1 160 ? -0.101 -36.688 -18.156 1 95.44 160 GLY B O 1
ATOM 5473 N N . SER B 1 161 ? -0.474 -34.969 -16.797 1 96.94 161 SER B N 1
ATOM 5474 C CA . SER B 1 161 ? -1.796 -35.469 -16.438 1 96.94 161 SER B CA 1
ATOM 5475 C C . SER B 1 161 ? -2.777 -34.344 -16.188 1 96.94 161 SER B C 1
ATOM 5477 O O . SER B 1 161 ? -2.375 -33.188 -16.094 1 96.94 161 SER B O 1
ATOM 5479 N N . THR B 1 162 ? -4.059 -34.656 -16.156 1 98.25 162 THR B N 1
ATOM 5480 C CA . THR B 1 162 ? -5.152 -33.75 -15.805 1 98.25 162 THR B CA 1
ATOM 5481 C C . THR B 1 162 ? -6.023 -34.375 -14.711 1 98.25 162 THR B C 1
ATOM 5483 O O . THR B 1 162 ? -6.457 -35.5 -14.82 1 98.25 162 THR B O 1
ATOM 5486 N N . GLU B 1 163 ? -6.145 -33.688 -13.633 1 98.5 163 GLU B N 1
ATOM 5487 C CA . GLU B 1 163 ? -7.035 -34.094 -12.555 1 98.5 163 GLU B CA 1
ATOM 5488 C C . GLU B 1 163 ? -8.414 -33.438 -12.695 1 98.5 163 GLU B C 1
ATOM 5490 O O . GLU B 1 163 ? -8.523 -32.281 -13.055 1 98.5 163 GLU B O 1
ATOM 5495 N N . LEU B 1 164 ? -9.438 -34.188 -12.547 1 98.62 164 LEU B N 1
ATOM 5496 C CA . LEU B 1 164 ? -10.828 -33.75 -12.492 1 98.62 164 LEU B CA 1
ATOM 5497 C C . LEU B 1 164 ? -11.477 -34.188 -11.18 1 98.62 164 LEU B C 1
ATOM 5499 O O . LEU B 1 164 ? -11.539 -35.375 -10.867 1 98.62 164 LEU B O 1
ATOM 5503 N N . ILE B 1 165 ? -11.898 -33.156 -10.414 1 98.44 165 ILE B N 1
ATOM 5504 C CA . ILE B 1 165 ? -12.359 -33.375 -9.047 1 98.44 165 ILE B CA 1
ATOM 5505 C C . ILE B 1 165 ? -13.773 -32.844 -8.883 1 98.44 165 ILE B C 1
ATOM 5507 O O . ILE B 1 165 ? -14.141 -31.844 -9.523 1 98.44 165 ILE B O 1
ATOM 5511 N N . LEU B 1 166 ? -14.594 -33.531 -8.109 1 97.94 166 LEU B N 1
ATOM 5512 C CA . LEU B 1 166 ? -15.914 -33.031 -7.742 1 97.94 166 LEU B CA 1
ATOM 5513 C C . LEU B 1 166 ? -16.031 -32.844 -6.234 1 97.94 166 LEU B C 1
ATOM 5515 O O . LEU B 1 166 ? -15.625 -33.75 -5.473 1 97.94 166 LEU B O 1
ATOM 5519 N N . GLY B 1 167 ? -16.5 -31.719 -5.812 1 94.56 167 GLY B N 1
ATOM 5520 C CA . GLY B 1 167 ? -16.781 -31.516 -4.398 1 94.56 167 GLY B CA 1
ATOM 5521 C C . GLY B 1 167 ? -17.703 -30.344 -4.133 1 94.56 167 GLY B C 1
ATOM 5522 O O . GLY B 1 167 ? -18.031 -29.578 -5.047 1 94.56 167 GLY B O 1
ATOM 5523 N N . ALA B 1 168 ? -18.156 -30.25 -2.867 1 91.88 168 ALA B N 1
ATOM 5524 C CA . ALA B 1 168 ? -19.047 -29.188 -2.441 1 91.88 168 ALA B CA 1
ATOM 5525 C C . ALA B 1 168 ? -18.531 -28.5 -1.177 1 91.88 168 ALA B C 1
ATOM 5527 O O . ALA B 1 168 ? -19.312 -27.969 -0.39 1 91.88 168 ALA B O 1
ATOM 5528 N N . GLY B 1 169 ? -17.25 -28.609 -0.972 1 87.06 169 GLY B N 1
ATOM 5529 C CA . GLY B 1 169 ? -16.656 -27.922 0.169 1 87.06 169 GLY B CA 1
ATOM 5530 C C . GLY B 1 169 ? -16.312 -28.859 1.31 1 87.06 169 GLY B C 1
ATOM 5531 O O . GLY B 1 169 ? -15.531 -28.5 2.199 1 87.06 169 GLY B O 1
ATOM 5532 N N . GLN B 1 170 ? -16.828 -30.016 1.308 1 86.94 170 GLN B N 1
ATOM 5533 C CA . GLN B 1 170 ? -16.531 -31.062 2.291 1 86.94 170 GLN B CA 1
ATOM 5534 C C . GLN B 1 170 ? -15.625 -32.125 1.698 1 86.94 170 GLN B C 1
ATOM 5536 O O . GLN B 1 170 ? -14.664 -31.828 0.992 1 86.94 170 GLN B O 1
ATOM 5541 N N . GLU B 1 171 ? -15.891 -33.344 1.999 1 89.19 171 GLU B N 1
ATOM 5542 C CA . GLU B 1 171 ? -15.133 -34.438 1.379 1 89.19 171 GLU B CA 1
ATOM 5543 C C . GLU B 1 171 ? -15.375 -34.5 -0.126 1 89.19 171 GLU B C 1
ATOM 5545 O O . GLU B 1 171 ? -16.5 -34.281 -0.584 1 89.19 171 GLU B O 1
ATOM 5550 N N . PRO B 1 172 ? -14.312 -34.688 -0.85 1 94.06 172 PRO B N 1
ATOM 5551 C CA . PRO B 1 172 ? -14.523 -34.812 -2.295 1 94.06 172 PRO B CA 1
ATOM 5552 C C . PRO B 1 172 ? -15.453 -35.938 -2.672 1 94.06 172 PRO B C 1
ATOM 5554 O O . PRO B 1 172 ? -15.406 -37.031 -2.049 1 94.06 172 PRO B O 1
ATOM 5557 N N . LEU B 1 173 ? -16.234 -35.719 -3.623 1 95.81 173 LEU B N 1
ATOM 5558 C CA . LEU B 1 173 ? -17.188 -36.719 -4.102 1 95.81 173 LEU B CA 1
ATOM 5559 C C . LEU B 1 173 ? -16.562 -37.594 -5.18 1 95.81 173 LEU B C 1
ATOM 5561 O O . LEU B 1 173 ? -17 -38.75 -5.395 1 95.81 173 LEU B O 1
ATOM 5565 N N . CYS B 1 174 ? -15.633 -37.031 -5.883 1 97.31 174 CYS B N 1
ATOM 5566 C CA . CYS B 1 174 ? -14.953 -37.75 -6.969 1 97.31 174 CYS B CA 1
ATOM 5567 C C . CYS B 1 174 ? -13.531 -37.219 -7.152 1 97.31 174 CYS B C 1
ATOM 5569 O O . CYS B 1 174 ? -13.297 -36 -7.109 1 97.31 174 CYS B O 1
ATOM 5571 N N . LEU B 1 175 ? -12.586 -38.125 -7.203 1 97.88 175 LEU B N 1
ATOM 5572 C CA . LEU B 1 175 ? -11.188 -37.844 -7.48 1 97.88 175 LEU B CA 1
ATOM 5573 C C . LEU B 1 175 ? -10.695 -38.656 -8.68 1 97.88 175 LEU B C 1
ATOM 5575 O O . LEU B 1 175 ? -10.648 -39.875 -8.625 1 97.88 175 LEU B O 1
ATOM 5579 N N . THR B 1 176 ? -10.328 -37.906 -9.758 1 97.75 176 THR B N 1
ATOM 5580 C CA . THR B 1 176 ? -9.836 -38.625 -10.938 1 97.75 176 THR B CA 1
ATOM 5581 C C . THR B 1 176 ? -8.547 -37.969 -11.453 1 97.75 176 THR B C 1
ATOM 5583 O O . THR B 1 176 ? -8.281 -36.812 -11.188 1 97.75 176 THR B O 1
ATOM 5586 N N . SER B 1 177 ? -7.711 -38.75 -12.117 1 97.69 177 SER B N 1
ATOM 5587 C CA . SER B 1 177 ? -6.5 -38.344 -12.812 1 97.69 177 SER B CA 1
ATOM 5588 C C . SER B 1 177 ? -6.348 -39.062 -14.141 1 97.69 177 SER B C 1
ATOM 5590 O O . SER B 1 177 ? -6.375 -40.281 -14.188 1 97.69 177 SER B O 1
ATOM 5592 N N . THR B 1 178 ? -6.289 -38.312 -15.172 1 97.75 178 THR B N 1
ATOM 5593 C CA . THR B 1 178 ? -6.168 -38.844 -16.516 1 97.75 178 THR B CA 1
ATOM 5594 C C . THR B 1 178 ? -4.805 -38.531 -17.109 1 97.75 178 THR B C 1
ATOM 5596 O O . THR B 1 178 ? -4.309 -37.406 -16.969 1 97.75 178 THR B O 1
ATOM 5599 N N . LYS B 1 179 ? -4.25 -39.469 -17.844 1 95.38 179 LYS B N 1
ATOM 5600 C CA . LYS B 1 179 ? -2.928 -39.312 -18.438 1 95.38 179 LYS B CA 1
ATOM 5601 C C . LYS B 1 179 ? -2.996 -38.469 -19.688 1 95.38 179 LYS B C 1
ATOM 5603 O O . LYS B 1 179 ? -2.547 -38.875 -20.766 1 95.38 179 LYS B O 1
ATOM 5608 N N . VAL B 1 180 ? -3.518 -37.344 -19.562 1 96.31 180 VAL B N 1
ATOM 5609 C CA . VAL B 1 180 ? -3.531 -36.281 -20.578 1 96.31 180 VAL B CA 1
ATOM 5610 C C . VAL B 1 180 ? -2.996 -35 -19.984 1 96.31 180 VAL B C 1
ATOM 5612 O O . VAL B 1 180 ? -3.523 -34.5 -18.984 1 96.31 180 VAL B O 1
ATOM 5615 N N . GLY B 1 181 ? -1.917 -34.531 -20.516 1 96.19 181 GLY B N 1
ATOM 5616 C CA . GLY B 1 181 ? -1.287 -33.312 -20.078 1 96.19 181 GLY B CA 1
ATOM 5617 C C . GLY B 1 181 ? -0.685 -32.5 -21.219 1 96.19 181 GLY B C 1
ATOM 5618 O O . GLY B 1 181 ? -0.443 -33.062 -22.297 1 96.19 181 GLY B O 1
ATOM 5619 N N . ALA B 1 182 ? -0.431 -31.281 -20.984 1 96.56 182 ALA B N 1
ATOM 5620 C CA . ALA B 1 182 ? -0.037 -30.359 -22.031 1 96.56 182 ALA B CA 1
ATOM 5621 C C . ALA B 1 182 ? 1.283 -30.781 -22.672 1 96.56 182 ALA B C 1
ATOM 5623 O O . ALA B 1 182 ? 1.428 -30.75 -23.891 1 96.56 182 ALA B O 1
ATOM 5624 N N . VAL B 1 183 ? 2.277 -31.156 -21.859 1 94.06 183 VAL B N 1
ATOM 5625 C CA . VAL B 1 183 ? 3.584 -31.547 -22.375 1 94.06 183 VAL B CA 1
ATOM 5626 C C . VAL B 1 183 ? 3.467 -32.875 -23.094 1 94.06 183 VAL B C 1
ATOM 5628 O O . VAL B 1 183 ? 3.945 -33.031 -24.234 1 94.06 183 VAL B O 1
ATOM 5631 N N . ARG B 1 184 ? 2.83 -33.844 -22.516 1 93.12 184 ARG B N 1
ATOM 5632 C CA . ARG B 1 184 ? 2.639 -35.188 -23.062 1 93.12 184 ARG B CA 1
ATOM 5633 C C . ARG B 1 184 ? 1.957 -35.125 -24.422 1 93.12 184 ARG B C 1
ATOM 5635 O O . ARG B 1 184 ? 2.445 -35.719 -25.391 1 93.12 184 ARG B O 1
ATOM 5642 N N . LEU B 1 185 ? 0.871 -34.438 -24.5 1 96.5 185 LEU B N 1
ATOM 5643 C CA . LEU B 1 185 ? 0.067 -34.375 -25.719 1 96.5 185 LEU B CA 1
ATOM 5644 C C . LEU B 1 185 ? 0.829 -33.656 -26.844 1 96.5 185 LEU B C 1
ATOM 5646 O O . LEU B 1 185 ? 0.72 -34.031 -28 1 96.5 185 LEU B O 1
ATOM 5650 N N . THR B 1 186 ? 1.51 -32.562 -26.453 1 95.88 186 THR B N 1
ATOM 5651 C CA . THR B 1 186 ? 2.301 -31.859 -27.453 1 95.88 186 THR B CA 1
ATOM 5652 C C . THR B 1 186 ? 3.342 -32.781 -28.078 1 95.88 186 THR B C 1
ATOM 5654 O O . THR B 1 186 ? 3.479 -32.844 -29.312 1 95.88 186 THR B O 1
ATOM 5657 N N . GLN B 1 187 ? 4.059 -33.562 -27.312 1 92.06 187 GLN B N 1
ATOM 5658 C CA . GLN B 1 187 ? 5.109 -34.469 -27.781 1 92.06 187 GLN B CA 1
ATOM 5659 C C . GLN B 1 187 ? 4.535 -35.594 -28.625 1 92.06 187 GLN B C 1
ATOM 5661 O O . GLN B 1 187 ? 5.133 -36 -29.641 1 92.06 187 GLN B O 1
ATOM 5666 N N . GLU B 1 188 ? 3.377 -36.031 -28.297 1 93.19 188 GLU B N 1
ATOM 5667 C CA . GLU B 1 188 ? 2.818 -37.219 -28.922 1 93.19 188 GLU B CA 1
ATOM 5668 C C . GLU B 1 188 ? 2.059 -36.875 -30.203 1 93.19 188 GLU B C 1
ATOM 5670 O O . GLU B 1 188 ? 2.027 -37.656 -31.141 1 93.19 188 GLU B O 1
ATOM 5675 N N . PHE B 1 189 ? 1.467 -35.656 -30.25 1 95.88 189 PHE B N 1
ATOM 5676 C CA . PHE B 1 189 ? 0.467 -35.469 -31.297 1 95.88 189 PHE B CA 1
ATOM 5677 C C . PHE B 1 189 ? 0.783 -34.219 -32.125 1 95.88 189 PHE B C 1
ATOM 5679 O O . PHE B 1 189 ? 0.204 -34.031 -33.219 1 95.88 189 PHE B O 1
ATOM 5686 N N . ILE B 1 190 ? 1.645 -33.375 -31.703 1 96.81 190 ILE B N 1
ATOM 5687 C CA . ILE B 1 190 ? 1.901 -32.125 -32.438 1 96.81 190 ILE B CA 1
ATOM 5688 C C . ILE B 1 190 ? 3.316 -32.156 -33 1 96.81 190 ILE B C 1
ATOM 5690 O O . ILE B 1 190 ? 4.289 -31.906 -32.281 1 96.81 190 ILE B O 1
ATOM 5694 N N . HIS B 1 191 ? 3.371 -32.281 -34.375 1 95.81 191 HIS B N 1
ATOM 5695 C CA . HIS B 1 191 ? 4.668 -32.406 -35.031 1 95.81 191 HIS B CA 1
ATOM 5696 C C . HIS B 1 191 ? 4.844 -31.391 -36.125 1 95.81 191 HIS B C 1
ATOM 5698 O O . HIS B 1 191 ? 5.891 -31.344 -36.781 1 95.81 191 HIS B O 1
ATOM 5704 N N . THR B 1 192 ? 3.828 -30.594 -36.312 1 97.25 192 THR B N 1
ATOM 5705 C CA . THR B 1 192 ? 3.879 -29.5 -37.25 1 97.25 192 THR B CA 1
ATOM 5706 C C . THR B 1 192 ? 3.695 -28.156 -36.531 1 97.25 192 THR B C 1
ATOM 5708 O O . THR B 1 192 ? 3.121 -28.109 -35.469 1 97.25 192 THR B O 1
ATOM 5711 N N . ASP B 1 193 ? 4.16 -27.109 -37.188 1 97 193 ASP B N 1
ATOM 5712 C CA . ASP B 1 193 ? 4.074 -25.766 -36.594 1 97 193 ASP B CA 1
ATOM 5713 C C . ASP B 1 193 ? 3.727 -24.719 -37.656 1 97 193 ASP B C 1
ATOM 5715 O O . ASP B 1 193 ? 4.582 -24.328 -38.469 1 97 193 ASP B O 1
ATOM 5719 N N . PRO B 1 194 ? 2.574 -24.25 -37.719 1 97.25 194 PRO B N 1
ATOM 5720 C CA . PRO B 1 194 ? 1.528 -24.484 -36.719 1 97.25 194 PRO B CA 1
ATOM 5721 C C . PRO B 1 194 ? 0.934 -25.891 -36.812 1 97.25 194 PRO B C 1
ATOM 5723 O O . PRO B 1 194 ? 1.141 -26.578 -37.812 1 97.25 194 PRO B O 1
ATOM 5726 N N . ILE B 1 195 ? 0.24 -26.297 -35.75 1 97.75 195 ILE B N 1
ATOM 5727 C CA . ILE B 1 195 ? -0.389 -27.625 -35.75 1 97.75 195 ILE B CA 1
ATOM 5728 C C . ILE B 1 195 ? -1.284 -27.766 -36.969 1 97.75 195 ILE B C 1
ATOM 5730 O O . ILE B 1 195 ? -2.084 -26.875 -37.281 1 97.75 195 ILE B O 1
ATOM 5734 N N . SER B 1 196 ? -1.188 -28.828 -37.688 1 97.38 196 SER B N 1
ATOM 5735 C CA . SER B 1 196 ? -1.986 -29.062 -38.906 1 97.38 196 SER B CA 1
ATOM 5736 C C . SER B 1 196 ? -3.434 -29.391 -38.531 1 97.38 196 SER B C 1
ATOM 5738 O O . SER B 1 196 ? -3.717 -29.859 -37.438 1 97.38 196 SER B O 1
ATOM 5740 N N . PRO B 1 197 ? -4.328 -29.094 -39.5 1 96.56 197 PRO B N 1
ATOM 5741 C CA . PRO B 1 197 ? -5.73 -29.453 -39.25 1 96.56 197 PRO B CA 1
ATOM 5742 C C . PRO B 1 197 ? -5.918 -30.922 -38.906 1 96.56 197 PRO B C 1
ATOM 5744 O O . PRO B 1 197 ? -6.742 -31.266 -38.062 1 96.56 197 PRO B O 1
ATOM 5747 N N . SER B 1 198 ? -5.172 -31.75 -39.531 1 96.75 198 SER B N 1
ATOM 5748 C CA . SER B 1 198 ? -5.27 -33.188 -39.25 1 96.75 198 SER B CA 1
ATOM 5749 C C . SER B 1 198 ? -4.805 -33.531 -37.844 1 96.75 198 SER B C 1
ATOM 5751 O O . SER B 1 198 ? -5.488 -34.25 -37.125 1 96.75 198 SER B O 1
ATOM 5753 N N . GLU B 1 199 ? -3.65 -33 -37.469 1 97.69 199 GLU B N 1
ATOM 5754 C CA . GLU B 1 199 ? -3.139 -33.219 -36.125 1 97.69 199 GLU B CA 1
ATOM 5755 C C . GLU B 1 199 ? -4.105 -32.688 -35.094 1 97.69 199 GLU B C 1
ATOM 5757 O O . GLU B 1 199 ? -4.312 -33.312 -34.031 1 97.69 199 GLU B O 1
ATOM 5762 N N . TYR B 1 200 ? -4.633 -31.531 -35.438 1 97.75 200 TYR B N 1
ATOM 5763 C CA . TYR B 1 200 ? -5.586 -30.891 -34.531 1 97.75 200 TYR B CA 1
ATOM 5764 C C . TYR B 1 200 ? -6.805 -31.781 -34.312 1 97.75 200 TYR B C 1
ATOM 5766 O O . TYR B 1 200 ? -7.227 -32 -33.156 1 97.75 200 TYR B O 1
ATOM 5774 N N . THR B 1 201 ? -7.336 -32.312 -35.312 1 97.25 201 THR B N 1
ATOM 5775 C CA . THR B 1 201 ? -8.523 -33.125 -35.25 1 97.25 201 THR B CA 1
ATOM 5776 C C . THR B 1 201 ? -8.242 -34.438 -34.469 1 97.25 201 THR B C 1
ATOM 5778 O O . THR B 1 201 ? -9.062 -34.875 -33.656 1 97.25 201 THR B O 1
ATOM 5781 N N . VAL B 1 202 ? -7.117 -35 -34.719 1 97.69 202 VAL B N 1
ATOM 5782 C CA . VAL B 1 202 ? -6.727 -36.219 -34.031 1 97.69 202 VAL B CA 1
ATOM 5783 C C . VAL B 1 202 ? -6.539 -35.969 -32.562 1 97.69 202 VAL B C 1
ATOM 5785 O O . VAL B 1 202 ? -6.98 -36.75 -31.703 1 97.69 202 VAL B O 1
ATOM 5788 N N . LEU B 1 203 ? -5.844 -34.906 -32.281 1 98.25 203 LEU B N 1
ATOM 5789 C CA . LEU B 1 203 ? -5.609 -34.531 -30.906 1 98.25 203 LEU B CA 1
ATOM 5790 C C . LEU B 1 203 ? -6.93 -34.281 -30.172 1 98.25 203 LEU B C 1
ATOM 5792 O O . LEU B 1 203 ? -7.113 -34.75 -29.047 1 98.25 203 LEU B O 1
ATOM 5796 N N . GLN B 1 204 ? -7.832 -33.531 -30.75 1 97.56 204 GLN B N 1
ATOM 5797 C CA . GLN B 1 204 ? -9.141 -33.25 -30.172 1 97.56 204 GLN B CA 1
ATOM 5798 C C . GLN B 1 204 ? -9.883 -34.531 -29.859 1 97.56 204 GLN B C 1
ATOM 5800 O O . GLN B 1 204 ? -10.438 -34.719 -28.766 1 97.56 204 GLN B O 1
ATOM 5805 N N . ALA B 1 205 ? -9.875 -35.438 -30.797 1 97.5 205 ALA B N 1
ATOM 5806 C CA . ALA B 1 205 ? -10.578 -36.688 -30.641 1 97.5 205 ALA B CA 1
ATOM 5807 C C . ALA B 1 205 ? -9.945 -37.531 -29.531 1 97.5 205 ALA B C 1
ATOM 5809 O O . ALA B 1 205 ? -10.656 -38.156 -28.75 1 97.5 205 ALA B O 1
ATOM 5810 N N . TYR B 1 206 ? -8.688 -37.594 -29.578 1 98 206 TYR B N 1
ATOM 5811 C CA . TYR B 1 206 ? -7.977 -38.344 -28.562 1 98 206 TYR B CA 1
ATOM 5812 C C . TYR B 1 206 ? -8.297 -37.812 -27.172 1 98 206 TYR B C 1
ATOM 5814 O O . TYR B 1 206 ? -8.625 -38.594 -26.266 1 98 206 TYR B O 1
ATOM 5822 N N . VAL B 1 207 ? -8.172 -36.5 -26.953 1 98.44 207 VAL B N 1
ATOM 5823 C CA . VAL B 1 207 ? -8.43 -35.875 -25.672 1 98.44 207 VAL B CA 1
ATOM 5824 C C . VAL B 1 207 ? -9.867 -36.156 -25.219 1 98.44 207 VAL B C 1
ATOM 5826 O O . VAL B 1 207 ? -10.102 -36.531 -24.078 1 98.44 207 VAL B O 1
ATOM 5829 N N . ARG B 1 208 ? -10.828 -36 -26.125 1 97.31 208 ARG B N 1
ATOM 5830 C CA . ARG B 1 208 ? -12.234 -36.281 -25.812 1 97.31 208 ARG B CA 1
ATOM 5831 C C . ARG B 1 208 ? -12.422 -37.688 -25.312 1 97.31 208 ARG B C 1
ATOM 5833 O O . ARG B 1 208 ? -13.102 -37.938 -24.312 1 97.31 208 ARG B O 1
ATOM 5840 N N . GLY B 1 209 ? -11.773 -38.594 -26.016 1 97.38 209 GLY B N 1
ATOM 5841 C CA . GLY B 1 209 ? -11.859 -40 -25.609 1 97.38 209 GLY B CA 1
ATOM 5842 C C . GLY B 1 209 ? -11.234 -40.281 -24.266 1 97.38 209 GLY B C 1
ATOM 5843 O O . GLY B 1 209 ? -11.789 -41.031 -23.453 1 97.38 209 GLY B O 1
ATOM 5844 N N . MET B 1 210 ? -10.164 -39.719 -24.047 1 97.75 210 MET B N 1
ATOM 5845 C CA . MET B 1 210 ? -9.398 -40 -22.828 1 97.75 210 MET B CA 1
ATOM 5846 C C . MET B 1 210 ? -10.094 -39.406 -21.594 1 97.75 210 MET B C 1
ATOM 5848 O O . MET B 1 210 ? -10.078 -40 -20.531 1 97.75 210 MET B O 1
ATOM 5852 N N . VAL B 1 211 ? -10.695 -38.188 -21.703 1 98 211 VAL B N 1
ATOM 5853 C CA . VAL B 1 211 ? -11.234 -37.5 -20.531 1 98 211 VAL B CA 1
ATOM 5854 C C . VAL B 1 211 ? -12.672 -37.938 -20.281 1 98 211 VAL B C 1
ATOM 5856 O O . VAL B 1 211 ? -13.25 -37.656 -19.234 1 98 211 VAL B O 1
ATOM 5859 N N . GLU B 1 212 ? -13.297 -38.688 -21.203 1 97.38 212 GLU B N 1
ATOM 5860 C CA . GLU B 1 212 ? -14.695 -39.062 -21.141 1 97.38 212 GLU B CA 1
ATOM 5861 C C . GLU B 1 212 ? -15 -39.844 -19.844 1 97.38 212 GLU B C 1
ATOM 5863 O O . GLU B 1 212 ? -16.016 -39.562 -19.203 1 97.38 212 GLU B O 1
ATOM 5868 N N . ARG B 1 213 ? -14.164 -40.75 -19.531 1 96.38 213 ARG B N 1
ATOM 5869 C CA . ARG B 1 213 ? -14.398 -41.562 -18.328 1 96.38 213 ARG B CA 1
ATOM 5870 C C . ARG B 1 213 ? -14.422 -40.688 -17.078 1 96.38 213 ARG B C 1
ATOM 5872 O O . ARG B 1 213 ? -15.312 -40.844 -16.234 1 96.38 213 ARG B O 1
ATOM 5879 N N . ALA B 1 214 ? -13.406 -39.938 -16.938 1 97.69 214 ALA B N 1
ATOM 5880 C CA . ALA B 1 214 ? -13.344 -39.031 -15.773 1 97.69 214 ALA B CA 1
ATOM 5881 C C . ALA B 1 214 ? -14.586 -38.156 -15.711 1 97.69 214 ALA B C 1
ATOM 5883 O O . ALA B 1 214 ? -15.133 -37.906 -14.625 1 97.69 214 ALA B O 1
ATOM 5884 N N . VAL B 1 215 ? -15.039 -37.625 -16.859 1 98.19 215 VAL B N 1
ATOM 5885 C CA . VAL B 1 215 ? -16.219 -36.75 -16.938 1 98.19 215 VAL B CA 1
ATOM 5886 C C . VAL B 1 215 ? -17.453 -37.531 -16.5 1 98.19 215 VAL B C 1
ATOM 5888 O O . VAL B 1 215 ? -18.281 -37.031 -15.742 1 98.19 215 VAL B O 1
ATOM 5891 N N . ASP B 1 216 ? -17.547 -38.75 -16.969 1 97.5 216 ASP B N 1
ATOM 5892 C CA . ASP B 1 216 ? -18.688 -39.594 -16.625 1 97.5 216 ASP B CA 1
ATOM 5893 C C . ASP B 1 216 ? -18.719 -39.875 -15.117 1 97.5 216 ASP B C 1
ATOM 5895 O O . ASP B 1 216 ? -19.797 -39.906 -14.508 1 97.5 216 ASP B O 1
ATOM 5899 N N . GLU B 1 217 ? -17.562 -40.094 -14.562 1 97.62 217 GLU B N 1
ATOM 5900 C CA . GLU B 1 217 ? -17.484 -40.344 -13.125 1 97.62 217 GLU B CA 1
ATOM 5901 C C . GLU B 1 217 ? -17.938 -39.125 -12.336 1 97.62 217 GLU B C 1
ATOM 5903 O O . GLU B 1 217 ? -18.656 -39.25 -11.336 1 97.62 217 GLU B O 1
ATOM 5908 N N . VAL B 1 218 ? -17.531 -37.969 -12.742 1 97.62 218 VAL B N 1
ATOM 5909 C CA . VAL B 1 218 ? -17.922 -36.719 -12.094 1 97.62 218 VAL B CA 1
ATOM 5910 C C . VAL B 1 218 ? -19.438 -36.531 -12.203 1 97.62 218 VAL B C 1
ATOM 5912 O O . VAL B 1 218 ? -20.109 -36.219 -11.211 1 97.62 218 VAL B O 1
ATOM 5915 N N . LYS B 1 219 ? -20.016 -36.75 -13.367 1 96.94 219 LYS B N 1
ATOM 5916 C CA . LYS B 1 219 ? -21.453 -36.562 -13.594 1 96.94 219 LYS B CA 1
ATOM 5917 C C . LYS B 1 219 ? -22.25 -37.594 -12.781 1 96.94 219 LYS B C 1
ATOM 5919 O O . LYS B 1 219 ? -23.328 -37.25 -12.25 1 96.94 219 LYS B O 1
ATOM 5924 N N . ALA B 1 220 ? -21.719 -38.781 -12.672 1 96.81 220 ALA B N 1
ATOM 5925 C CA . ALA B 1 220 ? -22.391 -39.812 -11.914 1 96.81 220 ALA B CA 1
ATOM 5926 C C . ALA B 1 220 ? -22.406 -39.5 -10.422 1 96.81 220 ALA B C 1
ATOM 5928 O O . ALA B 1 220 ? -23.359 -39.844 -9.719 1 96.81 220 ALA B O 1
ATOM 5929 N N . ALA B 1 221 ? -21.375 -38.844 -10 1 96.94 221 ALA B N 1
ATOM 5930 C CA . ALA B 1 221 ? -21.25 -38.531 -8.586 1 96.94 221 ALA B CA 1
ATOM 5931 C C . ALA B 1 221 ? -22.047 -37.281 -8.234 1 96.94 221 ALA B C 1
ATOM 5933 O O . ALA B 1 221 ? -22.297 -37 -7.059 1 96.94 221 ALA B O 1
ATOM 5934 N N . LEU B 1 222 ? -22.391 -36.5 -9.195 1 96.25 222 LEU B N 1
ATOM 5935 C CA . LEU B 1 222 ? -23.156 -35.281 -9 1 96.25 222 LEU B CA 1
ATOM 5936 C C . LEU B 1 222 ? -24.594 -35.594 -8.602 1 96.25 222 LEU B C 1
ATOM 5938 O O . LEU B 1 222 ? -25.266 -36.375 -9.258 1 96.25 222 LEU B O 1
ATOM 5942 N N . PRO B 1 223 ? -25.062 -35 -7.516 1 93.56 223 PRO B N 1
ATOM 5943 C CA . PRO B 1 223 ? -26.469 -35.188 -7.176 1 93.56 223 PRO B CA 1
ATOM 5944 C C . PRO B 1 223 ? -27.406 -34.781 -8.305 1 93.56 223 PRO B C 1
ATOM 5946 O O . PRO B 1 223 ? -27.141 -33.812 -9.016 1 93.56 223 PRO B O 1
ATOM 5949 N N . PRO B 1 224 ? -28.578 -35.406 -8.375 1 92.19 224 PRO B N 1
ATOM 5950 C CA . PRO B 1 224 ? -29.531 -35.125 -9.453 1 92.19 224 PRO B CA 1
ATOM 5951 C C . PRO B 1 224 ? -30.016 -33.688 -9.453 1 92.19 224 PRO B C 1
ATOM 5953 O O . PRO B 1 224 ? -30.25 -33.094 -8.383 1 92.19 224 PRO B O 1
ATOM 5956 N N . ASN B 1 225 ? -30.156 -33.094 -10.633 1 90.75 225 ASN B N 1
ATOM 5957 C CA . ASN B 1 225 ? -30.719 -31.781 -10.867 1 90.75 225 ASN B CA 1
ATOM 5958 C C . ASN B 1 225 ? -29.906 -30.688 -10.18 1 90.75 225 ASN B C 1
ATOM 5960 O O . ASN B 1 225 ? -30.453 -29.719 -9.68 1 90.75 225 ASN B O 1
ATOM 5964 N N . THR B 1 226 ? -28.656 -31 -10.016 1 92.62 226 THR B N 1
ATOM 5965 C CA . THR B 1 226 ? -27.781 -30 -9.414 1 92.62 226 THR B CA 1
ATOM 5966 C C . THR B 1 226 ? -26.891 -29.359 -10.477 1 92.62 226 THR B C 1
ATOM 5968 O O . THR B 1 226 ? -26.25 -30.047 -11.266 1 92.62 226 THR B O 1
ATOM 5971 N N . PRO B 1 227 ? -26.906 -28.047 -10.516 1 94 227 PRO B N 1
ATOM 5972 C CA . PRO B 1 227 ? -26.016 -27.375 -11.469 1 94 227 PRO B CA 1
ATOM 5973 C C . PRO B 1 227 ? -24.547 -27.578 -11.133 1 94 227 PRO B C 1
ATOM 5975 O O . PRO B 1 227 ? -24.156 -27.578 -9.961 1 94 227 PRO B O 1
ATOM 5978 N N . LEU B 1 228 ? -23.781 -27.797 -12.117 1 95.25 228 LEU B N 1
ATOM 5979 C CA . LEU B 1 228 ? -22.344 -28.031 -11.953 1 95.25 228 LEU B CA 1
ATOM 5980 C C . LEU B 1 228 ? -21.562 -26.781 -12.359 1 95.25 228 LEU B C 1
ATOM 5982 O O . LEU B 1 228 ? -21.75 -26.25 -13.453 1 95.25 228 LEU B O 1
ATOM 5986 N N . ARG B 1 229 ? -20.734 -26.312 -11.461 1 96.44 229 ARG B N 1
ATOM 5987 C CA . ARG B 1 229 ? -19.797 -25.234 -11.742 1 96.44 229 ARG B CA 1
ATOM 5988 C C . ARG B 1 229 ? -18.375 -25.766 -11.906 1 96.44 229 ARG B C 1
ATOM 5990 O O . ARG B 1 229 ? -18.031 -26.812 -11.359 1 96.44 229 ARG B O 1
ATOM 5997 N N . LEU B 1 230 ? -17.609 -25.047 -12.688 1 98.44 230 LEU B N 1
ATOM 5998 C CA . LEU B 1 230 ? -16.266 -25.531 -12.969 1 98.44 230 LEU B CA 1
ATOM 5999 C C . LEU B 1 230 ? -15.219 -24.531 -12.492 1 98.44 230 LEU B C 1
ATOM 6001 O O . LEU B 1 230 ? -15.32 -23.344 -12.766 1 98.44 230 LEU B O 1
ATOM 6005 N N . ILE B 1 231 ? -14.289 -25.016 -11.75 1 98.12 231 ILE B N 1
ATOM 6006 C CA . ILE B 1 231 ? -13.117 -24.266 -11.336 1 98.12 231 ILE B CA 1
ATOM 6007 C C . ILE B 1 231 ? -11.875 -24.797 -12.047 1 98.12 231 ILE B C 1
ATOM 6009 O O . ILE B 1 231 ? -11.719 -26.016 -12.203 1 98.12 231 ILE B O 1
ATOM 6013 N N . GLY B 1 232 ? -11.07 -23.922 -12.602 1 98.62 232 GLY B N 1
ATOM 6014 C CA . GLY B 1 232 ? -9.812 -24.281 -13.227 1 98.62 232 GLY B CA 1
ATOM 6015 C C . GLY B 1 232 ? -8.602 -23.766 -12.484 1 98.62 232 GLY B C 1
ATOM 6016 O O . GLY B 1 232 ? -8.617 -22.641 -11.961 1 98.62 232 GLY B O 1
ATOM 6017 N N . THR B 1 233 ? -7.516 -24.562 -12.406 1 97.69 233 THR B N 1
ATOM 6018 C CA . THR B 1 233 ? -6.309 -24.156 -11.695 1 97.69 233 THR B CA 1
ATOM 6019 C C . THR B 1 233 ? -5.062 -24.5 -12.5 1 97.69 233 THR B C 1
ATOM 6021 O O . THR B 1 233 ? -5.152 -25.156 -13.547 1 97.69 233 THR B O 1
ATOM 6024 N N . SER B 1 234 ? -3.92 -23.969 -12.031 1 95.31 234 SER B N 1
ATOM 6025 C CA . SER B 1 234 ? -2.57 -24.281 -12.484 1 95.31 234 SER B CA 1
ATOM 6026 C C . SER B 1 234 ? -2.217 -23.5 -13.742 1 95.31 234 SER B C 1
ATOM 6028 O O . SER B 1 234 ? -2.99 -22.641 -14.188 1 95.31 234 SER B O 1
ATOM 6030 N N . GLY B 1 235 ? -1.094 -23.688 -14.273 1 94 235 GLY B N 1
ATOM 6031 C CA . GLY B 1 235 ? -0.396 -22.797 -15.188 1 94 235 GLY B CA 1
ATOM 6032 C C . GLY B 1 235 ? -1.1 -22.641 -16.516 1 94 235 GLY B C 1
ATOM 6033 O O . GLY B 1 235 ? -1.21 -21.531 -17.047 1 94 235 GLY B O 1
ATOM 6034 N N . THR B 1 236 ? -1.599 -23.766 -17.094 1 96.06 236 THR B N 1
ATOM 6035 C CA . THR B 1 236 ? -2.238 -23.719 -18.406 1 96.06 236 THR B CA 1
ATOM 6036 C C . THR B 1 236 ? -3.482 -22.828 -18.375 1 96.06 236 THR B C 1
ATOM 6038 O O . THR B 1 236 ? -3.629 -21.922 -19.203 1 96.06 236 THR B O 1
ATOM 6041 N N . ILE B 1 237 ? -4.293 -23.062 -17.406 1 97.81 237 ILE B N 1
ATOM 6042 C CA . ILE B 1 237 ? -5.566 -22.359 -17.328 1 97.81 237 ILE B CA 1
ATOM 6043 C C . ILE B 1 237 ? -5.32 -20.906 -16.953 1 97.81 237 ILE B C 1
ATOM 6045 O O . ILE B 1 237 ? -5.973 -20 -17.484 1 97.81 237 ILE B O 1
ATOM 6049 N N . GLN B 1 238 ? -4.398 -20.688 -16.094 1 95.62 238 GLN B N 1
ATOM 6050 C CA . GLN B 1 238 ? -4.062 -19.312 -15.727 1 95.62 238 GLN B CA 1
ATOM 6051 C C . GLN B 1 238 ? -3.504 -18.547 -16.922 1 95.62 238 GLN B C 1
ATOM 6053 O O . GLN B 1 238 ? -3.787 -17.359 -17.078 1 95.62 238 GLN B O 1
ATOM 6058 N N . ALA B 1 239 ? -2.678 -19.203 -17.734 1 95.75 239 ALA B N 1
ATOM 6059 C CA . ALA B 1 239 ? -2.129 -18.578 -18.938 1 95.75 239 ALA B CA 1
ATOM 6060 C C . ALA B 1 239 ? -3.238 -18.203 -19.906 1 95.75 239 ALA B C 1
ATOM 6062 O O . ALA B 1 239 ? -3.211 -17.109 -20.5 1 95.75 239 ALA B O 1
ATOM 6063 N N . LEU B 1 240 ? -4.195 -19.047 -20.094 1 97.44 240 LEU B N 1
ATOM 6064 C CA . LEU B 1 240 ? -5.324 -18.797 -20.969 1 97.44 240 LEU B CA 1
ATOM 6065 C C . LEU B 1 240 ? -6.168 -17.641 -20.453 1 97.44 240 LEU B C 1
ATOM 6067 O O . LEU B 1 240 ? -6.617 -16.781 -21.219 1 97.44 240 LEU B O 1
ATOM 6071 N N . ALA B 1 241 ? -6.355 -17.641 -19.125 1 96.25 241 ALA B N 1
ATOM 6072 C CA . ALA B 1 241 ? -7.094 -16.547 -18.5 1 96.25 241 ALA B CA 1
ATOM 6073 C C . ALA B 1 241 ? -6.371 -15.219 -18.688 1 96.25 241 ALA B C 1
ATOM 6075 O O . ALA B 1 241 ? -7.008 -14.195 -18.969 1 96.25 241 ALA B O 1
ATOM 6076 N N . ALA B 1 242 ? -5.094 -15.25 -18.547 1 95 242 ALA B N 1
ATOM 6077 C CA . ALA B 1 242 ? -4.293 -14.039 -18.703 1 95 242 ALA B CA 1
ATOM 6078 C C . ALA B 1 242 ? -4.375 -13.516 -20.141 1 95 242 ALA B C 1
ATOM 6080 O O . ALA B 1 242 ? -4.504 -12.312 -20.359 1 95 242 ALA B O 1
ATOM 6081 N N . LEU B 1 243 ? -4.293 -14.406 -21.094 1 95.25 243 LEU B N 1
ATOM 6082 C CA . LEU B 1 243 ? -4.422 -14.031 -22.5 1 95.25 243 LEU B CA 1
ATOM 6083 C C . LEU B 1 243 ? -5.789 -13.406 -22.766 1 95.25 243 LEU B C 1
ATOM 6085 O O . LEU B 1 243 ? -5.883 -12.383 -23.438 1 95.25 243 LEU B O 1
ATOM 6089 N N . HIS B 1 244 ? -6.762 -14.039 -22.234 1 96.12 244 HIS B N 1
ATOM 6090 C CA . HIS B 1 244 ? -8.125 -13.547 -22.422 1 96.12 244 HIS B CA 1
ATOM 6091 C C . HIS B 1 244 ? -8.297 -12.164 -21.812 1 96.12 244 HIS B C 1
ATOM 6093 O O . HIS B 1 244 ? -8.875 -11.266 -22.422 1 96.12 244 HIS B O 1
ATOM 6099 N N . ALA B 1 245 ? -7.82 -1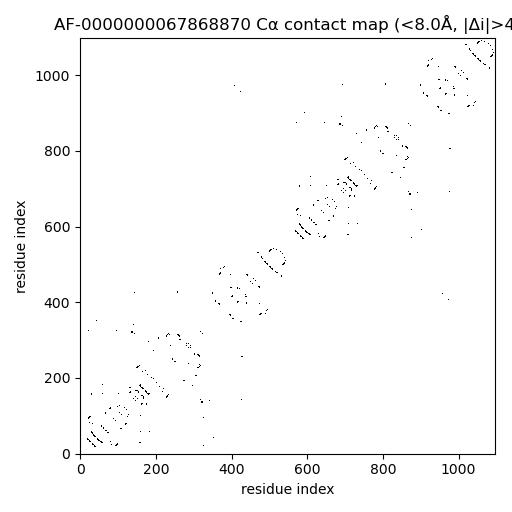2.031 -20.578 1 92.69 245 ALA B N 1
ATOM 6100 C CA . ALA B 1 245 ? -7.938 -10.758 -19.875 1 92.69 245 ALA B CA 1
ATOM 6101 C C . ALA B 1 245 ? -7.227 -9.641 -20.625 1 92.69 245 ALA B C 1
ATOM 6103 O O . ALA B 1 245 ? -7.758 -8.539 -20.766 1 92.69 245 ALA B O 1
ATOM 6104 N N . HIS B 1 246 ? -6.07 -9.914 -21.078 1 91.06 246 HIS B N 1
ATOM 6105 C CA . HIS B 1 246 ? -5.297 -8.93 -21.844 1 91.06 246 HIS B CA 1
ATOM 6106 C C . HIS B 1 246 ? -6.02 -8.523 -23.125 1 91.06 246 HIS B C 1
ATOM 6108 O O . HIS B 1 246 ? -6.09 -7.34 -23.453 1 91.06 246 HIS B O 1
ATOM 6114 N N . GLN B 1 247 ? -6.547 -9.438 -23.797 1 90.88 247 GLN B N 1
ATOM 6115 C CA . GLN B 1 247 ? -7.188 -9.18 -25.078 1 90.88 247 GLN B CA 1
ATOM 6116 C C . GLN B 1 247 ? -8.531 -8.477 -24.891 1 90.88 247 GLN B C 1
ATOM 6118 O O . GLN B 1 247 ? -8.914 -7.637 -25.719 1 90.88 247 GLN B O 1
ATOM 6123 N N . SER B 1 248 ? -9.172 -8.836 -23.875 1 89.62 248 SER B N 1
ATOM 6124 C CA . SER B 1 248 ? -10.523 -8.312 -23.688 1 89.62 248 SER B CA 1
ATOM 6125 C C . SER B 1 248 ? -10.508 -6.984 -22.953 1 89.62 248 SER B C 1
ATOM 6127 O O . SER B 1 248 ? -11.328 -6.105 -23.219 1 89.62 248 SER B O 1
ATOM 6129 N N . GLN B 1 249 ? -9.57 -6.852 -22.031 1 82.81 249 GLN B N 1
ATOM 6130 C CA . GLN B 1 249 ? -9.609 -5.695 -21.156 1 82.81 249 GLN B CA 1
ATOM 6131 C C . GLN B 1 249 ? -8.375 -4.82 -21.328 1 82.81 249 GLN B C 1
ATOM 6133 O O . GLN B 1 249 ? -8.336 -3.686 -20.844 1 82.81 249 GLN B O 1
ATOM 6138 N N . GLY B 1 250 ? -7.43 -5.246 -21.984 1 80.44 250 GLY B N 1
ATOM 6139 C CA . GLY B 1 250 ? -6.215 -4.484 -22.219 1 80.44 250 GLY B CA 1
ATOM 6140 C C . GLY B 1 250 ? -5.277 -4.473 -21.031 1 80.44 250 GLY B C 1
ATOM 6141 O O . GLY B 1 250 ? -4.211 -3.855 -21.078 1 80.44 250 GLY B O 1
ATOM 6142 N N . SER B 1 251 ? -5.762 -5.043 -19.922 1 80.38 251 SER B N 1
ATOM 6143 C CA . SER B 1 251 ? -4.941 -5.117 -18.719 1 80.38 251 SER B CA 1
ATOM 6144 C C . SER B 1 251 ? -5.234 -6.387 -17.922 1 80.38 251 SER B C 1
ATOM 6146 O O . SER B 1 251 ? -6.254 -7.043 -18.141 1 80.38 251 SER B O 1
ATOM 6148 N N . LEU B 1 252 ? -4.281 -6.719 -17.094 1 86.06 252 LEU B N 1
ATOM 6149 C CA . LEU B 1 252 ? -4.469 -7.883 -16.234 1 86.06 252 LEU B CA 1
ATOM 6150 C C . LEU B 1 252 ? -5.152 -7.492 -14.922 1 86.06 252 LEU B C 1
ATOM 6152 O O . LEU B 1 252 ? -4.906 -6.406 -14.391 1 86.06 252 LEU B O 1
ATOM 6156 N N . PRO B 1 253 ? -5.988 -8.391 -14.469 1 84.88 253 PRO B N 1
ATOM 6157 C CA . PRO B 1 253 ? -6.562 -8.141 -13.148 1 84.88 253 PRO B CA 1
ATOM 6158 C C . PRO B 1 253 ? -5.539 -8.273 -12.023 1 84.88 253 PRO B C 1
ATOM 6160 O O . PRO B 1 253 ? -4.473 -8.859 -12.219 1 84.88 253 PRO B O 1
ATOM 6163 N N . THR B 1 254 ? -5.883 -7.699 -10.875 1 81.62 254 THR B N 1
ATOM 6164 C CA . THR B 1 254 ? -5.004 -7.785 -9.719 1 81.62 254 THR B CA 1
ATOM 6165 C C . THR B 1 254 ? -4.859 -9.234 -9.25 1 81.62 254 THR B C 1
ATOM 6167 O O . THR B 1 254 ? -3.826 -9.617 -8.703 1 81.62 254 THR B O 1
ATOM 6170 N N . THR B 1 255 ? -5.926 -10.008 -9.492 1 86.56 255 THR B N 1
ATOM 6171 C CA . THR B 1 255 ? -5.93 -11.43 -9.188 1 86.56 255 THR B CA 1
ATOM 6172 C C . THR B 1 255 ? -6.766 -12.195 -10.211 1 86.56 255 THR B C 1
ATOM 6174 O O . THR B 1 255 ? -7.75 -11.672 -10.727 1 86.56 255 THR B O 1
ATOM 6177 N N . PHE B 1 256 ? -6.348 -13.336 -10.438 1 89.5 256 PHE B N 1
ATOM 6178 C CA . PHE B 1 256 ? -7.133 -14.18 -11.328 1 89.5 256 PHE B CA 1
ATOM 6179 C C . PHE B 1 256 ? -8.102 -15.047 -10.539 1 89.5 256 PHE B C 1
ATOM 6181 O O . PHE B 1 256 ? -8.969 -15.711 -11.125 1 89.5 256 PHE B O 1
ATOM 6188 N N . ASN B 1 257 ? -7.895 -14.977 -9.219 1 89.5 257 ASN B N 1
ATOM 6189 C CA . ASN B 1 257 ? -8.844 -15.742 -8.414 1 89.5 257 ASN B CA 1
ATOM 6190 C C . ASN B 1 257 ? -10.273 -15.25 -8.617 1 89.5 257 ASN B C 1
ATOM 6192 O O . ASN B 1 257 ? -10.578 -14.078 -8.359 1 89.5 257 ASN B O 1
ATOM 6196 N N . GLY B 1 258 ? -11.094 -16.125 -9.125 1 90.44 258 GLY B N 1
ATOM 6197 C CA . GLY B 1 258 ? -12.484 -15.781 -9.375 1 90.44 258 GLY B CA 1
ATOM 6198 C C . GLY B 1 258 ? -12.734 -15.273 -10.781 1 90.44 258 GLY B C 1
ATOM 6199 O O . GLY B 1 258 ? -13.883 -15.039 -11.172 1 90.44 258 GLY B O 1
ATOM 6200 N N . TYR B 1 259 ? -11.688 -15.141 -11.539 1 92.12 259 TYR B N 1
ATOM 6201 C CA . TYR B 1 259 ? -11.828 -14.734 -12.93 1 92.12 259 TYR B CA 1
ATOM 6202 C C . TYR B 1 259 ? -12.594 -15.789 -13.727 1 92.12 259 TYR B C 1
ATOM 6204 O O . TYR B 1 259 ? -12.383 -16.984 -13.539 1 92.12 259 TYR B O 1
ATOM 6212 N N . SER B 1 260 ? -13.477 -15.336 -14.586 1 94.88 260 SER B N 1
ATOM 6213 C CA . SER B 1 260 ? -14.312 -16.266 -15.344 1 94.88 260 SER B CA 1
ATOM 6214 C C . SER B 1 260 ? -13.977 -16.234 -16.828 1 94.88 260 SER B C 1
ATOM 6216 O O . SER B 1 260 ? -13.859 -15.156 -17.422 1 94.88 260 SER B O 1
ATOM 6218 N N . LEU B 1 261 ? -13.82 -17.344 -17.391 1 97.06 261 LEU B N 1
ATOM 6219 C CA . LEU B 1 261 ? -13.578 -17.531 -18.828 1 97.06 261 LEU B CA 1
ATOM 6220 C C . LEU B 1 261 ? -14.695 -18.344 -19.469 1 97.06 261 LEU B C 1
ATOM 6222 O O . LEU B 1 261 ? -14.922 -19.484 -19.094 1 97.06 261 LEU B O 1
ATOM 6226 N N . ALA B 1 262 ? -15.406 -17.766 -20.406 1 98.06 262 ALA B N 1
ATOM 6227 C CA . ALA B 1 262 ? -16.5 -18.453 -21.094 1 98.06 262 ALA B CA 1
ATOM 6228 C C . ALA B 1 262 ? -15.969 -19.453 -22.109 1 98.06 262 ALA B C 1
ATOM 6230 O O . ALA B 1 262 ? -14.922 -19.234 -22.719 1 98.06 262 ALA B O 1
ATOM 6231 N N . LEU B 1 263 ? -16.766 -20.531 -22.312 1 98.56 263 LEU B N 1
ATOM 6232 C CA . LEU B 1 263 ? -16.391 -21.547 -23.281 1 98.56 263 LEU B CA 1
ATOM 6233 C C . LEU B 1 263 ? -16.219 -20.953 -24.672 1 98.56 263 LEU B C 1
ATOM 6235 O O . LEU B 1 263 ? -15.305 -21.312 -25.406 1 98.56 263 LEU B O 1
ATOM 6239 N N . GLY B 1 264 ? -17.109 -20.031 -25 1 98.31 264 GLY B N 1
ATOM 6240 C CA . GLY B 1 264 ? -17 -19.375 -26.297 1 98.31 264 GLY B CA 1
ATOM 6241 C C . GLY B 1 264 ? -15.688 -18.625 -26.469 1 98.31 264 GLY B C 1
ATOM 6242 O O . GLY B 1 264 ? -15.062 -18.688 -27.531 1 98.31 264 GLY B O 1
ATOM 6243 N N . ASP B 1 265 ? -15.305 -17.875 -25.453 1 98.12 265 ASP B N 1
ATOM 6244 C CA . ASP B 1 265 ? -14.047 -17.141 -25.5 1 98.12 265 ASP B CA 1
ATOM 6245 C C . ASP B 1 265 ? -12.852 -18.078 -25.562 1 98.12 265 ASP B C 1
ATOM 6247 O O . ASP B 1 265 ? -11.867 -17.797 -26.25 1 98.12 265 ASP B O 1
ATOM 6251 N N . LEU B 1 266 ? -12.945 -19.156 -24.859 1 98.56 266 LEU B N 1
ATOM 6252 C CA . LEU B 1 266 ? -11.891 -20.172 -24.906 1 98.56 266 LEU B CA 1
ATOM 6253 C C . LEU B 1 266 ? -11.75 -20.75 -26.297 1 98.56 266 LEU B C 1
ATOM 6255 O O . LEU B 1 266 ? -10.633 -20.938 -26.797 1 98.56 266 LEU B O 1
ATOM 6259 N N . GLN B 1 267 ? -12.875 -21.031 -26.906 1 98.38 267 GLN B N 1
ATOM 6260 C CA . GLN B 1 267 ? -12.859 -21.578 -28.25 1 98.38 267 GLN B CA 1
ATOM 6261 C C . GLN B 1 267 ? -12.203 -20.625 -29.234 1 98.38 267 GLN B C 1
ATOM 6263 O O . GLN B 1 267 ? -11.461 -21.047 -30.125 1 98.38 267 GLN B O 1
ATOM 6268 N N . GLN B 1 268 ? -12.461 -19.375 -29.062 1 98.06 268 GLN B N 1
ATOM 6269 C CA . GLN B 1 268 ? -11.82 -18.375 -29.891 1 98.06 268 GLN B CA 1
ATOM 6270 C C . GLN B 1 268 ? -10.312 -18.359 -29.656 1 98.06 268 GLN B C 1
ATOM 6272 O O . GLN B 1 268 ? -9.531 -18.234 -30.609 1 98.06 268 GLN B O 1
ATOM 6277 N N . LEU B 1 269 ? -9.93 -18.469 -28.438 1 97.69 269 LEU B N 1
ATOM 6278 C CA . LEU B 1 269 ? -8.516 -18.5 -28.094 1 97.69 269 LEU B CA 1
ATOM 6279 C C . LEU B 1 269 ? -7.832 -19.703 -28.703 1 97.69 269 LEU B C 1
ATOM 6281 O O . LEU B 1 269 ? -6.707 -19.609 -29.203 1 97.69 269 LEU B O 1
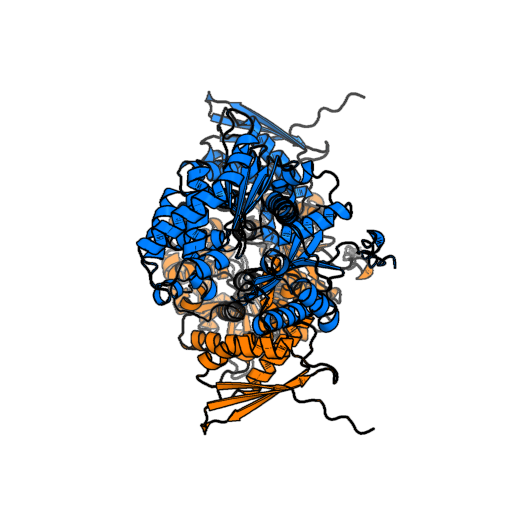ATOM 6285 N N . VAL B 1 270 ? -8.516 -20.844 -28.641 1 98.25 270 VAL B N 1
ATOM 6286 C CA . VAL B 1 270 ? -7.969 -22.078 -29.203 1 98.25 270 VAL B CA 1
ATOM 6287 C C . VAL B 1 270 ? -7.754 -21.922 -30.703 1 98.25 270 VAL B C 1
ATOM 6289 O O . VAL B 1 270 ? -6.707 -22.297 -31.234 1 98.25 270 VAL B O 1
ATOM 6292 N N . GLN B 1 271 ? -8.695 -21.344 -31.359 1 97.94 271 GLN B N 1
ATOM 6293 C CA . GLN B 1 271 ? -8.602 -21.125 -32.781 1 97.94 271 GLN B CA 1
ATOM 6294 C C . GLN B 1 271 ? -7.457 -20.172 -33.125 1 97.94 271 GLN B C 1
ATOM 6296 O O . GLN B 1 271 ? -6.734 -20.391 -34.125 1 97.94 271 GLN B O 1
ATOM 6301 N N . GLN B 1 272 ? -7.332 -19.188 -32.344 1 97.44 272 GLN B N 1
ATOM 6302 C CA . GLN B 1 272 ? -6.254 -18.219 -32.531 1 97.44 272 GLN B CA 1
ATOM 6303 C C . GLN B 1 272 ? -4.891 -18.875 -32.344 1 97.44 272 GLN B C 1
ATOM 6305 O O . GLN B 1 272 ? -4.004 -18.75 -33.188 1 97.44 272 GLN B O 1
ATOM 6310 N N . LEU B 1 273 ? -4.727 -19.609 -31.281 1 97.88 273 LEU B N 1
ATOM 6311 C CA . LEU B 1 273 ? -3.445 -20.172 -30.875 1 97.88 273 LEU B CA 1
ATOM 6312 C C . LEU B 1 273 ? -3.025 -21.281 -31.844 1 97.88 273 LEU B C 1
ATOM 6314 O O . LEU B 1 273 ? -1.841 -21.422 -32.156 1 97.88 273 LEU B O 1
ATOM 6318 N N . ARG B 1 274 ? -3.98 -22.094 -32.281 1 97.44 274 ARG B N 1
ATOM 6319 C CA . ARG B 1 274 ? -3.629 -23.234 -33.125 1 97.44 274 ARG B CA 1
ATOM 6320 C C . ARG B 1 274 ? -3.139 -22.781 -34.5 1 97.44 274 ARG B C 1
ATOM 6322 O O . ARG B 1 274 ? -2.395 -23.5 -35.156 1 97.44 274 ARG B O 1
ATOM 6329 N N . ARG B 1 275 ? -3.541 -21.578 -34.906 1 97.38 275 ARG B N 1
ATOM 6330 C CA . ARG B 1 275 ? -3.17 -21.062 -36.219 1 97.38 275 ARG B CA 1
ATOM 6331 C C . ARG B 1 275 ? -1.829 -20.344 -36.156 1 97.38 275 ARG B C 1
ATOM 6333 O O . ARG B 1 275 ? -1.241 -20.031 -37.188 1 97.38 275 ARG B O 1
ATOM 6340 N N . MET B 1 276 ? -1.334 -20.078 -34.969 1 97.25 276 MET B N 1
ATOM 6341 C CA . MET B 1 276 ? -0.068 -19.375 -34.781 1 97.25 276 MET B CA 1
ATOM 6342 C C . MET B 1 276 ? 1.099 -20.359 -34.75 1 97.25 276 MET B C 1
ATOM 6344 O O . MET B 1 276 ? 1.013 -21.391 -34.094 1 97.25 276 MET B O 1
ATOM 6348 N N . PRO B 1 277 ? 2.148 -20 -35.5 1 97.12 277 PRO B N 1
ATOM 6349 C CA . PRO B 1 277 ? 3.381 -20.75 -35.25 1 97.12 277 PRO B CA 1
ATOM 6350 C C . PRO B 1 277 ? 3.965 -20.453 -33.875 1 97.12 277 PRO B C 1
ATOM 6352 O O . PRO B 1 277 ? 3.623 -19.438 -33.25 1 97.12 277 PRO B O 1
ATOM 6355 N N . PHE B 1 278 ? 4.812 -21.375 -33.469 1 95.44 278 PHE B N 1
ATOM 6356 C CA . PHE B 1 278 ? 5.461 -21.25 -32.188 1 95.44 278 PHE B CA 1
ATOM 6357 C C . PHE B 1 278 ? 6.105 -19.875 -32.031 1 95.44 278 PHE B C 1
ATOM 6359 O O . PHE B 1 278 ? 5.977 -19.234 -30.984 1 95.44 278 PHE B O 1
ATOM 6366 N N . ALA B 1 279 ? 6.766 -19.359 -33 1 95.62 279 ALA B N 1
ATOM 6367 C CA . ALA B 1 279 ? 7.48 -18.094 -32.969 1 95.62 279 ALA B CA 1
ATOM 6368 C C . ALA B 1 279 ? 6.527 -16.938 -32.688 1 95.62 279 ALA B C 1
ATOM 6370 O O . ALA B 1 279 ? 6.906 -15.961 -32.031 1 95.62 279 ALA B O 1
ATOM 6371 N N . GLU B 1 280 ? 5.359 -16.984 -33.156 1 96.12 280 GLU B N 1
ATOM 6372 C CA . GLU B 1 280 ? 4.352 -15.961 -32.938 1 96.12 280 GLU B CA 1
ATOM 6373 C C . GLU B 1 280 ? 3.75 -16.078 -31.531 1 96.12 280 GLU B C 1
ATOM 6375 O O . GLU B 1 280 ? 3.51 -15.078 -30.859 1 96.12 280 GLU B O 1
ATOM 6380 N N . ARG B 1 281 ? 3.482 -17.344 -31.078 1 96 281 ARG B N 1
ATOM 6381 C CA . ARG B 1 281 ? 2.93 -17.547 -29.75 1 96 281 ARG B CA 1
ATOM 6382 C C . ARG B 1 281 ? 3.867 -17.016 -28.672 1 96 281 ARG B C 1
ATOM 6384 O O . ARG B 1 281 ? 3.416 -16.516 -27.641 1 96 281 ARG B O 1
ATOM 6391 N N . GLN B 1 282 ? 5.113 -17.094 -28.891 1 92.56 282 GLN B N 1
ATOM 6392 C CA . GLN B 1 282 ? 6.125 -16.656 -27.938 1 92.56 282 GLN B CA 1
ATOM 6393 C C . GLN B 1 282 ? 6.082 -15.141 -27.75 1 92.56 282 GLN B C 1
ATOM 6395 O O . GLN B 1 282 ? 6.57 -14.617 -26.734 1 92.56 282 GLN B O 1
ATOM 6400 N N . THR B 1 283 ? 5.527 -14.43 -28.672 1 90.62 283 THR B N 1
ATOM 6401 C CA . THR B 1 283 ? 5.504 -12.977 -28.609 1 90.62 283 THR B CA 1
ATOM 6402 C C . THR B 1 283 ? 4.289 -12.484 -27.812 1 90.62 283 THR B C 1
ATOM 6404 O O . THR B 1 283 ? 4.207 -11.312 -27.453 1 90.62 283 THR B O 1
ATOM 6407 N N . LEU B 1 284 ? 3.482 -13.383 -27.562 1 90.75 284 LEU B N 1
ATOM 6408 C CA . LEU B 1 284 ? 2.334 -12.992 -26.75 1 90.75 284 LEU B CA 1
ATOM 6409 C C . LEU B 1 284 ? 2.762 -12.672 -25.328 1 90.75 284 LEU B C 1
ATOM 6411 O O . LEU B 1 284 ? 3.486 -13.445 -24.703 1 90.75 284 LEU B O 1
ATOM 6415 N N . PRO B 1 285 ? 2.5 -11.508 -24.766 1 78.06 285 PRO B N 1
ATOM 6416 C CA . PRO B 1 285 ? 3.043 -11.016 -23.5 1 78.06 285 PRO B CA 1
ATOM 6417 C C . PRO B 1 285 ? 2.766 -11.953 -22.344 1 78.06 285 PRO B C 1
ATOM 6419 O O . PRO B 1 285 ? 3.561 -12.031 -21.391 1 78.06 285 PRO B O 1
ATOM 6422 N N . GLU B 1 286 ? 1.76 -12.695 -22.25 1 78.75 286 GLU B N 1
ATOM 6423 C CA . GLU B 1 286 ? 1.385 -13.445 -21.062 1 78.75 286 GLU B CA 1
ATOM 6424 C C . GLU B 1 286 ? 1.831 -14.898 -21.172 1 78.75 286 GLU B C 1
ATOM 6426 O O . GLU B 1 286 ? 1.527 -15.711 -20.297 1 78.75 286 GLU B O 1
ATOM 6431 N N . LEU B 1 287 ? 2.699 -15.164 -22.188 1 88.12 287 LEU B N 1
ATOM 6432 C CA . LEU B 1 287 ? 3.16 -16.531 -22.375 1 88.12 287 LEU B CA 1
ATOM 6433 C C . LEU B 1 287 ? 4.684 -16.609 -22.312 1 88.12 287 LEU B C 1
ATOM 6435 O O . LEU B 1 287 ? 5.371 -15.961 -23.109 1 88.12 287 LEU B O 1
ATOM 6439 N N . SER B 1 288 ? 5.164 -17.344 -21.359 1 85.44 288 SER B N 1
ATOM 6440 C CA . SER B 1 288 ? 6.586 -17.672 -21.406 1 85.44 288 SER B CA 1
ATOM 6441 C C . SER B 1 288 ? 6.922 -18.531 -22.625 1 85.44 288 SER B C 1
ATOM 6443 O O . SER B 1 288 ? 6.027 -19.094 -23.25 1 85.44 288 SER B O 1
ATOM 6445 N N . GLU B 1 289 ? 8.164 -18.578 -22.953 1 86.56 289 GLU B N 1
ATOM 6446 C CA . GLU B 1 289 ? 8.609 -19.391 -24.094 1 86.56 289 GLU B CA 1
ATOM 6447 C C . GLU B 1 289 ? 8.188 -20.844 -23.938 1 86.56 289 GLU B C 1
ATOM 6449 O O . GLU B 1 289 ? 7.629 -21.438 -24.859 1 86.56 289 GLU B O 1
ATOM 6454 N N . ARG B 1 290 ? 8.375 -21.344 -22.797 1 86.88 290 ARG B N 1
ATOM 6455 C CA . ARG B 1 290 ? 8.07 -22.75 -22.562 1 86.88 290 ARG B CA 1
ATOM 6456 C C . ARG B 1 290 ? 6.562 -22.984 -22.562 1 86.88 290 ARG B C 1
ATOM 6458 O O . ARG B 1 290 ? 6.09 -24.031 -23.016 1 86.88 290 ARG B O 1
ATOM 6465 N N . ARG B 1 291 ? 5.824 -22.047 -22.078 1 91.31 291 ARG B N 1
ATOM 6466 C CA . ARG B 1 291 ? 4.371 -22.156 -22.078 1 91.31 291 ARG B CA 1
ATOM 6467 C C . ARG B 1 291 ? 3.814 -22.062 -23.5 1 91.31 291 ARG B C 1
ATOM 6469 O O . ARG B 1 291 ? 2.861 -22.766 -23.844 1 91.31 291 ARG B O 1
ATOM 6476 N N . ALA B 1 292 ? 4.438 -21.25 -24.297 1 94.88 292 ALA B N 1
ATOM 6477 C CA . ALA B 1 292 ? 4.004 -21.078 -25.672 1 94.88 292 ALA B CA 1
ATOM 6478 C C . ALA B 1 292 ? 4.117 -22.375 -26.453 1 94.88 292 ALA B C 1
ATOM 6480 O O . ALA B 1 292 ? 3.332 -22.625 -27.375 1 94.88 292 ALA B O 1
ATOM 6481 N N . GLU B 1 293 ? 5.016 -23.172 -26.062 1 94.12 293 GLU B N 1
ATOM 6482 C CA . GLU B 1 293 ? 5.27 -24.438 -26.75 1 94.12 293 GLU B CA 1
ATOM 6483 C C . GLU B 1 293 ? 4.121 -25.422 -26.547 1 94.12 293 GLU B C 1
ATOM 6485 O O . GLU B 1 293 ? 3.824 -26.219 -27.438 1 94.12 293 GLU B O 1
ATOM 6490 N N . ILE B 1 294 ? 3.479 -25.344 -25.422 1 95.56 294 ILE B N 1
ATOM 6491 C CA . ILE B 1 294 ? 2.588 -26.453 -25.078 1 95.56 294 ILE B CA 1
ATOM 6492 C C . ILE B 1 294 ? 1.164 -25.922 -24.906 1 95.56 294 ILE B C 1
ATOM 6494 O O . ILE B 1 294 ? 0.243 -26.703 -24.625 1 95.56 294 ILE B O 1
ATOM 6498 N N . ILE B 1 295 ? 0.861 -24.672 -25.062 1 97.75 295 ILE B N 1
ATOM 6499 C CA . ILE B 1 295 ? -0.385 -24.031 -24.688 1 97.75 295 ILE B CA 1
ATOM 6500 C C . ILE B 1 295 ? -1.531 -24.547 -25.547 1 97.75 295 ILE B C 1
ATOM 6502 O O . ILE B 1 295 ? -2.672 -24.641 -25.078 1 97.75 295 ILE B O 1
ATOM 6506 N N . VAL B 1 296 ? -1.255 -24.938 -26.797 1 98.19 296 VAL B N 1
ATOM 6507 C CA . VAL B 1 296 ? -2.301 -25.406 -27.719 1 98.19 296 VAL B CA 1
ATOM 6508 C C . VAL B 1 296 ? -2.904 -26.703 -27.188 1 98.19 296 VAL B C 1
ATOM 6510 O O . VAL B 1 296 ? -4.125 -26.828 -27.078 1 98.19 296 VAL B O 1
ATOM 6513 N N . ALA B 1 297 ? -2.064 -27.641 -26.859 1 98.19 297 ALA B N 1
ATOM 6514 C CA . ALA B 1 297 ? -2.539 -28.922 -26.344 1 98.19 297 ALA B CA 1
ATOM 6515 C C . ALA B 1 297 ? -3.32 -28.734 -25.047 1 98.19 297 ALA B C 1
ATOM 6517 O O . ALA B 1 297 ? -4.387 -29.328 -24.859 1 98.19 297 ALA B O 1
ATOM 6518 N N . GLY B 1 298 ? -2.725 -27.938 -24.172 1 98.25 298 GLY B N 1
ATOM 6519 C CA . GLY B 1 298 ? -3.4 -27.656 -22.906 1 98.25 298 GLY B CA 1
ATOM 6520 C C . GLY B 1 298 ? -4.766 -27.016 -23.094 1 98.25 298 GLY B C 1
ATOM 6521 O O . GLY B 1 298 ? -5.719 -27.359 -22.406 1 98.25 298 GLY B O 1
ATOM 6522 N N . ALA B 1 299 ? -4.895 -26.078 -24.016 1 98.62 299 ALA B N 1
ATOM 6523 C CA . ALA B 1 299 ? -6.148 -25.391 -24.281 1 98.62 299 ALA B CA 1
ATOM 6524 C C . ALA B 1 299 ? -7.207 -26.344 -24.812 1 98.62 299 ALA B C 1
ATOM 6526 O O . ALA B 1 299 ? -8.391 -26.234 -24.484 1 98.62 299 ALA B O 1
ATOM 6527 N N . ILE B 1 300 ? -6.777 -27.25 -25.594 1 98.56 300 ILE B N 1
ATOM 6528 C CA . ILE B 1 300 ? -7.691 -28.234 -26.172 1 98.56 300 ILE B CA 1
ATOM 6529 C C . ILE B 1 300 ? -8.242 -29.125 -25.062 1 98.56 300 ILE B C 1
ATOM 6531 O O . ILE B 1 300 ? -9.422 -29.484 -25.078 1 98.56 300 ILE B O 1
ATOM 6535 N N . VAL B 1 301 ? -7.383 -29.531 -24.109 1 98.75 301 VAL B N 1
ATOM 6536 C CA . VAL B 1 301 ? -7.84 -30.344 -22.984 1 98.75 301 VAL B CA 1
ATOM 6537 C C . VAL B 1 301 ? -8.961 -29.609 -22.25 1 98.75 301 VAL B C 1
ATOM 6539 O O . VAL B 1 301 ? -10 -30.203 -21.938 1 98.75 301 VAL B O 1
ATOM 6542 N N . LEU B 1 302 ? -8.758 -28.328 -21.938 1 98.88 302 LEU B N 1
ATOM 6543 C CA . LEU B 1 302 ? -9.75 -27.531 -21.219 1 98.88 302 LEU B CA 1
ATOM 6544 C C . LEU B 1 302 ? -11.047 -27.438 -22.016 1 98.88 302 LEU B C 1
ATOM 6546 O O . LEU B 1 302 ? -12.133 -27.641 -21.469 1 98.88 302 LEU B O 1
ATOM 6550 N N . GLN B 1 303 ? -10.93 -27.141 -23.312 1 98.62 303 GLN B N 1
ATOM 6551 C CA . GLN B 1 303 ? -12.078 -26.969 -24.188 1 98.62 303 GLN B CA 1
ATOM 6552 C C . GLN B 1 303 ? -12.922 -28.234 -24.234 1 98.62 303 GLN B C 1
ATOM 6554 O O . GLN B 1 303 ? -14.141 -28.188 -24.047 1 98.62 303 GLN B O 1
ATOM 6559 N N . GLU B 1 304 ? -12.281 -29.359 -24.5 1 98.44 304 GLU B N 1
ATOM 6560 C CA . GLU B 1 304 ? -13.008 -30.625 -24.656 1 98.44 304 GLU B CA 1
ATOM 6561 C C . GLU B 1 304 ? -13.648 -31.047 -23.328 1 98.44 304 GLU B C 1
ATOM 6563 O O . GLU B 1 304 ? -14.773 -31.562 -23.328 1 98.44 304 GLU B O 1
ATOM 6568 N N . THR B 1 305 ? -12.93 -30.859 -22.266 1 98.75 305 THR B N 1
ATOM 6569 C CA . THR B 1 305 ? -13.469 -31.234 -20.969 1 98.75 305 THR B CA 1
ATOM 6570 C C . THR B 1 305 ? -14.695 -30.391 -20.625 1 98.75 305 THR B C 1
ATOM 6572 O O . THR B 1 305 ? -15.695 -30.906 -20.125 1 98.75 305 THR B O 1
ATOM 6575 N N . MET B 1 306 ? -14.625 -29.047 -20.797 1 98.69 306 MET B N 1
ATOM 6576 C CA . MET B 1 306 ? -15.758 -28.156 -20.562 1 98.69 306 MET B CA 1
ATOM 6577 C C . MET B 1 306 ? -16.969 -28.578 -21.375 1 98.69 306 MET B C 1
ATOM 6579 O O . MET B 1 306 ? -18.094 -28.609 -20.859 1 98.69 306 MET B O 1
ATOM 6583 N N . GLN B 1 307 ? -16.766 -28.922 -22.656 1 98.25 307 GLN B N 1
ATOM 6584 C CA . GLN B 1 307 ? -17.844 -29.344 -23.547 1 98.25 307 GLN B CA 1
ATOM 6585 C C . GLN B 1 307 ? -18.5 -30.609 -23.031 1 98.25 307 GLN B C 1
ATOM 6587 O O . GLN B 1 307 ? -19.734 -30.703 -22.969 1 98.25 307 GLN B O 1
ATOM 6592 N N . LEU B 1 308 ? -17.703 -31.562 -22.656 1 98.12 308 LEU B N 1
ATOM 6593 C CA . LEU B 1 308 ? -18.219 -32.844 -22.188 1 98.12 308 LEU B CA 1
ATOM 6594 C C . LEU B 1 308 ? -18.953 -32.688 -20.859 1 98.12 308 LEU B C 1
ATOM 6596 O O . LEU B 1 308 ? -19.953 -33.375 -20.609 1 98.12 308 LEU B O 1
ATOM 6600 N N . LEU B 1 309 ? -18.438 -31.828 -20 1 97.88 309 LEU B N 1
ATOM 6601 C CA . LEU B 1 309 ? -19.062 -31.578 -18.719 1 97.88 309 LEU B CA 1
ATOM 6602 C C . LEU B 1 309 ? -20.344 -30.781 -18.875 1 97.88 309 LEU B C 1
ATOM 6604 O O . LEU B 1 309 ? -21.203 -30.797 -18 1 97.88 309 LEU B O 1
ATOM 6608 N N . GLY B 1 310 ? -20.453 -30.031 -19.953 1 97 310 GLY B N 1
ATOM 6609 C CA . GLY B 1 310 ? -21.578 -29.125 -20.172 1 97 310 GLY B CA 1
ATOM 6610 C C . GLY B 1 310 ? -21.453 -27.828 -19.406 1 97 310 GLY B C 1
ATOM 6611 O O . GLY B 1 310 ? -22.453 -27.219 -19.031 1 97 310 GLY B O 1
ATOM 6612 N N . CYS B 1 311 ? -20.25 -27.484 -19.094 1 97.5 311 CYS B N 1
ATOM 6613 C CA . CYS B 1 311 ? -20 -26.219 -18.406 1 97.5 311 CYS B CA 1
ATOM 6614 C C . CYS B 1 311 ? -19.672 -25.109 -19.406 1 97.5 311 CYS B C 1
ATOM 6616 O O . CYS B 1 311 ? -18.719 -25.234 -20.172 1 97.5 311 CYS B O 1
ATOM 6618 N N . ASP B 1 312 ? -20.359 -24 -19.359 1 97.5 312 ASP B N 1
ATOM 6619 C CA . ASP B 1 312 ? -20.188 -22.906 -20.312 1 97.5 312 ASP B CA 1
ATOM 6620 C C . ASP B 1 312 ? -19.203 -21.875 -19.797 1 97.5 312 ASP B C 1
ATOM 6622 O O . ASP B 1 312 ? -18.906 -20.891 -20.484 1 97.5 312 ASP B O 1
ATOM 6626 N N . ARG B 1 313 ? -18.703 -22.078 -18.562 1 97.75 313 ARG B N 1
ATOM 6627 C CA . ARG B 1 313 ? -17.734 -21.156 -17.953 1 97.75 313 ARG B CA 1
ATOM 6628 C C . ARG B 1 313 ? -16.797 -21.906 -17.016 1 97.75 313 ARG B C 1
ATOM 6630 O O . ARG B 1 313 ? -17.172 -22.922 -16.438 1 97.75 313 ARG B O 1
ATOM 6637 N N . VAL B 1 314 ? -15.586 -21.375 -16.906 1 98.31 314 VAL B N 1
ATOM 6638 C CA . VAL B 1 314 ? -14.625 -21.875 -15.914 1 98.31 314 VAL B CA 1
ATOM 6639 C C . VAL B 1 314 ? -14.125 -20.703 -15.07 1 98.31 314 VAL B C 1
ATOM 6641 O O . VAL B 1 314 ? -13.844 -19.625 -15.594 1 98.31 314 VAL B O 1
ATOM 6644 N N . THR B 1 315 ? -14.172 -20.859 -13.766 1 97.31 315 THR B N 1
ATOM 6645 C CA . THR B 1 315 ? -13.648 -19.859 -12.836 1 97.31 315 THR B CA 1
ATOM 6646 C C . THR B 1 315 ? -12.242 -20.25 -12.375 1 97.31 315 THR B C 1
ATOM 6648 O O . THR B 1 315 ? -11.984 -21.406 -12.047 1 97.31 315 THR B O 1
ATOM 6651 N N . ILE B 1 316 ? -11.383 -19.266 -12.336 1 97.19 316 ILE B N 1
ATOM 6652 C CA . ILE B 1 316 ? -9.977 -19.562 -12.094 1 97.19 316 ILE B CA 1
ATOM 6653 C C . ILE B 1 316 ? -9.688 -19.484 -10.602 1 97.19 316 ILE B C 1
ATOM 6655 O O . ILE B 1 316 ? -10.172 -18.578 -9.906 1 97.19 316 ILE B O 1
ATOM 6659 N N . CYS B 1 317 ? -8.93 -20.438 -10.117 1 96.5 317 CYS B N 1
ATOM 6660 C CA . CYS B 1 317 ? -8.352 -20.438 -8.773 1 96.5 317 CYS B CA 1
ATOM 6661 C C . CYS B 1 317 ? -6.828 -20.438 -8.844 1 96.5 317 CYS B C 1
ATOM 6663 O O . CYS B 1 317 ? -6.234 -21.219 -9.586 1 96.5 317 CYS B O 1
ATOM 6665 N N . GLU B 1 318 ? -6.215 -19.594 -8.062 1 94.38 318 GLU B N 1
ATOM 6666 C CA . GLU B 1 318 ? -4.762 -19.453 -8.125 1 94.38 318 GLU B CA 1
ATOM 6667 C C . GLU B 1 318 ? -4.07 -20.453 -7.191 1 94.38 318 GLU B C 1
ATOM 6669 O O . GLU B 1 318 ? -2.854 -20.625 -7.258 1 94.38 318 GLU B O 1
ATOM 6674 N N . ARG B 1 319 ? -4.809 -21.156 -6.355 1 95 319 ARG B N 1
ATOM 6675 C CA . ARG B 1 319 ? -4.258 -22.172 -5.461 1 95 319 ARG B CA 1
ATOM 6676 C C . ARG B 1 319 ? -4.543 -23.578 -5.984 1 95 319 ARG B C 1
ATOM 6678 O O . ARG B 1 319 ? -5.621 -23.828 -6.527 1 95 319 ARG B O 1
ATOM 6685 N N . ALA B 1 320 ? -3.568 -24.359 -5.848 1 97.19 320 ALA B N 1
ATOM 6686 C CA . ALA B 1 320 ? -3.654 -25.734 -6.371 1 97.19 320 ALA B CA 1
ATOM 6687 C C . ALA B 1 320 ? -2.865 -26.703 -5.5 1 97.19 320 ALA B C 1
ATOM 6689 O O . ALA B 1 320 ? -3.074 -26.766 -4.285 1 97.19 320 ALA B O 1
ATOM 6690 N N . LEU B 1 321 ? -1.993 -27.438 -6.102 1 97.94 321 LEU B N 1
ATOM 6691 C CA . LEU B 1 321 ? -1.318 -28.547 -5.434 1 97.94 321 LEU B CA 1
ATOM 6692 C C . LEU B 1 321 ? -0.411 -28.031 -4.316 1 97.94 321 LEU B C 1
ATOM 6694 O O . LEU B 1 321 ? -0.439 -28.562 -3.201 1 97.94 321 LEU B O 1
ATOM 6698 N N . ARG B 1 322 ? 0.388 -26.969 -4.555 1 97.12 322 ARG B N 1
ATOM 6699 C CA . ARG B 1 322 ? 1.354 -26.484 -3.572 1 97.12 322 ARG B CA 1
ATOM 6700 C C . ARG B 1 322 ? 0.657 -26.031 -2.295 1 97.12 322 ARG B C 1
ATOM 6702 O O . ARG B 1 322 ? 1.05 -26.422 -1.194 1 97.12 322 ARG B O 1
ATOM 6709 N N . GLU B 1 323 ? -0.323 -25.266 -2.457 1 96.12 323 GLU B N 1
ATOM 6710 C CA . GLU B 1 323 ? -1.102 -24.812 -1.307 1 96.12 323 GLU B CA 1
ATOM 6711 C C . GLU B 1 323 ? -1.822 -25.984 -0.641 1 96.12 323 GLU B C 1
ATOM 6713 O O . GLU B 1 323 ? -1.973 -26.016 0.582 1 96.12 323 GLU B O 1
ATOM 6718 N N . GLY B 1 324 ? -2.25 -26.938 -1.481 1 96.81 324 GLY B N 1
ATOM 6719 C CA . GLY B 1 324 ? -2.877 -28.141 -0.941 1 96.81 324 GLY B CA 1
ATOM 6720 C C . GLY B 1 324 ? -1.959 -28.938 -0.035 1 96.81 324 GLY B C 1
ATOM 6721 O O . GLY B 1 324 ? -2.408 -29.516 0.953 1 96.81 324 GLY B O 1
ATOM 6722 N N . LEU B 1 325 ? -0.687 -28.953 -0.397 1 97.69 325 LEU B N 1
ATOM 6723 C CA . LEU B 1 325 ? 0.299 -29.625 0.445 1 97.69 325 LEU B CA 1
ATOM 6724 C C . LEU B 1 325 ? 0.395 -28.953 1.81 1 97.69 325 LEU B C 1
ATOM 6726 O O . LEU B 1 325 ? 0.501 -29.625 2.834 1 97.69 325 LEU B O 1
ATOM 6730 N N . ILE B 1 326 ? 0.351 -27.594 1.811 1 96.69 326 ILE B N 1
ATOM 6731 C CA . ILE B 1 326 ? 0.417 -26.828 3.049 1 96.69 326 ILE B CA 1
ATOM 6732 C C . ILE B 1 326 ? -0.816 -27.125 3.902 1 96.69 326 ILE B C 1
ATOM 6734 O O . ILE B 1 326 ? -0.702 -27.375 5.105 1 96.69 326 ILE B O 1
ATOM 6738 N N . VAL B 1 327 ? -1.997 -27.141 3.297 1 94.44 327 VAL B N 1
ATOM 6739 C CA . VAL B 1 327 ? -3.246 -27.375 4.012 1 94.44 327 VAL B CA 1
ATOM 6740 C C . VAL B 1 327 ? -3.252 -28.797 4.586 1 94.44 327 VAL B C 1
ATOM 6742 O O . VAL B 1 327 ? -3.666 -29 5.727 1 94.44 327 VAL B O 1
ATOM 6745 N N . ASP B 1 328 ? -2.816 -29.75 3.764 1 94.88 328 ASP B N 1
ATOM 6746 C CA . ASP B 1 328 ? -2.742 -31.125 4.227 1 94.88 328 ASP B CA 1
ATOM 6747 C C . ASP B 1 328 ? -1.836 -31.25 5.453 1 94.88 328 ASP B C 1
ATOM 6749 O O . ASP B 1 328 ? -2.154 -31.969 6.398 1 94.88 328 ASP B O 1
ATOM 6753 N N . TRP B 1 329 ? -0.732 -30.562 5.375 1 94.31 329 TRP B N 1
ATOM 6754 C CA . TRP B 1 329 ? 0.193 -30.531 6.5 1 94.31 329 TRP B CA 1
ATOM 6755 C C . TRP B 1 329 ? -0.47 -29.938 7.734 1 94.31 329 TRP B C 1
ATOM 6757 O O . TRP B 1 329 ? -0.339 -30.453 8.836 1 94.31 329 TRP B O 1
ATOM 6767 N N . MET B 1 330 ? -1.162 -28.844 7.594 1 93.19 330 MET B N 1
ATOM 6768 C CA . MET B 1 330 ? -1.848 -28.188 8.695 1 93.19 330 MET B CA 1
ATOM 6769 C C . MET B 1 330 ? -2.895 -29.094 9.32 1 93.19 330 MET B C 1
ATOM 6771 O O . MET B 1 330 ? -3.064 -29.109 10.539 1 93.19 330 MET B O 1
ATOM 6775 N N . LEU B 1 331 ? -3.594 -29.859 8.484 1 90.38 331 LEU B N 1
ATOM 6776 C CA . LEU B 1 331 ? -4.586 -30.812 8.953 1 90.38 331 LEU B CA 1
ATOM 6777 C C . LEU B 1 331 ? -3.93 -31.906 9.789 1 90.38 331 LEU B C 1
ATOM 6779 O O . LEU B 1 331 ? -4.41 -32.219 10.883 1 90.38 331 LEU B O 1
ATOM 6783 N N . SER B 1 332 ? -2.85 -32.406 9.305 1 90.62 332 SER B N 1
ATOM 6784 C CA . SER B 1 332 ? -2.158 -33.5 9.961 1 90.62 332 SER B CA 1
ATOM 6785 C C . SER B 1 332 ? -1.533 -33.062 11.281 1 90.62 332 SER B C 1
ATOM 6787 O O . SER B 1 332 ? -1.272 -33.875 12.164 1 90.62 332 SER B O 1
ATOM 6789 N N . HIS B 1 333 ? -1.351 -31.781 11.414 1 90.19 333 HIS B N 1
ATOM 6790 C CA . HIS B 1 333 ? -0.719 -31.266 12.617 1 90.19 333 HIS B CA 1
ATOM 6791 C C . HIS B 1 333 ? -1.743 -30.594 13.531 1 90.19 333 HIS B C 1
ATOM 6793 O O . HIS B 1 333 ? -1.375 -29.859 14.453 1 90.19 333 HIS B O 1
ATOM 6799 N N . GLY B 1 334 ? -2.996 -30.703 13.25 1 87.44 334 GLY B N 1
ATOM 6800 C CA . GLY B 1 334 ? -4.078 -30.297 14.125 1 87.44 334 GLY B CA 1
ATOM 6801 C C . GLY B 1 334 ? -4.305 -28.797 14.117 1 87.44 334 GLY B C 1
ATOM 6802 O O . GLY B 1 334 ? -4.883 -28.25 15.055 1 87.44 334 GLY B O 1
ATOM 6803 N N . LEU B 1 335 ? -3.799 -28.141 13.125 1 88.62 335 LEU B N 1
ATOM 6804 C CA . LEU B 1 335 ? -3.939 -26.688 13.07 1 88.62 335 LEU B CA 1
ATOM 6805 C C . LEU B 1 335 ? -5.277 -26.297 12.453 1 88.62 335 LEU B C 1
ATOM 6807 O O . LEU B 1 335 ? -5.707 -25.141 12.57 1 88.62 335 LEU B O 1
ATOM 6811 N N . ILE B 1 336 ? -5.859 -27.25 11.797 1 85.44 336 ILE B N 1
ATOM 6812 C CA . ILE B 1 336 ? -7.207 -27.094 11.258 1 85.44 336 ILE B CA 1
ATOM 6813 C C . ILE B 1 336 ? -8.133 -28.125 11.891 1 85.44 336 ILE B C 1
ATOM 6815 O O . ILE B 1 336 ? -7.922 -29.328 11.742 1 85.44 336 ILE B O 1
ATOM 6819 N N . GLU B 1 337 ? -8.992 -27.656 12.812 1 72.75 337 GLU B N 1
ATOM 6820 C CA . GLU B 1 337 ? -9.828 -28.578 13.57 1 72.75 337 GLU B CA 1
ATOM 6821 C C . GLU B 1 337 ? -10.898 -29.219 12.68 1 72.75 337 GLU B C 1
ATOM 6823 O O . GLU B 1 337 ? -11.07 -30.438 12.68 1 72.75 337 GLU B O 1
ATOM 6828 N N . ASP B 1 338 ? -11.719 -28.328 12.156 1 66.25 338 ASP B N 1
ATOM 6829 C CA . ASP B 1 338 ? -12.828 -28.812 11.336 1 66.25 338 ASP B CA 1
ATOM 6830 C C . ASP B 1 338 ? -12.617 -28.469 9.867 1 66.25 338 ASP B C 1
ATOM 6832 O O . ASP B 1 338 ? -12.68 -27.297 9.484 1 66.25 338 ASP B O 1
ATOM 6836 N N . LYS B 1 339 ? -12.289 -29.531 9.141 1 61.91 339 LYS B N 1
ATOM 6837 C CA . LYS B 1 339 ? -12.07 -29.391 7.707 1 61.91 339 LYS B CA 1
ATOM 6838 C C . LYS B 1 339 ? -13.227 -28.625 7.055 1 61.91 339 LYS B C 1
ATOM 6840 O O . LYS B 1 339 ? -13 -27.766 6.199 1 61.91 339 LYS B O 1
ATOM 6845 N N . LEU B 1 340 ? -14.32 -29.094 7.535 1 56.75 340 LEU B N 1
ATOM 6846 C CA . LEU B 1 340 ? -15.523 -28.516 6.938 1 56.75 340 LEU B CA 1
ATOM 6847 C C . LEU B 1 340 ? -15.602 -27.016 7.215 1 56.75 340 LEU B C 1
ATOM 6849 O O . LEU B 1 340 ? -15.984 -26.234 6.34 1 56.75 340 LEU B O 1
ATOM 6853 N N . ARG B 1 341 ? -15.172 -26.703 8.258 1 61.22 341 ARG B N 1
ATOM 6854 C CA . ARG B 1 341 ? -15.273 -25.312 8.656 1 61.22 341 ARG B CA 1
ATOM 6855 C C . ARG B 1 341 ? -14.18 -24.469 8 1 61.22 341 ARG B C 1
ATOM 6857 O O . ARG B 1 341 ? -14.352 -23.266 7.797 1 61.22 341 ARG B O 1
ATOM 6864 N N . TYR B 1 342 ? -13.203 -25.203 7.605 1 71.06 342 TYR B N 1
ATOM 6865 C CA . TYR B 1 342 ? -12.062 -24.516 7.023 1 71.06 342 TYR B CA 1
ATOM 6866 C C . TYR B 1 342 ? -12.445 -23.828 5.715 1 71.06 342 TYR B C 1
ATOM 6868 O O . TYR B 1 342 ? -12.078 -22.688 5.477 1 71.06 342 TYR B O 1
ATOM 6876 N N . GLN B 1 343 ? -13.281 -24.469 4.957 1 71.12 343 GLN B N 1
ATOM 6877 C CA . GLN B 1 343 ? -13.68 -23.922 3.662 1 71.12 343 GLN B CA 1
ATOM 6878 C C . GLN B 1 343 ? -14.758 -22.859 3.818 1 71.12 343 GLN B C 1
ATOM 6880 O O . GLN B 1 343 ? -14.734 -21.844 3.131 1 71.12 343 GLN B O 1
ATOM 6885 N N . GLY B 1 344 ? -15.703 -23.141 4.719 1 74.06 344 GLY B N 1
ATOM 6886 C CA . GLY B 1 344 ? -16.828 -22.234 4.863 1 74.06 344 GLY B CA 1
ATOM 6887 C C . GLY B 1 344 ? -16.438 -20.891 5.438 1 74.06 344 GLY B C 1
ATOM 6888 O O . GLY B 1 344 ? -17.188 -19.922 5.309 1 74.06 344 GLY B O 1
ATOM 6889 N N . SER B 1 345 ? -15.234 -20.797 5.832 1 84.56 345 SER B N 1
ATOM 6890 C CA . SER B 1 345 ? -14.867 -19.562 6.52 1 84.56 345 SER B CA 1
ATOM 6891 C C . SER B 1 345 ? -13.695 -18.875 5.824 1 84.56 345 SER B C 1
ATOM 6893 O O . SER B 1 345 ? -13.016 -18.031 6.422 1 84.56 345 SER B O 1
ATOM 6895 N N . VAL B 1 346 ? -13.492 -19.188 4.555 1 89.38 346 VAL B N 1
ATOM 6896 C CA . VAL B 1 346 ? -12.32 -18.672 3.857 1 89.38 346 VAL B CA 1
ATOM 6897 C C . VAL B 1 346 ? -12.406 -17.156 3.764 1 89.38 346 VAL B C 1
ATOM 6899 O O . VAL B 1 346 ? -11.406 -16.453 3.963 1 89.38 346 VAL B O 1
ATOM 6902 N N . ARG B 1 347 ? -13.586 -16.641 3.455 1 92.69 347 ARG B N 1
ATOM 6903 C CA . ARG B 1 347 ? -13.773 -15.203 3.311 1 92.69 347 ARG B CA 1
ATOM 6904 C C . ARG B 1 347 ? -13.492 -14.477 4.621 1 92.69 347 ARG B C 1
ATOM 6906 O O . ARG B 1 347 ? -12.688 -13.547 4.66 1 92.69 347 ARG B O 1
ATOM 6913 N N . GLN B 1 348 ? -14.102 -14.945 5.691 1 93.62 348 GLN B N 1
ATOM 6914 C CA . GLN B 1 348 ? -13.914 -14.336 7.004 1 93.62 348 GLN B CA 1
ATOM 6915 C C . GLN B 1 348 ? -12.461 -14.43 7.453 1 93.62 348 GLN B C 1
ATOM 6917 O O . GLN B 1 348 ? -11.891 -13.445 7.93 1 93.62 348 GLN B O 1
ATOM 6922 N N . ARG B 1 349 ? -11.898 -15.57 7.262 1 92.31 349 ARG B N 1
ATOM 6923 C CA . ARG B 1 349 ? -10.508 -15.789 7.656 1 92.31 349 ARG B CA 1
ATOM 6924 C C . ARG B 1 349 ? -9.562 -14.875 6.887 1 92.31 349 ARG B C 1
ATOM 6926 O O . ARG B 1 349 ? -8.609 -14.336 7.453 1 92.31 349 ARG B O 1
ATOM 6933 N N . SER B 1 350 ? -9.844 -14.75 5.648 1 94.06 350 SER B N 1
ATOM 6934 C CA . SER B 1 350 ? -8.992 -13.914 4.812 1 94.06 350 SER B CA 1
ATOM 6935 C C . SER B 1 350 ? -9.078 -12.445 5.23 1 94.06 350 SER B C 1
ATOM 6937 O O . SER B 1 350 ? -8.078 -11.727 5.199 1 94.06 350 SER B O 1
ATOM 6939 N N . VAL B 1 351 ? -10.266 -11.969 5.586 1 97.06 351 VAL B N 1
ATOM 6940 C CA . VAL B 1 351 ? -10.461 -10.594 6.035 1 97.06 351 VAL B CA 1
ATOM 6941 C C . VAL B 1 351 ? -9.688 -10.367 7.332 1 97.06 351 VAL B C 1
ATOM 6943 O O . VAL B 1 351 ? -8.945 -9.391 7.457 1 97.06 351 VAL B O 1
ATOM 6946 N N . TYR B 1 352 ? -9.789 -11.281 8.25 1 96.25 352 TYR B N 1
ATOM 6947 C CA . TYR B 1 352 ? -9.094 -11.141 9.523 1 96.25 352 TYR B CA 1
ATOM 6948 C C . TYR B 1 352 ? -7.586 -11.258 9.336 1 96.25 352 TYR B C 1
ATOM 6950 O O . TYR B 1 352 ? -6.812 -10.602 10.039 1 96.25 352 TYR B O 1
ATOM 6958 N N . ASN B 1 353 ? -7.18 -12.117 8.438 1 94.25 353 ASN B N 1
ATOM 6959 C CA . ASN B 1 353 ? -5.758 -12.227 8.148 1 94.25 353 ASN B CA 1
ATOM 6960 C C . ASN B 1 353 ? -5.191 -10.922 7.602 1 94.25 353 ASN B C 1
ATOM 6962 O O . ASN B 1 353 ? -4.094 -10.508 7.984 1 94.25 353 ASN B O 1
ATOM 6966 N N . GLN B 1 354 ? -5.914 -10.305 6.711 1 95.38 354 GLN B N 1
ATOM 6967 C CA . GLN B 1 354 ? -5.477 -9.016 6.18 1 95.38 354 GLN B CA 1
ATOM 6968 C C . GLN B 1 354 ? -5.473 -7.945 7.27 1 95.38 354 GLN B C 1
ATOM 6970 O O . GLN B 1 354 ? -4.586 -7.09 7.309 1 95.38 354 GLN B O 1
ATOM 6975 N N . ALA B 1 355 ? -6.543 -7.949 8.125 1 96.62 355 ALA B N 1
ATOM 6976 C CA . ALA B 1 355 ? -6.594 -7.016 9.242 1 96.62 355 ALA B CA 1
ATOM 6977 C C . ALA B 1 355 ? -5.359 -7.148 10.133 1 96.62 355 ALA B C 1
ATOM 6979 O O . ALA B 1 355 ? -4.773 -6.145 10.547 1 96.62 355 ALA B O 1
ATOM 6980 N N . ARG B 1 356 ? -4.949 -8.344 10.375 1 93.25 356 ARG B N 1
ATOM 6981 C CA . ARG B 1 356 ? -3.754 -8.609 11.172 1 93.25 356 ARG B CA 1
ATOM 6982 C C . ARG B 1 356 ? -2.5 -8.133 10.445 1 93.25 356 ARG B C 1
ATOM 6984 O O . ARG B 1 356 ? -1.649 -7.465 11.039 1 93.25 356 ARG B O 1
ATOM 6991 N N . LYS B 1 357 ? -2.43 -8.445 9.242 1 92.31 357 LYS B N 1
ATOM 6992 C CA . LYS B 1 357 ? -1.279 -8.102 8.406 1 92.31 357 LYS B CA 1
ATOM 6993 C C . LYS B 1 357 ? -1.039 -6.594 8.406 1 92.31 357 LYS B C 1
ATOM 6995 O O . LYS B 1 357 ? 0.105 -6.141 8.492 1 92.31 357 LYS B O 1
ATOM 7000 N N . PHE B 1 358 ? -2.104 -5.824 8.344 1 95 358 PHE B N 1
ATOM 7001 C CA . PHE B 1 358 ? -1.979 -4.375 8.227 1 95 358 PHE B CA 1
ATOM 7002 C C . PHE B 1 358 ? -2.248 -3.699 9.562 1 95 358 PHE B C 1
ATOM 7004 O O . PHE B 1 358 ? -2.52 -2.498 9.617 1 95 358 PHE B O 1
ATOM 7011 N N . ARG B 1 359 ? -2.33 -4.441 10.656 1 92.12 359 ARG B N 1
ATOM 7012 C CA . ARG B 1 359 ? -2.4 -3.975 12.031 1 92.12 359 ARG B CA 1
ATOM 7013 C C . ARG B 1 359 ? -3.656 -3.141 12.266 1 92.12 359 ARG B C 1
ATOM 7015 O O . ARG B 1 359 ? -3.588 -2.062 12.859 1 92.12 359 ARG B O 1
ATOM 7022 N N . VAL B 1 360 ? -4.699 -3.621 11.719 1 94.19 360 VAL B N 1
ATOM 7023 C CA . VAL B 1 360 ? -6.004 -3.016 11.977 1 94.19 360 VAL B CA 1
ATOM 7024 C C . VAL B 1 360 ? -6.438 -3.297 13.406 1 94.19 360 VAL B C 1
ATOM 7026 O O . VAL B 1 360 ? -6.172 -4.379 13.945 1 94.19 360 VAL B O 1
ATOM 7029 N N . ASP B 1 361 ? -6.984 -2.312 14.094 1 94.19 361 ASP B N 1
ATOM 7030 C CA . ASP B 1 361 ? -7.68 -2.564 15.352 1 94.19 361 ASP B CA 1
ATOM 7031 C C . ASP B 1 361 ? -8.969 -3.348 15.117 1 94.19 361 ASP B C 1
ATOM 7033 O O . ASP B 1 361 ? -10.023 -2.76 14.859 1 94.19 361 ASP B O 1
ATOM 7037 N N . VAL B 1 362 ? -8.938 -4.621 15.328 1 95.38 362 VAL B N 1
ATOM 7038 C CA . VAL B 1 362 ? -10.031 -5.52 14.977 1 95.38 362 VAL B CA 1
ATOM 7039 C C . VAL B 1 362 ? -11.25 -5.215 15.852 1 95.38 362 VAL B C 1
ATOM 7041 O O . VAL B 1 362 ? -12.391 -5.32 15.391 1 95.38 362 VAL B O 1
ATOM 7044 N N . SER B 1 363 ? -11.039 -4.812 17.094 1 96.12 363 SER B N 1
ATOM 7045 C CA . SER B 1 363 ? -12.156 -4.48 17.969 1 96.12 363 SER B CA 1
ATOM 7046 C C . SER B 1 363 ? -12.953 -3.307 17.422 1 96.12 363 SER B C 1
ATOM 7048 O O . SER B 1 363 ? -14.188 -3.344 17.406 1 96.12 363 SER B O 1
ATOM 7050 N N . HIS B 1 364 ? -12.227 -2.301 17 1 96.31 364 HIS B N 1
ATOM 7051 C CA . HIS B 1 364 ? -12.891 -1.165 16.375 1 96.31 364 HIS B CA 1
ATOM 7052 C C . HIS B 1 364 ? -13.594 -1.579 15.078 1 96.31 364 HIS B C 1
ATOM 7054 O O . HIS B 1 364 ? -14.742 -1.199 14.836 1 96.31 364 HIS B O 1
ATOM 7060 N N . GLY B 1 365 ? -12.906 -2.391 14.266 1 97.69 365 GLY B N 1
ATOM 7061 C CA . GLY B 1 365 ? -13.508 -2.877 13.039 1 97.69 365 GLY B CA 1
ATOM 7062 C C . GLY B 1 365 ? -14.797 -3.646 13.266 1 97.69 365 GLY B C 1
ATOM 7063 O O . GLY B 1 365 ? -15.773 -3.453 12.555 1 97.69 365 GLY B O 1
ATOM 7064 N N . GLU B 1 366 ? -14.781 -4.465 14.258 1 98.12 366 GLU B N 1
ATOM 7065 C CA . GLU B 1 366 ? -15.953 -5.277 14.578 1 98.12 366 GLU B CA 1
ATOM 7066 C C . GLU B 1 366 ? -17.094 -4.41 15.094 1 98.12 366 GLU B C 1
ATOM 7068 O O . GLU B 1 366 ? -18.266 -4.672 14.789 1 98.12 366 GLU B O 1
ATOM 7073 N N . GLN B 1 367 ? -16.781 -3.404 15.914 1 97.88 367 GLN B N 1
ATOM 7074 C CA . GLN B 1 367 ? -17.797 -2.465 16.391 1 97.88 367 GLN B CA 1
ATOM 7075 C C . GLN B 1 367 ? -18.438 -1.722 15.219 1 97.88 367 GLN B C 1
ATOM 7077 O O . GLN B 1 367 ? -19.672 -1.6 15.156 1 97.88 367 GLN B O 1
ATOM 7082 N N . VAL B 1 368 ? -17.641 -1.248 14.336 1 98.62 368 VAL B N 1
ATOM 7083 C CA . VAL B 1 368 ? -18.141 -0.549 13.156 1 98.62 368 VAL B CA 1
ATOM 7084 C C . VAL B 1 368 ? -19 -1.496 12.312 1 98.62 368 VAL B C 1
ATOM 7086 O O . VAL B 1 368 ? -20.047 -1.108 11.812 1 98.62 368 VAL B O 1
ATOM 7089 N N . ALA B 1 369 ? -18.516 -2.752 12.156 1 98.75 369 ALA B N 1
ATOM 7090 C CA . ALA B 1 369 ? -19.281 -3.748 11.398 1 98.75 369 ALA B CA 1
ATOM 7091 C C . ALA B 1 369 ? -20.641 -3.994 12.031 1 98.75 369 ALA B C 1
ATOM 7093 O O . ALA B 1 369 ? -21.656 -4.074 11.328 1 98.75 369 ALA B O 1
ATOM 7094 N N . GLN B 1 370 ? -20.656 -4.102 13.305 1 98.56 370 GLN B N 1
ATOM 7095 C CA . GLN B 1 370 ? -21.922 -4.336 14.008 1 98.56 370 GLN B CA 1
ATOM 7096 C C . GLN B 1 370 ? -22.906 -3.201 13.766 1 98.56 370 GLN B C 1
ATOM 7098 O O . GLN B 1 370 ? -24.078 -3.445 13.453 1 98.56 370 GLN B O 1
ATOM 7103 N N . LEU B 1 371 ? -22.453 -1.997 13.906 1 98.69 371 LEU B N 1
ATOM 7104 C CA . LEU B 1 371 ? -23.312 -0.832 13.703 1 98.69 371 LEU B CA 1
ATOM 7105 C C . LEU B 1 371 ? -23.734 -0.721 12.25 1 98.69 371 LEU B C 1
ATOM 7107 O O . LEU B 1 371 ? -24.906 -0.448 11.961 1 98.69 371 LEU B O 1
ATOM 7111 N N . ALA B 1 372 ? -22.828 -0.919 11.305 1 98.81 372 ALA B N 1
ATOM 7112 C CA . ALA B 1 372 ? -23.125 -0.821 9.875 1 98.81 372 ALA B CA 1
ATOM 7113 C C . ALA B 1 372 ? -24.141 -1.87 9.453 1 98.81 372 ALA B C 1
ATOM 7115 O O . ALA B 1 372 ? -25.078 -1.568 8.703 1 98.81 372 ALA B O 1
ATOM 7116 N N . LEU B 1 373 ? -23.922 -3.113 9.906 1 98.81 373 LEU B N 1
ATOM 7117 C CA . LEU B 1 373 ? -24.828 -4.195 9.531 1 98.81 373 LEU B CA 1
ATOM 7118 C C . LEU B 1 373 ? -26.203 -4.004 10.172 1 98.81 373 LEU B C 1
ATOM 7120 O O . LEU B 1 373 ? -27.234 -4.359 9.586 1 98.81 373 LEU B O 1
ATOM 7124 N N . SER B 1 374 ? -26.234 -3.457 11.406 1 98.69 374 SER B N 1
ATOM 7125 C CA . SER B 1 374 ? -27.516 -3.117 12.023 1 98.69 374 SER B CA 1
ATOM 7126 C C . SER B 1 374 ? -28.266 -2.088 11.188 1 98.69 374 SER B C 1
ATOM 7128 O O . SER B 1 374 ? -29.469 -2.244 10.938 1 98.69 374 SER B O 1
ATOM 7130 N N . LEU B 1 375 ? -27.594 -1.047 10.758 1 98.62 375 LEU B N 1
ATOM 7131 C CA . LEU B 1 375 ? -28.188 -0.049 9.875 1 98.62 375 LEU B CA 1
ATOM 7132 C C . LEU B 1 375 ? -28.672 -0.688 8.578 1 98.62 375 LEU B C 1
ATOM 7134 O O . LEU B 1 375 ? -29.812 -0.44 8.148 1 98.62 375 LEU B O 1
ATOM 7138 N N . PHE B 1 376 ? -27.844 -1.527 7.938 1 98.75 376 PHE B N 1
ATOM 7139 C CA . PHE B 1 376 ? -28.172 -2.227 6.699 1 98.75 376 PHE B CA 1
ATOM 7140 C C . PHE B 1 376 ? -29.469 -3.004 6.836 1 98.75 376 PHE B C 1
ATOM 7142 O O . PHE B 1 376 ? -30.375 -2.865 6.008 1 98.75 376 PHE B O 1
ATOM 7149 N N . ASP B 1 377 ? -29.531 -3.754 7.941 1 98.75 377 ASP B N 1
ATOM 7150 C CA . ASP B 1 377 ? -30.672 -4.637 8.156 1 98.75 377 ASP B CA 1
ATOM 7151 C C . ASP B 1 377 ? -31.953 -3.838 8.391 1 98.75 377 ASP B C 1
ATOM 7153 O O . ASP B 1 377 ? -33 -4.184 7.875 1 98.75 377 ASP B O 1
ATOM 7157 N N . GLN B 1 378 ? -31.875 -2.83 9.141 1 98.19 378 GLN B N 1
ATOM 7158 C CA . GLN B 1 378 ? -33.062 -2.055 9.523 1 98.19 378 GLN B CA 1
ATOM 7159 C C . GLN B 1 378 ? -33.531 -1.202 8.359 1 98.19 378 GLN B C 1
ATOM 7161 O O . GLN B 1 378 ? -34.719 -0.863 8.289 1 98.19 378 GLN B O 1
ATOM 7166 N N . LEU B 1 379 ? -32.656 -0.847 7.449 1 98.06 379 LEU B N 1
ATOM 7167 C CA . LEU B 1 379 ? -33.031 -0.004 6.32 1 98.06 379 LEU B CA 1
ATOM 7168 C C . LEU B 1 379 ? -33.5 -0.853 5.137 1 98.06 379 LEU B C 1
ATOM 7170 O O . LEU B 1 379 ? -34.094 -0.338 4.195 1 98.06 379 LEU B O 1
ATOM 7174 N N . ARG B 1 380 ? -33.125 -2.133 5.168 1 97.94 380 ARG B N 1
ATOM 7175 C CA . ARG B 1 380 ? -33.5 -3.045 4.094 1 97.94 380 ARG B CA 1
ATOM 7176 C C . ARG B 1 380 ? -35 -3.135 3.947 1 97.94 380 ARG B C 1
ATOM 7178 O O . ARG B 1 380 ? -35.719 -3.293 4.938 1 97.94 380 ARG B O 1
ATOM 7185 N N . GLY B 1 381 ? -35.5 -3.064 2.707 1 96.69 381 GLY B N 1
ATOM 7186 C CA . GLY B 1 381 ? -36.906 -3.109 2.438 1 96.69 381 GLY B CA 1
ATOM 7187 C C . GLY B 1 381 ? -37.562 -1.743 2.486 1 96.69 381 GLY B C 1
ATOM 7188 O O . GLY B 1 381 ? -38.688 -1.566 1.983 1 96.69 381 GLY B O 1
ATOM 7189 N N . GLN B 1 382 ? -36.938 -0.753 3.051 1 96.12 382 GLN B N 1
ATOM 7190 C CA . GLN B 1 382 ? -37.438 0.604 3.154 1 96.12 382 GLN B CA 1
ATOM 7191 C C . GLN B 1 382 ? -36.656 1.566 2.268 1 96.12 382 GLN B C 1
ATOM 7193 O O . GLN B 1 382 ? -37.219 2.195 1.372 1 96.12 382 GLN B O 1
ATOM 7198 N N . LEU B 1 383 ? -35.375 1.552 2.494 1 97.31 383 LEU B N 1
ATOM 7199 C CA . LEU B 1 383 ? -34.562 2.523 1.779 1 97.31 383 LEU B CA 1
ATOM 7200 C C . LEU B 1 383 ? -33.688 1.834 0.734 1 97.31 383 LEU B C 1
ATOM 7202 O O . LEU B 1 383 ? -33.188 2.48 -0.195 1 97.31 383 LEU B O 1
ATOM 7206 N N . HIS B 1 384 ? -33.438 0.491 0.939 1 97.62 384 HIS B N 1
ATOM 7207 C CA . HIS B 1 384 ? -32.719 -0.274 -0.073 1 97.62 384 HIS B CA 1
ATOM 7208 C C . HIS B 1 384 ? -33.188 -1.719 -0.118 1 97.62 384 HIS B C 1
ATOM 7210 O O . HIS B 1 384 ? -33.969 -2.143 0.731 1 97.62 384 HIS B O 1
ATOM 7216 N N . GLN B 1 385 ? -32.688 -2.541 -1.135 1 98.06 385 GLN B N 1
ATOM 7217 C CA . GLN B 1 385 ? -33.125 -3.922 -1.314 1 98.06 385 GLN B CA 1
ATOM 7218 C C . GLN B 1 385 ? -31.922 -4.859 -1.449 1 98.06 385 GLN B C 1
ATOM 7220 O O . GLN B 1 385 ? -32.031 -5.953 -2.006 1 98.06 385 GLN B O 1
ATOM 7225 N N . TRP B 1 386 ? -30.781 -4.426 -1.038 1 98.19 386 TRP B N 1
ATOM 7226 C CA . TRP B 1 386 ? -29.594 -5.25 -1.166 1 98.19 386 TRP B CA 1
ATOM 7227 C C . TRP B 1 386 ? -29.719 -6.527 -0.343 1 98.19 386 TRP B C 1
ATOM 7229 O O . TRP B 1 386 ? -30.359 -6.535 0.708 1 98.19 386 TRP B O 1
ATOM 7239 N N . GLY B 1 387 ? -29.047 -7.582 -0.778 1 97.56 387 GLY B N 1
ATOM 7240 C CA . GLY B 1 387 ? -29.188 -8.891 -0.166 1 97.56 387 GLY B CA 1
ATOM 7241 C C . GLY B 1 387 ? -28.016 -9.281 0.699 1 97.56 387 GLY B C 1
ATOM 7242 O O . GLY B 1 387 ? -27.25 -8.414 1.142 1 97.56 387 GLY B O 1
ATOM 7243 N N . GLU B 1 388 ? -27.906 -10.578 0.987 1 96.38 388 GLU B N 1
ATOM 7244 C CA . GLU B 1 388 ? -26.906 -11.109 1.906 1 96.38 388 GLU B CA 1
ATOM 7245 C C . GLU B 1 388 ? -25.5 -10.969 1.331 1 96.38 388 GLU B C 1
ATOM 7247 O O . GLU B 1 388 ? -24.531 -10.773 2.074 1 96.38 388 GLU B O 1
ATOM 7252 N N . SER B 1 389 ? -25.375 -11.078 0.051 1 95.12 389 SER B N 1
ATOM 7253 C CA . SER B 1 389 ? -24.062 -10.938 -0.582 1 95.12 389 SER B CA 1
ATOM 7254 C C . SER B 1 389 ? -23.484 -9.547 -0.356 1 95.12 389 SER B C 1
ATOM 7256 O O . SER B 1 389 ? -22.312 -9.406 -0.009 1 95.12 389 SER B O 1
ATOM 7258 N N . GLU B 1 390 ? -24.359 -8.57 -0.591 1 98 390 GLU B N 1
ATOM 7259 C CA . GLU B 1 390 ? -23.938 -7.188 -0.387 1 98 390 GLU B CA 1
ATOM 7260 C C . GLU B 1 390 ? -23.672 -6.902 1.088 1 98 390 GLU B C 1
ATOM 7262 O O . GLU B 1 390 ? -22.75 -6.152 1.424 1 98 390 GLU B O 1
ATOM 7267 N N . ARG B 1 391 ? -24.438 -7.57 1.946 1 98.5 391 ARG B N 1
ATOM 7268 C CA . ARG B 1 391 ? -24.25 -7.449 3.389 1 98.5 391 ARG B CA 1
ATOM 7269 C C . ARG B 1 391 ? -22.875 -7.949 3.805 1 98.5 391 ARG B C 1
ATOM 7271 O O . ARG B 1 391 ? -22.219 -7.344 4.66 1 98.5 391 ARG B O 1
ATOM 7278 N N . GLU B 1 392 ? -22.469 -8.984 3.203 1 97.31 392 GLU B N 1
ATOM 7279 C CA . GLU B 1 392 ? -21.156 -9.562 3.498 1 97.31 392 GLU B CA 1
ATOM 7280 C C . GLU B 1 392 ? -20.031 -8.641 3.037 1 97.31 392 GLU B C 1
ATOM 7282 O O . GLU B 1 392 ? -19.016 -8.531 3.707 1 97.31 392 GLU B O 1
ATOM 7287 N N . LEU B 1 393 ? -20.234 -8.039 1.864 1 98.44 393 LEU B N 1
ATOM 7288 C CA . LEU B 1 393 ? -19.234 -7.094 1.374 1 98.44 393 LEU B CA 1
ATOM 7289 C C . LEU B 1 393 ? -19.094 -5.906 2.318 1 98.44 393 LEU B C 1
ATOM 7291 O O . LEU B 1 393 ? -17.984 -5.434 2.572 1 98.44 393 LEU B O 1
ATOM 7295 N N . LEU B 1 394 ? -20.203 -5.449 2.832 1 98.88 394 LEU B N 1
ATOM 7296 C CA . LEU B 1 394 ? -20.203 -4.352 3.791 1 98.88 394 LEU B CA 1
ATOM 7297 C C . LEU B 1 394 ? -19.453 -4.738 5.062 1 98.88 394 LEU B C 1
ATOM 7299 O O . LEU B 1 394 ? -18.703 -3.932 5.613 1 98.88 394 LEU B O 1
ATOM 7303 N N . TRP B 1 395 ? -19.672 -5.945 5.477 1 98.81 395 TRP B N 1
ATOM 7304 C CA . TRP B 1 395 ? -18.969 -6.449 6.652 1 98.81 395 TRP B CA 1
ATOM 7305 C C . TRP B 1 395 ? -17.453 -6.406 6.445 1 98.81 395 TRP B C 1
ATOM 7307 O O . TRP B 1 395 ? -16.719 -5.91 7.301 1 98.81 395 TRP B O 1
ATOM 7317 N N . ALA B 1 396 ? -17 -6.93 5.348 1 98.69 396 ALA B N 1
ATOM 7318 C CA . ALA B 1 396 ? -15.57 -6.961 5.051 1 98.69 396 ALA B CA 1
ATOM 7319 C C . ALA B 1 396 ? -14.992 -5.547 4.996 1 98.69 396 ALA B C 1
ATOM 7321 O O . ALA B 1 396 ? -13.922 -5.289 5.555 1 98.69 396 ALA B O 1
ATOM 7322 N N . ALA B 1 397 ? -15.719 -4.629 4.359 1 98.88 397 ALA B N 1
ATOM 7323 C CA . ALA B 1 397 ? -15.281 -3.24 4.262 1 98.88 397 ALA B CA 1
ATOM 7324 C C . ALA B 1 397 ? -15.195 -2.596 5.645 1 98.88 397 ALA B C 1
ATOM 7326 O O . ALA B 1 397 ? -14.281 -1.812 5.914 1 98.88 397 ALA B O 1
ATOM 7327 N N . ALA B 1 398 ? -16.141 -2.902 6.496 1 98.88 398 ALA B N 1
ATOM 7328 C CA . ALA B 1 398 ? -16.172 -2.33 7.84 1 98.88 398 ALA B CA 1
ATOM 7329 C C . ALA B 1 398 ? -14.969 -2.777 8.656 1 98.88 398 ALA B C 1
ATOM 7331 O O . ALA B 1 398 ? -14.344 -1.969 9.344 1 98.88 398 ALA B O 1
ATOM 7332 N N . ILE B 1 399 ? -14.633 -4.043 8.508 1 98.69 399 ILE B N 1
ATOM 7333 C CA . ILE B 1 399 ? -13.492 -4.578 9.242 1 98.69 399 ILE B CA 1
ATOM 7334 C C . ILE B 1 399 ? -12.203 -3.932 8.742 1 98.69 399 ILE B C 1
ATOM 7336 O O . ILE B 1 399 ? -11.32 -3.596 9.539 1 98.69 399 ILE B O 1
ATOM 7340 N N . LEU B 1 400 ? -12.086 -3.629 7.438 1 98.56 400 LEU B N 1
ATOM 7341 C CA . LEU B 1 400 ? -10.805 -3.297 6.824 1 98.56 400 LEU B CA 1
ATOM 7342 C C . LEU B 1 400 ? -10.719 -1.804 6.523 1 98.56 400 LEU B C 1
ATOM 7344 O O . LEU B 1 400 ? -9.688 -1.322 6.039 1 98.56 400 LEU B O 1
ATOM 7348 N N . HIS B 1 401 ? -11.727 -0.982 6.805 1 98.38 401 HIS B N 1
ATOM 7349 C CA . HIS B 1 401 ? -11.828 0.384 6.305 1 98.38 401 HIS B CA 1
ATOM 7350 C C . HIS B 1 401 ? -10.625 1.216 6.73 1 98.38 401 HIS B C 1
ATOM 7352 O O . HIS B 1 401 ? -10.227 2.145 6.023 1 98.38 401 HIS B O 1
ATOM 7358 N N . ASN B 1 402 ? -9.953 0.886 7.816 1 96.5 402 ASN B N 1
ATOM 7359 C CA . ASN B 1 402 ? -8.875 1.707 8.352 1 96.5 402 ASN B CA 1
ATOM 7360 C C . ASN B 1 402 ? -7.512 1.06 8.117 1 96.5 402 ASN B C 1
ATOM 7362 O O . ASN B 1 402 ? -6.508 1.484 8.695 1 96.5 402 ASN B O 1
ATOM 7366 N N . CYS B 1 403 ? -7.438 0.035 7.285 1 97.44 403 CYS B N 1
ATOM 7367 C CA . CYS B 1 403 ? -6.172 -0.668 7.117 1 97.44 403 CYS B CA 1
ATOM 7368 C C . CYS B 1 403 ? -5.125 0.239 6.48 1 97.44 403 CYS B C 1
ATOM 7370 O O . CYS B 1 403 ? -3.922 0.031 6.66 1 97.44 403 CYS B O 1
ATOM 7372 N N . GLY B 1 404 ? -5.547 1.286 5.84 1 97.06 404 GLY B N 1
ATOM 7373 C CA . GLY B 1 404 ? -4.641 2.23 5.203 1 97.06 404 GLY B CA 1
ATOM 7374 C C . GLY B 1 404 ? -3.816 3.027 6.195 1 97.06 404 GLY B C 1
ATOM 7375 O O . GLY B 1 404 ? -2.822 3.652 5.82 1 97.06 404 GLY B O 1
ATOM 7376 N N . HIS B 1 405 ? -4.227 3.07 7.523 1 94.56 405 HIS B N 1
ATOM 7377 C CA . HIS B 1 405 ? -3.434 3.727 8.555 1 94.56 405 HIS B CA 1
ATOM 7378 C C . HIS B 1 405 ? -2.02 3.158 8.609 1 94.56 405 HIS B C 1
ATOM 7380 O O . HIS B 1 405 ? -1.087 3.838 9.039 1 94.56 405 HIS B O 1
ATOM 7386 N N . HIS B 1 406 ? -1.928 1.984 8.102 1 93.75 406 HIS B N 1
ATOM 7387 C CA . HIS B 1 406 ? -0.625 1.328 8.094 1 93.75 406 HIS B CA 1
ATOM 7388 C C . HIS B 1 406 ? 0.356 2.057 7.184 1 93.75 406 HIS B C 1
ATOM 7390 O O . HIS B 1 406 ? 1.572 1.924 7.34 1 93.75 406 HIS B O 1
ATOM 7396 N N . ILE B 1 407 ? -0.121 2.777 6.184 1 94.19 407 ILE B N 1
ATOM 7397 C CA . ILE B 1 407 ? 0.717 3.484 5.223 1 94.19 407 ILE B CA 1
ATOM 7398 C C . ILE B 1 407 ? 0.859 4.945 5.637 1 94.19 407 ILE B C 1
ATOM 7400 O O . ILE B 1 407 ? 1.972 5.434 5.855 1 94.19 407 ILE B O 1
ATOM 7404 N N . ASP B 1 408 ? -0.279 5.547 5.758 1 90.19 408 ASP B N 1
ATOM 7405 C CA . ASP B 1 408 ? -0.309 6.961 6.113 1 90.19 408 ASP B CA 1
ATOM 7406 C C . ASP B 1 408 ? -1.66 7.348 6.711 1 90.19 408 ASP B C 1
ATOM 7408 O O . ASP B 1 408 ? -2.703 6.879 6.25 1 90.19 408 ASP B O 1
ATOM 7412 N N . HIS B 1 409 ? -1.663 8.273 7.59 1 87 409 HIS B N 1
ATOM 7413 C CA . HIS B 1 409 ? -2.871 8.633 8.32 1 87 409 HIS B CA 1
ATOM 7414 C C . HIS B 1 409 ? -3.752 9.578 7.508 1 87 409 HIS B C 1
ATOM 7416 O O . HIS B 1 409 ? -4.977 9.445 7.508 1 87 409 HIS B O 1
ATOM 7422 N N . SER B 1 410 ? -3.195 10.531 6.852 1 84.5 410 SER B N 1
ATOM 7423 C CA . SER B 1 410 ? -3.961 11.602 6.223 1 84.5 410 SER B CA 1
ATOM 7424 C C . SER B 1 410 ? -4.844 11.062 5.102 1 84.5 410 SER B C 1
ATOM 7426 O O . SER B 1 410 ? -6.004 11.461 4.973 1 84.5 410 SER B O 1
ATOM 7428 N N . SER B 1 411 ? -4.277 10.133 4.328 1 90.62 411 SER B N 1
ATOM 7429 C CA . SER B 1 411 ? -5.02 9.594 3.191 1 90.62 411 SER B CA 1
ATOM 7430 C C . SER B 1 411 ? -5.266 8.094 3.354 1 90.62 411 SER B C 1
ATOM 7432 O O . SER B 1 411 ? -5.234 7.344 2.375 1 90.62 411 SER B O 1
ATOM 7434 N N . HIS B 1 412 ? -5.578 7.758 4.594 1 94.94 412 HIS B N 1
ATOM 7435 C CA . HIS B 1 412 ? -5.66 6.324 4.867 1 94.94 412 HIS B CA 1
ATOM 7436 C C . HIS B 1 412 ? -6.82 5.688 4.109 1 94.94 412 HIS B C 1
ATOM 7438 O O . HIS B 1 412 ? -6.766 4.504 3.764 1 94.94 412 HIS B O 1
ATOM 7444 N N . HIS B 1 413 ? -7.969 6.445 3.764 1 96.75 413 HIS B N 1
ATOM 7445 C CA . HIS B 1 413 ? -9.086 5.875 3.014 1 96.75 413 HIS B CA 1
ATOM 7446 C C . HIS B 1 413 ? -8.656 5.477 1.606 1 96.75 413 HIS B C 1
ATOM 7448 O O . HIS B 1 413 ? -9.109 4.461 1.077 1 96.75 413 HIS B O 1
ATOM 7454 N N . LYS B 1 414 ? -7.734 6.242 1.008 1 96.19 414 LYS B N 1
ATOM 7455 C CA . LYS B 1 414 ? -7.195 5.879 -0.3 1 96.19 414 LYS B CA 1
ATOM 7456 C C . LYS B 1 414 ? -6.266 4.672 -0.197 1 96.19 414 LYS B C 1
ATOM 7458 O O . LYS B 1 414 ? -6.297 3.785 -1.053 1 96.19 414 LYS B O 1
ATOM 7463 N N . HIS B 1 415 ? -5.453 4.664 0.825 1 97.12 415 HIS B N 1
ATOM 7464 C CA . HIS B 1 415 ? -4.539 3.549 1.031 1 97.12 415 HIS B CA 1
ATOM 7465 C C . HIS B 1 415 ? -5.297 2.27 1.37 1 97.12 415 HIS B C 1
ATOM 7467 O O . HIS B 1 415 ? -4.867 1.173 1.004 1 97.12 415 HIS B O 1
ATOM 7473 N N . SER B 1 416 ? -6.434 2.426 2.146 1 98.38 416 SER B N 1
ATOM 7474 C CA . SER B 1 416 ? -7.262 1.256 2.414 1 98.38 416 SER B CA 1
ATOM 7475 C C . SER B 1 416 ? -7.77 0.63 1.118 1 98.38 416 SER B C 1
ATOM 7477 O O . SER B 1 416 ? -7.793 -0.595 0.982 1 98.38 416 SER B O 1
ATOM 7479 N N . TYR B 1 417 ? -8.188 1.478 0.168 1 98.12 417 TYR B N 1
ATOM 7480 C CA . TYR B 1 417 ? -8.586 0.98 -1.144 1 98.12 417 TYR B CA 1
ATOM 7481 C C . TYR B 1 417 ? -7.48 0.135 -1.767 1 98.12 417 TYR B C 1
ATOM 7483 O O . TYR B 1 417 ? -7.73 -0.984 -2.221 1 98.12 417 TYR B O 1
ATOM 7491 N N . TYR B 1 418 ? -6.297 0.618 -1.758 1 97 418 TYR B N 1
ATOM 7492 C CA . TYR B 1 418 ? -5.164 -0.055 -2.385 1 97 418 TYR B CA 1
ATOM 7493 C C . TYR B 1 418 ? -4.848 -1.365 -1.673 1 97 418 TYR B C 1
ATOM 7495 O O . TYR B 1 418 ? -4.672 -2.402 -2.318 1 97 418 TYR B O 1
ATOM 7503 N N . LEU B 1 419 ? -4.766 -1.312 -0.345 1 97.5 419 LEU B N 1
ATOM 7504 C CA . LEU B 1 419 ? -4.367 -2.482 0.428 1 97.5 419 LEU B CA 1
ATOM 7505 C C . LEU B 1 419 ? -5.418 -3.584 0.323 1 97.5 419 LEU B C 1
ATOM 7507 O O . LEU B 1 419 ? -5.082 -4.77 0.273 1 97.5 419 LEU B O 1
ATOM 7511 N N . ILE B 1 420 ? -6.676 -3.195 0.275 1 97.69 420 ILE B N 1
ATOM 7512 C CA . ILE B 1 420 ? -7.742 -4.184 0.14 1 97.69 420 ILE B CA 1
ATOM 7513 C C . ILE B 1 420 ? -7.652 -4.855 -1.229 1 97.69 420 ILE B C 1
ATOM 7515 O O . ILE B 1 420 ? -7.75 -6.078 -1.333 1 97.69 420 ILE B O 1
ATOM 7519 N N . ARG B 1 421 ? -7.359 -4.102 -2.191 1 95 421 ARG B N 1
ATOM 7520 C CA . ARG B 1 421 ? -7.309 -4.629 -3.551 1 95 421 ARG B CA 1
ATOM 7521 C C . ARG B 1 421 ? -6.141 -5.598 -3.719 1 95 421 ARG B C 1
ATOM 7523 O O . ARG B 1 421 ? -6.238 -6.57 -4.465 1 95 421 ARG B O 1
ATOM 7530 N N . HIS B 1 422 ? -5.074 -5.348 -2.967 1 93.69 422 HIS B N 1
ATOM 7531 C CA . HIS B 1 422 ? -3.846 -6.066 -3.291 1 93.69 422 HIS B CA 1
ATOM 7532 C C . HIS B 1 422 ? -3.412 -6.965 -2.137 1 93.69 422 HIS B C 1
ATOM 7534 O O . HIS B 1 422 ? -2.445 -7.719 -2.262 1 93.69 422 HIS B O 1
ATOM 7540 N N . GLY B 1 423 ? -4.145 -6.922 -1.062 1 92.5 423 GLY B N 1
ATOM 7541 C CA . GLY B 1 423 ? -3.721 -7.605 0.149 1 92.5 423 GLY B CA 1
ATOM 7542 C C . GLY B 1 423 ? -4.004 -9.094 0.125 1 92.5 423 GLY B C 1
ATOM 7543 O O . GLY B 1 423 ? -3.633 -9.82 1.052 1 92.5 423 GLY B O 1
ATOM 7544 N N . GLY B 1 424 ? -4.633 -9.594 -0.84 1 89.75 424 GLY B N 1
ATOM 7545 C CA . GLY B 1 424 ? -4.805 -11.031 -0.981 1 89.75 424 GLY B CA 1
ATOM 7546 C C . GLY B 1 424 ? -6.086 -11.547 -0.354 1 89.75 424 GLY B C 1
ATOM 7547 O O . GLY B 1 424 ? -6.066 -12.523 0.402 1 89.75 424 GLY B O 1
ATOM 7548 N N . LEU B 1 425 ? -7.164 -10.883 -0.573 1 92.31 425 LEU B N 1
ATOM 7549 C CA . LEU B 1 425 ? -8.453 -11.383 -0.106 1 92.31 425 LEU B CA 1
ATOM 7550 C C . LEU B 1 425 ? -8.836 -12.664 -0.844 1 92.31 425 LEU B C 1
ATOM 7552 O O . LEU B 1 425 ? -9 -12.656 -2.066 1 92.31 425 LEU B O 1
ATOM 7556 N N . LEU B 1 426 ? -8.977 -13.75 -0.098 1 91.44 426 LEU B N 1
ATOM 7557 C CA . LEU B 1 426 ? -9.336 -15.055 -0.652 1 91.44 426 LEU B CA 1
ATOM 7558 C C . LEU B 1 426 ? -10.836 -15.305 -0.512 1 91.44 426 LEU B C 1
ATOM 7560 O O . LEU B 1 426 ? -11.469 -14.805 0.417 1 91.44 426 LEU B O 1
ATOM 7564 N N . GLY B 1 427 ? -11.383 -16.047 -1.448 1 90.88 427 GLY B N 1
ATOM 7565 C CA . GLY B 1 427 ? -12.797 -16.375 -1.417 1 90.88 427 GLY B CA 1
ATOM 7566 C C . GLY B 1 427 ? -13.664 -15.336 -2.104 1 90.88 427 GLY B C 1
ATOM 7567 O O . GLY B 1 427 ? -14.883 -15.516 -2.221 1 90.88 427 GLY B O 1
ATOM 7568 N N . TYR B 1 428 ? -13.047 -14.219 -2.514 1 90.88 428 TYR B N 1
ATOM 7569 C CA . TYR B 1 428 ? -13.734 -13.156 -3.238 1 90.88 428 TYR B CA 1
ATOM 7570 C C . TYR B 1 428 ? -13.258 -13.086 -4.684 1 90.88 428 TYR B C 1
ATOM 7572 O O . TYR B 1 428 ? -12.109 -13.43 -4.984 1 90.88 428 TYR B O 1
ATOM 7580 N N . ASN B 1 429 ? -14.125 -12.758 -5.543 1 86.25 429 ASN B N 1
ATOM 7581 C CA . ASN B 1 429 ? -13.688 -12.5 -6.91 1 86.25 429 ASN B CA 1
ATOM 7582 C C . ASN B 1 429 ? -13.273 -11.039 -7.102 1 86.25 429 ASN B C 1
ATOM 7584 O O . ASN B 1 429 ? -13.406 -10.227 -6.188 1 86.25 429 ASN B O 1
ATOM 7588 N N . GLU B 1 430 ? -12.773 -10.711 -8.211 1 87.06 430 GLU B N 1
ATOM 7589 C CA . GLU B 1 430 ? -12.203 -9.391 -8.492 1 87.06 430 GLU B CA 1
ATOM 7590 C C . GLU B 1 430 ? -13.25 -8.289 -8.297 1 87.06 430 GLU B C 1
ATOM 7592 O O . GLU B 1 430 ? -12.945 -7.23 -7.746 1 87.06 430 GLU B O 1
ATOM 7597 N N . THR B 1 431 ? -14.406 -8.57 -8.781 1 89.31 431 THR B N 1
ATOM 7598 C CA . THR B 1 431 ? -15.477 -7.578 -8.664 1 89.31 431 THR B CA 1
ATOM 7599 C C . THR B 1 431 ? -15.82 -7.328 -7.199 1 89.31 431 THR B C 1
ATOM 7601 O O . THR B 1 431 ? -16 -6.184 -6.785 1 89.31 431 THR B O 1
ATOM 7604 N N . GLU B 1 432 ? -15.953 -8.406 -6.473 1 93.88 432 GLU B N 1
ATOM 7605 C CA . GLU B 1 432 ? -16.266 -8.281 -5.051 1 93.88 432 GLU B CA 1
ATOM 7606 C C . GLU B 1 432 ? -15.164 -7.516 -4.316 1 93.88 432 GLU B C 1
ATOM 7608 O O . GLU B 1 432 ? -15.453 -6.656 -3.479 1 93.88 432 GLU B O 1
ATOM 7613 N N . ILE B 1 433 ? -13.961 -7.809 -4.645 1 95.56 433 ILE B N 1
ATOM 7614 C CA . ILE B 1 433 ? -12.828 -7.129 -4.02 1 95.56 433 ILE B CA 1
ATOM 7615 C C . ILE B 1 433 ? -12.875 -5.641 -4.352 1 95.56 433 ILE B C 1
ATOM 7617 O O . ILE B 1 433 ? -12.664 -4.797 -3.479 1 95.56 433 ILE B O 1
ATOM 7621 N N . GLU B 1 434 ? -13.188 -5.316 -5.59 1 94.62 434 GLU B N 1
ATOM 7622 C CA . GLU B 1 434 ? -13.312 -3.932 -6.027 1 94.62 434 GLU B CA 1
ATOM 7623 C C . GLU B 1 434 ? -14.414 -3.207 -5.254 1 94.62 434 GLU B C 1
ATOM 7625 O O . GLU B 1 434 ? -14.25 -2.047 -4.871 1 94.62 434 GLU B O 1
ATOM 7630 N N . LEU B 1 435 ? -15.484 -3.879 -5.051 1 97.56 435 LEU B N 1
ATOM 7631 C CA . LEU B 1 435 ? -16.594 -3.287 -4.32 1 97.56 435 LEU B CA 1
ATOM 7632 C C . LEU B 1 435 ? -16.219 -3.045 -2.861 1 97.56 435 LEU B C 1
ATOM 7634 O O . LEU B 1 435 ? -16.469 -1.966 -2.32 1 97.56 435 LEU B O 1
ATOM 7638 N N . ILE B 1 436 ? -15.586 -4.07 -2.229 1 98.5 436 ILE B N 1
ATOM 7639 C CA . ILE B 1 436 ? -15.148 -3.924 -0.844 1 98.5 436 ILE B CA 1
ATOM 7640 C C . ILE B 1 436 ? -14.188 -2.738 -0.729 1 98.5 436 ILE B C 1
ATOM 7642 O O . ILE B 1 436 ? -14.32 -1.913 0.178 1 98.5 436 ILE B O 1
ATOM 7646 N N . ALA B 1 437 ? -13.266 -2.646 -1.648 1 98.5 437 ALA B N 1
ATOM 7647 C CA . ALA B 1 437 ? -12.266 -1.575 -1.652 1 98.5 437 ALA B CA 1
ATOM 7648 C C . ALA B 1 437 ? -12.938 -0.21 -1.802 1 98.5 437 ALA B C 1
ATOM 7650 O O . ALA B 1 437 ? -12.57 0.743 -1.107 1 98.5 437 ALA B O 1
ATOM 7651 N N . ASN B 1 438 ? -13.906 -0.107 -2.656 1 98.56 438 ASN B 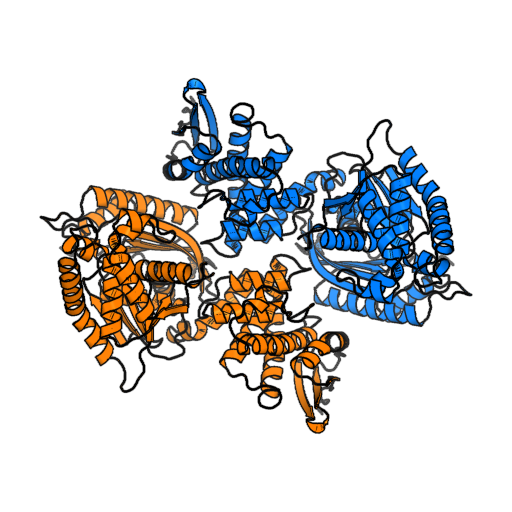N 1
ATOM 7652 C CA . ASN B 1 438 ? -14.602 1.155 -2.873 1 98.56 438 ASN B CA 1
ATOM 7653 C C . ASN B 1 438 ? -15.438 1.549 -1.66 1 98.56 438 ASN B C 1
ATOM 7655 O O . ASN B 1 438 ? -15.539 2.73 -1.325 1 98.56 438 ASN B O 1
ATOM 7659 N N . LEU B 1 439 ? -16.062 0.577 -1.062 1 98.81 439 LEU B N 1
ATOM 7660 C CA . LEU B 1 439 ? -16.797 0.873 0.158 1 98.81 439 LEU B CA 1
ATOM 7661 C C . LEU B 1 439 ? -15.891 1.48 1.216 1 98.81 439 LEU B C 1
ATOM 7663 O O . LEU B 1 439 ? -16.234 2.488 1.837 1 98.81 439 LEU B O 1
ATOM 7667 N N . ALA B 1 440 ? -14.719 0.874 1.38 1 98.69 440 ALA B N 1
ATOM 7668 C CA . ALA B 1 440 ? -13.75 1.367 2.354 1 98.69 440 ALA B CA 1
ATOM 7669 C C . ALA B 1 440 ? -13.227 2.744 1.957 1 98.69 440 ALA B C 1
ATOM 7671 O O . ALA B 1 440 ? -13.016 3.607 2.812 1 98.69 440 ALA B O 1
ATOM 7672 N N . ARG B 1 441 ? -13.055 3.008 0.679 1 98.44 441 ARG B N 1
ATOM 7673 C CA . ARG B 1 441 ? -12.523 4.254 0.141 1 98.44 441 ARG B CA 1
ATOM 7674 C C . ARG B 1 441 ? -13.383 5.441 0.555 1 98.44 441 ARG B C 1
ATOM 7676 O O . ARG B 1 441 ? -12.875 6.539 0.78 1 98.44 441 ARG B O 1
ATOM 7683 N N . TYR B 1 442 ? -14.656 5.234 0.675 1 98.19 442 TYR B N 1
ATOM 7684 C CA . TYR B 1 442 ? -15.57 6.367 0.799 1 98.19 442 TYR B CA 1
ATOM 7685 C C . TYR B 1 442 ? -16.188 6.418 2.191 1 98.19 442 TYR B C 1
ATOM 7687 O O . TYR B 1 442 ? -17.234 7.035 2.389 1 98.19 442 TYR B O 1
ATOM 7695 N N . HIS B 1 443 ? -15.5 5.773 3.143 1 97.62 443 HIS B N 1
ATOM 7696 C CA . HIS B 1 443 ? -16 5.844 4.508 1 97.62 443 HIS B CA 1
ATOM 7697 C C . HIS B 1 443 ? -15.734 7.215 5.125 1 97.62 443 HIS B C 1
ATOM 7699 O O . HIS B 1 443 ? -16.219 7.512 6.223 1 97.62 443 HIS B O 1
ATOM 7705 N N . ARG B 1 444 ? -14.961 8.062 4.406 1 95.69 444 ARG B N 1
ATOM 7706 C CA . ARG B 1 444 ? -14.664 9.414 4.883 1 95.69 444 ARG B CA 1
ATOM 7707 C C . ARG B 1 444 ? -14.312 10.336 3.719 1 95.69 444 ARG B C 1
ATOM 7709 O O . ARG B 1 444 ? -14.047 9.875 2.609 1 95.69 444 ARG B O 1
ATOM 7716 N N . LYS B 1 445 ? -14.336 11.617 3.986 1 91.81 445 LYS B N 1
ATOM 7717 C CA . LYS B 1 445 ? -13.961 12.695 3.072 1 91.81 445 LYS B CA 1
ATOM 7718 C C . LYS B 1 445 ? -14.945 12.797 1.912 1 91.81 445 LYS B C 1
ATOM 7720 O O . LYS B 1 445 ? -16.156 12.93 2.125 1 91.81 445 LYS B O 1
ATOM 7725 N N . SER B 1 446 ? -14.516 12.688 0.705 1 91.06 446 SER B N 1
ATOM 7726 C CA . SER B 1 446 ? -15.383 12.914 -0.451 1 91.06 446 SER B CA 1
ATOM 7727 C C . SER B 1 446 ? -16.359 11.75 -0.644 1 91.06 446 SER B C 1
ATOM 7729 O O . SER B 1 446 ? -16.016 10.602 -0.367 1 91.06 446 SER B O 1
ATOM 7731 N N . LEU B 1 447 ? -17.531 12.109 -1.07 1 95.69 447 LEU B N 1
ATOM 7732 C CA . LEU B 1 447 ? -18.469 11.102 -1.552 1 95.69 447 LEU B CA 1
ATOM 7733 C C . LEU B 1 447 ? -18.031 10.555 -2.908 1 95.69 447 LEU B C 1
ATOM 7735 O O . LEU B 1 447 ? -17.156 11.133 -3.562 1 95.69 447 LEU B O 1
ATOM 7739 N N . PRO B 1 448 ? -18.547 9.391 -3.289 1 96.5 448 PRO B N 1
ATOM 7740 C CA . PRO B 1 448 ? -18.219 8.898 -4.629 1 96.5 448 PRO B CA 1
ATOM 7741 C C . PRO B 1 448 ? -18.547 9.914 -5.723 1 96.5 448 PRO B C 1
ATOM 7743 O O . PRO B 1 448 ? -19.609 10.516 -5.719 1 96.5 448 PRO B O 1
ATOM 7746 N N . LYS B 1 449 ? -17.547 10.156 -6.574 1 94.25 449 LYS B N 1
ATOM 7747 C CA . LYS B 1 449 ? -17.703 11.078 -7.695 1 94.25 449 LYS B CA 1
ATOM 7748 C C . LYS B 1 449 ? -17.266 10.43 -9.008 1 94.25 449 LYS B C 1
ATOM 7750 O O . LYS B 1 449 ? -16.328 9.625 -9.031 1 94.25 449 LYS B O 1
ATOM 7755 N N . LYS B 1 450 ? -17.828 10.867 -10.078 1 90.88 450 LYS B N 1
ATOM 7756 C CA . LYS B 1 450 ? -17.531 10.305 -11.391 1 90.88 450 LYS B CA 1
ATOM 7757 C C . LYS B 1 450 ? -16.094 10.586 -11.805 1 90.88 450 LYS B C 1
ATOM 7759 O O . LYS B 1 450 ? -15.5 9.82 -12.562 1 90.88 450 LYS B O 1
ATOM 7764 N N . LYS B 1 451 ? -15.523 11.578 -11.242 1 88.75 451 LYS B N 1
ATOM 7765 C CA . LYS B 1 451 ? -14.148 11.938 -11.594 1 88.75 451 LYS B CA 1
ATOM 7766 C C . LYS B 1 451 ? -13.148 10.992 -10.93 1 88.75 451 LYS B C 1
ATOM 7768 O O . LYS B 1 451 ? -11.977 10.953 -11.32 1 88.75 451 LYS B O 1
ATOM 7773 N N . HIS B 1 452 ? -13.602 10.305 -9.891 1 92.81 452 HIS B N 1
ATOM 7774 C CA . HIS B 1 452 ? -12.727 9.32 -9.266 1 92.81 452 HIS B CA 1
ATOM 7775 C C . HIS B 1 452 ? -12.594 8.078 -10.133 1 92.81 452 HIS B C 1
ATOM 7777 O O . HIS B 1 452 ? -13.578 7.375 -10.383 1 92.81 452 HIS B O 1
ATOM 7783 N N . GLU B 1 453 ? -11.414 7.715 -10.5 1 90 453 GLU B N 1
ATOM 7784 C CA . GLU B 1 453 ? -11.156 6.602 -11.406 1 90 453 GLU B CA 1
ATOM 7785 C C . GLU B 1 453 ? -11.68 5.285 -10.836 1 90 453 GLU B C 1
ATOM 7787 O O . GLU B 1 453 ? -12.312 4.5 -11.539 1 90 453 GLU B O 1
ATOM 7792 N N . ASN B 1 454 ? -11.406 5.004 -9.555 1 92.12 454 ASN B N 1
ATOM 7793 C CA . ASN B 1 454 ? -11.812 3.754 -8.93 1 92.12 454 ASN B CA 1
ATOM 7794 C C . ASN B 1 454 ? -13.336 3.602 -8.922 1 92.12 454 ASN B C 1
ATOM 7796 O O . ASN B 1 454 ? -13.852 2.484 -8.992 1 92.12 454 ASN B O 1
ATOM 7800 N N . PHE B 1 455 ? -14.086 4.695 -8.836 1 94.44 455 PHE B N 1
ATOM 7801 C CA . PHE B 1 455 ? -15.547 4.668 -8.859 1 94.44 455 PHE B CA 1
ATOM 7802 C C . PHE B 1 455 ? -16.062 4.562 -10.289 1 94.44 455 PHE B C 1
ATOM 7804 O O . PHE B 1 455 ? -16.969 3.779 -10.57 1 94.44 455 PHE B O 1
ATOM 7811 N N . ARG B 1 456 ? -15.406 5.293 -11.18 1 91.12 456 ARG B N 1
ATOM 7812 C CA . ARG B 1 456 ? -15.828 5.367 -12.578 1 91.12 456 ARG B CA 1
ATOM 7813 C C . ARG B 1 456 ? -15.656 4.023 -13.273 1 91.12 456 ARG B C 1
ATOM 7815 O O . ARG B 1 456 ? -16.438 3.666 -14.156 1 91.12 456 ARG B O 1
ATOM 7822 N N . THR B 1 457 ? -14.703 3.252 -12.867 1 87.56 457 THR B N 1
ATOM 7823 C CA . THR B 1 457 ? -14.352 2.016 -13.555 1 87.56 457 THR B CA 1
ATOM 7824 C C . THR B 1 457 ? -15.281 0.878 -13.133 1 87.56 457 THR B C 1
ATOM 7826 O O . THR B 1 457 ? -15.227 -0.215 -13.695 1 87.56 457 THR B O 1
ATOM 7829 N N . LEU B 1 458 ? -16.188 1.094 -12.102 1 92.12 458 LEU B N 1
ATOM 7830 C CA . LEU B 1 458 ? -17.203 0.092 -11.789 1 92.12 458 LEU B CA 1
ATOM 7831 C C . LEU B 1 458 ? -18.109 -0.156 -12.992 1 92.12 458 LEU B C 1
ATOM 7833 O O . LEU B 1 458 ? -18.703 0.78 -13.531 1 92.12 458 LEU B O 1
ATOM 7837 N N . PRO B 1 459 ? -18.297 -1.33 -13.414 1 84.19 459 PRO B N 1
ATOM 7838 C CA . PRO B 1 459 ? -18.875 -1.64 -14.734 1 84.19 459 PRO B CA 1
ATOM 7839 C C . PRO B 1 459 ? -20.359 -1.344 -14.812 1 84.19 459 PRO B C 1
ATOM 7841 O O . PRO B 1 459 ? -20.875 -1.06 -15.898 1 84.19 459 PRO B O 1
ATOM 7844 N N . THR B 1 460 ? -21.172 -1.457 -13.688 1 93.12 460 THR B N 1
ATOM 7845 C CA . THR B 1 460 ? -22.625 -1.343 -13.812 1 93.12 460 THR B CA 1
ATOM 7846 C C . THR B 1 460 ? -23.156 -0.21 -12.938 1 93.12 460 THR B C 1
ATOM 7848 O O . THR B 1 460 ? -22.531 0.152 -11.938 1 93.12 460 THR B O 1
ATOM 7851 N N . LYS B 1 461 ? -24.25 0.278 -13.352 1 94.88 461 LYS B N 1
ATOM 7852 C CA . LYS B 1 461 ? -24.938 1.299 -12.57 1 94.88 461 LYS B CA 1
ATOM 7853 C C . LYS B 1 461 ? -25.344 0.754 -11.203 1 94.88 461 LYS B C 1
ATOM 7855 O O . LYS B 1 461 ? -25.344 1.482 -10.211 1 94.88 461 LYS B O 1
ATOM 7860 N N . GLU B 1 462 ? -25.656 -0.458 -11.195 1 96.25 462 GLU B N 1
ATOM 7861 C CA . GLU B 1 462 ? -26.062 -1.109 -9.961 1 96.25 462 GLU B CA 1
ATOM 7862 C C . GLU B 1 462 ? -24.922 -1.155 -8.953 1 96.25 462 GLU B C 1
ATOM 7864 O O . GLU B 1 462 ? -25.125 -0.902 -7.762 1 96.25 462 GLU B O 1
ATOM 7869 N N . GLN B 1 463 ? -23.766 -1.438 -9.414 1 96.38 463 GLN B N 1
ATOM 7870 C CA . GLN B 1 463 ? -22.609 -1.486 -8.539 1 96.38 463 GLN B CA 1
ATOM 7871 C C . GLN B 1 463 ? -22.25 -0.099 -8.008 1 96.38 463 GLN B C 1
ATOM 7873 O O . GLN B 1 463 ? -21.875 0.047 -6.848 1 96.38 463 GLN B O 1
ATOM 7878 N N . ARG B 1 464 ? -22.391 0.88 -8.812 1 97.62 464 ARG B N 1
ATOM 7879 C CA . ARG B 1 464 ? -22.156 2.25 -8.375 1 97.62 464 ARG B CA 1
ATOM 7880 C C . ARG B 1 464 ? -23.156 2.676 -7.32 1 97.62 464 ARG B C 1
ATOM 7882 O O . ARG B 1 464 ? -22.797 3.314 -6.328 1 97.62 464 ARG B O 1
ATOM 7889 N N . ARG B 1 465 ? -24.391 2.305 -7.547 1 97.75 465 ARG B N 1
ATOM 7890 C CA . ARG B 1 465 ? -25.438 2.592 -6.562 1 97.75 465 ARG B CA 1
ATOM 7891 C C . ARG B 1 465 ? -25.156 1.878 -5.246 1 97.75 465 ARG B C 1
ATOM 7893 O O . ARG B 1 465 ? -25.359 2.447 -4.168 1 97.75 465 ARG B O 1
ATOM 7900 N N . LEU B 1 466 ? -24.703 0.632 -5.371 1 98.44 466 LEU B N 1
ATOM 7901 C CA . LEU B 1 466 ? -24.344 -0.141 -4.191 1 98.44 466 LEU B CA 1
ATOM 7902 C C . LEU B 1 466 ? -23.266 0.582 -3.379 1 98.44 466 LEU B C 1
ATOM 7904 O O . LEU B 1 466 ? -23.406 0.732 -2.162 1 98.44 466 LEU B O 1
ATOM 7908 N N . VAL B 1 467 ? -22.234 1.066 -4.047 1 98.69 467 VAL B N 1
ATOM 7909 C CA . VAL B 1 467 ? -21.125 1.744 -3.379 1 98.69 467 VAL B CA 1
ATOM 7910 C C . VAL B 1 467 ? -21.625 3.045 -2.75 1 98.69 467 VAL B C 1
ATOM 7912 O O . VAL B 1 467 ? -21.266 3.371 -1.618 1 98.69 467 VAL B O 1
ATOM 7915 N N . GLU B 1 468 ? -22.438 3.779 -3.445 1 98.44 468 GLU B N 1
ATOM 7916 C CA . GLU B 1 468 ? -22.969 5.031 -2.928 1 98.44 468 GLU B CA 1
ATOM 7917 C C . GLU B 1 468 ? -23.766 4.797 -1.645 1 98.44 468 GLU B C 1
ATOM 7919 O O . GLU B 1 468 ? -23.562 5.5 -0.65 1 98.44 468 GLU B O 1
ATOM 7924 N N . GLN B 1 469 ? -24.578 3.852 -1.646 1 98.69 469 GLN B N 1
ATOM 7925 C CA . GLN B 1 469 ? -25.5 3.625 -0.534 1 98.69 469 GLN B CA 1
ATOM 7926 C C . GLN B 1 469 ? -24.797 2.938 0.631 1 98.69 469 GLN B C 1
ATOM 7928 O O . GLN B 1 469 ? -24.906 3.369 1.779 1 98.69 469 GLN B O 1
ATOM 7933 N N . LEU B 1 470 ? -24.016 1.908 0.329 1 98.88 470 LEU B N 1
ATOM 7934 C CA . LEU B 1 470 ? -23.438 1.128 1.41 1 98.88 470 LEU B CA 1
ATOM 7935 C C . LEU B 1 470 ? -22.234 1.852 2.008 1 98.88 470 LEU B C 1
ATOM 7937 O O . LEU B 1 470 ? -21.938 1.7 3.197 1 98.88 470 LEU B O 1
ATOM 7941 N N . SER B 1 471 ? -21.516 2.656 1.22 1 98.81 471 SER B N 1
ATOM 7942 C CA . SER B 1 471 ? -20.438 3.445 1.812 1 98.81 471 SER B CA 1
ATOM 7943 C C . SER B 1 471 ? -21 4.512 2.752 1 98.81 471 SER B C 1
ATOM 7945 O O . SER B 1 471 ? -20.359 4.852 3.754 1 98.81 471 SER B O 1
ATOM 7947 N N . ALA B 1 472 ? -22.172 5.047 2.445 1 98.75 472 ALA B N 1
ATOM 7948 C CA . ALA B 1 472 ? -22.828 6.004 3.336 1 98.75 472 ALA B CA 1
ATOM 7949 C C . ALA B 1 472 ? -23.188 5.352 4.668 1 98.75 472 ALA B C 1
ATOM 7951 O O . ALA B 1 472 ? -23.047 5.965 5.727 1 98.75 472 ALA B O 1
ATOM 7952 N N . ILE B 1 473 ? -23.656 4.16 4.586 1 98.81 473 ILE B N 1
ATOM 7953 C CA . ILE B 1 473 ? -23.969 3.395 5.785 1 98.81 473 ILE B CA 1
ATOM 7954 C C . ILE B 1 473 ? -22.703 3.16 6.602 1 98.81 473 ILE B C 1
ATOM 7956 O O . ILE B 1 473 ? -22.703 3.354 7.82 1 98.81 473 ILE B O 1
ATOM 7960 N N . LEU B 1 474 ? -21.641 2.727 5.922 1 98.88 474 LEU B N 1
ATOM 7961 C CA . LEU B 1 474 ? -20.359 2.5 6.582 1 98.88 474 LEU B CA 1
ATOM 7962 C C . LEU B 1 474 ? -19.844 3.781 7.238 1 98.88 474 LEU B C 1
ATOM 7964 O O . LEU B 1 474 ? -19.375 3.754 8.375 1 98.88 474 LEU B O 1
ATOM 7968 N N . ARG B 1 475 ? -19.922 4.891 6.543 1 98.62 475 ARG B N 1
ATOM 7969 C CA . ARG B 1 475 ? -19.484 6.188 7.051 1 98.62 475 ARG B CA 1
ATOM 7970 C C . ARG B 1 475 ? -20.234 6.562 8.32 1 98.62 475 ARG B C 1
ATOM 7972 O O . ARG B 1 475 ? -19.656 7.07 9.273 1 98.62 475 ARG B O 1
ATOM 7979 N N . ALA B 1 476 ? -21.547 6.352 8.328 1 98.44 476 ALA B N 1
ATOM 7980 C CA . ALA B 1 476 ? -22.359 6.613 9.516 1 98.44 476 ALA B CA 1
ATOM 7981 C C . ALA B 1 476 ? -21.906 5.75 10.695 1 98.44 476 ALA B C 1
ATOM 7983 O O . ALA B 1 476 ? -21.781 6.238 11.82 1 98.44 476 ALA B O 1
ATOM 7984 N N . ALA B 1 477 ? -21.656 4.496 10.406 1 98.75 477 ALA B N 1
ATOM 7985 C CA . ALA B 1 477 ? -21.219 3.57 11.445 1 98.75 477 ALA B CA 1
ATOM 7986 C C . ALA B 1 477 ? -19.859 3.977 12.008 1 98.75 477 ALA B C 1
ATOM 7988 O O . ALA B 1 477 ? -19.641 3.916 13.219 1 98.75 477 ALA B O 1
ATOM 7989 N N . VAL B 1 478 ? -18.953 4.336 11.148 1 98.44 478 VAL B N 1
ATOM 7990 C CA . VAL B 1 478 ? -17.625 4.793 11.562 1 98.44 478 VAL B CA 1
ATOM 7991 C C . VAL B 1 478 ? -17.766 6.023 12.453 1 98.44 478 VAL B C 1
ATOM 7993 O O . VAL B 1 478 ? -17.094 6.129 13.484 1 98.44 478 VAL B O 1
ATOM 7996 N N . ALA B 1 479 ? -18.625 6.957 12.07 1 97.62 479 ALA B N 1
ATOM 7997 C CA . ALA B 1 479 ? -18.859 8.18 12.828 1 97.62 479 ALA B CA 1
ATOM 7998 C C . ALA B 1 479 ? -19.375 7.867 14.227 1 97.62 479 ALA B C 1
ATOM 8000 O O . ALA B 1 479 ? -19.031 8.547 15.195 1 97.62 479 ALA B O 1
ATOM 8001 N N . LEU B 1 480 ? -20.141 6.852 14.336 1 97.81 480 LEU B N 1
ATOM 8002 C CA . LEU B 1 480 ? -20.797 6.496 15.594 1 97.81 480 LEU B CA 1
ATOM 8003 C C . LEU B 1 480 ? -19.828 5.777 16.516 1 97.81 480 LEU B C 1
ATOM 8005 O O . LEU B 1 480 ? -20.156 5.473 17.672 1 97.81 480 LEU B O 1
ATOM 8009 N N . ASP B 1 481 ? -18.609 5.523 16.078 1 97.06 481 ASP B N 1
ATOM 8010 C CA . ASP B 1 481 ? -17.531 5 16.906 1 97.06 481 ASP B CA 1
ATOM 8011 C C . ASP B 1 481 ? -16.281 5.863 16.797 1 97.06 481 ASP B C 1
ATOM 8013 O O . ASP B 1 481 ? -15.172 5.348 16.688 1 97.06 481 ASP B O 1
ATOM 8017 N N . ARG B 1 482 ? -16.453 7.098 16.875 1 93.75 482 ARG B N 1
ATOM 8018 C CA . ARG B 1 482 ? -15.414 8.094 16.641 1 93.75 482 ARG B CA 1
ATOM 8019 C C . ARG B 1 482 ? -14.242 7.902 17.594 1 93.75 482 ARG B C 1
ATOM 8021 O O . ARG B 1 482 ? -13.078 8.031 17.203 1 93.75 482 ARG B O 1
ATOM 8028 N N . ARG B 1 483 ? -14.531 7.625 18.906 1 91.44 483 ARG B N 1
ATOM 8029 C CA . ARG B 1 483 ? -13.469 7.457 19.891 1 91.44 483 ARG B CA 1
ATOM 8030 C C . ARG B 1 483 ? -12.867 6.059 19.828 1 91.44 483 ARG B C 1
ATOM 8032 O O . ARG B 1 483 ? -11.828 5.793 20.422 1 91.44 483 ARG B O 1
ATOM 8039 N N . GLN B 1 484 ? -13.508 5.137 19.094 1 93.88 484 GLN B N 1
ATOM 8040 C CA . GLN B 1 484 ? -13.078 3.756 18.906 1 93.88 484 GLN B CA 1
ATOM 8041 C C . GLN B 1 484 ? -13.031 3.014 20.234 1 93.88 484 GLN B C 1
ATOM 8043 O O . GLN B 1 484 ? -12.086 2.273 20.5 1 93.88 484 GLN B O 1
ATOM 8048 N N . VAL B 1 485 ? -14.055 3.268 21.125 1 92.69 485 VAL B N 1
ATOM 8049 C CA . VAL B 1 485 ? -14.102 2.631 22.422 1 92.69 485 VAL B CA 1
ATOM 8050 C C . VAL B 1 485 ? -15.414 1.87 22.594 1 92.69 485 VAL B C 1
ATOM 8052 O O . VAL B 1 485 ? -15.711 1.355 23.672 1 92.69 485 VAL B O 1
ATOM 8055 N N . GLY B 1 486 ? -16.234 1.868 21.531 1 94.69 486 GLY B N 1
ATOM 8056 C CA . GLY B 1 486 ? -17.5 1.154 21.594 1 94.69 486 GLY B CA 1
ATOM 8057 C C . GLY B 1 486 ? -18.516 1.821 22.516 1 94.69 486 GLY B C 1
ATOM 8058 O O . GLY B 1 486 ? -19.234 1.145 23.25 1 94.69 486 GLY B O 1
ATOM 8059 N N . ALA B 1 487 ? -18.547 3.145 22.453 1 93.62 487 ALA B N 1
ATOM 8060 C CA . ALA B 1 487 ? -19.422 3.912 23.344 1 93.62 487 ALA B CA 1
ATOM 8061 C C . ALA B 1 487 ? -20.891 3.676 23 1 93.62 487 ALA B C 1
ATOM 8063 O O . ALA B 1 487 ? -21.75 3.734 23.891 1 93.62 487 ALA B O 1
ATOM 8064 N N . ILE B 1 488 ? -21.188 3.494 21.781 1 96.25 488 ILE B N 1
ATOM 8065 C CA . ILE B 1 488 ? -22.547 3.172 21.344 1 96.25 488 ILE B CA 1
ATOM 8066 C C . ILE B 1 488 ? -22.703 1.657 21.234 1 96.25 488 ILE B C 1
ATOM 8068 O O . ILE B 1 488 ? -22.031 1.017 20.422 1 96.25 488 ILE B O 1
ATOM 8072 N N . ALA B 1 489 ? -23.594 1.094 21.984 1 95.25 489 ALA B N 1
ATOM 8073 C CA . ALA B 1 489 ? -23.781 -0.355 22.016 1 95.25 489 ALA B CA 1
ATOM 8074 C C . ALA B 1 489 ? -24.672 -0.828 20.875 1 95.25 489 ALA B C 1
ATOM 8076 O O . ALA B 1 489 ? -24.453 -1.898 20.312 1 95.25 489 ALA B O 1
ATOM 8077 N N . SER B 1 490 ? -25.672 -0.091 20.641 1 95.75 490 SER B N 1
ATOM 8078 C CA . SER B 1 490 ? -26.641 -0.451 19.594 1 95.75 490 SER B CA 1
ATOM 8079 C C . SER B 1 490 ? -27.422 0.767 19.125 1 95.75 490 SER B C 1
ATOM 8081 O O . SER B 1 490 ? -27.312 1.847 19.719 1 95.75 490 SER B O 1
ATOM 8083 N N . LEU B 1 491 ? -28.094 0.574 17.969 1 97.06 491 LEU B N 1
ATOM 8084 C CA . LEU B 1 491 ? -28.938 1.647 17.453 1 97.06 491 LEU B CA 1
ATOM 8085 C C . LEU B 1 491 ? -30.25 1.094 16.891 1 97.06 491 LEU B C 1
ATOM 8087 O O . LEU B 1 491 ? -30.328 -0.08 16.531 1 97.06 491 LEU B O 1
ATOM 8091 N N . HIS B 1 492 ? -31.312 1.839 16.969 1 97.31 492 HIS B N 1
ATOM 8092 C CA . HIS B 1 492 ? -32.625 1.552 16.375 1 97.31 492 HIS B CA 1
ATOM 8093 C C . HIS B 1 492 ? -33.031 2.648 15.398 1 97.31 492 HIS B C 1
ATOM 8095 O O . HIS B 1 492 ? -32.906 3.838 15.711 1 97.31 492 HIS B O 1
ATOM 8101 N N . CYS B 1 493 ? -33.469 2.227 14.211 1 97.19 493 CYS B N 1
ATOM 8102 C CA . CYS B 1 493 ? -33.844 3.176 13.172 1 97.19 493 CYS B CA 1
ATOM 8103 C C . CYS B 1 493 ? -35.375 3.242 13.023 1 97.19 493 CYS B C 1
ATOM 8105 O O . CYS B 1 493 ? -36.062 2.215 13.086 1 97.19 493 CYS B O 1
ATOM 8107 N N . ARG B 1 494 ? -35.844 4.422 12.945 1 96 494 ARG B N 1
ATOM 8108 C CA . ARG B 1 494 ? -37.25 4.672 12.586 1 96 494 ARG B CA 1
ATOM 8109 C C . ARG B 1 494 ? -37.344 5.535 11.328 1 96 494 ARG B C 1
ATOM 8111 O O . ARG B 1 494 ? -36.906 6.691 11.336 1 96 494 ARG B O 1
ATOM 8118 N N . TYR B 1 495 ? -37.844 4.949 10.312 1 96.25 495 TYR B N 1
ATOM 8119 C CA . TYR B 1 495 ? -38.031 5.684 9.062 1 96.25 495 TYR B CA 1
ATOM 8120 C C . TYR B 1 495 ? -39.469 6.184 8.906 1 96.25 495 TYR B C 1
ATOM 8122 O O . TYR B 1 495 ? -40.406 5.395 8.938 1 96.25 495 TYR B O 1
ATOM 8130 N N . LEU B 1 496 ? -39.562 7.461 8.812 1 95.5 496 LEU B N 1
ATOM 8131 C CA . LEU B 1 496 ? -40.844 8.109 8.57 1 95.5 496 LEU B CA 1
ATOM 8132 C C . LEU B 1 496 ? -41 8.445 7.09 1 95.5 496 LEU B C 1
ATOM 8134 O O . LEU B 1 496 ? -40.656 9.547 6.66 1 95.5 496 LEU B O 1
ATOM 8138 N N . ALA B 1 497 ? -41.719 7.676 6.332 1 93.12 497 ALA B N 1
ATOM 8139 C CA . ALA B 1 497 ? -41.75 7.715 4.875 1 93.12 497 ALA B CA 1
ATOM 8140 C C . ALA B 1 497 ? -42.375 9.016 4.387 1 93.12 497 ALA B C 1
ATOM 8142 O O . ALA B 1 497 ? -41.875 9.648 3.457 1 93.12 497 ALA B O 1
ATOM 8143 N N . PRO B 1 498 ? -43.469 9.461 5.02 1 93.38 498 PRO B N 1
ATOM 8144 C CA . PRO B 1 498 ? -44.094 10.68 4.508 1 93.38 498 PRO B CA 1
ATOM 8145 C C . PRO B 1 498 ? -43.188 11.891 4.539 1 93.38 498 PRO B C 1
ATOM 8147 O O . PRO B 1 498 ? -43.219 12.727 3.633 1 93.38 498 PRO B O 1
ATOM 8150 N N . GLN B 1 499 ? -42.375 11.93 5.52 1 94.62 499 GLN B N 1
ATOM 8151 C CA . GLN B 1 499 ? -41.469 13.062 5.668 1 94.62 499 GLN B CA 1
ATOM 8152 C C . GLN B 1 499 ? -40.062 12.742 5.109 1 94.62 499 GLN B C 1
ATOM 8154 O O . GLN B 1 499 ? -39.188 13.602 5.102 1 94.62 499 GLN B O 1
ATOM 8159 N N . ARG B 1 500 ? -39.906 11.523 4.656 1 95.81 500 ARG B N 1
ATOM 8160 C CA . ARG B 1 500 ? -38.594 11.047 4.215 1 95.81 500 ARG B CA 1
ATOM 8161 C C . ARG B 1 500 ? -37.5 11.336 5.262 1 95.81 500 ARG B C 1
ATOM 8163 O O . ARG B 1 500 ? -36.469 11.93 4.949 1 95.81 500 ARG B O 1
ATOM 8170 N N . GLN B 1 501 ? -37.812 11.008 6.477 1 97.31 501 GLN B N 1
ATOM 8171 C CA . GLN B 1 501 ? -36.938 11.273 7.609 1 97.31 501 GLN B CA 1
ATOM 8172 C C . GLN B 1 501 ? -36.531 9.984 8.305 1 97.31 501 GLN B C 1
ATOM 8174 O O . GLN B 1 501 ? -37.375 9.117 8.57 1 97.31 501 GLN B O 1
ATOM 8179 N N . LEU B 1 502 ? -35.281 9.828 8.492 1 97.75 502 LEU B N 1
ATOM 8180 C CA . LEU B 1 502 ? -34.719 8.711 9.242 1 97.75 502 LEU B CA 1
ATOM 8181 C C . LEU B 1 502 ? -34.25 9.164 10.617 1 97.75 502 LEU B C 1
ATOM 8183 O O . LEU B 1 502 ? -33.438 10.086 10.734 1 97.75 502 LEU B O 1
ATOM 8187 N N . LEU B 1 503 ? -34.812 8.594 11.68 1 97.31 503 LEU B N 1
ATOM 8188 C CA . LEU B 1 503 ? -34.438 8.883 13.055 1 97.31 503 LEU B CA 1
ATOM 8189 C C . LEU B 1 503 ? -33.656 7.719 13.648 1 97.31 503 LEU B C 1
ATOM 8191 O O . LEU B 1 503 ? -34.125 6.582 13.672 1 97.31 503 LEU B O 1
ATOM 8195 N N .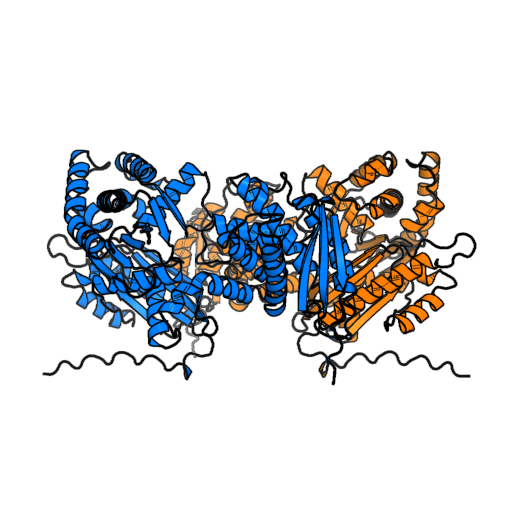 LEU B 1 504 ? -32.438 7.98 14.086 1 97.75 504 LEU B N 1
ATOM 8196 C CA . LEU B 1 504 ? -31.625 6.973 14.758 1 97.75 504 LEU B CA 1
ATOM 8197 C C . LEU B 1 504 ? -31.688 7.145 16.266 1 97.75 504 LEU B C 1
ATOM 8199 O O . LEU B 1 504 ? -31.391 8.227 16.781 1 97.75 504 LEU B O 1
ATOM 8203 N N . GLN B 1 505 ? -32.094 6.125 16.953 1 97 505 GLN B N 1
ATOM 8204 C CA . GLN B 1 505 ? -32 6.055 18.406 1 97 505 GLN B CA 1
ATOM 8205 C C . GLN B 1 505 ? -30.781 5.277 18.859 1 97 505 GLN B C 1
ATOM 8207 O O . GLN B 1 505 ? -30.688 4.066 18.641 1 97 505 GLN B O 1
ATOM 8212 N N . LEU B 1 506 ? -29.859 5.988 19.484 1 96.69 506 LEU B N 1
ATOM 8213 C CA . LEU B 1 506 ? -28.578 5.406 19.875 1 96.69 506 LEU B CA 1
ATOM 8214 C C . LEU B 1 506 ? -28.594 4.992 21.344 1 96.69 506 LEU B C 1
ATOM 8216 O O . LEU B 1 506 ? -29.031 5.758 22.203 1 96.69 506 LEU B O 1
ATOM 8220 N N . HIS B 1 507 ? -28.125 3.785 21.625 1 95.69 507 HIS B N 1
ATOM 8221 C CA . HIS B 1 507 ? -28.031 3.264 22.984 1 95.69 507 HIS B CA 1
ATOM 8222 C C . HIS B 1 507 ? -26.578 3.178 23.438 1 95.69 507 HIS B C 1
ATOM 8224 O O . HIS B 1 507 ? -25.797 2.402 22.891 1 95.69 507 HIS B O 1
ATOM 8230 N N . PRO B 1 508 ? -26.25 3.967 24.469 1 94.88 508 PRO B N 1
ATOM 8231 C CA . PRO B 1 508 ? -24.859 3.918 24.938 1 94.88 508 PRO B CA 1
ATOM 8232 C C . PRO B 1 508 ? -24.516 2.592 25.625 1 94.88 508 PRO B C 1
ATOM 8234 O O . PRO B 1 508 ? -25.406 1.92 26.156 1 94.88 508 PRO B O 1
ATOM 8237 N N . ALA B 1 509 ? -23.266 2.205 25.562 1 92.75 509 ALA B N 1
ATOM 8238 C CA . ALA B 1 509 ? -22.797 0.98 26.219 1 92.75 509 ALA B CA 1
ATOM 8239 C C . ALA B 1 509 ? -22.859 1.102 27.734 1 92.75 509 ALA B C 1
ATOM 8241 O O . ALA B 1 509 ? -23.062 0.11 28.438 1 92.75 509 ALA B O 1
ATOM 8242 N N . ARG B 1 510 ? -22.547 2.381 28.234 1 89.06 510 ARG B N 1
ATOM 8243 C CA . ARG B 1 510 ? -22.609 2.68 29.656 1 89.06 510 ARG B CA 1
ATOM 8244 C C . ARG B 1 510 ? -23.562 3.838 29.938 1 89.06 510 ARG B C 1
ATOM 8246 O O . ARG B 1 510 ? -23.625 4.785 29.156 1 89.06 510 ARG B O 1
ATOM 8253 N N . THR B 1 511 ? -24.188 3.822 31 1 82.19 511 THR B N 1
ATOM 8254 C CA . THR B 1 511 ? -25.203 4.812 31.344 1 82.19 511 THR B CA 1
ATOM 8255 C C . THR B 1 511 ? -24.578 6.191 31.516 1 82.19 511 THR B C 1
ATOM 8257 O O . THR B 1 511 ? -25.203 7.207 31.203 1 82.19 511 THR B O 1
ATOM 8260 N N . SER B 1 512 ? -23.375 6.215 31.953 1 81.56 512 SER B N 1
ATOM 8261 C CA . SER B 1 512 ? -22.719 7.488 32.25 1 81.56 512 SER B CA 1
ATOM 8262 C C . SER B 1 512 ? -22.062 8.086 31.016 1 81.56 512 SER B C 1
ATOM 8264 O O . SER B 1 512 ? -21.609 9.234 31.047 1 81.56 512 SER B O 1
ATOM 8266 N N . GLU B 1 513 ? -22.266 7.344 29.969 1 83.31 513 GLU B N 1
ATOM 8267 C CA . GLU B 1 513 ? -21.594 7.793 28.75 1 83.31 513 GLU B CA 1
ATOM 8268 C C . GLU B 1 513 ? -22.453 8.805 27.984 1 83.31 513 GLU B C 1
ATOM 8270 O O . GLU B 1 513 ? -23.609 8.547 27.703 1 83.31 513 GLU B O 1
ATOM 8275 N N . ASP B 1 514 ? -22 10.016 27.719 1 84 514 ASP B N 1
ATOM 8276 C CA . ASP B 1 514 ? -22.781 11.016 27 1 84 514 ASP B CA 1
ATOM 8277 C C . ASP B 1 514 ? -22.594 10.891 25.484 1 84 514 ASP B C 1
ATOM 8279 O O . ASP B 1 514 ? -23.375 11.422 24.703 1 84 514 ASP B O 1
ATOM 8283 N N . CYS B 1 515 ? -21.688 10.172 25.031 1 90.94 515 CYS B N 1
ATOM 8284 C CA . CYS B 1 515 ? -21.422 9.875 23.641 1 90.94 515 CYS B CA 1
ATOM 8285 C C . CYS B 1 515 ? -21.438 11.141 22.797 1 90.94 515 CYS B C 1
ATOM 8287 O O . CYS B 1 515 ? -21.922 11.133 21.656 1 90.94 515 CYS B O 1
ATOM 8289 N N . ALA B 1 516 ? -21.047 12.273 23.359 1 88.56 516 ALA B N 1
ATOM 8290 C CA . ALA B 1 516 ? -21.125 13.57 22.703 1 88.56 516 ALA B CA 1
ATOM 8291 C C . ALA B 1 516 ? -20.281 13.594 21.422 1 88.56 516 ALA B C 1
ATOM 8293 O O . ALA B 1 516 ? -20.688 14.156 20.406 1 88.56 516 ALA B O 1
ATOM 8294 N N . LEU B 1 517 ? -19.156 12.969 21.469 1 90.62 517 LEU B N 1
ATOM 8295 C CA . LEU B 1 517 ? -18.266 12.977 20.312 1 90.62 517 LEU B CA 1
ATOM 8296 C C . LEU B 1 517 ? -18.844 12.148 19.172 1 90.62 517 LEU B C 1
ATOM 8298 O O . LEU B 1 517 ? -18.719 12.523 18.016 1 90.62 517 LEU B O 1
ATOM 8302 N N . GLU B 1 518 ? -19.391 11.008 19.484 1 94.5 518 GLU B N 1
ATOM 8303 C CA . GLU B 1 518 ? -20.031 10.164 18.484 1 94.5 518 GLU B CA 1
ATOM 8304 C C . GLU B 1 518 ? -21.203 10.875 17.812 1 94.5 518 GLU B C 1
ATOM 8306 O O . GLU B 1 518 ? -21.359 10.82 16.594 1 94.5 518 GLU B O 1
ATOM 8311 N N . LEU B 1 519 ? -22 11.594 18.641 1 93.56 519 LEU B N 1
ATOM 8312 C CA . LEU B 1 519 ? -23.141 12.336 18.125 1 93.56 519 LEU B CA 1
ATOM 8313 C C . LEU B 1 519 ? -22.688 13.469 17.219 1 93.56 519 LEU B C 1
ATOM 8315 O O . LEU B 1 519 ? -23.281 13.703 16.156 1 93.56 519 LEU B O 1
ATOM 8319 N N . TRP B 1 520 ? -21.734 14.125 17.672 1 90.62 520 TRP B N 1
ATOM 8320 C CA . TRP B 1 520 ? -21.156 15.195 16.859 1 90.62 520 TRP B CA 1
ATOM 8321 C C . TRP B 1 520 ? -20.641 14.664 15.531 1 90.62 520 TRP B C 1
ATOM 8323 O O . TRP B 1 520 ? -20.891 15.258 14.484 1 90.62 520 TRP B O 1
ATOM 8333 N N . SER B 1 521 ? -19.844 13.609 15.633 1 94.62 521 SER B N 1
ATOM 8334 C CA . SER B 1 521 ? -19.266 13 14.438 1 94.62 521 SER B CA 1
ATOM 8335 C C . SER B 1 521 ? -20.359 12.539 13.477 1 94.62 521 SER B C 1
ATOM 8337 O O . SER B 1 521 ? -20.234 12.711 12.258 1 94.62 521 SER B O 1
ATOM 8339 N N . PHE B 1 522 ? -21.406 11.953 14.008 1 96.38 522 PHE B N 1
ATOM 8340 C CA . PHE B 1 522 ? -22.516 11.508 13.18 1 96.38 522 PHE B CA 1
ATOM 8341 C C . PHE B 1 522 ? -23.172 12.688 12.469 1 96.38 522 PHE B C 1
ATOM 8343 O O . PHE B 1 522 ? -23.469 12.609 11.281 1 96.38 522 PHE B O 1
ATOM 8350 N N . ASP B 1 523 ? -23.406 13.75 13.211 1 93.69 523 ASP B N 1
ATOM 8351 C CA . ASP B 1 523 ? -24.031 14.938 12.641 1 93.69 523 ASP B CA 1
ATOM 8352 C C . ASP B 1 523 ? -23.188 15.523 11.516 1 93.69 523 ASP B C 1
ATOM 8354 O O . ASP B 1 523 ? -23.719 16 10.516 1 93.69 523 ASP B O 1
ATOM 8358 N N . TYR B 1 524 ? -21.938 15.422 11.75 1 91.25 524 TYR B N 1
ATOM 8359 C CA . TYR B 1 524 ? -21 15.938 10.758 1 91.25 524 TYR B CA 1
ATOM 8360 C C . TYR B 1 524 ? -21.031 15.094 9.484 1 91.25 524 TYR B C 1
ATOM 8362 O O . TYR B 1 524 ? -20.812 15.617 8.391 1 91.25 524 TYR B O 1
ATOM 8370 N N . ASN B 1 525 ? -21.312 13.812 9.555 1 95.5 525 ASN B N 1
ATOM 8371 C CA . ASN B 1 525 ? -21.188 12.891 8.43 1 95.5 525 ASN B CA 1
ATOM 8372 C C . ASN B 1 525 ? -22.562 12.477 7.887 1 95.5 525 ASN B C 1
ATOM 8374 O O . ASN B 1 525 ? -22.641 11.797 6.867 1 95.5 525 ASN B O 1
ATOM 8378 N N . ARG B 1 526 ? -23.672 12.906 8.523 1 95.38 526 ARG B N 1
ATOM 8379 C CA . ARG B 1 526 ? -25 12.398 8.195 1 95.38 526 ARG B CA 1
ATOM 8380 C C . ARG B 1 526 ? -25.391 12.781 6.766 1 95.38 526 ARG B C 1
ATOM 8382 O O . ARG B 1 526 ? -26.25 12.141 6.164 1 95.38 526 ARG B O 1
ATOM 8389 N N . HIS B 1 527 ? -24.734 13.836 6.176 1 95.19 527 HIS B N 1
ATOM 8390 C CA . HIS B 1 527 ? -25.047 14.281 4.824 1 95.19 527 HIS B CA 1
ATOM 8391 C C . HIS B 1 527 ? -24.812 13.172 3.807 1 95.19 527 HIS B C 1
ATOM 8393 O O . HIS B 1 527 ? -25.469 13.141 2.758 1 95.19 527 HIS B O 1
ATOM 8399 N N . ALA B 1 528 ? -23.906 12.234 4.09 1 96.69 528 ALA B N 1
ATOM 8400 C CA . ALA B 1 528 ? -23.656 11.117 3.186 1 96.69 528 ALA B CA 1
ATOM 8401 C C . ALA B 1 528 ? -24.891 10.234 3.049 1 96.69 528 ALA B C 1
ATOM 8403 O O . ALA B 1 528 ? -25.266 9.828 1.942 1 96.69 528 ALA B O 1
ATOM 8404 N N . LEU B 1 529 ? -25.531 9.922 4.18 1 97.25 529 LEU B N 1
ATOM 8405 C CA . LEU B 1 529 ? -26.781 9.148 4.156 1 97.25 529 LEU B CA 1
ATOM 8406 C C . LEU B 1 529 ? -27.875 9.914 3.438 1 97.25 529 LEU B C 1
ATOM 8408 O O . LEU B 1 529 ? -28.625 9.336 2.643 1 97.25 529 LEU B O 1
ATOM 8412 N N . GLU B 1 530 ? -27.922 11.18 3.781 1 98.06 530 GLU B N 1
ATOM 8413 C CA . GLU B 1 530 ? -28.953 12.023 3.193 1 98.06 530 GLU B CA 1
ATOM 8414 C C . GLU B 1 530 ? -28.828 12.078 1.674 1 98.06 530 GLU B C 1
ATOM 8416 O O . GLU B 1 530 ? -29.828 11.953 0.959 1 98.06 530 GLU B O 1
ATOM 8421 N N . ALA B 1 531 ? -27.656 12.211 1.218 1 96.81 531 ALA B N 1
ATOM 8422 C CA . ALA B 1 531 ? -27.406 12.273 -0.22 1 96.81 531 ALA B CA 1
ATOM 8423 C C . ALA B 1 531 ? -27.672 10.922 -0.883 1 96.81 531 ALA B C 1
ATOM 8425 O O . ALA B 1 531 ? -28.266 10.859 -1.963 1 96.81 531 ALA B O 1
ATOM 8426 N N . ALA B 1 532 ? -27.266 9.82 -0.267 1 97.5 532 ALA B N 1
ATOM 8427 C CA . ALA B 1 532 ? -27.328 8.484 -0.861 1 97.5 532 ALA B CA 1
ATOM 8428 C C . ALA B 1 532 ? -28.781 8.016 -0.968 1 97.5 532 ALA B C 1
ATOM 8430 O O . ALA B 1 532 ? -29.141 7.309 -1.914 1 97.5 532 ALA B O 1
ATOM 8431 N N . PHE B 1 533 ? -29.609 8.469 -0.007 1 97.38 533 PHE B N 1
ATOM 8432 C CA . PHE B 1 533 ? -30.969 7.922 0.046 1 97.38 533 PHE B CA 1
ATOM 8433 C C . PHE B 1 533 ? -32 9.016 -0.169 1 97.38 533 PHE B C 1
ATOM 8435 O O . PHE B 1 533 ? -33.188 8.75 -0.188 1 97.38 533 PHE B O 1
ATOM 8442 N N . ALA B 1 534 ? -31.547 10.258 -0.337 1 96.56 534 ALA B N 1
ATOM 8443 C CA . ALA B 1 534 ? -32.438 11.398 -0.527 1 96.56 534 ALA B CA 1
ATOM 8444 C C . ALA B 1 534 ? -33.406 11.531 0.638 1 96.56 534 ALA B C 1
ATOM 8446 O O . ALA B 1 534 ? -34.625 11.586 0.434 1 96.56 534 ALA B O 1
ATOM 8447 N N . ILE B 1 535 ? -32.844 11.578 1.8 1 97.56 535 ILE B N 1
ATOM 8448 C CA . ILE B 1 535 ? -33.625 11.672 3.02 1 97.56 535 ILE B CA 1
ATOM 8449 C C . ILE B 1 535 ? -33 12.68 3.973 1 97.56 535 ILE B C 1
ATOM 8451 O O . ILE B 1 535 ? -31.859 13.125 3.756 1 97.56 535 ILE B O 1
ATOM 8455 N N . ASN B 1 536 ? -33.781 13.062 5.023 1 97.19 536 ASN B N 1
ATOM 8456 C CA . ASN B 1 536 ? -33.25 13.781 6.176 1 97.19 536 ASN B CA 1
ATOM 8457 C C . ASN B 1 536 ? -32.938 12.828 7.328 1 97.19 536 ASN B C 1
ATOM 8459 O O . ASN B 1 536 ? -33.656 11.867 7.559 1 97.19 536 ASN B O 1
ATOM 8463 N N . VAL B 1 537 ? -31.844 13.086 8.031 1 97.62 537 VAL B N 1
ATOM 8464 C CA . VAL B 1 537 ? -31.406 12.148 9.055 1 97.62 537 VAL B CA 1
ATOM 8465 C C . VAL B 1 537 ? -31.188 12.891 10.375 1 97.62 537 VAL B C 1
ATOM 8467 O O . VAL B 1 537 ? -30.672 14.008 10.383 1 97.62 537 VAL B O 1
ATOM 8470 N N . ALA B 1 538 ? -31.625 12.328 11.469 1 95.5 538 ALA B N 1
ATOM 8471 C CA . ALA B 1 538 ? -31.359 12.828 12.812 1 95.5 538 ALA B CA 1
ATOM 8472 C C . ALA B 1 538 ? -31.047 11.688 13.773 1 95.5 538 ALA B C 1
ATOM 8474 O O . ALA B 1 538 ? -31.438 10.539 13.531 1 95.5 538 ALA B O 1
ATOM 8475 N N . ALA B 1 539 ? -30.25 11.977 14.797 1 96.19 539 ALA B N 1
ATOM 8476 C CA . ALA B 1 539 ? -29.891 10.984 15.797 1 96.19 539 ALA B CA 1
ATOM 8477 C C . ALA B 1 539 ? -30.078 11.531 17.219 1 96.19 539 ALA B C 1
ATOM 8479 O O . ALA B 1 539 ? -29.875 12.727 17.453 1 96.19 539 ALA B O 1
ATOM 8480 N N . GLU B 1 540 ? -30.469 10.711 18.125 1 94.19 540 GLU B N 1
ATOM 8481 C CA . GLU B 1 540 ? -30.594 11.062 19.547 1 94.19 540 GLU B CA 1
ATOM 8482 C C . GLU B 1 540 ? -30.109 9.93 20.438 1 94.19 540 GLU B C 1
ATOM 8484 O O . GLU B 1 540 ? -30.156 8.758 20.047 1 94.19 540 GLU B O 1
ATOM 8489 N N . LEU B 1 541 ? -29.578 10.25 21.547 1 93.62 541 LEU B N 1
ATOM 8490 C CA . LEU B 1 541 ? -29.156 9.273 22.531 1 93.62 541 LEU B CA 1
ATOM 8491 C C . LEU B 1 541 ? -30.312 8.859 23.438 1 93.62 541 LEU B C 1
ATOM 8493 O O . LEU B 1 541 ? -31.062 9.719 23.922 1 93.62 541 LEU B O 1
ATOM 8497 N N . VAL B 1 542 ? -30.484 7.562 23.562 1 91.06 542 VAL B N 1
ATOM 8498 C CA . VAL B 1 542 ? -31.516 7.039 24.453 1 91.06 542 VAL B CA 1
ATOM 8499 C C . VAL B 1 542 ? -30.875 6.355 25.656 1 91.06 542 VAL B C 1
ATOM 8501 O O . VAL B 1 542 ? -30.219 5.316 25.516 1 91.06 542 VAL B O 1
ATOM 8504 N N . PRO B 1 543 ? -31 7.004 26.828 1 78.25 543 PRO B N 1
ATOM 8505 C CA . PRO B 1 543 ? -30.391 6.395 28.016 1 78.25 543 PRO B CA 1
ATOM 8506 C C . PRO B 1 543 ? -30.969 5.02 28.328 1 78.25 543 PRO B C 1
ATOM 8508 O O . PRO B 1 543 ? -32.125 4.727 27.969 1 78.25 543 PRO B O 1
ATOM 8511 N N . GLN B 1 544 ? -30.094 4.027 28.656 1 69.69 544 GLN B N 1
ATOM 8512 C CA . GLN B 1 544 ? -30.594 2.742 29.125 1 69.69 544 GLN B CA 1
ATOM 8513 C C . GLN B 1 544 ? -31.531 2.924 30.312 1 69.69 544 GLN B C 1
ATOM 8515 O O . GLN B 1 544 ? -31.297 3.766 31.172 1 69.69 544 GLN B O 1
ATOM 8520 N N . PRO B 1 545 ? -32.75 2.338 30.156 1 58.03 545 PRO B N 1
ATOM 8521 C CA . PRO B 1 545 ? -33.594 2.396 31.359 1 58.03 545 PRO B CA 1
ATOM 8522 C C . PRO B 1 545 ? -32.844 1.913 32.625 1 58.03 545 PRO B C 1
ATOM 8524 O O . PRO B 1 545 ? -31.984 1.044 32.531 1 58.03 545 PRO B O 1
ATOM 8527 N N . LEU B 1 546 ? -32.75 2.779 33.656 1 48.91 546 LEU B N 1
ATOM 8528 C CA . LEU B 1 546 ? -32.281 2.309 34.969 1 48.91 546 LEU B CA 1
ATOM 8529 C C . LEU B 1 546 ? -32.875 0.944 35.312 1 48.91 546 LEU B C 1
ATOM 8531 O O . LEU B 1 546 ? -34.062 0.755 35.25 1 48.91 546 LEU B O 1
ATOM 8535 N N . SER B 1 547 ? -32.25 -0.058 35.031 1 39.09 547 SER B N 1
ATOM 8536 C CA . SER B 1 547 ? -32.812 -1.237 35.656 1 39.09 547 SER B CA 1
ATOM 8537 C C . SER B 1 547 ? -33.188 -0.955 37.125 1 39.09 547 SER B C 1
ATOM 8539 O O . SER B 1 547 ? -32.406 -0.378 37.875 1 39.09 547 SER B O 1
ATOM 8541 N N . ALA B 1 548 ? -34.625 -0.941 37.562 1 34.31 548 ALA B N 1
ATOM 8542 C CA . ALA B 1 548 ? -35.031 -1.216 38.938 1 34.31 548 ALA B CA 1
ATOM 8543 C C . ALA B 1 548 ? -34.25 -2.393 39.531 1 34.31 548 ALA B C 1
ATOM 8545 O O . ALA B 1 548 ? -34.312 -3.502 39 1 34.31 548 ALA B O 1
ATOM 8546 N N . VAL B 1 549 ? -33.344 -1.985 40.25 1 24.58 549 VAL B N 1
ATOM 8547 C CA . VAL B 1 549 ? -33.094 -2.982 41.281 1 24.58 549 VAL B CA 1
ATOM 8548 C C . VAL B 1 549 ? -34.312 -3.086 42.188 1 24.58 549 VAL B C 1
ATOM 8550 O O . VAL B 1 549 ? -34.812 -2.074 42.688 1 24.58 549 VAL B O 1
#

Secondary structure (DSSP, 8-state):
-------------GGGS-SS-EEEEEEE-SSEEEEEEEEEETTTTEEEEEEEEEEE--TT-B-TTT-PBPHHHHHHHHHHHHHHHHHHHHTT-SEEEEEE-HHHHHSTTHHHHHHHIIIII----EE--HHHHHHHHHHHHHTT---TT--EEEEEE-SS-EEEEEESSSS-SEEEEES--HHHHHHHH--SSSPPHHHHHHHHHHHHHHHHHHHHHHHHHSPTT---EEEEEHHHHHHHHHHHHHHHHSS--S--TT-EEEHHHHHHHHHHHHHS-HHHHTTSTT--HHHHHHHHHHHHHHHHHHHHHT-SEEEEES--HHHHHHHHHHHHTTS-S-HHHHHHTHHHHHHHHHHHHTT--HHHHHHHHHHHHHHHHHHBTTTB---HHHHHHHHHHHHHTTGGGGT-STTHHHHHHHHHHHS---S--HHHHHHHHHHHHTSSSSPP-TT-HHHHT-S-HHHHHHHHHHHHHHHHHHHTTTTSS--EEEEEEEEEGGGTEEEEEEEESSTT---HHHHHHHHHHTHHHHHHHT-EEEEEE-PPP----/-------------GGGS-SS-EEEEEEE-SSEEEEEEEEEETTTTEEEEEEEEEEE--TT-B-TTT-PBPHHHHHHHHHHHHHHHHHHHHTT-SEEEEEE-HHHHHSTTHHHHHHHIIIII----EE--HHHHHHHHHHHHHTT---TT--EEEEEE-SS-EEEEEESSSS-SEEEEES--HHHHHHHH--SSSPPHHHHHHHHHHHHHHHHHHHHHHHHHSPTT---EEEEEHHHHHHHHHHHHHHHHSS--S--TT-EEEHHHHHHHHHHHHHS-HHHHTTSTT--HHHHHHHHHHHHHHHHHHHHHT-SEEEE-S--HHHHHHHHHHHHTTS-S-HHHHHHTHHHHHHHHHHHHTT--HHHHHHHHHHHHHHHHHHBTTTB---HHHHHHHHHHHHHTTGGGGT-STTHHHHHHHHHHHS---S--HHHHHHHHHHHHTSSSSPP-TT-HHHHT-SSHHHHHHHHHHHHHHHHHHHTTTTSS--EEEEEEEEEGGGTEEEEEEEESSTT---HHHHHHHHHHHHHHHHHHT-EEEEEE-PPP----

Sequence (1098 aa):
MSTEIAPHARPALPSELGPEPILAAIDVGTNSIHMVVVQIRPDLPAFDIVGTEKATVRLGDRDPATGELTEAAMERALQALQRCRAIAAARGATQIVAVATSAVREAPNGRQFLERVIHEVGLEVDLISGPEEARRIYLGVLSGMDFQQRHHAIIDIGGGSTELILGAGQEPLCLTSTKVGAVRLTQEFIHTDPISPSEYTVLQAYVRGMVERAVDEVKAALPPNTPLRLIGTSGTIQALAALHAHQSQGSLPTTFNGYSLALGDLQQLVQQLRRMPFAERQTLPELSERRAEIIVAGAIVLQETMQLLGCDRVTICERALREGLIVDWMLSHGLIEDKLRYQGSVRQRSVYNQARKFRVDVSHGEQVAQLALSLFDQLRGQLHQWGESERELLWAAAILHNCGHHIDHSSHHKHSYYLIRHGGLLGYNETEIELIANLARYHRKSLPKKKHENFRTLPTKEQRRLVEQLSAILRAAVALDRRQVGAIASLHCRYLAPQRQLLLQLHPARTSEDCALELWSFDYNRHALEAAFAINVAAELVPQPLSAVMSTEIAPHARPALPSELGPEPILAAIDVGTNSIHMVVVQIRPDLPAFDIVGTEKATVRLGDRDPATGELTEAAMERALQALQRCRAIAAARGATQIVAVATSAVREAPNGRQFLERVIHEVGLEVDLISGPEEARRIYLGVLSGMDFQQRHHAIIDIGGGSTELILGAGQEPLCLTSTKVGAVRLTQEFIHTDPISPSEYTVLQAYVRGMVERAVDEVKAALPPNTPLRLIGTSGTIQALAALHAHQSQGSLPTTFNGYSLALGDLQQLVQQLRRMPFAERQTLPELSERRAEIIVAGAIVLQETMQLLGCDRVTICERALREGLIVDWMLSHGLIEDKLRYQGSVRQRSVYNQARKFRVDVSHGEQVAQLALSLFDQLRGQLHQWGESERELLWAAAILHNCGHHIDHSSHHKHSYYLIRHGGLLGYNETEIELIANLARYHRKSLPKKKHENFRTLPTKEQRRLVEQLSAILRAAVALDRRQVGAIASLHCRYLAPQRQLLLQLHPARTSEDCALELWSFDYNRHALEAAFAINVAAELVPQPLSAV